Protein 6B0K (pdb70)

Nearest PDB structures (foldseek):
  6bia-assembly1_A  TM=1.002E+00  e=7.360E-103  Pseudoalteromonas fuliginea
  6b0j-assembly1_B  TM=1.002E+00  e=7.196E-102  Pseudoalteromonas
  1fsu-assembly1_A  TM=8.638E-01  e=3.030E-39  Homo sapiens
  1n2k-assembly1_A  TM=7.989E-01  e=2.603E-35  Homo sapiens
  1e2s-assembly1_P-2  TM=8.241E-01  e=6.414E-34  Homo sapiens

Radius of gyration: 35.09 Å; Cα contacts (8 Å, |Δi|>4): 3390; chains: 3; bounding box: 84×97×93 Å

Sequence (1353 aa):
QKPNIILIVADDLGYADVGFNGSKDIITPNIDDLAKSGTSFSDAYVAHPFSGPSRAALMTGRYPHKIGSQFNLPTRGSNVGVPTDAKFISKLLNENNYFTGALGKWHMGDTPQHHPNKRGFDEYYGFLGGGHNYFPDQYQPQYKKQKAQGLKNIFEYITPLEHNGKEVKETQYITDALSREAVNFVDKAVNKKHPFFLYLAYNAPHTPLQAKDEDMAMFPNIKNKDRKTYAGMVYAVDRGVGKLVEALKKNNQYDNTLIVFMSDNGGKLSKGANNFPLKAGKGSTQEGGFRVPMLFHWPKHVPAGKRFSHPVSALDLYPTFAALAGAKVEENQHLDGTNMWPAFIKNENPHKDEPIYALRHRKGYSDAAIRMNQWKALKVNQQPWQLFNIENDISEKHDVSKSNKALLTDMVREMEKWSWDNQQPSWFHETTEGVNWRLDAMPRFDKTFKTQKPNIILIVADDLGYADVGFNGSKDIITPNIDDLAKSGTSFSDAYVAHPFSGPSRAALMTGRYPHKIGSQFNLPTRGSNVGVPTDAKFISKLLNENNYFTGALGKWHMGDTPQHHPNKRGFDEYYGFLGGGHNYFPDQYQPQYKKQKAQGLKNIFEYITPLEHNGKEVKETQYITDALSREAVNFVDKAVNKKHPFFLYLAYNAPHTPLQAKDEDMAMFPNIKNKDRKTYAGMVYAVDRGVGKLVEALKKNNQYDNTLIVFMSDNGGKLSKGANNFPLKAGKGSTQEGGFRVPMLFHWPKHVPAGKRFSHPVSALDLYPTFAALAGAKVEENQHLDGTNMWPAFIKNENPHKDEPIYALRHRKGYSDAAIRMNQWKALKVNQQPWQLFNIENDISEKHDVSKSNKALLTDMVREMEKWSWDNQQPSWFHETTEGVNWRLDAMPRFDKTFKTQKPNIILIVADDLGYADVGFNGSKDIITPNIDDLAKSGTSFSDAYVAHPFSGPSRAALMTGRYPHKIGSQFNLPTRGSNVGVPTDAKFISKLLNENNYFTGALGKWHMGDTPQHHPNKRGFDEYYGFLGGGHNYFPDQYQPQYKKQKAQGLKNIFEYITPLEHNGKEVKETQYITDALSREAVNFVDKAVNKKHPFFLYLAYNAPHTPLQAKDEDMAMFPNIKNKDRKTYAGMVYAVDRGVGKLVEALKKNNQYDNTLIVFMSDNGGKLSKGANNFPLKAGKGSTQEGGFRVPMLFHWPKHVPAGKRFSHPVSALDLYPTFAALAGAKVEENQHLDGTNMWPAFIKNENPHKDEPIYALRHRKGYSDAAIRMNQWKALKVNQQPWQLFNIENDISEKHDVSKSNKALLTDMVREMEKWSWDNQQPSWFHETTEGVNWRLDAMPRFDKTFKT

Structure (mmCIF, N/CA/C/O backbone):
data_6B0K
#
_entry.id   6B0K
#
_cell.length_a   133.070
_cell.length_b   133.070
_cell.length_c   223.940
_cell.angle_alpha   90.000
_cell.angle_beta   90.000
_cell.angle_gamma   90.000
#
_symmetry.space_group_name_H-M   'P 43 21 2'
#
loop_
_entity.id
_entity.type
_entity.pdbx_description
1 polymer 'Iota-carrageenan sulfatase'
2 non-polymer 'CALCIUM ION'
3 non-polymer 3,6-anhydro-D-galactose
4 non-polymer 4-O-sulfo-beta-D-galactopyranose
5 non-polymer 'CITRIC ACID'
6 non-polymer ARGININE
7 non-polymer 1,2-ETHANEDIOL
8 non-polymer 'CHLORIDE ION'
9 water water
#
loop_
_atom_site.group_PDB
_atom_site.id
_atom_site.type_symbol
_atom_site.label_atom_id
_atom_site.label_alt_id
_atom_site.label_comp_id
_atom_site.label_asym_id
_atom_site.label_entity_id
_atom_site.label_seq_id
_atom_site.pdbx_PDB_ins_code
_atom_site.Cartn_x
_atom_site.Cartn_y
_atom_site.Cartn_z
_atom_site.occupancy
_atom_site.B_iso_or_equiv
_atom_site.auth_seq_id
_atom_site.auth_comp_id
_atom_site.auth_asym_id
_atom_site.auth_atom_id
_atom_site.pdbx_PDB_model_num
ATOM 1 N N . GLN A 1 1 ? 182.028 142.402 37.823 1.00 48.29 28 GLN A N 1
ATOM 2 C CA . GLN A 1 1 ? 182.169 142.440 39.309 1.00 48.07 28 GLN A CA 1
ATOM 3 C C . GLN A 1 1 ? 180.882 142.929 39.986 1.00 47.15 28 GLN A C 1
ATOM 4 O O . GLN A 1 1 ? 180.204 142.138 40.637 1.00 44.70 28 GLN A O 1
ATOM 6 N N . LYS A 1 2 ? 180.515 144.202 39.793 1.00 44.27 29 LYS A N 1
ATOM 7 C CA . LYS A 1 2 ? 179.418 144.812 40.571 1.00 43.41 29 LYS A CA 1
ATOM 8 C C . LYS A 1 2 ? 178.043 144.192 40.264 1.00 37.87 29 LYS A C 1
ATOM 9 O O . LYS A 1 2 ? 177.695 144.024 39.100 1.00 34.30 29 LYS A O 1
ATOM 15 N N . PRO A 1 3 ? 177.270 143.848 41.313 1.00 33.85 30 PRO A N 1
ATOM 16 C CA . PRO A 1 3 ? 176.016 143.116 41.112 1.00 32.00 30 PRO A CA 1
ATOM 17 C C . PRO A 1 3 ? 174.865 143.951 40.598 1.00 30.82 30 PRO A C 1
ATOM 18 O O . PRO A 1 3 ? 174.794 145.155 40.862 1.00 29.25 30 PRO A O 1
ATOM 22 N N . ASN A 1 4 ? 173.955 143.299 39.882 1.00 30.82 31 ASN A N 1
ATOM 23 C CA . ASN A 1 4 ? 172.658 143.908 39.580 1.00 31.08 31 ASN A CA 1
ATOM 24 C C . ASN A 1 4 ? 171.850 143.844 40.876 1.00 30.05 31 ASN A C 1
ATOM 25 O O . ASN A 1 4 ? 172.097 142.997 41.728 1.00 28.26 31 ASN A O 1
ATOM 30 N N . ILE A 1 5 ? 170.912 144.766 41.037 1.00 30.91 32 ILE A N 1
ATOM 31 C CA . ILE A 1 5 ? 170.086 144.814 42.241 1.00 31.52 32 ILE A CA 1
ATOM 32 C C . ILE A 1 5 ? 168.618 144.926 41.831 1.00 31.58 32 ILE A C 1
ATOM 33 O O . ILE A 1 5 ? 168.264 145.772 41.011 1.00 32.64 32 ILE A O 1
ATOM 38 N N . ILE A 1 6 ? 167.780 144.049 42.385 1.00 29.85 33 ILE A N 1
ATOM 39 C CA . ILE A 1 6 ? 166.334 144.127 42.179 1.00 30.03 33 ILE A CA 1
ATOM 40 C C . ILE A 1 6 ? 165.674 144.288 43.544 1.00 27.79 33 ILE A C 1
ATOM 41 O O . ILE A 1 6 ? 165.843 143.447 44.429 1.00 28.17 33 ILE A O 1
ATOM 46 N N . LEU A 1 7 ? 164.959 145.400 43.707 1.00 28.11 34 LEU A N 1
ATOM 47 C CA . LEU A 1 7 ? 164.134 145.638 44.880 1.00 28.28 34 LEU A CA 1
ATOM 48 C C . LEU A 1 7 ? 162.681 145.444 44.460 1.00 27.23 34 LEU A C 1
ATOM 49 O O . LEU A 1 7 ? 162.142 146.256 43.709 1.00 27.03 34 LEU A O 1
ATOM 54 N N . ILE A 1 8 ? 162.087 144.343 44.922 1.00 27.63 35 ILE A N 1
ATOM 55 C CA . ILE A 1 8 ? 160.690 144.030 44.690 1.00 26.93 35 ILE A CA 1
ATOM 56 C C . ILE A 1 8 ? 159.908 144.397 45.957 1.00 28.39 35 ILE A C 1
ATOM 57 O O . ILE A 1 8 ? 160.227 143.917 47.053 1.00 31.54 35 ILE A O 1
ATOM 62 N N . VAL A 1 9 ? 158.892 145.246 45.801 1.00 29.42 36 VAL A N 1
ATOM 63 C CA . VAL A 1 9 ? 158.075 145.699 46.923 1.00 29.44 36 VAL A CA 1
ATOM 64 C C . VAL A 1 9 ? 156.617 145.466 46.606 1.00 28.10 36 VAL A C 1
ATOM 65 O O . VAL A 1 9 ? 156.080 146.028 45.639 1.00 28.87 36 VAL A O 1
ATOM 69 N N . ALA A 1 10 ? 155.996 144.610 47.407 1.00 28.46 37 ALA A N 1
ATOM 70 C CA . ALA A 1 10 ? 154.559 144.423 47.383 1.00 27.36 37 ALA A CA 1
ATOM 71 C C . ALA A 1 10 ? 153.950 145.506 48.258 1.00 27.64 37 ALA A C 1
ATOM 72 O O . ALA A 1 10 ? 154.621 146.087 49.108 1.00 27.19 37 ALA A O 1
ATOM 74 N N . ASP A 1 11 ? 152.669 145.760 48.032 1.00 28.13 38 ASP A N 1
ATOM 75 C CA . ASP A 1 11 ? 151.967 146.876 48.621 1.00 27.51 38 ASP A CA 1
ATOM 76 C C . ASP A 1 11 ? 150.882 146.304 49.531 1.00 25.81 38 ASP A C 1
ATOM 77 O O . ASP A 1 11 ? 149.976 145.635 49.042 1.00 26.06 38 ASP A O 1
ATOM 82 N N . ASP A 1 12 ? 150.994 146.561 50.844 1.00 24.23 39 ASP A N 1
ATOM 83 C CA . ASP A 1 12 ? 150.089 146.010 51.882 1.00 24.06 39 ASP A CA 1
ATOM 84 C C . ASP A 1 12 ? 150.128 144.479 51.982 1.00 23.23 39 ASP A C 1
ATOM 85 O O . ASP A 1 12 ? 149.092 143.855 52.243 1.00 21.77 39 ASP A O 1
ATOM 90 N N . LEU A 1 13 ? 151.297 143.881 51.785 1.00 23.00 40 LEU A N 1
ATOM 91 C CA . LEU A 1 13 ? 151.432 142.424 51.897 1.00 25.22 40 LEU A CA 1
ATOM 92 C C . LEU A 1 13 ? 151.518 142.061 53.373 1.00 26.37 40 LEU A C 1
ATOM 93 O O . LEU A 1 13 ? 152.413 142.538 54.096 1.00 25.04 40 LEU A O 1
ATOM 98 N N . GLY A 1 14 ? 150.589 141.217 53.806 1.00 25.77 41 GLY A N 1
ATOM 99 C CA . GLY A 1 14 ? 150.533 140.789 55.194 1.00 25.86 41 GLY A CA 1
ATOM 100 C C . GLY A 1 14 ? 151.713 139.935 55.599 1.00 25.44 41 GLY A C 1
ATOM 101 O O . GLY A 1 14 ? 152.343 139.281 54.760 1.00 25.87 41 GLY A O 1
ATOM 102 N N . TYR A 1 15 ? 152.008 139.956 56.892 1.00 25.05 42 TYR A N 1
ATOM 103 C CA . TYR A 1 15 ? 153.199 139.308 57.429 1.00 25.29 42 TYR A CA 1
ATOM 104 C C . TYR A 1 15 ? 153.227 137.802 57.182 1.00 24.73 42 TYR A C 1
ATOM 105 O O . TYR A 1 15 ? 154.292 137.245 56.933 1.00 23.78 42 TYR A O 1
ATOM 114 N N . ALA A 1 16 ? 152.065 137.162 57.253 1.00 23.48 43 ALA A N 1
ATOM 115 C CA . ALA A 1 16 ? 151.963 135.713 57.106 1.00 25.13 43 ALA A CA 1
ATOM 116 C C . ALA A 1 16 ? 151.465 135.294 55.722 1.00 25.01 43 ALA A C 1
ATOM 117 O O . ALA A 1 16 ? 150.982 134.189 55.588 1.00 26.90 43 ALA A O 1
ATOM 119 N N . ASP A 1 17 ? 151.577 136.155 54.713 1.00 24.64 44 ASP A N 1
ATOM 120 C CA . ASP A 1 17 ? 150.911 135.929 53.430 1.00 25.73 44 ASP A CA 1
ATOM 121 C C . ASP A 1 17 ? 151.844 135.505 52.304 1.00 24.38 44 ASP A C 1
ATOM 122 O O . ASP A 1 17 ? 151.472 135.528 51.138 1.00 25.09 44 ASP A O 1
ATOM 127 N N . VAL A 1 18 ? 153.058 135.135 52.675 1.00 26.86 45 VAL A N 1
ATOM 128 C CA . VAL A 1 18 ? 153.984 134.432 51.797 1.00 28.44 45 VAL A CA 1
ATOM 129 C C . VAL A 1 18 ? 154.418 133.176 52.552 1.00 27.70 45 VAL A C 1
ATOM 130 O O . VAL A 1 18 ? 154.454 133.167 53.794 1.00 28.34 45 VAL A O 1
ATOM 134 N N . GLY A 1 19 ? 154.722 132.120 51.806 1.00 26.48 46 GLY A N 1
ATOM 135 C CA . GLY A 1 19 ? 155.035 130.818 52.404 1.00 27.02 46 GLY A CA 1
ATOM 136 C C . GLY A 1 19 ? 156.287 130.826 53.276 1.00 27.81 46 GLY A C 1
ATOM 137 O O . GLY A 1 19 ? 156.300 130.222 54.358 1.00 27.34 46 GLY A O 1
ATOM 138 N N . PHE A 1 20 ? 157.324 131.537 52.834 1.00 26.54 47 PHE A N 1
ATOM 139 C CA . PHE A 1 20 ? 158.569 131.612 53.606 1.00 28.69 47 PHE A CA 1
ATOM 140 C C . PHE A 1 20 ? 158.413 132.326 54.957 1.00 29.97 47 PHE A C 1
ATOM 141 O O . PHE A 1 20 ? 159.237 132.153 55.835 1.00 30.27 47 PHE A O 1
ATOM 149 N N . ASN A 1 21 ? 157.370 133.135 55.108 1.00 30.97 48 ASN A N 1
ATOM 150 C CA . ASN A 1 21 ? 157.111 133.809 56.367 1.00 31.48 48 ASN A CA 1
ATOM 151 C C . ASN A 1 21 ? 155.886 133.263 57.094 1.00 31.99 48 ASN A C 1
ATOM 152 O O . ASN A 1 21 ? 155.271 133.973 57.898 1.00 33.31 48 ASN A O 1
ATOM 157 N N . GLY A 1 22 ? 155.535 132.003 56.810 1.00 33.15 49 GLY A N 1
ATOM 158 C CA . GLY A 1 22 ? 154.583 131.246 57.613 1.00 30.52 49 GLY A CA 1
ATOM 159 C C . GLY A 1 22 ? 153.193 131.022 57.052 1.00 31.35 49 GLY A C 1
ATOM 160 O O . GLY A 1 22 ? 152.350 130.469 57.750 1.00 29.47 49 GLY A O 1
ATOM 161 N N . SER A 1 23 ? 152.933 131.413 55.803 1.00 31.51 50 SER A N 1
ATOM 162 C CA . SER A 1 23 ? 151.603 131.195 55.245 1.00 31.48 50 SER A CA 1
ATOM 163 C C . SER A 1 23 ? 151.269 129.713 55.204 1.00 32.43 50 SER A C 1
ATOM 164 O O . SER A 1 23 ? 152.063 128.905 54.725 1.00 30.00 50 SER A O 1
ATOM 167 N N . LYS A 1 24 ? 150.086 129.383 55.711 1.00 33.20 51 LYS A N 1
ATOM 168 C CA . LYS A 1 24 ? 149.552 128.029 55.644 1.00 34.94 51 LYS A CA 1
ATOM 169 C C . LYS A 1 24 ? 148.527 127.892 54.526 1.00 33.13 51 LYS A C 1
ATOM 170 O O . LYS A 1 24 ? 148.248 126.770 54.120 1.00 34.45 51 LYS A O 1
ATOM 176 N N . ASP A 1 25 ? 147.972 129.010 54.033 1.00 30.90 52 ASP A N 1
ATOM 177 C CA . ASP A 1 25 ? 146.885 128.967 53.038 1.00 31.03 52 ASP A CA 1
ATOM 178 C C . ASP A 1 25 ? 147.266 129.564 51.674 1.00 31.40 52 ASP A C 1
ATOM 179 O O . ASP A 1 25 ? 146.948 128.981 50.647 1.00 32.15 52 ASP A O 1
ATOM 184 N N . ILE A 1 26 ? 147.957 130.702 51.668 1.00 31.92 53 ILE A N 1
ATOM 185 C CA . ILE A 1 26 ? 148.462 131.268 50.421 1.00 31.66 53 ILE A CA 1
ATOM 186 C C . ILE A 1 26 ? 149.753 130.518 50.087 1.00 31.59 53 ILE A C 1
ATOM 187 O O . ILE A 1 26 ? 150.557 130.230 50.975 1.00 29.36 53 ILE A O 1
ATOM 192 N N . ILE A 1 27 ? 149.943 130.227 48.801 1.00 31.45 54 ILE A N 1
ATOM 193 C CA . ILE A 1 27 ? 151.077 129.446 48.331 1.00 31.55 54 ILE A CA 1
ATOM 194 C C . ILE A 1 27 ? 151.831 130.305 47.333 1.00 29.32 54 ILE A C 1
ATOM 195 O O . ILE A 1 27 ? 151.260 130.773 46.358 1.00 28.66 54 ILE A O 1
ATOM 200 N N . THR A 1 28 ? 153.121 130.493 47.597 1.00 29.05 55 THR A N 1
ATOM 201 C CA . THR A 1 28 ? 153.988 131.387 46.855 1.00 28.79 55 THR A CA 1
ATOM 202 C C . THR A 1 28 ? 155.287 130.653 46.507 1.00 31.33 55 THR A C 1
ATOM 203 O O . THR A 1 28 ? 156.342 130.958 47.066 1.00 32.78 55 THR A O 1
ATOM 207 N N . PRO A 1 29 ? 155.216 129.675 45.580 1.00 33.56 56 PRO A N 1
ATOM 208 C CA . PRO A 1 29 ? 156.371 128.815 45.318 1.00 32.21 56 PRO A CA 1
ATOM 209 C C . PRO A 1 29 ? 157.633 129.538 44.821 1.00 32.90 56 PRO A C 1
ATOM 210 O O . PRO A 1 29 ? 158.724 129.247 45.298 1.00 33.21 56 PRO A O 1
ATOM 214 N N . ASN A 1 30 ? 157.478 130.463 43.881 1.00 32.29 57 ASN A N 1
ATOM 215 C CA . ASN A 1 30 ? 158.622 131.176 43.301 1.00 31.33 57 ASN A CA 1
ATOM 216 C C . ASN A 1 30 ? 159.278 132.163 44.264 1.00 30.38 57 ASN A C 1
ATOM 217 O O . ASN A 1 30 ? 160.502 132.301 44.290 1.00 25.49 57 ASN A O 1
ATOM 222 N N . ILE A 1 31 ? 158.465 132.859 45.043 1.00 28.91 58 ILE A N 1
ATOM 223 C CA . ILE A 1 31 ? 158.998 133.725 46.090 1.00 31.55 58 ILE A CA 1
ATOM 224 C C . ILE A 1 31 ? 159.711 132.849 47.128 1.00 30.89 58 ILE A C 1
ATOM 225 O O . ILE A 1 31 ? 160.822 133.165 47.542 1.00 29.73 58 ILE A O 1
ATOM 230 N N . ASP A 1 32 ? 159.086 131.732 47.501 1.00 33.37 59 ASP A N 1
ATOM 231 C CA . ASP A 1 32 ? 159.702 130.774 48.444 1.00 33.58 59 ASP A CA 1
ATOM 232 C C . ASP A 1 32 ? 161.007 130.138 47.953 1.00 31.85 59 ASP A C 1
ATOM 233 O O . ASP A 1 32 ? 161.864 129.826 48.786 1.00 29.91 59 ASP A O 1
ATOM 238 N N . ASP A 1 33 ? 161.154 129.942 46.636 1.00 31.76 60 ASP A N 1
ATOM 239 C CA . ASP A 1 33 ? 162.440 129.508 46.051 1.00 33.83 60 ASP A CA 1
ATOM 240 C C . ASP A 1 33 ? 163.567 130.469 46.345 1.00 32.91 60 ASP A C 1
ATOM 241 O O . ASP A 1 33 ? 164.683 130.044 46.657 1.00 33.29 60 ASP A O 1
ATOM 246 N N . LEU A 1 34 ? 163.283 131.765 46.193 1.00 32.24 61 LEU A N 1
ATOM 247 C CA . LEU A 1 34 ? 164.261 132.795 46.513 1.00 31.41 61 LEU A CA 1
ATOM 248 C C . LEU A 1 34 ? 164.607 132.791 48.002 1.00 31.49 61 LEU A C 1
ATOM 249 O O . LEU A 1 34 ? 165.773 132.963 48.366 1.00 35.31 61 LEU A O 1
ATOM 254 N N . ALA A 1 35 ? 163.612 132.565 48.858 1.00 31.25 62 ALA A N 1
ATOM 255 C CA . ALA A 1 35 ? 163.859 132.418 50.297 1.00 31.37 62 ALA A CA 1
ATOM 256 C C . ALA A 1 35 ? 164.667 131.156 50.606 1.00 33.31 62 ALA A C 1
ATOM 257 O O . ALA A 1 35 ? 165.632 131.221 51.375 1.00 35.26 62 ALA A O 1
ATOM 259 N N . LYS A 1 36 ? 164.287 130.025 49.995 1.00 31.73 63 LYS A N 1
ATOM 260 C CA . LYS A 1 36 ? 164.942 128.736 50.256 1.00 31.34 63 LYS A CA 1
ATOM 261 C C . LYS A 1 36 ? 166.417 128.755 49.838 1.00 30.72 63 LYS A C 1
ATOM 262 O O . LYS A 1 36 ? 167.256 128.241 50.556 1.00 31.86 63 LYS A O 1
ATOM 264 N N . SER A 1 37 ? 166.737 129.381 48.707 1.00 32.85 64 SER A N 1
ATOM 265 C CA . SER A 1 37 ? 168.143 129.525 48.283 1.00 32.64 64 SER A CA 1
ATOM 266 C C . SER A 1 37 ? 168.777 130.869 48.696 1.00 32.25 64 SER A C 1
ATOM 267 O O . SER A 1 37 ? 169.817 131.249 48.178 1.00 32.34 64 SER A O 1
ATOM 270 N N . GLY A 1 38 ? 168.163 131.566 49.651 1.00 31.42 65 GLY A N 1
ATOM 271 C CA . GLY A 1 38 ? 168.676 132.842 50.152 1.00 29.61 65 GLY A CA 1
ATOM 272 C C . GLY A 1 38 ? 168.438 132.942 51.645 1.00 28.03 65 GLY A C 1
ATOM 273 O O . GLY A 1 38 ? 168.340 131.922 52.327 1.00 26.92 65 GLY A O 1
ATOM 274 N N . THR A 1 39 ? 168.361 134.172 52.146 1.00 27.48 66 THR A N 1
ATOM 275 C CA . THR A 1 39 ? 168.137 134.424 53.565 1.00 27.63 66 THR A CA 1
ATOM 276 C C . THR A 1 39 ? 166.881 135.275 53.725 1.00 27.50 66 THR A C 1
ATOM 277 O O . THR A 1 39 ? 166.758 136.319 53.096 1.00 30.33 66 THR A O 1
ATOM 281 N N . SER A 1 40 ? 165.948 134.812 54.550 1.00 27.29 67 SER A N 1
ATOM 282 C CA . SER A 1 40 ? 164.801 135.612 54.939 1.00 28.68 67 SER A CA 1
ATOM 283 C C . SER A 1 40 ? 165.120 136.314 56.266 1.00 29.63 67 SER A C 1
ATOM 284 O O . SER A 1 40 ? 166.081 135.950 56.946 1.00 29.75 67 SER A O 1
ATOM 287 N N . PHE A 1 41 ? 164.306 137.314 56.614 1.00 27.82 68 PHE A N 1
ATOM 288 C CA . PHE A 1 41 ? 164.554 138.158 57.782 1.00 26.10 68 PHE A CA 1
ATOM 289 C C . PHE A 1 41 ? 163.347 138.153 58.700 1.00 26.05 68 PHE A C 1
ATOM 290 O O . PHE A 1 41 ? 162.267 138.583 58.303 1.00 25.63 68 PHE A O 1
ATOM 298 N N . SER A 1 42 ? 163.528 137.693 59.933 1.00 25.86 69 SER A N 1
ATOM 299 C CA . SER A 1 42 ? 162.402 137.603 60.870 1.00 27.38 69 SER A CA 1
ATOM 300 C C . SER A 1 42 ? 162.105 138.912 61.582 1.00 26.62 69 SER A C 1
ATOM 301 O O . SER A 1 42 ? 161.028 139.056 62.159 1.00 26.05 69 SER A O 1
ATOM 304 N N . ASP A 1 43 ? 163.055 139.853 61.541 1.00 25.81 70 ASP A N 1
ATOM 305 C CA . ASP A 1 43 ? 162.925 141.135 62.240 1.00 27.17 70 ASP A CA 1
ATOM 306 C C . ASP A 1 43 ? 163.221 142.305 61.278 1.00 26.64 70 ASP A C 1
ATOM 307 O O . ASP A 1 43 ? 164.063 143.167 61.557 1.00 28.03 70 ASP A O 1
ATOM 312 N N . ALA A 1 44 ? 162.513 142.323 60.150 1.00 25.51 71 ALA A N 1
ATOM 313 C CA . ALA A 1 44 ? 162.671 143.368 59.121 1.00 25.69 71 ALA A CA 1
ATOM 314 C C . ALA A 1 44 ? 161.603 144.434 59.304 1.00 25.58 71 ALA A C 1
ATOM 315 O O . ALA A 1 44 ? 160.422 144.095 59.417 1.00 25.14 71 ALA A O 1
ATOM 317 N N . TYR A 1 45 ? 162.021 145.707 59.302 1.00 24.64 72 TYR A N 1
ATOM 318 C CA . TYR A 1 45 ? 161.142 146.840 59.585 1.00 24.48 72 TYR A CA 1
ATOM 319 C C . TYR A 1 45 ? 161.179 147.912 58.497 1.00 23.87 72 TYR A C 1
ATOM 320 O O . TYR A 1 45 ? 162.251 148.307 58.039 1.00 22.33 72 TYR A O 1
ATOM 329 N N . VAL A 1 46 ? 160.000 148.394 58.104 1.00 22.81 73 VAL A N 1
ATOM 330 C CA . VAL A 1 46 ? 159.904 149.572 57.239 1.00 23.45 73 VAL A CA 1
ATOM 331 C C . VAL A 1 46 ? 159.858 150.833 58.120 1.00 24.22 73 VAL A C 1
ATOM 332 O O . VAL A 1 46 ? 159.541 150.766 59.319 1.00 24.27 73 VAL A O 1
ATOM 336 N N . ALA A 1 47 ? 160.163 151.969 57.508 1.00 25.21 74 ALA A N 1
ATOM 337 C CA . ALA A 1 47 ? 160.373 153.211 58.237 1.00 25.69 74 ALA A CA 1
ATOM 338 C C . ALA A 1 47 ? 159.082 153.907 58.609 1.00 26.45 74 ALA A C 1
ATOM 339 O O . ALA A 1 47 ? 159.094 154.863 59.378 1.00 29.05 74 ALA A O 1
ATOM 341 N N . HIS A 1 48 ? 157.973 153.456 58.041 1.00 25.72 75 HIS A N 1
ATOM 342 C CA . HIS A 1 48 ? 156.663 154.001 58.378 1.00 25.64 75 HIS A CA 1
ATOM 343 C C . HIS A 1 48 ? 155.628 152.921 58.146 1.00 25.52 75 HIS A C 1
ATOM 344 O O . HIS A 1 48 ? 155.808 152.089 57.252 1.00 27.10 75 HIS A O 1
ATOM 351 N N . PRO A 1 49 ? 154.531 152.928 58.921 1.00 28.32 76 PRO A N 1
ATOM 352 C CA . PRO A 1 49 ? 153.535 151.864 58.728 1.00 27.11 76 PRO A CA 1
ATOM 353 C C . PRO A 1 49 ? 152.512 152.072 57.601 1.00 26.90 76 PRO A C 1
ATOM 354 O O . PRO A 1 49 ? 151.484 151.393 57.599 1.00 30.96 76 PRO A O 1
ATOM 358 N N . PHE A 1 50 ? 152.769 152.973 56.659 1.00 25.07 77 PHE A N 1
ATOM 359 C CA . PHE A 1 50 ? 151.995 153.023 55.418 1.00 24.67 77 PHE A CA 1
ATOM 360 C C . PHE A 1 50 ? 152.811 153.573 54.242 1.00 25.26 77 PHE A C 1
ATOM 361 O O . PHE A 1 50 ? 153.898 154.117 54.431 1.00 29.48 77 PHE A O 1
ATOM 369 N N . SER A 1 51 ? 152.252 153.442 53.042 1.00 25.52 78 SER A N 1
ATOM 370 C CA . SER A 1 51 ? 152.986 153.520 51.755 1.00 24.70 78 SER A CA 1
ATOM 371 C C . SER A 1 51 ? 153.931 154.676 51.489 1.00 23.14 78 SER A C 1
ATOM 372 O O . SER A 1 51 ? 155.135 154.455 51.284 1.00 24.07 78 SER A O 1
ATOM 375 N N . GLY A 1 52 ? 153.381 155.887 51.406 1.00 22.84 79 GLY A N 1
ATOM 376 C CA . GLY A 1 52 ? 154.120 157.045 50.875 1.00 21.07 79 GLY A CA 1
ATOM 377 C C . GLY A 1 52 ? 155.405 157.323 51.626 1.00 21.36 79 GLY A C 1
ATOM 378 O O . GLY A 1 52 ? 156.471 157.426 51.024 1.00 21.70 79 GLY A O 1
ATOM 379 N N . PRO A 1 53 ? 155.309 157.455 52.963 1.00 21.02 80 PRO A N 1
ATOM 380 C CA . PRO A 1 53 ? 156.501 157.693 53.760 1.00 20.62 80 PRO A CA 1
ATOM 381 C C . PRO A 1 53 ? 157.465 156.492 53.788 1.00 20.51 80 PRO A C 1
ATOM 382 O O . PRO A 1 53 ? 158.681 156.690 53.832 1.00 19.52 80 PRO A O 1
ATOM 386 N N . SER A 1 54 ? 156.930 155.269 53.744 1.00 20.79 81 SER A N 1
ATOM 387 C CA . SER A 1 54 ? 157.758 154.062 53.667 1.00 19.90 81 SER A CA 1
ATOM 388 C C . SER A 1 54 ? 158.582 154.054 52.391 1.00 20.97 81 SER A C 1
ATOM 389 O O . SER A 1 54 ? 159.796 153.819 52.428 1.00 21.34 81 SER A O 1
ATOM 392 N N . ARG A 1 55 ? 157.928 154.332 51.272 1.00 21.30 82 ARG A N 1
ATOM 393 C CA . ARG A 1 55 ? 158.611 154.386 49.974 1.00 23.55 82 ARG A CA 1
ATOM 394 C C . ARG A 1 55 ? 159.628 155.515 49.889 1.00 24.46 82 ARG A C 1
ATOM 395 O O . ARG A 1 55 ? 160.737 155.312 49.390 1.00 24.59 82 ARG A O 1
ATOM 403 N N . ALA A 1 56 ? 159.247 156.699 50.378 1.00 26.87 83 ALA A N 1
ATOM 404 C CA . ALA A 1 56 ? 160.189 157.817 50.507 1.00 27.56 83 ALA A CA 1
ATOM 405 C C . ALA A 1 56 ? 161.464 157.404 51.244 1.00 28.24 83 ALA A C 1
ATOM 406 O O . ALA A 1 56 ? 162.559 157.803 50.866 1.00 27.37 83 ALA A O 1
ATOM 408 N N . ALA A 1 57 ? 161.300 156.599 52.293 1.00 29.14 84 ALA A N 1
ATOM 409 C CA . ALA A 1 57 ? 162.416 156.124 53.094 1.00 29.73 84 ALA A CA 1
ATOM 410 C C . ALA A 1 57 ? 163.274 155.100 52.361 1.00 29.81 84 ALA A C 1
ATOM 411 O O . ALA A 1 57 ? 164.500 155.145 52.453 1.00 28.06 84 ALA A O 1
ATOM 413 N N . LEU A 1 58 ? 162.636 154.172 51.649 1.00 30.29 85 LEU A N 1
ATOM 414 C CA . LEU A 1 58 ? 163.376 153.209 50.833 1.00 30.24 85 LEU A CA 1
ATOM 415 C C . LEU A 1 58 ? 164.291 153.924 49.851 1.00 31.34 85 LEU A C 1
ATOM 416 O O . LEU A 1 58 ? 165.472 153.599 49.757 1.00 31.13 85 LEU A O 1
ATOM 421 N N . MET A 1 59 ? 163.738 154.905 49.146 1.00 33.82 86 MET A N 1
ATOM 422 C CA . MET A 1 59 ? 164.463 155.611 48.086 1.00 34.47 86 MET A CA 1
ATOM 423 C C . MET A 1 59 ? 165.530 156.592 48.589 1.00 34.34 86 MET A C 1
ATOM 424 O O . MET A 1 59 ? 166.593 156.694 47.985 1.00 32.35 86 MET A O 1
ATOM 429 N N . THR A 1 60 ? 165.248 157.314 49.676 1.00 32.21 87 THR A N 1
ATOM 430 C CA . THR A 1 60 ? 166.167 158.338 50.196 1.00 30.74 87 THR A CA 1
ATOM 431 C C . THR A 1 60 ? 167.130 157.839 51.263 1.00 29.28 87 THR A C 1
ATOM 432 O O . THR A 1 60 ? 168.153 158.470 51.510 1.00 30.14 87 THR A O 1
ATOM 436 N N . GLY A 1 61 ? 166.800 156.718 51.903 1.00 30.27 88 GLY A N 1
ATOM 437 C CA . GLY A 1 61 ? 167.567 156.218 53.043 1.00 29.74 88 GLY A CA 1
ATOM 438 C C . GLY A 1 61 ? 167.415 157.093 54.287 1.00 28.81 88 GLY A C 1
ATOM 439 O O . GLY A 1 61 ? 168.250 157.048 55.187 1.00 28.92 88 GLY A O 1
ATOM 440 N N . ARG A 1 62 ? 166.337 157.846 54.342 1.00 29.13 89 ARG A N 1
ATOM 441 C CA . ARG A 1 62 ? 166.067 158.678 55.477 1.00 28.47 89 ARG A CA 1
ATOM 442 C C . ARG A 1 62 ? 164.666 158.497 56.025 1.00 26.22 89 ARG A C 1
ATOM 443 O O . ARG A 1 62 ? 163.735 158.281 55.279 1.00 23.84 89 ARG A O 1
ATOM 451 N N . TYR A 1 63 ? 164.537 158.529 57.341 1.00 23.77 90 TYR A N 1
ATOM 452 C CA . TYR A 1 63 ? 163.211 158.567 57.926 1.00 23.49 90 TYR A CA 1
ATOM 453 C C . TYR A 1 63 ? 162.424 159.681 57.243 1.00 23.74 90 TYR A C 1
ATOM 454 O O . TYR A 1 63 ? 162.950 160.774 57.009 1.00 21.26 90 TYR A O 1
ATOM 463 N N . PRO A 1 64 ? 161.158 159.405 56.888 1.00 24.12 91 PRO A N 1
ATOM 464 C CA . PRO A 1 64 ? 160.383 160.388 56.123 1.00 22.94 91 PRO A CA 1
ATOM 465 C C . PRO A 1 64 ? 160.121 161.681 56.890 1.00 22.86 91 PRO A C 1
ATOM 466 O O . PRO A 1 64 ? 159.902 162.723 56.282 1.00 22.14 91 PRO A O 1
ATOM 470 N N . HIS A 1 65 ? 160.185 161.606 58.215 1.00 23.20 92 HIS A N 1
ATOM 471 C CA . HIS A 1 65 ? 159.977 162.745 59.096 1.00 22.09 92 HIS A CA 1
ATOM 472 C C . HIS A 1 65 ? 161.079 163.792 58.925 1.00 23.31 92 HIS A C 1
ATOM 473 O O . HIS A 1 65 ? 160.821 164.994 59.068 1.00 24.14 92 HIS A O 1
ATOM 480 N N . LYS A 1 66 ? 162.284 163.341 58.585 1.00 23.29 93 LYS A N 1
ATOM 481 C CA . LYS A 1 66 ? 163.411 164.233 58.376 1.00 23.33 93 LYS A CA 1
ATOM 482 C C . LYS A 1 66 ? 163.284 165.071 57.120 1.00 23.65 93 LYS A C 1
ATOM 483 O O . LYS A 1 66 ? 163.946 166.092 57.001 1.00 27.37 93 LYS A O 1
ATOM 489 N N . ILE A 1 67 ? 162.459 164.628 56.179 1.00 23.79 94 ILE A N 1
ATOM 490 C CA . ILE A 1 67 ? 162.341 165.270 54.869 1.00 24.15 94 ILE A CA 1
ATOM 491 C C . ILE A 1 67 ? 160.902 165.708 54.565 1.00 22.79 94 ILE A C 1
ATOM 492 O O . ILE A 1 67 ? 160.543 165.881 53.416 1.00 21.07 94 ILE A O 1
ATOM 497 N N . GLY A 1 68 ? 160.104 165.904 55.608 1.00 22.58 95 GLY A N 1
ATOM 498 C CA . GLY A 1 68 ? 158.755 166.448 55.473 1.00 24.05 95 GLY A CA 1
ATOM 499 C C . GLY A 1 68 ? 157.746 165.553 54.790 1.00 24.78 95 GLY A C 1
ATOM 500 O O . GLY A 1 68 ? 156.686 166.025 54.390 1.00 25.58 95 GLY A O 1
ATOM 501 N N . SER A 1 69 ? 158.045 164.251 54.697 1.00 27.40 96 SER A N 1
ATOM 502 C CA . SER A 1 69 ? 157.225 163.294 53.950 1.00 25.64 96 SER A CA 1
ATOM 503 C C . SER A 1 69 ? 156.541 162.267 54.864 1.00 25.54 96 SER A C 1
ATOM 504 O O . SER A 1 69 ? 156.393 161.103 54.474 1.00 24.70 96 SER A O 1
ATOM 507 N N . GLN A 1 70 ? 156.087 162.705 56.040 1.00 24.33 97 GLN A N 1
ATOM 508 C CA . GLN A 1 70 ? 155.428 161.841 57.040 1.00 25.33 97 GLN A CA 1
ATOM 509 C C . GLN A 1 70 ? 154.024 161.394 56.665 1.00 25.07 97 GLN A C 1
ATOM 510 O O . GLN A 1 70 ? 153.449 160.562 57.358 1.00 26.15 97 GLN A O 1
ATOM 516 N N . PHE A 1 71 ? 153.438 162.011 55.651 1.00 26.03 98 PHE A N 1
ATOM 517 C CA . PHE A 1 71 ? 152.082 161.686 55.225 1.00 26.00 98 PHE A CA 1
ATOM 518 C C . PHE A 1 71 ? 152.110 161.257 53.775 1.00 25.57 98 PHE A C 1
ATOM 519 O O . PHE A 1 71 ? 153.035 161.595 53.029 1.00 23.35 98 PHE A O 1
ATOM 527 N N . ASN A 1 72 ? 151.081 160.509 53.392 1.00 24.81 99 ASN A N 1
ATOM 528 C CA . ASN A 1 72 ? 150.816 160.233 51.979 1.00 24.06 99 ASN A CA 1
ATOM 529 C C . ASN A 1 72 ? 150.504 161.555 51.290 1.00 22.73 99 ASN A C 1
ATOM 530 O O . ASN A 1 72 ? 149.956 162.470 51.906 1.00 22.25 99 ASN A O 1
ATOM 535 N N . LEU A 1 73 ? 150.843 161.628 50.006 1.00 21.92 100 LEU A N 1
ATOM 536 C CA . LEU A 1 73 ? 150.532 162.786 49.179 1.00 21.72 100 LEU A CA 1
ATOM 537 C C . LEU A 1 73 ? 149.016 162.975 49.054 1.00 22.28 100 LEU A C 1
ATOM 538 O O . LEU A 1 73 ? 148.260 162.011 49.196 1.00 22.06 100 LEU A O 1
ATOM 543 N N . PRO A 1 74 ? 148.568 164.213 48.797 1.00 22.45 101 PRO A N 1
ATOM 544 C CA . PRO A 1 74 ? 147.147 164.497 48.643 1.00 24.72 101 PRO A CA 1
ATOM 545 C C . PRO A 1 74 ? 146.465 163.542 47.677 1.00 27.01 101 PRO A C 1
ATOM 546 O O . PRO A 1 74 ? 146.930 163.388 46.545 1.00 26.88 101 PRO A O 1
ATOM 550 N N . THR A 1 75 ? 145.379 162.907 48.114 1.00 31.26 102 THR A N 1
ATOM 551 C CA . THR A 1 75 ? 144.773 161.811 47.344 1.00 30.72 102 THR A CA 1
ATOM 552 C C . THR A 1 75 ? 144.198 162.257 45.994 1.00 30.29 102 THR A C 1
ATOM 553 O O . THR A 1 75 ? 144.130 161.450 45.071 1.00 27.30 102 THR A O 1
ATOM 557 N N . ARG A 1 76 ? 143.817 163.535 45.876 1.00 30.49 103 ARG A N 1
ATOM 558 C CA . ARG A 1 76 ? 143.297 164.085 44.622 1.00 31.63 103 ARG A CA 1
ATOM 559 C C . ARG A 1 76 ? 144.336 164.792 43.748 1.00 30.76 103 ARG A C 1
ATOM 560 O O . ARG A 1 76 ? 143.979 165.455 42.764 1.00 29.83 103 ARG A O 1
ATOM 568 N N . GLY A 1 77 ? 145.615 164.662 44.093 1.00 30.07 104 GLY A N 1
ATOM 569 C CA . GLY A 1 77 ? 146.687 165.220 43.293 1.00 29.27 104 GLY A CA 1
ATOM 570 C C . GLY A 1 77 ? 147.256 166.484 43.909 1.00 30.44 104 GLY A C 1
ATOM 571 O O . GLY A 1 77 ? 146.595 167.179 44.689 1.00 31.12 104 GLY A O 1
ATOM 572 N N . SER A 1 78 ? 148.491 166.779 43.540 1.00 30.83 105 SER A N 1
ATOM 573 C CA . SER A 1 78 ? 149.201 167.933 44.053 1.00 31.42 105 SER A CA 1
ATOM 574 C C . SER A 1 78 ? 150.421 168.167 43.201 1.00 31.52 105 SER A C 1
ATOM 575 O O . SER A 1 78 ? 150.795 167.300 42.412 1.00 31.30 105 SER A O 1
ATOM 578 N N . ASN A 1 79 ? 151.054 169.324 43.388 1.00 32.43 106 ASN A N 1
ATOM 579 C CA . ASN A 1 79 ? 152.344 169.605 42.762 1.00 34.26 106 ASN A CA 1
ATOM 580 C C . ASN A 1 79 ? 153.464 169.561 43.775 1.00 32.89 106 ASN A C 1
ATOM 581 O O . ASN A 1 79 ? 154.412 170.330 43.672 1.00 35.96 106 ASN A O 1
ATOM 586 N N . VAL A 1 80 ? 153.364 168.647 44.742 1.00 31.35 107 VAL A N 1
ATOM 587 C CA . VAL A 1 80 ? 154.436 168.426 45.702 1.00 31.08 107 VAL A CA 1
ATOM 588 C C . VAL A 1 80 ? 154.876 166.973 45.640 1.00 29.42 107 VAL A C 1
ATOM 589 O O . VAL A 1 80 ? 154.218 166.128 45.036 1.00 29.21 107 VAL A O 1
ATOM 593 N N . GLY A 1 81 ? 156.017 166.703 46.256 1.00 29.11 108 GLY A N 1
ATOM 594 C CA . GLY A 1 81 ? 156.587 165.366 46.292 1.00 28.04 108 GLY A CA 1
ATOM 595 C C . GLY A 1 81 ? 157.800 165.322 47.192 1.00 27.09 108 GLY A C 1
ATOM 596 O O . GLY A 1 81 ? 158.198 166.342 47.785 1.00 27.34 108 GLY A O 1
ATOM 597 N N . VAL A 1 82 ? 158.406 164.151 47.249 1.00 25.39 109 VAL A N 1
ATOM 598 C CA . VAL A 1 82 ? 159.560 163.893 48.094 1.00 26.38 109 VAL A CA 1
ATOM 599 C C . VAL A 1 82 ? 160.681 164.824 47.645 1.00 25.95 109 VAL A C 1
ATOM 600 O O . VAL A 1 82 ? 160.946 164.919 46.448 1.00 26.96 109 VAL A O 1
ATOM 604 N N . PRO A 1 83 ? 161.326 165.529 48.599 1.00 26.96 110 PRO A N 1
ATOM 605 C CA . PRO A 1 83 ? 162.231 166.618 48.207 1.00 26.82 110 PRO A CA 1
ATOM 606 C C . PRO A 1 83 ? 163.335 166.211 47.228 1.00 27.48 110 PRO A C 1
ATOM 607 O O . PRO A 1 83 ? 163.976 165.163 47.407 1.00 24.88 110 PRO A O 1
ATOM 611 N N . THR A 1 84 ? 163.534 167.043 46.203 1.00 26.78 111 THR A N 1
ATOM 612 C CA . THR A 1 84 ? 164.472 166.758 45.117 1.00 28.58 111 THR A CA 1
ATOM 613 C C . THR A 1 84 ? 165.940 166.809 45.540 1.00 31.12 111 THR A C 1
ATOM 614 O O . THR A 1 84 ? 166.799 166.283 44.840 1.00 29.96 111 THR A O 1
ATOM 618 N N . ASP A 1 85 ? 166.228 167.446 46.672 1.00 33.95 112 ASP A N 1
ATOM 619 C CA . ASP A 1 85 ? 167.584 167.476 47.208 1.00 34.87 112 ASP A CA 1
ATOM 620 C C . ASP A 1 85 ? 167.957 166.244 48.065 1.00 32.62 112 ASP A C 1
ATOM 621 O O . ASP A 1 85 ? 169.105 166.141 48.503 1.00 30.43 112 ASP A O 1
ATOM 626 N N . ALA A 1 86 ? 167.015 165.325 48.306 1.00 29.49 113 ALA A N 1
ATOM 627 C CA . ALA A 1 86 ? 167.355 164.009 48.910 1.00 28.36 113 ALA A CA 1
ATOM 628 C C . ALA A 1 86 ? 167.572 163.004 47.794 1.00 26.93 113 ALA A C 1
ATOM 629 O O . ALA A 1 86 ? 166.617 162.500 47.219 1.00 24.11 113 ALA A O 1
ATOM 631 N N . LYS A 1 87 ? 168.837 162.730 47.473 1.00 25.88 114 LYS A N 1
ATOM 632 C CA . LYS A 1 87 ? 169.183 161.906 46.329 1.00 27.12 114 LYS A CA 1
ATOM 633 C C . LYS A 1 87 ? 168.655 160.477 46.497 1.00 26.06 114 LYS A C 1
ATOM 634 O O . LYS A 1 87 ? 168.899 159.826 47.518 1.00 25.02 114 LYS A O 1
ATOM 640 N N . PHE A 1 88 ? 167.919 160.017 45.492 1.00 25.62 115 PHE A N 1
ATOM 641 C CA . PHE A 1 88 ? 167.348 158.665 45.470 1.00 25.68 115 PHE A CA 1
ATOM 642 C C . PHE A 1 88 ? 168.448 157.657 45.212 1.00 26.07 115 PHE A C 1
ATOM 643 O O . PHE A 1 88 ? 169.404 157.953 44.489 1.00 28.72 115 PHE A O 1
ATOM 651 N N . ILE A 1 89 ? 168.333 156.479 45.825 1.00 26.79 116 ILE A N 1
ATOM 652 C CA . ILE A 1 89 ? 169.275 155.381 45.594 1.00 24.72 116 ILE A CA 1
ATOM 653 C C . ILE A 1 89 ? 169.425 155.070 44.097 1.00 25.30 116 ILE A C 1
ATOM 654 O O . ILE A 1 89 ? 170.513 154.740 43.644 1.00 27.73 116 ILE A O 1
ATOM 659 N N . SER A 1 90 ? 168.338 155.174 43.344 1.00 25.72 117 SER A N 1
ATOM 660 C CA . SER A 1 90 ? 168.384 155.008 41.900 1.00 26.96 117 SER A CA 1
ATOM 661 C C . SER A 1 90 ? 169.285 156.027 41.212 1.00 27.94 117 SER A C 1
ATOM 662 O O . SER A 1 90 ? 170.039 155.673 40.319 1.00 26.88 117 SER A O 1
ATOM 665 N N . LYS A 1 91 ? 169.192 157.292 41.632 1.00 29.67 118 LYS A N 1
ATOM 666 C CA . LYS A 1 91 ? 170.029 158.360 41.086 1.00 29.43 118 LYS A CA 1
ATOM 667 C C . LYS A 1 91 ? 171.498 158.093 41.392 1.00 30.52 118 LYS A C 1
ATOM 668 O O . LYS A 1 91 ? 172.342 158.237 40.506 1.00 28.63 118 LYS A O 1
ATOM 674 N N . LEU A 1 92 ? 171.791 157.695 42.638 1.00 31.96 119 LEU A N 1
ATOM 675 C CA . LEU A 1 92 ? 173.154 157.383 43.055 1.00 32.92 119 LEU A CA 1
ATOM 676 C C . LEU A 1 92 ? 173.737 156.243 42.223 1.00 33.84 119 LEU A C 1
ATOM 677 O O . LEU A 1 92 ? 174.853 156.353 41.720 1.00 34.86 119 LEU A O 1
ATOM 682 N N . LEU A 1 93 ? 172.978 155.159 42.083 1.00 33.31 120 LEU A N 1
ATOM 683 C CA . LEU A 1 93 ? 173.413 154.026 41.283 1.00 34.09 120 LEU A CA 1
ATOM 684 C C . LEU A 1 93 ? 173.558 154.411 39.805 1.00 34.47 120 LEU A C 1
ATOM 685 O O . LEU A 1 93 ? 174.524 154.006 39.169 1.00 33.73 120 LEU A O 1
ATOM 690 N N . ASN A 1 94 ? 172.622 155.201 39.279 1.00 34.44 121 ASN A N 1
ATOM 691 C CA . ASN A 1 94 ? 172.705 155.706 37.895 1.00 36.15 121 ASN A CA 1
ATOM 692 C C . ASN A 1 94 ? 173.980 156.523 37.668 1.00 36.03 121 ASN A C 1
ATOM 693 O O . ASN A 1 94 ? 174.641 156.382 36.646 1.00 34.35 121 ASN A O 1
ATOM 698 N N . GLU A 1 95 ? 174.314 157.367 38.638 1.00 37.18 122 GLU A N 1
ATOM 699 C CA . GLU A 1 95 ? 175.571 158.114 38.619 1.00 38.00 122 GLU A CA 1
ATOM 700 C C . GLU A 1 95 ? 176.805 157.211 38.716 1.00 36.45 122 GLU A C 1
ATOM 701 O O . GLU A 1 95 ? 177.872 157.610 38.296 1.00 37.45 122 GLU A O 1
ATOM 707 N N . ASN A 1 96 ? 176.657 156.015 39.278 1.00 36.44 123 ASN A N 1
ATOM 708 C CA . ASN A 1 96 ? 177.730 155.020 39.291 1.00 35.21 123 ASN A CA 1
ATOM 709 C C . ASN A 1 96 ? 177.540 153.912 38.264 1.00 35.06 123 ASN A C 1
ATOM 710 O O . ASN A 1 96 ? 177.798 152.748 38.551 1.00 36.26 123 ASN A O 1
ATOM 715 N N . ASN A 1 97 ? 177.102 154.289 37.063 1.00 37.75 124 ASN A N 1
ATOM 716 C CA . ASN A 1 97 ? 177.085 153.402 35.898 1.00 39.24 124 ASN A CA 1
ATOM 717 C C . ASN A 1 97 ? 175.994 152.317 35.924 1.00 41.19 124 ASN A C 1
ATOM 718 O O . ASN A 1 97 ? 176.113 151.346 35.193 1.00 44.64 124 ASN A O 1
ATOM 720 N N . TYR A 1 98 ? 174.936 152.462 36.732 1.00 41.23 125 TYR A N 1
ATOM 721 C CA . TYR A 1 98 ? 173.809 151.497 36.670 1.00 37.15 125 TYR A CA 1
ATOM 722 C C . TYR A 1 98 ? 172.740 151.910 35.650 1.00 34.65 125 TYR A C 1
ATOM 723 O O . TYR A 1 98 ? 172.372 153.078 35.544 1.00 35.33 125 TYR A O 1
ATOM 732 N N . PHE A 1 99 ? 172.269 150.932 34.887 1.00 33.20 126 PHE A N 1
ATOM 733 C CA . PHE A 1 99 ? 171.043 151.056 34.096 1.00 33.48 126 PHE A CA 1
ATOM 734 C C . PHE A 1 99 ? 169.881 150.874 35.072 1.00 32.15 126 PHE A C 1
ATOM 735 O O . PHE A 1 99 ? 169.795 149.853 35.737 1.00 32.96 126 PHE A O 1
ATOM 743 N N . THR A 1 100 ? 168.999 151.861 35.155 1.00 30.86 127 THR A N 1
ATOM 744 C CA . THR A 1 100 ? 168.000 151.929 36.223 1.00 29.89 127 THR A CA 1
ATOM 745 C C . THR A 1 100 ? 166.580 151.864 35.696 1.00 28.91 127 THR A C 1
ATOM 746 O O . THR A 1 100 ? 166.248 152.484 34.677 1.00 28.38 127 THR A O 1
ATOM 750 N N . GLY A 1 101 ? 165.743 151.123 36.411 1.00 29.83 128 GLY A N 1
ATOM 751 C CA . GLY A 1 101 ? 164.342 150.929 36.037 1.00 29.18 128 GLY A CA 1
ATOM 752 C C . GLY A 1 101 ? 163.418 150.948 37.233 1.00 29.08 128 GLY A C 1
ATOM 753 O O . GLY A 1 101 ? 163.755 150.396 38.286 1.00 27.32 128 GLY A O 1
ATOM 754 N N . ALA A 1 102 ? 162.260 151.589 37.068 1.00 28.40 129 ALA A N 1
ATOM 755 C CA . ALA A 1 102 ? 161.210 151.583 38.069 1.00 28.50 129 ALA A CA 1
ATOM 756 C C . ALA A 1 102 ? 159.929 151.104 37.415 1.00 28.33 129 ALA A C 1
ATOM 757 O O . ALA A 1 102 ? 159.611 151.508 36.301 1.00 25.92 129 ALA A O 1
ATOM 759 N N . LEU A 1 103 ? 159.186 150.253 38.119 1.00 27.15 130 LEU A N 1
ATOM 760 C CA . LEU A 1 103 ? 157.952 149.694 37.583 1.00 26.17 130 LEU A CA 1
ATOM 761 C C . LEU A 1 103 ? 156.839 149.776 38.586 1.00 24.15 130 LEU A C 1
ATOM 762 O O . LEU A 1 103 ? 157.043 149.516 39.776 1.00 24.64 130 LEU A O 1
ATOM 767 N N . GLY A 1 104 ? 155.655 150.110 38.090 1.00 25.32 131 GLY A N 1
ATOM 768 C CA . GLY A 1 104 ? 154.443 150.074 38.874 1.00 24.10 131 GLY A CA 1
ATOM 769 C C . GLY A 1 104 ? 154.250 151.340 39.667 1.00 25.29 131 GLY A C 1
ATOM 770 O O . GLY A 1 104 ? 154.315 152.440 39.113 1.00 25.23 131 GLY A O 1
ATOM 771 N N . LYS A 1 105 ? 154.029 151.175 40.973 1.00 26.08 132 LYS A N 1
ATOM 772 C CA . LYS A 1 105 ? 153.567 152.258 41.831 1.00 26.12 132 LYS A CA 1
ATOM 773 C C . LYS A 1 105 ? 154.717 153.188 42.193 1.00 26.05 132 LYS A C 1
ATOM 774 O O . LYS A 1 105 ? 155.831 152.737 42.499 1.00 28.43 132 LYS A O 1
ATOM 780 N N . TRP A 1 106 ? 154.433 154.492 42.152 1.00 26.30 133 TRP A N 1
ATOM 781 C CA . TRP A 1 106 ? 155.402 155.517 42.523 1.00 25.86 133 TRP A CA 1
ATOM 782 C C . TRP A 1 106 ? 155.051 156.102 43.893 1.00 27.27 133 TRP A C 1
ATOM 783 O O . TRP A 1 106 ? 155.730 155.806 44.881 1.00 24.38 133 TRP A O 1
ATOM 794 N N . HIS A 1 107 ? 153.976 156.899 43.955 1.00 30.20 134 HIS A N 1
ATOM 795 C CA . HIS A 1 107 ? 153.501 157.528 45.196 1.00 30.49 134 HIS A CA 1
ATOM 796 C C . HIS A 1 107 ? 154.527 158.464 45.882 1.00 32.15 134 HIS A C 1
ATOM 797 O O . HIS A 1 107 ? 154.517 158.600 47.112 1.00 35.88 134 HIS A O 1
ATOM 804 N N . MET A 1 108 ? 155.417 159.076 45.095 1.00 29.71 135 MET A N 1
ATOM 805 C CA . MET A 1 108 ? 156.446 160.001 45.614 1.00 29.26 135 MET A CA 1
ATOM 806 C C . MET A 1 108 ? 156.520 161.369 44.892 1.00 29.75 135 MET A C 1
ATOM 807 O O . MET A 1 108 ? 157.474 162.131 45.092 1.00 26.99 135 MET A O 1
ATOM 812 N N . GLY A 1 109 ? 155.492 161.684 44.092 1.00 30.46 136 GLY A N 1
ATOM 813 C CA . GLY A 1 109 ? 155.331 162.984 43.433 1.00 31.76 136 GLY A CA 1
ATOM 814 C C . GLY A 1 109 ? 155.186 162.784 41.935 1.00 34.18 136 GLY A C 1
ATOM 815 O O . GLY A 1 109 ? 155.933 162.004 41.350 1.00 33.80 136 GLY A O 1
ATOM 816 N N . ASP A 1 110 ? 154.228 163.479 41.313 1.00 39.88 137 ASP A N 1
ATOM 817 C CA . ASP A 1 110 ? 153.997 163.333 39.864 1.00 43.84 137 ASP A CA 1
ATOM 818 C C . ASP A 1 110 ? 154.261 164.593 39.021 1.00 42.98 137 ASP A C 1
ATOM 819 O O . ASP A 1 110 ? 153.851 164.659 37.861 1.00 48.97 137 ASP A O 1
ATOM 824 N N . THR A 1 111 ? 154.980 165.559 39.582 1.00 41.05 138 THR A N 1
ATOM 825 C CA . THR A 1 111 ? 155.395 166.750 38.840 1.00 39.72 138 THR A CA 1
ATOM 826 C C . THR A 1 111 ? 156.609 166.379 37.999 1.00 37.18 138 THR A C 1
ATOM 827 O O . THR A 1 111 ? 157.201 165.321 38.228 1.00 36.78 138 THR A O 1
ATOM 831 N N . PRO A 1 112 ? 157.013 167.251 37.047 1.00 35.91 139 PRO A N 1
ATOM 832 C CA . PRO A 1 112 ? 158.187 166.917 36.233 1.00 35.62 139 PRO A CA 1
ATOM 833 C C . PRO A 1 112 ? 159.452 166.598 37.047 1.00 33.93 139 PRO A C 1
ATOM 834 O O . PRO A 1 112 ? 160.116 165.601 36.774 1.00 34.14 139 PRO A O 1
ATOM 838 N N . GLN A 1 113 ? 159.747 167.427 38.045 1.00 33.26 140 GLN A N 1
ATOM 839 C CA . GLN A 1 113 ? 160.934 167.262 38.898 1.00 34.11 140 GLN A CA 1
ATOM 840 C C . GLN A 1 113 ? 160.866 166.040 39.855 1.00 31.64 140 GLN A C 1
ATOM 841 O O . GLN A 1 113 ? 161.901 165.501 40.262 1.00 28.01 140 GLN A O 1
ATOM 847 N N . HIS A 1 114 ? 159.656 165.606 40.201 1.00 29.76 141 HIS A N 1
ATOM 848 C CA . HIS A 1 114 ? 159.447 164.452 41.093 1.00 30.24 141 HIS A CA 1
ATOM 849 C C . HIS A 1 114 ? 159.248 163.118 40.347 1.00 30.05 141 HIS A C 1
ATOM 850 O O . HIS A 1 114 ? 159.162 162.059 40.978 1.00 29.32 141 HIS A O 1
ATOM 857 N N . HIS A 1 115 ? 159.192 163.183 39.011 1.00 29.66 142 HIS A N 1
ATOM 858 C CA . HIS A 1 115 ? 158.922 162.027 38.155 1.00 29.40 142 HIS A CA 1
ATOM 859 C C . HIS A 1 115 ? 160.071 161.019 38.232 1.00 29.18 142 HIS A C 1
ATOM 860 O O . HIS A 1 115 ? 161.224 161.428 38.348 1.00 30.38 142 HIS A O 1
ATOM 867 N N . PRO A 1 116 ? 159.768 159.709 38.162 1.00 28.25 143 PRO A N 1
ATOM 868 C CA . PRO A 1 116 ? 160.813 158.681 38.170 1.00 28.20 143 PRO A CA 1
ATOM 869 C C . PRO A 1 116 ? 162.027 158.973 37.266 1.00 29.96 143 PRO A C 1
ATOM 870 O O . PRO A 1 116 ? 163.171 158.783 37.692 1.00 27.12 143 PRO A O 1
ATOM 874 N N . ASN A 1 117 ? 161.772 159.452 36.053 1.00 32.01 144 ASN A N 1
ATOM 875 C CA . ASN A 1 117 ? 162.837 159.793 35.099 1.00 32.15 144 ASN A CA 1
ATOM 876 C C . ASN A 1 117 ? 163.746 160.936 35.551 1.00 33.40 144 ASN A C 1
ATOM 877 O O . ASN A 1 117 ? 164.870 161.033 35.077 1.00 32.86 144 ASN A O 1
ATOM 882 N N . LYS A 1 118 ? 163.269 161.798 36.445 1.00 35.49 145 LYS A N 1
ATOM 883 C CA . LYS A 1 118 ? 164.115 162.815 37.070 1.00 37.82 145 LYS A CA 1
ATOM 884 C C . LYS A 1 118 ? 164.690 162.406 38.421 1.00 36.97 145 LYS A C 1
ATOM 885 O O . LYS A 1 118 ? 165.505 163.147 38.969 1.00 35.40 145 LYS A O 1
ATOM 891 N N . ARG A 1 119 ? 164.262 161.261 38.970 1.00 36.10 146 ARG A N 1
ATOM 892 C CA . ARG A 1 119 ? 164.849 160.705 40.206 1.00 34.70 146 ARG A CA 1
ATOM 893 C C . ARG A 1 119 ? 165.767 159.501 39.947 1.00 34.46 146 ARG A C 1
ATOM 894 O O . ARG A 1 119 ? 165.912 158.617 40.807 1.00 32.11 146 ARG A O 1
ATOM 902 N N . GLY A 1 120 ? 166.387 159.466 38.765 1.00 33.25 147 GLY A N 1
ATOM 903 C CA . GLY A 1 120 ? 167.470 158.530 38.489 1.00 30.87 147 GLY A CA 1
ATOM 904 C C . GLY A 1 120 ? 167.099 157.214 37.846 1.00 31.03 147 GLY A C 1
ATOM 905 O O . GLY A 1 120 ? 167.951 156.341 37.756 1.00 29.84 147 GLY A O 1
ATOM 906 N N . PHE A 1 121 ? 165.847 157.063 37.404 1.00 30.65 148 PHE A N 1
ATOM 907 C CA . PHE A 1 121 ? 165.411 155.876 36.667 1.00 30.47 148 PHE A CA 1
ATOM 908 C C . PHE A 1 121 ? 165.404 156.159 35.162 1.00 31.91 148 PHE A C 1
ATOM 909 O O . PHE A 1 121 ? 164.667 157.024 34.687 1.00 30.73 148 PHE A O 1
ATOM 917 N N . ASP A 1 122 ? 166.218 155.425 34.415 1.00 33.54 149 ASP A N 1
ATOM 918 C CA . ASP A 1 122 ? 166.233 155.529 32.952 1.00 34.48 149 ASP A CA 1
ATOM 919 C C . ASP A 1 122 ? 164.888 155.098 32.388 1.00 35.05 149 ASP A C 1
ATOM 920 O O . ASP A 1 122 ? 164.341 155.760 31.509 1.00 36.30 149 ASP A O 1
ATOM 925 N N . GLU A 1 123 ? 164.356 154.000 32.925 1.00 33.33 150 GLU A N 1
ATOM 926 C CA . GLU A 1 123 ? 163.074 153.443 32.511 1.00 31.60 150 GLU A CA 1
ATOM 927 C C . GLU A 1 123 ? 162.050 153.543 33.619 1.00 30.03 150 GLU A C 1
ATOM 928 O O . GLU A 1 123 ? 162.342 153.240 34.775 1.00 28.03 150 GLU A O 1
ATOM 934 N N . TYR A 1 124 ? 160.842 153.958 33.258 1.00 30.59 151 TYR A N 1
ATOM 935 C CA . TYR A 1 124 ? 159.694 153.884 34.158 1.00 30.38 151 TYR A CA 1
ATOM 936 C C . TYR A 1 124 ? 158.497 153.382 33.398 1.00 30.55 151 TYR A C 1
ATOM 937 O O . TYR A 1 124 ? 158.189 153.908 32.340 1.00 34.16 151 TYR A O 1
ATOM 946 N N . TYR A 1 125 ? 157.828 152.371 33.936 1.00 31.76 152 TYR A N 1
ATOM 947 C CA . TYR A 1 125 ? 156.562 151.904 33.396 1.00 31.67 152 TYR A CA 1
ATOM 948 C C . TYR A 1 125 ? 155.623 151.675 34.561 1.00 31.08 152 TYR A C 1
ATOM 949 O O . TYR A 1 125 ? 155.841 150.766 35.358 1.00 31.59 152 TYR A O 1
ATOM 958 N N . GLY A 1 126 ? 154.579 152.489 34.658 1.00 32.79 153 GLY A N 1
ATOM 959 C CA . GLY A 1 126 ? 153.632 152.352 35.762 1.00 32.40 153 GLY A CA 1
ATOM 960 C C . GLY A 1 126 ? 152.628 153.469 35.923 1.00 29.43 153 GLY A C 1
ATOM 961 O O . GLY A 1 126 ? 152.252 154.128 34.956 1.00 28.14 153 GLY A O 1
ATOM 962 N N . PHE A 1 127 ? 152.199 153.662 37.167 1.00 27.34 154 PHE A N 1
ATOM 963 C CA . PHE A 1 127 ? 151.215 154.677 37.532 1.00 26.71 154 PHE A CA 1
ATOM 964 C C . PHE A 1 127 ? 151.795 155.412 38.718 1.00 27.06 154 PHE A C 1
ATOM 965 O O . PHE A 1 127 ? 152.421 154.789 39.595 1.00 26.91 154 PHE A O 1
ATOM 973 N N . LEU A 1 128 ? 151.592 156.727 38.737 1.00 26.84 155 LEU A N 1
ATOM 974 C CA . LEU A 1 128 ? 152.342 157.614 39.618 1.00 26.03 155 LEU A CA 1
ATOM 975 C C . LEU A 1 128 ? 151.733 157.763 41.018 1.00 25.42 155 LEU A C 1
ATOM 976 O O . LEU A 1 128 ? 152.424 158.163 41.946 1.00 22.79 155 LEU A O 1
ATOM 981 N N . GLY A 1 129 ? 150.451 157.421 41.167 1.00 27.66 156 GLY A N 1
ATOM 982 C CA . GLY A 1 129 ? 149.717 157.629 42.410 1.00 27.31 156 GLY A CA 1
ATOM 983 C C . GLY A 1 129 ? 149.817 156.508 43.433 1.00 27.89 156 GLY A C 1
ATOM 984 O O . GLY A 1 129 ? 150.781 155.732 43.443 1.00 30.19 156 GLY A O 1
ATOM 985 N N . GLY A 1 130 ? 148.817 156.452 44.316 1.00 27.89 157 GLY A N 1
ATOM 986 C CA . GLY A 1 130 ? 148.808 155.561 45.485 1.00 27.26 157 GLY A CA 1
ATOM 987 C C . GLY A 1 130 ? 148.340 154.139 45.224 1.00 27.22 157 GLY A C 1
ATOM 988 O O . GLY A 1 130 ? 148.415 153.270 46.096 1.00 26.48 157 GLY A O 1
ATOM 989 N N . GLY A 1 131 ? 147.836 153.913 44.019 1.00 27.75 158 GLY A N 1
ATOM 990 C CA . GLY A 1 131 ? 147.384 152.605 43.586 1.00 30.06 158 GLY A CA 1
ATOM 991 C C . GLY A 1 131 ? 146.718 152.670 42.231 1.00 30.67 158 GLY A C 1
ATOM 992 O O . GLY A 1 131 ? 146.822 153.671 41.518 1.00 31.62 158 GLY A O 1
ATOM 993 N N . HIS A 1 132 ? 146.047 151.583 41.874 1.00 30.58 159 HIS A N 1
ATOM 994 C CA . HIS A 1 132 ? 145.392 151.486 40.580 1.00 30.54 159 HIS A CA 1
ATOM 995 C C . HIS A 1 132 ? 144.390 150.347 40.536 1.00 32.41 159 HIS A C 1
ATOM 996 O O . HIS A 1 132 ? 144.575 149.318 41.205 1.00 34.44 159 HIS A O 1
ATOM 1003 N N . ASN A 1 133 ? 143.335 150.532 39.744 1.00 33.59 160 ASN A N 1
ATOM 1004 C CA . ASN A 1 133 ? 142.432 149.425 39.405 1.00 33.97 160 ASN A CA 1
ATOM 1005 C C . ASN A 1 133 ? 143.214 148.437 38.533 1.00 30.81 160 ASN A C 1
ATOM 1006 O O . ASN A 1 133 ? 144.103 148.839 37.773 1.00 33.02 160 ASN A O 1
ATOM 1011 N N . TYR A 1 134 ? 142.907 147.153 38.668 1.00 29.25 161 TYR A N 1
ATOM 1012 C CA . TYR A 1 134 ? 143.760 146.089 38.118 1.00 30.05 161 TYR A CA 1
ATOM 1013 C C . TYR A 1 134 ? 143.417 145.628 36.695 1.00 31.13 161 TYR A C 1
ATOM 1014 O O . TYR A 1 134 ? 144.283 145.065 36.027 1.00 29.76 161 TYR A O 1
ATOM 1023 N N . PHE A 1 135 ? 142.167 145.833 36.247 1.00 31.79 162 PHE A N 1
ATOM 1024 C CA . PHE A 1 135 ? 141.710 145.347 34.934 1.00 32.35 162 PHE A CA 1
ATOM 1025 C C . PHE A 1 135 ? 141.497 146.507 33.954 1.00 31.21 162 PHE A C 1
ATOM 1026 O O . PHE A 1 135 ? 140.585 147.310 34.148 1.00 31.95 162 PHE A O 1
ATOM 1034 N N . PRO A 1 136 ? 142.330 146.598 32.898 1.00 32.68 163 PRO A N 1
ATOM 1035 C CA . PRO A 1 136 ? 142.121 147.620 31.878 1.00 36.43 163 PRO A CA 1
ATOM 1036 C C . PRO A 1 136 ? 140.691 147.691 31.351 1.00 39.35 163 PRO A C 1
ATOM 1037 O O . PRO A 1 136 ? 140.119 148.779 31.282 1.00 40.09 163 PRO A O 1
ATOM 1041 N N . ASP A 1 137 ? 140.128 146.551 30.996 1.00 44.00 164 ASP A N 1
ATOM 1042 C CA . ASP A 1 137 ? 138.704 146.419 30.623 1.00 48.15 164 ASP A CA 1
ATOM 1043 C C . ASP A 1 137 ? 137.710 147.167 31.534 1.00 47.64 164 ASP A C 1
ATOM 1044 O O . ASP A 1 137 ? 136.670 147.606 31.058 1.00 46.30 164 ASP A O 1
ATOM 1049 N N . GLN A 1 138 ? 138.027 147.289 32.830 1.00 48.89 165 GLN A N 1
ATOM 1050 C CA . GLN A 1 138 ? 137.202 148.034 33.792 1.00 49.20 165 GLN A CA 1
ATOM 1051 C C . GLN A 1 138 ? 137.519 149.546 33.788 1.00 47.77 165 GLN A C 1
ATOM 1052 O O . GLN A 1 138 ? 136.622 150.378 33.558 1.00 47.87 165 GLN A O 1
ATOM 1058 N N . TYR A 1 139 ? 138.783 149.901 34.014 1.00 41.78 166 TYR A N 1
ATOM 1059 C CA . TYR A 1 139 ? 139.157 151.313 34.214 1.00 37.84 166 TYR A CA 1
ATOM 1060 C C . TYR A 1 139 ? 139.233 152.182 32.944 1.00 37.18 166 TYR A C 1
ATOM 1061 O O . TYR A 1 139 ? 138.913 153.369 33.014 1.00 38.79 166 TYR A O 1
ATOM 1070 N N . GLN A 1 140 ? 139.640 151.610 31.805 1.00 36.18 167 GLN A N 1
ATOM 1071 C CA . GLN A 1 140 ? 139.807 152.398 30.564 1.00 35.51 167 GLN A CA 1
ATOM 1072 C C . GLN A 1 140 ? 138.519 153.057 30.038 1.00 36.09 167 GLN A C 1
ATOM 1073 O O . GLN A 1 140 ? 138.560 154.218 29.634 1.00 35.11 167 GLN A O 1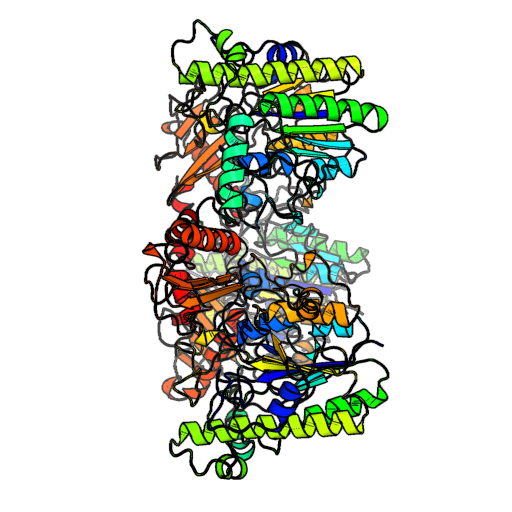
ATOM 1079 N N . PRO A 1 141 ? 137.378 152.326 30.043 1.00 37.66 168 PRO A N 1
ATOM 1080 C CA . PRO A 1 141 ? 136.100 152.972 29.693 1.00 38.32 168 PRO A CA 1
ATOM 1081 C C . PRO A 1 141 ? 135.689 154.103 30.644 1.00 39.34 168 PRO A C 1
ATOM 1082 O O . PRO A 1 141 ? 135.168 155.120 30.172 1.00 39.98 168 PRO A O 1
ATOM 1086 N N . GLN A 1 142 ? 135.925 153.932 31.951 1.00 39.78 169 GLN A N 1
ATOM 1087 C CA . GLN A 1 142 ? 135.616 154.977 32.930 1.00 42.36 169 GLN A CA 1
ATOM 1088 C C . GLN A 1 142 ? 136.441 156.247 32.689 1.00 42.16 169 GLN A C 1
ATOM 1089 O O . GLN A 1 142 ? 135.900 157.367 32.715 1.00 43.29 169 GLN A O 1
ATOM 1095 N N . TYR A 1 143 ? 137.741 156.072 32.439 1.00 40.25 170 TYR A N 1
ATOM 1096 C CA . TYR A 1 143 ? 138.615 157.196 32.106 1.00 40.16 170 TYR A CA 1
ATOM 1097 C C . TYR A 1 143 ? 138.207 157.889 30.802 1.00 41.10 170 TYR A C 1
ATOM 1098 O O . TYR A 1 143 ? 138.253 159.119 30.727 1.00 40.13 170 TYR A O 1
ATOM 1107 N N . LYS A 1 144 ? 137.826 157.114 29.780 1.00 41.57 171 LYS A N 1
ATOM 1108 C CA . LYS A 1 144 ? 137.360 157.688 28.506 1.00 41.20 171 LYS A CA 1
ATOM 1109 C C . LYS A 1 144 ? 136.135 158.566 28.755 1.00 40.81 171 LYS A C 1
ATOM 1110 O O . LYS A 1 144 ? 136.117 159.724 28.334 1.00 42.18 171 LYS A O 1
ATOM 1112 N N . LYS A 1 145 ? 135.146 158.028 29.470 1.00 40.51 172 LYS A N 1
ATOM 1113 C CA . LYS A 1 145 ? 133.896 158.751 29.753 1.00 43.64 172 LYS A CA 1
ATOM 1114 C C . LYS A 1 145 ? 134.191 160.102 30.443 1.00 46.01 172 LYS A C 1
ATOM 1115 O O . LYS A 1 145 ? 133.720 161.162 30.004 1.00 47.42 172 LYS A O 1
ATOM 1118 N N . GLN A 1 146 ? 135.013 160.061 31.488 1.00 44.98 173 GLN A N 1
ATOM 1119 C CA . GLN A 1 146 ? 135.326 161.263 32.253 1.00 44.02 173 GLN A CA 1
ATOM 1120 C C . GLN A 1 146 ? 136.160 162.265 31.467 1.00 42.63 173 GLN A C 1
ATOM 1121 O O . GLN A 1 146 ? 135.878 163.462 31.520 1.00 39.71 173 GLN A O 1
ATOM 1127 N N . LYS A 1 147 ? 137.160 161.788 30.729 1.00 42.14 174 LYS A N 1
ATOM 1128 C CA . LYS A 1 147 ? 137.999 162.681 29.929 1.00 45.47 174 LYS A CA 1
ATOM 1129 C C . LYS A 1 147 ? 137.186 163.389 28.829 1.00 47.74 174 LYS A C 1
ATOM 1130 O O . LYS A 1 147 ? 137.336 164.601 28.638 1.00 45.79 174 LYS A O 1
ATOM 1134 N N . ALA A 1 148 ? 136.313 162.649 28.140 1.00 48.51 175 ALA A N 1
ATOM 1135 C CA . ALA A 1 148 ? 135.433 163.223 27.105 1.00 50.44 175 ALA A CA 1
ATOM 1136 C C . ALA A 1 148 ? 134.428 164.238 27.667 1.00 50.66 175 ALA A C 1
ATOM 1137 O O . ALA A 1 148 ? 134.051 165.184 26.979 1.00 50.64 175 ALA A O 1
ATOM 1139 N N . GLN A 1 149 ? 134.017 164.041 28.916 1.00 50.84 176 GLN A N 1
ATOM 1140 C CA . GLN A 1 149 ? 133.186 165.005 29.643 1.00 47.75 176 GLN A CA 1
ATOM 1141 C C . GLN A 1 149 ? 133.935 166.301 30.035 1.00 45.93 176 GLN A C 1
ATOM 1142 O O . GLN A 1 149 ? 133.307 167.269 30.481 1.00 45.42 176 GLN A O 1
ATOM 1148 N N . GLY A 1 150 ? 135.264 166.317 29.879 1.00 40.84 177 GLY A N 1
ATOM 1149 C CA . GLY A 1 150 ? 136.090 167.498 30.126 1.00 40.14 177 GLY A CA 1
ATOM 1150 C C . GLY A 1 150 ? 136.633 167.607 31.549 1.00 38.06 177 GLY A C 1
ATOM 1151 O O . GLY A 1 150 ? 137.152 168.649 31.943 1.00 35.91 177 GLY A O 1
ATOM 1152 N N . LEU A 1 151 ? 136.510 166.532 32.325 1.00 37.23 178 LEU A N 1
ATOM 1153 C CA . LEU A 1 151 ? 136.996 166.518 33.706 1.00 36.13 178 LEU A CA 1
ATOM 1154 C C . LEU A 1 151 ? 138.519 166.477 33.725 1.00 35.00 178 LEU A C 1
ATOM 1155 O O . LEU A 1 151 ? 139.131 165.770 32.951 1.00 36.15 178 LEU A O 1
ATOM 1160 N N . LYS A 1 152 ? 139.109 167.276 34.601 1.00 36.48 179 LYS A N 1
ATOM 1161 C CA . LYS A 1 152 ? 140.560 167.347 34.788 1.00 38.46 179 LYS A CA 1
ATOM 1162 C C . LYS A 1 152 ? 141.028 166.646 36.067 1.00 34.26 179 LYS A C 1
ATOM 1163 O O . LYS A 1 152 ? 142.104 166.078 36.086 1.00 35.99 179 LYS A O 1
ATOM 1169 N N . ASN A 1 153 ? 140.232 166.691 37.131 1.00 33.28 180 ASN A N 1
ATOM 1170 C CA . ASN A 1 153 ? 140.554 165.959 38.353 1.00 33.78 180 ASN A CA 1
ATOM 1171 C C . ASN A 1 153 ? 139.963 164.562 38.251 1.00 32.50 180 ASN A C 1
ATOM 1172 O O . ASN A 1 153 ? 138.839 164.321 38.701 1.00 33.49 180 ASN A O 1
ATOM 1177 N N . ILE A 1 154 ? 140.708 163.667 37.624 1.00 33.75 181 ILE A N 1
ATOM 1178 C CA . ILE A 1 154 ? 140.276 162.283 37.442 1.00 35.40 181 ILE A CA 1
ATOM 1179 C C . ILE A 1 154 ? 141.017 161.405 38.445 1.00 35.46 181 ILE A C 1
ATOM 1180 O O . ILE A 1 154 ? 142.232 161.487 38.568 1.00 33.92 181 ILE A O 1
ATOM 1185 N N . PHE A 1 155 ? 140.275 160.544 39.128 1.00 38.49 182 PHE A N 1
ATOM 1186 C CA . PHE A 1 155 ? 140.831 159.671 40.147 1.00 40.61 182 PHE A CA 1
ATOM 1187 C C . PHE A 1 155 ? 142.003 158.865 39.594 1.00 38.56 182 PHE A C 1
ATOM 1188 O O . PHE A 1 155 ? 141.875 158.180 38.574 1.00 37.46 182 PHE A O 1
ATOM 1196 N N . GLU A 1 156 ? 143.146 158.959 40.270 1.00 34.81 183 GLU A N 1
ATOM 1197 C CA . GLU A 1 156 ? 144.409 158.395 39.758 1.00 34.86 183 GLU A CA 1
ATOM 1198 C C . GLU A 1 156 ? 144.407 156.860 39.584 1.00 31.90 183 GLU A C 1
ATOM 1199 O O . GLU A 1 156 ? 145.263 156.345 38.890 1.00 31.21 183 GLU A O 1
ATOM 1205 N N . TYR A 1 157 ? 143.443 156.160 40.189 1.00 29.98 184 TYR A N 1
ATOM 1206 C CA . TYR A 1 157 ? 143.301 154.702 40.023 1.00 30.69 184 TYR A CA 1
ATOM 1207 C C . TYR A 1 157 ? 142.808 154.252 38.639 1.00 30.60 184 TYR A C 1
ATOM 1208 O O . TYR A 1 157 ? 142.929 153.065 38.313 1.00 31.72 184 TYR A O 1
ATOM 1217 N N . ILE A 1 158 ? 142.238 155.169 37.854 1.00 30.15 185 ILE A N 1
ATOM 1218 C CA . ILE A 1 158 ? 141.741 154.829 36.513 1.00 29.88 185 ILE A CA 1
ATOM 1219 C C . ILE A 1 158 ? 142.508 155.469 35.374 1.00 29.88 185 ILE A C 1
ATOM 1220 O O . ILE A 1 158 ? 142.218 155.202 34.205 1.00 28.39 185 ILE A O 1
ATOM 1225 N N . THR A 1 159 ? 143.488 156.305 35.697 1.00 32.39 186 THR A N 1
ATOM 1226 C CA . THR A 1 159 ? 144.223 157.023 34.667 1.00 33.72 186 THR A CA 1
ATOM 1227 C C . THR A 1 159 ? 145.132 156.057 33.934 1.00 34.16 186 THR A C 1
ATOM 1228 O O . THR A 1 159 ? 145.509 155.026 34.496 1.00 34.77 186 THR A O 1
ATOM 1232 N N . PRO A 1 160 ? 145.480 156.369 32.674 1.00 35.03 187 PRO A N 1
ATOM 1233 C CA . PRO A 1 160 ? 146.303 155.419 31.926 1.00 34.07 187 PRO A CA 1
ATOM 1234 C C . PRO A 1 160 ? 147.692 155.255 32.543 1.00 32.81 187 PRO A C 1
ATOM 1235 O O . PRO A 1 160 ? 148.224 156.192 33.124 1.00 30.91 187 PRO A O 1
ATOM 1239 N N . LEU A 1 161 ? 148.271 154.071 32.407 1.00 31.71 188 LEU A N 1
ATOM 1240 C CA . LEU A 1 161 ? 149.668 153.871 32.748 1.00 31.96 188 LEU A CA 1
ATOM 1241 C C . LEU A 1 161 ? 150.531 154.628 31.752 1.00 34.08 188 LEU A C 1
ATOM 1242 O O . LEU A 1 161 ? 150.048 155.081 30.699 1.00 34.44 188 LEU A O 1
ATOM 1247 N N . GLU A 1 162 ? 151.805 154.795 32.092 1.00 32.23 189 GLU A N 1
ATOM 1248 C CA . GLU A 1 162 ? 152.721 155.509 31.220 1.00 33.19 189 GLU A CA 1
ATOM 1249 C C . GLU A 1 162 ? 154.031 154.779 31.138 1.00 34.68 189 GLU A C 1
ATOM 1250 O O . GLU A 1 162 ? 154.371 153.997 32.034 1.00 36.63 189 GLU A O 1
ATOM 1256 N N . HIS A 1 163 ? 154.748 155.039 30.048 1.00 35.13 190 HIS A N 1
ATOM 1257 C CA . HIS A 1 163 ? 156.104 154.565 29.849 1.00 35.63 190 HIS A CA 1
ATOM 1258 C C . HIS A 1 163 ? 156.964 155.788 29.574 1.00 34.90 190 HIS A C 1
ATOM 1259 O O . HIS A 1 163 ? 156.848 156.407 28.519 1.00 37.81 190 HIS A O 1
ATOM 1266 N N . ASN A 1 164 ? 157.794 156.150 30.543 1.00 33.40 191 ASN A N 1
ATOM 1267 C CA . ASN A 1 164 ? 158.647 157.333 30.463 1.00 34.61 191 ASN A CA 1
ATOM 1268 C C . ASN A 1 164 ? 157.887 158.603 30.053 1.00 34.50 191 ASN A C 1
ATOM 1269 O O . ASN A 1 164 ? 158.255 159.280 29.097 1.00 35.28 191 ASN A O 1
ATOM 1274 N N . GLY A 1 165 ? 156.802 158.899 30.755 1.00 36.77 192 GLY A N 1
ATOM 1275 C CA . GLY A 1 165 ? 155.999 160.088 30.463 1.00 36.16 192 GLY A CA 1
ATOM 1276 C C . GLY A 1 165 ? 154.984 159.974 29.339 1.00 36.58 192 GLY A C 1
ATOM 1277 O O . GLY A 1 165 ? 154.097 160.810 29.266 1.00 40.77 192 GLY A O 1
ATOM 1278 N N . LYS A 1 166 ? 155.091 158.968 28.470 1.00 38.05 193 LYS A N 1
ATOM 1279 C CA . LYS A 1 166 ? 154.120 158.770 27.375 1.00 36.54 193 LYS A CA 1
ATOM 1280 C C . LYS A 1 166 ? 153.057 157.755 27.813 1.00 35.75 193 LYS A C 1
ATOM 1281 O O . LYS A 1 166 ? 153.377 156.676 28.303 1.00 35.70 193 LYS A O 1
ATOM 1283 N N . GLU A 1 167 ? 151.789 158.110 27.639 1.00 37.52 194 GLU A N 1
ATOM 1284 C CA . GLU A 1 167 ? 150.682 157.246 28.041 1.00 39.48 194 GLU A CA 1
ATOM 1285 C C . GLU A 1 167 ? 150.596 156.014 27.168 1.00 39.18 194 GLU A C 1
ATOM 1286 O O . GLU A 1 167 ? 150.894 156.070 25.982 1.00 42.39 194 GLU A O 1
ATOM 1292 N N . VAL A 1 168 ? 150.208 154.900 27.774 1.00 37.73 195 VAL A N 1
ATOM 1293 C CA . VAL A 1 168 ? 150.020 153.636 27.060 1.00 38.38 195 VAL A CA 1
ATOM 1294 C C . VAL A 1 168 ? 148.598 153.138 27.285 1.00 39.10 195 VAL A C 1
ATOM 1295 O O . VAL A 1 168 ? 147.852 153.679 28.109 1.00 39.75 195 VAL A O 1
ATOM 1299 N N . LYS A 1 169 ? 148.242 152.113 26.521 1.00 39.44 196 LYS A N 1
ATOM 1300 C CA . LYS A 1 169 ? 146.952 151.453 26.612 1.00 41.13 196 LYS A CA 1
ATOM 1301 C C . LYS A 1 169 ? 147.234 150.016 27.032 1.00 39.28 196 LYS A C 1
ATOM 1302 O O . LYS A 1 169 ? 147.504 149.155 26.201 1.00 39.12 196 LYS A O 1
ATOM 1308 N N . GLU A 1 170 ? 147.195 149.774 28.336 1.00 37.88 197 GLU A N 1
ATOM 1309 C CA . GLU A 1 170 ? 147.528 148.472 28.885 1.00 35.88 197 GLU A CA 1
ATOM 1310 C C . GLU A 1 170 ? 146.415 147.478 28.533 1.00 36.45 197 GLU A C 1
ATOM 1311 O O . GLU A 1 170 ? 145.230 147.845 28.499 1.00 34.82 197 GLU A O 1
ATOM 1317 N N . THR A 1 171 ? 146.808 146.242 28.216 1.00 35.65 198 THR A N 1
ATOM 1318 C CA . THR A 1 171 ? 145.857 145.172 27.909 1.00 35.68 198 THR A CA 1
ATOM 1319 C C . THR A 1 171 ? 145.768 144.074 28.974 1.00 35.93 198 THR A C 1
ATOM 1320 O O . THR A 1 171 ? 144.793 143.332 28.986 1.00 38.77 198 THR A O 1
ATOM 1324 N N . GLN A 1 172 ? 146.763 143.952 29.852 1.00 33.99 199 GLN A N 1
ATOM 1325 C CA . GLN A 1 172 ? 146.777 142.873 30.848 1.00 32.30 199 GLN A CA 1
ATOM 1326 C C . GLN A 1 172 ? 146.454 143.353 32.260 1.00 31.66 199 GLN A C 1
ATOM 1327 O O . GLN A 1 172 ? 146.680 144.525 32.613 1.00 29.96 199 GLN A O 1
ATOM 1333 N N . TYR A 1 173 ? 145.944 142.410 33.056 1.00 30.09 200 TYR A N 1
ATOM 1334 C CA . TYR A 1 173 ? 145.853 142.528 34.510 1.00 29.50 200 TYR A CA 1
ATOM 1335 C C . TYR A 1 173 ? 147.145 143.167 35.023 1.00 30.16 200 TYR A C 1
ATOM 1336 O O . TYR A 1 173 ? 148.229 142.716 34.668 1.00 28.01 200 TYR A O 1
ATOM 1345 N N . ILE A 1 174 ? 147.033 144.212 35.836 1.00 30.63 201 ILE A N 1
ATOM 1346 C CA . ILE A 1 174 ? 148.189 145.084 36.126 1.00 31.29 201 ILE A CA 1
ATOM 1347 C C . ILE A 1 174 ? 149.416 144.346 36.664 1.00 30.07 201 ILE A C 1
ATOM 1348 O O . ILE A 1 174 ? 150.538 144.625 36.242 1.00 29.24 201 ILE A O 1
ATOM 1353 N N . THR A 1 175 ? 149.195 143.396 37.564 1.00 31.34 202 THR A N 1
ATOM 1354 C CA . THR A 1 175 ? 150.287 142.590 38.119 1.00 32.63 202 THR A CA 1
ATOM 1355 C C . THR A 1 175 ? 151.050 141.817 37.034 1.00 30.50 202 THR A C 1
ATOM 1356 O O . THR A 1 175 ? 152.269 141.742 37.068 1.00 30.34 202 THR A O 1
ATOM 1360 N N . ASP A 1 176 ? 150.319 141.260 36.070 1.00 29.88 203 ASP A N 1
ATOM 1361 C CA . ASP A 1 176 ? 150.926 140.579 34.905 1.00 28.81 203 ASP A CA 1
ATOM 1362 C C . ASP A 1 176 ? 151.660 141.571 34.007 1.00 27.83 203 ASP A C 1
ATOM 1363 O O . ASP A 1 176 ? 152.754 141.293 33.550 1.00 26.56 203 ASP A O 1
ATOM 1368 N N . ALA A 1 177 ? 151.069 142.746 33.789 1.00 25.99 204 ALA A N 1
ATOM 1369 C CA . ALA A 1 177 ? 151.718 143.806 33.011 1.00 26.07 204 ALA A CA 1
ATOM 1370 C C . ALA A 1 177 ? 153.050 144.264 33.607 1.00 25.45 204 ALA A C 1
ATOM 1371 O O . ALA A 1 177 ? 154.030 144.427 32.880 1.00 24.32 204 ALA A O 1
ATOM 1373 N N . LEU A 1 178 ? 153.089 144.451 34.928 1.00 25.09 205 LEU A N 1
ATOM 1374 C CA . LEU A 1 178 ? 154.315 144.875 35.590 1.00 24.65 205 LEU A CA 1
ATOM 1375 C C . LEU A 1 178 ? 155.383 143.800 35.515 1.00 24.22 205 LEU A C 1
ATOM 1376 O O . LEU A 1 178 ? 156.555 144.102 35.291 1.00 25.41 205 LEU A O 1
ATOM 1381 N N . SER A 1 179 ? 154.967 142.550 35.703 1.00 23.40 206 SER A N 1
ATOM 1382 C CA . SER A 1 179 ? 155.854 141.401 35.563 1.00 23.83 206 SER A CA 1
ATOM 1383 C C . SER A 1 179 ? 156.419 141.313 34.141 1.00 23.66 206 SER A C 1
ATOM 1384 O O . SER A 1 179 ? 157.613 141.078 33.969 1.00 24.43 206 SER A O 1
ATOM 1387 N N . ARG A 1 180 ? 155.576 141.562 33.158 1.00 24.26 207 ARG A N 1
ATOM 1388 C CA . ARG A 1 180 ? 155.984 141.528 31.779 1.00 27.15 207 ARG A CA 1
ATOM 1389 C C . ARG A 1 180 ? 157.056 142.560 31.512 1.00 29.24 207 ARG A C 1
ATOM 1390 O O . ARG A 1 180 ? 158.055 142.246 30.899 1.00 30.55 207 ARG A O 1
ATOM 1398 N N . GLU A 1 181 ? 156.861 143.776 32.024 1.00 29.86 208 GLU A N 1
ATOM 1399 C CA . GLU A 1 181 ? 157.811 144.863 31.833 1.00 29.06 208 GLU A CA 1
ATOM 1400 C C . GLU A 1 181 ? 159.078 144.684 32.662 1.00 30.37 208 GLU A C 1
ATOM 1401 O O . GLU A 1 181 ? 160.115 145.244 32.307 1.00 29.82 208 GLU A O 1
ATOM 1407 N N . ALA A 1 182 ? 159.001 143.920 33.753 1.00 30.65 209 ALA A N 1
ATOM 1408 C CA . ALA A 1 182 ? 160.205 143.513 34.474 1.00 30.73 209 ALA A CA 1
ATOM 1409 C C . ALA A 1 182 ? 161.070 142.623 33.591 1.00 31.21 209 ALA A C 1
ATOM 1410 O O . ALA A 1 182 ? 162.284 142.800 33.524 1.00 30.06 209 ALA A O 1
ATOM 1412 N N . VAL A 1 183 ? 160.440 141.683 32.892 1.00 32.99 210 VAL A N 1
ATOM 1413 C CA . VAL A 1 183 ? 161.146 140.844 31.917 1.00 33.33 210 VAL A CA 1
ATOM 1414 C C . VAL A 1 183 ? 161.741 141.739 30.819 1.00 32.63 210 VAL A C 1
ATOM 1415 O O . VAL A 1 183 ? 162.920 141.624 30.492 1.00 32.38 210 VAL A O 1
ATOM 1419 N N . ASN A 1 184 ? 160.939 142.649 30.285 1.00 32.90 211 ASN A N 1
ATOM 1420 C CA . ASN A 1 184 ? 161.423 143.558 29.232 1.00 32.79 211 ASN A CA 1
ATOM 1421 C C . ASN A 1 184 ? 162.594 144.412 29.697 1.00 32.37 211 ASN A C 1
ATOM 1422 O O . ASN A 1 184 ? 163.530 144.658 28.926 1.00 29.91 211 ASN A O 1
ATOM 1427 N N . PHE A 1 185 ? 162.543 144.848 30.959 1.00 32.47 212 PHE A N 1
ATOM 1428 C CA . PHE A 1 185 ? 163.603 145.660 31.518 1.00 31.74 212 PHE A CA 1
ATOM 1429 C C . PHE A 1 185 ? 164.918 144.903 31.592 1.00 31.35 212 PHE A C 1
ATOM 1430 O O . PHE A 1 185 ? 165.951 145.443 31.199 1.00 34.20 212 PHE A O 1
ATOM 1438 N N . VAL A 1 186 ? 164.887 143.678 32.125 1.00 30.25 213 VAL A N 1
ATOM 1439 C CA . VAL A 1 186 ? 166.110 142.875 32.261 1.00 30.78 213 VAL A CA 1
ATOM 1440 C C . VAL A 1 186 ? 166.642 142.361 30.913 1.00 30.23 213 VAL A C 1
ATOM 1441 O O . VAL A 1 186 ? 167.864 142.221 30.741 1.00 27.66 213 VAL A O 1
ATOM 1445 N N . ASP A 1 187 ? 165.741 142.113 29.960 1.00 30.57 214 ASP A N 1
ATOM 1446 C CA . ASP A 1 187 ? 166.148 141.821 28.572 1.00 32.61 214 ASP A CA 1
ATOM 1447 C C . ASP A 1 187 ? 166.847 143.029 27.921 1.00 33.64 214 ASP A C 1
ATOM 1448 O O . ASP A 1 187 ? 167.857 142.851 27.243 1.00 36.38 214 ASP A O 1
ATOM 1453 N N . LYS A 1 188 ? 166.330 144.246 28.133 1.00 33.39 215 LYS A N 1
ATOM 1454 C CA . LYS A 1 188 ? 167.024 145.459 27.665 1.00 32.96 215 LYS A CA 1
ATOM 1455 C C . LYS A 1 188 ? 168.407 145.582 28.321 1.00 33.79 215 LYS A C 1
ATOM 1456 O O . LYS A 1 188 ? 169.373 145.979 27.668 1.00 35.45 215 LYS A O 1
ATOM 1459 N N . ALA A 1 189 ? 168.492 145.229 29.611 1.00 34.49 216 ALA A N 1
ATOM 1460 C CA . ALA A 1 189 ? 169.740 145.319 30.379 1.00 34.77 216 ALA A CA 1
ATOM 1461 C C . ALA A 1 189 ? 170.883 144.461 29.837 1.00 36.71 216 ALA A C 1
ATOM 1462 O O . ALA A 1 189 ? 172.049 144.828 30.004 1.00 35.68 216 ALA A O 1
ATOM 1464 N N . VAL A 1 190 ? 170.555 143.334 29.199 1.00 40.49 217 VAL A N 1
ATOM 1465 C CA . VAL A 1 190 ? 171.563 142.436 28.595 1.00 43.27 217 VAL A CA 1
ATOM 1466 C C . VAL A 1 190 ? 172.537 143.203 27.692 1.00 45.46 217 VAL A C 1
ATOM 1467 O O . VAL A 1 190 ? 173.752 143.042 27.805 1.00 46.72 217 VAL A O 1
ATOM 1471 N N . ASN A 1 191 ? 171.990 144.032 26.805 1.00 46.46 218 ASN A N 1
ATOM 1472 C CA . ASN A 1 191 ? 172.801 144.788 25.850 1.00 51.65 218 ASN A CA 1
ATOM 1473 C C . ASN A 1 191 ? 173.647 145.888 26.472 1.00 53.38 218 ASN A C 1
ATOM 1474 O O . ASN A 1 191 ? 174.690 146.229 25.931 1.00 54.85 218 ASN A O 1
ATOM 1479 N N . LYS A 1 192 ? 173.197 146.434 27.598 1.00 54.15 219 LYS A N 1
ATOM 1480 C CA . LYS A 1 192 ? 173.817 147.630 28.195 1.00 51.25 219 LYS A CA 1
ATOM 1481 C C . LYS A 1 192 ? 175.295 147.459 28.604 1.00 50.30 219 LYS A C 1
ATOM 1482 O O . LYS A 1 192 ? 176.073 148.406 28.510 1.00 49.86 219 LYS A O 1
ATOM 1487 N N . LYS A 1 193 ? 175.685 146.277 29.070 1.00 49.78 220 LYS A N 1
ATOM 1488 C CA . LYS A 1 193 ? 177.073 146.066 29.500 1.00 51.57 220 LYS A CA 1
ATOM 1489 C C . LYS A 1 193 ? 177.493 146.798 30.792 1.00 54.46 220 LYS A C 1
ATOM 1490 O O . LYS A 1 193 ? 178.674 146.796 31.130 1.00 57.98 220 LYS A O 1
ATOM 1491 N N . HIS A 1 194 ? 176.542 147.436 31.488 1.00 54.54 221 HIS A N 1
ATOM 1492 C CA . HIS A 1 194 ? 176.720 147.906 32.860 1.00 52.33 221 HIS A CA 1
ATOM 1493 C C . HIS A 1 194 ? 175.788 147.063 33.729 1.00 45.56 221 HIS A C 1
ATOM 1494 O O . HIS A 1 194 ? 174.888 146.421 33.211 1.00 42.50 221 HIS A O 1
ATOM 1501 N N . PRO A 1 195 ? 175.967 147.088 35.061 1.00 39.94 222 PRO A N 1
ATOM 1502 C CA . PRO A 1 195 ? 174.956 146.448 35.915 1.00 37.41 222 PRO A CA 1
ATOM 1503 C C . PRO A 1 195 ? 173.627 147.231 35.950 1.00 35.48 222 PRO A C 1
ATOM 1504 O O . PRO A 1 195 ? 173.584 148.383 35.510 1.00 33.85 222 PRO A O 1
ATOM 1508 N N . PHE A 1 196 ? 172.564 146.620 36.471 1.00 34.27 223 PHE A N 1
ATOM 1509 C CA . PHE A 1 196 ? 171.244 147.256 36.505 1.00 32.70 223 PHE A CA 1
ATOM 1510 C C . PHE A 1 196 ? 170.606 147.280 37.894 1.00 33.57 223 PHE A C 1
ATOM 1511 O O . PHE A 1 196 ? 170.886 146.419 38.737 1.00 33.75 223 PHE A O 1
ATOM 1519 N N . PHE A 1 197 ? 169.764 148.293 38.119 1.00 32.82 224 PHE A N 1
ATOM 1520 C CA . PHE A 1 197 ? 168.936 148.386 39.315 1.00 33.09 224 PHE A CA 1
ATOM 1521 C C . PHE A 1 197 ? 167.487 148.409 38.864 1.00 32.35 224 PHE A C 1
ATOM 1522 O O . PHE A 1 197 ? 167.112 149.255 38.062 1.00 31.96 224 PHE A O 1
ATOM 1530 N N . LEU A 1 198 ? 166.686 147.471 39.360 1.00 33.16 225 LEU A N 1
ATOM 1531 C CA . LEU A 1 198 ? 165.251 147.456 39.085 1.00 31.79 225 LEU A CA 1
ATOM 1532 C C . LEU A 1 198 ? 164.486 147.634 40.382 1.00 31.25 225 LEU A C 1
ATOM 1533 O O . LEU A 1 198 ? 164.679 146.859 41.319 1.00 28.88 225 LEU A O 1
ATOM 1538 N N . TYR A 1 199 ? 163.625 148.655 40.411 1.00 30.10 226 TYR A N 1
ATOM 1539 C CA . TYR A 1 199 ? 162.673 148.878 41.495 1.00 30.95 226 TYR A CA 1
ATOM 1540 C C . TYR A 1 199 ? 161.296 148.428 40.982 1.00 30.41 226 TYR A C 1
ATOM 1541 O O . TYR A 1 199 ? 160.703 149.078 40.109 1.00 28.93 226 TYR A O 1
ATOM 1550 N N . LEU A 1 200 ? 160.814 147.296 41.500 1.00 29.40 227 LEU A N 1
ATOM 1551 C CA . LEU A 1 200 ? 159.573 146.678 41.031 1.00 28.61 227 LEU A CA 1
ATOM 1552 C C . LEU A 1 200 ? 158.512 146.868 42.105 1.00 27.59 227 LEU A C 1
ATOM 1553 O O . LEU A 1 200 ? 158.518 146.183 43.121 1.00 28.57 227 LEU A O 1
ATOM 1558 N N . ALA A 1 201 ? 157.610 147.815 41.872 1.00 28.13 228 ALA A N 1
ATOM 1559 C CA . ALA A 1 201 ? 156.656 148.256 42.887 1.00 27.48 228 ALA A CA 1
ATOM 1560 C C . ALA A 1 201 ? 155.249 147.802 42.516 1.00 26.52 228 ALA A C 1
ATOM 1561 O O . ALA A 1 201 ? 154.456 148.578 41.968 1.00 25.37 228 ALA A O 1
ATOM 1563 N N . TYR A 1 202 ? 154.956 146.545 42.831 1.00 25.32 229 TYR A N 1
ATOM 1564 C CA . TYR A 1 202 ? 153.620 145.984 42.639 1.00 26.01 229 TYR A CA 1
ATOM 1565 C C . TYR A 1 202 ? 152.619 146.693 43.515 1.00 26.24 229 TYR A C 1
ATOM 1566 O O . TYR A 1 202 ? 152.913 146.950 44.678 1.00 25.78 229 TYR A O 1
ATOM 1575 N N . ASN A 1 203 ? 151.441 147.001 42.976 1.00 27.47 230 ASN A N 1
ATOM 1576 C CA . ASN A 1 203 ? 150.336 147.444 43.826 1.00 27.49 230 ASN A CA 1
ATOM 1577 C C . ASN A 1 203 ? 149.630 146.284 44.522 1.00 27.30 230 ASN A C 1
ATOM 1578 O O . ASN A 1 203 ? 148.942 146.515 45.500 1.00 29.48 230 ASN A O 1
ATOM 1583 N N . ALA A 1 204 ? 149.813 145.045 44.070 1.00 27.28 231 ALA A N 1
ATOM 1584 C CA . ALA A 1 204 ? 149.184 143.909 44.761 1.00 26.92 231 ALA A CA 1
ATOM 1585 C C . ALA A 1 204 ? 149.904 143.652 46.087 1.00 26.89 231 ALA A C 1
ATOM 1586 O O . ALA A 1 204 ? 151.118 143.857 46.151 1.00 27.72 231 ALA A O 1
ATOM 1588 N N . PRO A 1 205 ? 149.201 143.241 47.149 1.00 27.70 232 PRO A N 1
ATOM 1589 C CA . PRO A 1 205 ? 147.757 142.983 47.177 1.00 27.52 232 PRO A CA 1
ATOM 1590 C C . PRO A 1 205 ? 146.918 144.126 47.762 1.00 27.60 232 PRO A C 1
ATOM 1591 O O . PRO A 1 205 ? 145.910 143.869 48.424 1.00 29.98 232 PRO A O 1
ATOM 1595 N N . HIS A 1 206 ? 147.310 145.371 47.486 1.00 28.29 233 HIS A N 1
ATOM 1596 C CA . HIS A 1 206 ? 146.577 146.567 47.923 1.00 28.11 233 HIS A CA 1
ATOM 1597 C C . HIS A 1 206 ? 145.226 146.632 47.218 1.00 29.71 233 HIS A C 1
ATOM 1598 O O . HIS A 1 206 ? 145.090 146.181 46.077 1.00 31.66 233 HIS A O 1
ATOM 1605 N N . THR A 1 207 ? 144.248 147.222 47.896 1.00 29.76 234 THR A N 1
ATOM 1606 C CA . THR A 1 207 ? 142.921 147.456 47.335 1.00 30.68 234 THR A CA 1
ATOM 1607 C C . THR A 1 207 ? 142.980 148.270 46.016 1.00 29.68 234 THR A C 1
ATOM 1608 O O . THR A 1 207 ? 143.951 148.983 45.783 1.00 29.83 234 THR A O 1
ATOM 1612 N N . PRO A 1 208 ? 141.964 148.178 45.160 1.00 27.77 235 PRO A N 1
ATOM 1613 C CA . PRO A 1 208 ? 140.793 147.297 45.322 1.00 28.67 235 PRO A CA 1
ATOM 1614 C C . PRO A 1 208 ? 141.148 145.812 45.177 1.00 26.63 235 PRO A C 1
ATOM 1615 O O . PRO A 1 208 ? 142.076 145.469 44.449 1.00 26.38 235 PRO A O 1
ATOM 1619 N N . LEU A 1 209 ? 140.439 144.964 45.913 1.00 25.83 236 LEU A N 1
ATOM 1620 C CA . LEU A 1 209 ? 140.647 143.518 45.853 1.00 26.35 236 LEU A CA 1
ATOM 1621 C C . LEU A 1 209 ? 140.088 142.984 44.544 1.00 27.51 236 LEU A C 1
ATOM 1622 O O . LEU A 1 209 ? 138.876 142.806 44.400 1.00 29.37 236 LEU A O 1
ATOM 1627 N N . GLN A 1 210 ? 140.980 142.768 43.587 1.00 29.29 237 GLN A N 1
ATOM 1628 C CA . GLN A 1 210 ? 140.621 142.333 42.245 1.00 30.99 237 GLN A CA 1
ATOM 1629 C C . GLN A 1 210 ? 141.640 141.296 41.787 1.00 30.64 237 GLN A C 1
ATOM 1630 O O . GLN A 1 210 ? 142.835 141.598 41.702 1.00 30.55 237 GLN A O 1
ATOM 1636 N N . ALA A 1 211 ? 141.176 140.083 41.507 1.00 30.93 238 ALA A N 1
ATOM 1637 C CA . ALA A 1 211 ? 142.040 138.958 41.140 1.00 30.91 238 ALA A CA 1
ATOM 1638 C C . ALA A 1 211 ? 141.556 138.281 39.868 1.00 30.78 238 ALA A C 1
ATOM 1639 O O . ALA A 1 211 ? 140.382 138.345 39.523 1.00 30.04 238 ALA A O 1
ATOM 1641 N N . LYS A 1 212 ? 142.473 137.621 39.179 1.00 30.71 239 LYS A N 1
ATOM 1642 C CA . LYS A 1 212 ? 142.106 136.782 38.035 1.00 32.63 239 LYS A CA 1
ATOM 1643 C C . LYS A 1 212 ? 141.456 135.500 38.562 1.00 31.52 239 LYS A C 1
ATOM 1644 O O . LYS A 1 212 ? 141.853 134.966 39.603 1.00 30.02 239 LYS A O 1
ATOM 1650 N N . ASP A 1 213 ? 140.444 135.020 37.849 1.00 32.48 240 ASP A N 1
ATOM 1651 C CA . ASP A 1 213 ? 139.762 133.778 38.235 1.00 33.29 240 ASP A CA 1
ATOM 1652 C C . ASP A 1 213 ? 140.726 132.588 38.274 1.00 32.87 240 ASP A C 1
ATOM 1653 O O . ASP A 1 213 ? 140.628 131.725 39.149 1.00 30.79 240 ASP A O 1
ATOM 1658 N N . GLU A 1 214 ? 141.677 132.575 37.344 1.00 31.72 241 GLU A N 1
ATOM 1659 C CA . GLU A 1 214 ? 142.669 131.486 37.231 1.00 31.81 241 GLU A CA 1
ATOM 1660 C C . GLU A 1 214 ? 143.577 131.406 38.451 1.00 31.64 241 GLU A C 1
ATOM 1661 O O . GLU A 1 214 ? 144.035 130.319 38.818 1.00 32.46 241 GLU A O 1
ATOM 1667 N N . ASP A 1 215 ? 143.828 132.546 39.080 1.00 32.06 242 ASP A N 1
ATOM 1668 C CA . ASP A 1 215 ? 144.603 132.593 40.320 1.00 33.07 242 ASP A CA 1
ATOM 1669 C C . ASP A 1 215 ? 143.761 132.182 41.522 1.00 31.08 242 ASP A C 1
ATOM 1670 O O . ASP A 1 215 ? 144.202 131.361 42.340 1.00 32.91 242 ASP A O 1
ATOM 1675 N N . MET A 1 216 ? 142.545 132.724 41.614 1.00 29.43 243 MET A N 1
ATOM 1676 C CA . MET A 1 216 ? 141.631 132.370 42.704 1.00 27.69 243 MET A CA 1
ATOM 1677 C C . MET A 1 216 ? 141.281 130.878 42.668 1.00 25.01 243 MET A C 1
ATOM 1678 O O . MET A 1 216 ? 141.098 130.266 43.715 1.00 25.08 243 MET A O 1
ATOM 1683 N N . ALA A 1 217 ? 141.218 130.307 41.466 1.00 24.17 244 ALA A N 1
ATOM 1684 C CA . ALA A 1 217 ? 140.970 128.865 41.269 1.00 25.10 244 ALA A CA 1
ATOM 1685 C C . ALA A 1 217 ? 141.978 127.948 41.958 1.00 26.10 244 ALA A C 1
ATOM 1686 O O . ALA A 1 217 ? 141.661 126.794 42.231 1.00 29.07 244 ALA A O 1
ATOM 1688 N N . MET A 1 218 ? 143.185 128.457 42.217 1.00 25.77 245 MET A N 1
ATOM 1689 C CA . MET A 1 218 ? 144.215 127.716 42.933 1.00 26.66 245 MET A CA 1
ATOM 1690 C C . MET A 1 218 ? 144.007 127.621 44.440 1.00 26.86 245 MET A C 1
ATOM 1691 O O . MET A 1 218 ? 144.764 126.933 45.116 1.00 26.17 245 MET A O 1
ATOM 1696 N N . PHE A 1 219 ? 142.983 128.283 44.977 1.00 27.77 246 PHE A N 1
ATOM 1697 C CA . PHE A 1 219 ? 142.709 128.266 46.413 1.00 29.31 246 PHE A CA 1
ATOM 1698 C C . PHE A 1 219 ? 141.264 127.868 46.685 1.00 30.73 246 PHE A C 1
ATOM 1699 O O . PHE A 1 219 ? 140.502 128.640 47.277 1.00 28.44 246 PHE A O 1
ATOM 1707 N N . PRO A 1 220 ? 140.889 126.636 46.280 1.00 32.35 247 PRO A N 1
ATOM 1708 C CA . PRO A 1 220 ? 139.522 126.166 46.466 1.00 33.84 247 PRO A CA 1
ATOM 1709 C C . PRO A 1 220 ? 139.117 126.009 47.930 1.00 33.61 247 PRO A C 1
ATOM 1710 O O . PRO A 1 220 ? 137.924 126.076 48.227 1.00 33.08 247 PRO A O 1
ATOM 1714 N N . ASN A 1 221 ? 140.079 125.805 48.832 1.00 33.48 248 ASN A N 1
ATOM 1715 C CA . ASN A 1 221 ? 139.775 125.656 50.262 1.00 33.41 248 ASN A CA 1
ATOM 1716 C C . ASN A 1 221 ? 139.804 126.972 51.058 1.00 31.48 248 ASN A C 1
ATOM 1717 O O . ASN A 1 221 ? 139.641 126.954 52.280 1.00 32.35 248 ASN A O 1
ATOM 1722 N N . ILE A 1 222 ? 140.023 128.105 50.393 1.00 29.43 249 ILE A N 1
ATOM 1723 C CA . ILE A 1 222 ? 139.833 129.418 51.017 1.00 29.25 249 ILE A CA 1
ATOM 1724 C C . ILE A 1 222 ? 138.385 129.840 50.746 1.00 29.83 249 ILE A C 1
ATOM 1725 O O . ILE A 1 222 ? 138.058 130.270 49.637 1.00 29.45 249 ILE A O 1
ATOM 1730 N N . LYS A 1 223 ? 137.524 129.703 51.755 1.00 29.60 250 LYS A N 1
ATOM 1731 C CA . LYS A 1 223 ? 136.086 129.981 51.587 1.00 31.51 250 LYS A CA 1
ATOM 1732 C C . LYS A 1 223 ? 135.735 131.467 51.724 1.00 32.59 250 LYS A C 1
ATOM 1733 O O . LYS A 1 223 ? 134.763 131.910 51.133 1.00 36.54 250 LYS A O 1
ATOM 1735 N N . ASN A 1 224 ? 136.504 132.233 52.497 1.00 33.63 251 ASN A N 1
ATOM 1736 C CA . ASN A 1 224 ? 136.230 133.679 52.654 1.00 34.24 251 ASN A CA 1
ATOM 1737 C C . ASN A 1 224 ? 136.506 134.407 51.335 1.00 33.37 251 ASN A C 1
ATOM 1738 O O . ASN A 1 224 ? 137.605 134.280 50.793 1.00 31.63 251 ASN A O 1
ATOM 1743 N N . LYS A 1 225 ? 135.521 135.157 50.834 1.00 32.55 252 LYS A N 1
ATOM 1744 C CA . LYS A 1 225 ? 135.599 135.787 49.506 1.00 33.71 252 LYS A CA 1
ATOM 1745 C C . LYS A 1 225 ? 136.804 136.728 49.379 1.00 34.44 252 LYS A C 1
ATOM 1746 O O . LYS A 1 225 ? 137.575 136.636 48.427 1.00 33.49 252 LYS A O 1
ATOM 1748 N N . ASP A 1 226 ? 136.965 137.615 50.354 1.00 35.06 253 ASP A N 1
ATOM 1749 C CA . ASP A 1 226 ? 138.075 138.564 50.343 1.00 34.94 253 ASP A CA 1
ATOM 1750 C C . ASP A 1 226 ? 139.442 137.890 50.451 1.00 33.48 253 ASP A C 1
ATOM 1751 O O . ASP A 1 226 ? 140.382 138.285 49.773 1.00 32.62 253 ASP A O 1
ATOM 1756 N N . ARG A 1 227 ? 139.541 136.882 51.311 1.00 33.09 254 ARG A N 1
ATOM 1757 C CA . ARG A 1 227 ? 140.788 136.153 51.509 1.00 31.74 254 ARG A CA 1
ATOM 1758 C C . ARG A 1 227 ? 141.174 135.375 50.249 1.00 30.81 254 ARG A C 1
ATOM 1759 O O . ARG A 1 227 ? 142.360 135.281 49.927 1.00 30.27 254 ARG A O 1
ATOM 1767 N N . LYS A 1 228 ? 140.188 134.838 49.538 1.00 30.45 255 LYS A N 1
ATOM 1768 C CA . LYS A 1 228 ? 140.436 134.117 48.271 1.00 30.91 255 LYS A CA 1
ATOM 1769 C C . LYS A 1 228 ? 140.879 135.088 47.191 1.00 28.40 255 LYS A C 1
ATOM 1770 O O . LYS A 1 228 ? 141.822 134.814 46.449 1.00 27.47 255 LYS A O 1
ATOM 1776 N N . THR A 1 229 ? 140.190 136.217 47.091 1.00 27.05 256 THR A N 1
ATOM 1777 C CA . THR A 1 229 ? 140.598 137.276 46.163 1.00 26.33 256 THR A CA 1
ATOM 1778 C C . THR A 1 229 ? 142.040 137.719 46.447 1.00 25.77 256 THR A C 1
ATOM 1779 O O . THR A 1 229 ? 142.860 137.782 45.546 1.00 25.04 256 THR A O 1
ATOM 1783 N N . TYR A 1 230 ? 142.327 137.990 47.714 1.00 25.50 257 TYR A N 1
ATOM 1784 C CA . TYR A 1 230 ? 143.646 138.424 48.178 1.00 26.10 257 TYR A CA 1
ATOM 1785 C C . TYR A 1 230 ? 144.721 137.373 47.881 1.00 25.64 257 TYR A C 1
ATOM 1786 O O . TYR A 1 230 ? 145.801 137.698 47.388 1.00 28.26 257 TYR A O 1
ATOM 1795 N N . ALA A 1 231 ? 144.402 136.107 48.158 1.00 25.94 258 ALA A N 1
ATOM 1796 C CA . ALA A 1 231 ? 145.283 134.983 47.849 1.00 24.38 258 ALA A CA 1
ATOM 1797 C C . ALA A 1 231 ? 145.617 134.946 46.372 1.00 24.31 258 ALA A C 1
ATOM 1798 O O . ALA A 1 231 ? 146.777 134.797 46.000 1.00 25.86 258 ALA A O 1
ATOM 1800 N N . GLY A 1 232 ? 144.602 135.113 45.536 1.00 24.14 259 GLY A N 1
ATOM 1801 C CA . GLY A 1 232 ? 144.794 135.193 44.087 1.00 25.69 259 GLY A CA 1
ATOM 1802 C C . GLY A 1 232 ? 145.681 136.332 43.649 1.00 27.25 259 GLY A C 1
ATOM 1803 O O . GLY A 1 232 ? 146.471 136.178 42.713 1.00 28.97 259 GLY A O 1
ATOM 1804 N N . MET A 1 233 ? 145.546 137.480 44.320 1.00 27.85 260 MET A N 1
ATOM 1805 C CA . MET A 1 233 ? 146.376 138.658 44.036 1.00 28.13 260 MET A CA 1
ATOM 1806 C C . MET A 1 233 ? 147.842 138.414 44.374 1.00 28.18 260 MET A C 1
ATOM 1807 O O . MET A 1 233 ? 148.725 138.818 43.618 1.00 29.23 260 MET A O 1
ATOM 1812 N N . VAL A 1 234 ? 148.093 137.756 45.504 1.00 27.33 261 VAL A N 1
ATOM 1813 C CA . VAL A 1 234 ? 149.443 137.427 45.931 1.00 27.32 261 VAL A CA 1
ATOM 1814 C C . VAL A 1 234 ? 150.029 136.371 45.000 1.00 28.97 261 VAL A C 1
ATOM 1815 O O . VAL A 1 234 ? 151.213 136.449 44.639 1.00 29.20 261 VAL A O 1
ATOM 1819 N N . TYR A 1 235 ? 149.213 135.399 44.604 1.00 28.54 262 TYR A N 1
ATOM 1820 C CA . TYR A 1 235 ? 149.666 134.361 43.676 1.00 30.37 262 TYR A CA 1
ATOM 1821 C C . TYR A 1 235 ? 150.111 134.956 42.331 1.00 30.27 262 TYR A C 1
ATOM 1822 O O . TYR A 1 235 ? 151.105 134.503 41.768 1.00 30.01 262 TYR A O 1
ATOM 1831 N N . ALA A 1 236 ? 149.394 135.971 41.845 1.00 29.94 263 ALA A N 1
ATOM 1832 C CA . ALA A 1 236 ? 149.805 136.719 40.637 1.00 29.77 263 ALA A CA 1
ATOM 1833 C C . ALA A 1 236 ? 151.184 137.369 40.796 1.00 27.65 263 ALA A C 1
ATOM 1834 O O . ALA A 1 236 ? 151.984 137.355 39.861 1.00 27.07 263 ALA A O 1
ATOM 1836 N N . VAL A 1 237 ? 151.468 137.910 41.978 1.00 26.63 264 VAL A N 1
ATOM 1837 C CA . VAL A 1 237 ? 152.822 138.414 42.268 1.00 26.71 264 VAL A CA 1
ATOM 1838 C C . VAL A 1 237 ? 153.849 137.283 42.216 1.00 26.68 264 VAL A C 1
ATOM 1839 O O . VAL A 1 237 ? 154.927 137.450 41.640 1.00 26.50 264 VAL A O 1
ATOM 1843 N N . ASP A 1 238 ? 153.512 136.129 42.786 1.00 27.40 265 ASP A N 1
ATOM 1844 C CA . ASP A 1 238 ? 154.417 134.975 42.730 1.00 28.43 265 ASP A CA 1
ATOM 1845 C C . ASP A 1 238 ? 154.718 134.502 41.303 1.00 26.95 265 ASP A C 1
ATOM 1846 O O . ASP A 1 238 ? 155.875 134.259 40.976 1.00 26.01 265 ASP A O 1
ATOM 1851 N N . ARG A 1 239 ? 153.682 134.381 40.469 1.00 27.71 266 ARG A N 1
ATOM 1852 C CA . ARG A 1 239 ? 153.853 134.079 39.036 1.00 27.82 266 ARG A CA 1
ATOM 1853 C C . ARG A 1 239 ? 154.792 135.076 38.375 1.00 28.51 266 ARG A C 1
ATOM 1854 O O . ARG A 1 239 ? 155.707 134.691 37.628 1.00 29.29 266 ARG A O 1
ATOM 1862 N N . GLY A 1 240 ? 154.554 136.366 38.669 1.00 27.74 267 GLY A N 1
ATOM 1863 C CA . GLY A 1 240 ? 155.373 137.448 38.167 1.00 26.63 267 GLY A CA 1
ATOM 1864 C C . GLY A 1 240 ? 156.841 137.292 38.513 1.00 27.27 267 GLY A C 1
ATOM 1865 O O . GLY A 1 240 ? 157.706 137.398 37.644 1.00 28.48 267 GLY A O 1
ATOM 1866 N N . VAL A 1 241 ? 157.105 137.024 39.790 1.00 27.21 268 VAL A N 1
ATOM 1867 C CA . VAL A 1 241 ? 158.460 136.795 40.272 1.00 28.06 268 VAL A CA 1
ATOM 1868 C C . VAL A 1 241 ? 159.084 135.602 39.532 1.00 29.07 268 VAL A C 1
ATOM 1869 O O . VAL A 1 241 ? 160.242 135.659 39.119 1.00 31.79 268 VAL A O 1
ATOM 1873 N N . GLY A 1 242 ? 158.310 134.532 39.372 1.00 30.01 269 GLY A N 1
ATOM 1874 C CA . GLY A 1 242 ? 158.732 133.359 38.612 1.00 29.49 269 GLY A CA 1
ATOM 1875 C C . GLY A 1 242 ? 159.102 133.693 37.172 1.00 29.63 269 GLY A C 1
ATOM 1876 O O . GLY A 1 242 ? 160.134 133.245 36.680 1.00 28.61 269 GLY A O 1
ATOM 1877 N N . LYS A 1 243 ? 158.272 134.495 36.516 1.00 31.39 270 LYS A N 1
ATOM 1878 C CA . LYS A 1 243 ? 158.533 134.947 35.144 1.00 35.11 270 LYS A CA 1
ATOM 1879 C C . LYS A 1 243 ? 159.823 135.790 35.073 1.00 35.94 270 LYS A C 1
ATOM 1880 O O . LYS A 1 243 ? 160.608 135.660 34.125 1.00 35.18 270 LYS A O 1
ATOM 1886 N N . LEU A 1 244 ? 160.049 136.626 36.086 1.00 34.65 271 LEU A N 1
ATOM 1887 C CA . LEU A 1 244 ? 161.264 137.431 36.169 1.00 34.04 271 LEU A CA 1
ATOM 1888 C C . LEU A 1 244 ? 162.520 136.590 36.394 1.00 34.20 271 LEU A C 1
ATOM 1889 O O . LEU A 1 244 ? 163.546 136.845 35.776 1.00 32.66 271 LEU A O 1
ATOM 1894 N N . VAL A 1 245 ? 162.444 135.612 37.295 1.00 35.33 272 VAL A N 1
ATOM 1895 C CA . VAL A 1 245 ? 163.577 134.724 37.586 1.00 35.55 272 VAL A CA 1
ATOM 1896 C C . VAL A 1 245 ? 163.960 133.931 36.328 1.00 34.79 272 VAL A C 1
ATOM 1897 O O . VAL A 1 245 ? 165.148 133.787 36.012 1.00 32.86 272 VAL A O 1
ATOM 1901 N N . GLU A 1 246 ? 162.938 133.442 35.626 1.00 33.79 273 GLU A N 1
ATOM 1902 C CA . GLU A 1 246 ? 163.070 132.781 34.320 1.00 35.93 273 GLU A CA 1
ATOM 1903 C C . GLU A 1 246 ? 163.937 133.626 33.378 1.00 34.03 273 GLU A C 1
ATOM 1904 O O . GLU A 1 246 ? 164.937 133.142 32.839 1.00 32.75 273 GLU A O 1
ATOM 1910 N N . ALA A 1 247 ? 163.555 134.896 33.212 1.00 32.05 274 ALA A N 1
ATOM 1911 C CA . ALA A 1 247 ? 164.275 135.810 32.339 1.00 30.26 274 ALA A CA 1
ATOM 1912 C C . ALA A 1 247 ? 165.707 136.067 32.816 1.00 29.74 274 ALA A C 1
ATOM 1913 O O . ALA A 1 247 ? 166.632 136.102 31.999 1.00 29.69 274 ALA A O 1
ATOM 1915 N N . LEU A 1 248 ? 165.893 136.228 34.130 1.00 29.04 275 LEU A N 1
ATOM 1916 C CA . LEU A 1 248 ? 167.228 136.414 34.693 1.00 29.01 275 LEU A CA 1
ATOM 1917 C C . LEU A 1 248 ? 168.146 135.227 34.389 1.00 31.19 275 LEU A C 1
ATOM 1918 O O . LEU A 1 248 ? 169.322 135.418 34.058 1.00 33.33 275 LEU A O 1
ATOM 1923 N N . LYS A 1 249 ? 167.607 134.011 34.501 1.00 31.32 276 LYS A N 1
ATOM 1924 C CA . LYS A 1 249 ? 168.355 132.795 34.181 1.00 32.51 276 LYS A CA 1
ATOM 1925 C C . LYS A 1 249 ? 168.689 132.691 32.699 1.00 33.42 276 LYS A C 1
ATOM 1926 O O . LYS A 1 249 ? 169.835 132.399 32.351 1.00 32.21 276 LYS A O 1
ATOM 1932 N N . LYS A 1 250 ? 167.711 132.958 31.837 1.00 33.16 277 LYS A N 1
ATOM 1933 C CA . LYS A 1 250 ? 167.951 133.016 30.391 1.00 35.13 277 LYS A CA 1
ATOM 1934 C C . LYS A 1 250 ? 169.093 133.974 30.039 1.00 36.22 277 LYS A C 1
ATOM 1935 O O . LYS A 1 250 ? 169.933 133.658 29.212 1.00 35.79 277 LYS A O 1
ATOM 1941 N N . ASN A 1 251 ? 169.113 135.135 30.691 1.00 38.79 278 ASN A N 1
ATOM 1942 C CA . ASN A 1 251 ? 170.088 136.186 30.406 1.00 36.37 278 ASN A CA 1
ATOM 1943 C C . ASN A 1 251 ? 171.402 136.048 31.176 1.00 34.86 278 ASN A C 1
ATOM 1944 O O . ASN A 1 251 ? 172.274 136.898 31.049 1.00 34.26 278 ASN A O 1
ATOM 1949 N N . ASN A 1 252 ? 171.545 135.002 31.980 1.00 36.30 279 ASN A N 1
ATOM 1950 C CA . ASN A 1 252 ? 172.714 134.828 32.852 1.00 39.14 279 ASN A CA 1
ATOM 1951 C C . ASN A 1 252 ? 172.934 135.968 33.852 1.00 37.56 279 ASN A C 1
ATOM 1952 O O . ASN A 1 252 ? 174.071 136.300 34.201 1.00 35.23 279 ASN A O 1
ATOM 1957 N N . GLN A 1 253 ? 171.831 136.552 34.312 1.00 35.65 280 GLN A N 1
ATOM 1958 C CA . GLN A 1 253 ? 171.857 137.645 35.288 1.00 36.23 280 GLN A CA 1
ATOM 1959 C C . GLN A 1 253 ? 171.603 137.141 36.709 1.00 36.20 280 GLN A C 1
ATOM 1960 O O . GLN A 1 253 ? 172.024 137.779 37.671 1.00 38.20 280 GLN A O 1
ATOM 1966 N N . TYR A 1 254 ? 170.934 135.995 36.826 1.00 35.65 281 TYR A N 1
ATOM 1967 C CA . TYR A 1 254 ? 170.423 135.467 38.103 1.00 35.23 281 TYR A CA 1
ATOM 1968 C C . TYR A 1 254 ? 171.485 135.351 39.189 1.00 34.62 281 TYR A C 1
ATOM 1969 O O . TYR A 1 254 ? 171.275 135.788 40.330 1.00 32.16 281 TYR A O 1
ATOM 1978 N N . ASP A 1 255 ? 172.627 134.777 38.820 1.00 34.40 282 ASP A N 1
ATOM 1979 C CA . ASP A 1 255 ? 173.702 134.509 39.775 1.00 34.80 282 ASP A CA 1
ATOM 1980 C C . ASP A 1 255 ? 174.394 135.756 40.291 1.00 32.84 282 ASP A C 1
ATOM 1981 O O . ASP A 1 255 ? 174.874 135.736 41.424 1.00 33.40 282 ASP A O 1
ATOM 1986 N N . ASN A 1 256 ? 174.453 136.825 39.491 1.00 32.59 283 ASN A N 1
ATOM 1987 C CA . ASN A 1 256 ? 175.067 138.080 39.950 1.00 34.53 283 ASN A CA 1
ATOM 1988 C C . ASN A 1 256 ? 174.073 139.231 40.175 1.00 34.02 283 ASN A C 1
ATOM 1989 O O . ASN A 1 256 ? 174.399 140.409 39.981 1.00 30.85 283 ASN A O 1
ATOM 1994 N N . THR A 1 257 ? 172.869 138.879 40.625 1.00 33.91 284 THR A N 1
ATOM 1995 C CA . THR A 1 257 ? 171.837 139.849 40.980 1.00 31.30 284 THR A CA 1
ATOM 1996 C C . THR A 1 257 ? 171.465 139.652 42.449 1.00 29.74 284 THR A C 1
ATOM 1997 O O . THR A 1 257 ? 171.263 138.522 42.893 1.00 29.19 284 THR A O 1
ATOM 2001 N N . LEU A 1 258 ? 171.412 140.757 43.199 1.00 28.78 285 LEU A N 1
ATOM 2002 C CA . LEU A 1 258 ? 170.851 140.758 44.557 1.00 27.22 285 LEU A CA 1
ATOM 2003 C C . LEU A 1 258 ? 169.362 141.051 44.417 1.00 26.52 285 LEU A C 1
ATOM 2004 O O . LEU A 1 258 ? 168.984 142.124 43.938 1.00 29.80 285 LEU A O 1
ATOM 2009 N N . ILE A 1 259 ? 168.530 140.088 44.785 1.00 26.17 286 ILE A N 1
ATOM 2010 C CA . ILE A 1 259 ? 167.082 140.271 44.763 1.00 28.19 286 ILE A CA 1
ATOM 2011 C C . ILE A 1 259 ? 166.617 140.467 46.195 1.00 26.35 286 ILE A C 1
ATOM 2012 O O . ILE A 1 259 ? 166.906 139.635 47.054 1.00 26.18 286 ILE A O 1
ATOM 2017 N N . VAL A 1 260 ? 165.946 141.592 46.442 1.00 25.89 287 VAL A N 1
ATOM 2018 C CA . VAL A 1 260 ? 165.286 141.855 47.715 1.00 26.52 287 VAL A CA 1
ATOM 2019 C C . VAL A 1 260 ? 163.781 141.822 47.454 1.00 25.72 287 VAL A C 1
ATOM 2020 O O . VAL A 1 260 ? 163.306 142.462 46.511 1.00 27.06 287 VAL A O 1
ATOM 2024 N N . PHE A 1 261 ? 163.049 141.071 48.273 1.00 24.37 288 PHE A N 1
ATOM 2025 C CA . PHE A 1 261 ? 161.584 141.039 48.227 1.00 24.39 288 PHE A CA 1
ATOM 2026 C C . PHE A 1 261 ? 161.064 141.447 49.594 1.00 25.28 288 PHE A C 1
ATOM 2027 O O . PHE A 1 261 ? 161.521 140.924 50.612 1.00 27.01 288 PHE A O 1
ATOM 2035 N N . MET A 1 262 ? 160.106 142.367 49.615 1.00 26.54 289 MET A N 1
ATOM 2036 C CA . MET A 1 262 ? 159.535 142.854 50.872 1.00 25.83 289 MET A CA 1
ATOM 2037 C C . MET A 1 262 ? 158.168 143.498 50.642 1.00 23.34 289 MET A C 1
ATOM 2038 O O . MET A 1 262 ? 157.710 143.612 49.505 1.00 22.84 289 MET A O 1
ATOM 2043 N N . SER A 1 263 ? 157.537 143.912 51.739 1.00 22.34 290 SER A N 1
ATOM 2044 C CA . SER A 1 263 ? 156.320 144.724 51.702 1.00 23.52 290 SER A CA 1
ATOM 2045 C C . SER A 1 263 ? 156.649 146.157 52.080 1.00 24.55 290 SER A C 1
ATOM 2046 O O . SER A 1 263 ? 157.640 146.414 52.774 1.00 25.26 290 SER A O 1
ATOM 2049 N N . ASP A 1 264 ? 155.818 147.092 51.637 1.00 24.96 291 ASP A N 1
ATOM 2050 C CA . ASP A 1 264 ? 156.026 148.500 52.008 1.00 25.23 291 ASP A CA 1
ATOM 2051 C C . ASP A 1 264 ? 155.509 148.771 53.421 1.00 26.55 291 ASP A C 1
ATOM 2052 O O . ASP A 1 264 ? 155.955 149.703 54.059 1.00 25.35 291 ASP A O 1
ATOM 2057 N N . ASN A 1 265 ? 154.553 147.961 53.869 1.00 27.98 292 ASN A N 1
ATOM 2058 C CA . ASN A 1 265 ? 154.022 148.025 55.227 1.00 28.53 292 ASN A CA 1
ATOM 2059 C C . ASN A 1 265 ? 153.221 146.768 55.541 1.00 27.62 292 ASN A C 1
ATOM 2060 O O . ASN A 1 265 ? 153.094 145.884 54.700 1.00 27.34 292 ASN A O 1
ATOM 2065 N N . GLY A 1 266 ? 152.705 146.695 56.763 1.00 26.43 293 GLY A N 1
ATOM 2066 C CA . GLY A 1 266 ? 151.894 145.580 57.196 1.00 26.75 293 GLY A CA 1
ATOM 2067 C C . GLY A 1 266 ? 150.577 145.427 56.463 1.00 24.68 293 GLY A C 1
ATOM 2068 O O . GLY A 1 266 ? 150.084 146.364 55.828 1.00 23.78 293 GLY A O 1
ATOM 2069 N N . GLY A 1 267 ? 150.015 144.228 56.569 1.00 24.36 294 GLY A N 1
ATOM 2070 C CA . GLY A 1 267 ? 148.755 143.898 55.917 1.00 24.72 294 GLY A CA 1
ATOM 2071 C C . GLY A 1 267 ? 147.562 144.588 56.540 1.00 25.15 294 GLY A C 1
ATOM 2072 O O . GLY A 1 267 ? 147.545 144.865 57.750 1.00 23.68 294 GLY A O 1
ATOM 2073 N N . LYS A 1 268 ? 146.570 144.877 55.703 1.00 26.60 295 LYS A N 1
ATOM 2074 C CA . LYS A 1 268 ? 145.325 145.469 56.157 1.00 29.30 295 LYS A CA 1
ATOM 2075 C C . LYS A 1 268 ? 144.338 144.338 56.388 1.00 28.10 295 LYS A C 1
ATOM 2076 O O . LYS A 1 268 ? 143.854 143.710 55.429 1.00 25.41 295 LYS A O 1
ATOM 2082 N N . LEU A 1 269 ? 144.038 144.090 57.665 1.00 26.87 296 LEU A N 1
ATOM 2083 C CA . LEU A 1 269 ? 143.303 142.900 58.072 1.00 27.20 296 LEU A CA 1
ATOM 2084 C C . LEU A 1 269 ? 141.874 142.909 57.531 1.00 25.91 296 LEU A C 1
ATOM 2085 O O . LEU A 1 269 ? 141.357 141.862 57.162 1.00 23.04 296 LEU A O 1
ATOM 2090 N N . SER A 1 270 ? 141.264 144.087 57.441 1.00 23.77 297 SER A N 1
ATOM 2091 C CA . SER A 1 270 ? 139.919 144.211 56.885 1.00 24.99 297 SER A CA 1
ATOM 2092 C C . SER A 1 270 ? 139.881 144.044 55.350 1.00 25.18 297 SER A C 1
ATOM 2093 O O . SER A 1 270 ? 138.796 144.012 54.769 1.00 24.71 297 SER A O 1
ATOM 2096 N N . LYS A 1 271 ? 141.044 143.971 54.691 1.00 24.48 298 LYS A N 1
ATOM 2097 C CA . LYS A 1 271 ? 141.098 143.754 53.249 1.00 27.65 298 LYS A CA 1
ATOM 2098 C C . LYS A 1 271 ? 141.927 142.537 52.857 1.00 28.12 298 LYS A C 1
ATOM 2099 O O . LYS A 1 271 ? 142.714 142.588 51.901 1.00 28.74 298 LYS A O 1
ATOM 2105 N N . GLY A 1 272 ? 141.733 141.450 53.608 1.00 26.31 299 GLY A N 1
ATOM 2106 C CA . GLY A 1 272 ? 142.178 140.122 53.198 1.00 26.89 299 GLY A CA 1
ATOM 2107 C C . GLY A 1 272 ? 143.504 139.653 53.764 1.00 27.37 299 GLY A C 1
ATOM 2108 O O . GLY A 1 272 ? 143.868 138.489 53.583 1.00 29.10 299 GLY A O 1
ATOM 2109 N N . ALA A 1 273 ? 144.229 140.533 54.445 1.00 26.07 300 ALA A N 1
ATOM 2110 C CA . ALA A 1 273 ? 145.565 140.186 54.913 1.00 25.87 300 ALA A CA 1
ATOM 2111 C C . ALA A 1 273 ? 145.543 139.404 56.226 1.00 25.04 300 ALA A C 1
ATOM 2112 O O . ALA A 1 273 ? 144.542 139.371 56.934 1.00 23.79 300 ALA A O 1
ATOM 2114 N N . ASN A 1 274 ? 146.685 138.797 56.525 1.00 24.79 301 ASN A N 1
ATOM 2115 C CA . ASN A 1 274 ? 146.942 138.080 57.774 1.00 24.93 301 ASN A CA 1
ATOM 2116 C C . ASN A 1 274 ? 148.358 138.472 58.184 1.00 26.51 301 ASN A C 1
ATOM 2117 O O . ASN A 1 274 ? 149.301 138.282 57.396 1.00 25.91 301 ASN A O 1
ATOM 2122 N N . ASN A 1 275 ? 148.506 139.021 59.396 1.00 27.30 302 ASN A N 1
ATOM 2123 C CA . ASN A 1 275 ? 149.822 139.409 59.920 1.00 27.49 302 ASN A CA 1
ATOM 2124 C C . ASN A 1 275 ? 150.315 138.494 61.047 1.00 26.59 302 ASN A C 1
ATOM 2125 O O . ASN A 1 275 ? 151.213 138.874 61.797 1.00 26.88 302 ASN A O 1
ATOM 2130 N N . PHE A 1 276 ? 149.783 137.274 61.142 1.00 27.17 303 PHE A N 1
ATOM 2131 C CA . PHE A 1 276 ? 150.194 136.304 62.177 1.00 24.13 303 PHE A CA 1
ATOM 2132 C C . PHE A 1 276 ? 151.721 136.147 62.228 1.00 22.46 303 PHE A C 1
ATOM 2133 O O . PHE A 1 276 ? 152.334 136.050 61.167 1.00 23.62 303 PHE A O 1
ATOM 2141 N N . PRO A 1 277 ? 152.358 136.136 63.408 1.00 20.41 304 PRO A N 1
ATOM 2142 C CA . PRO A 1 277 ? 151.750 136.248 64.747 1.00 19.92 304 PRO A CA 1
ATOM 2143 C C . PRO A 1 277 ? 151.738 137.693 65.316 1.00 19.68 304 PRO A C 1
ATOM 2144 O O . PRO A 1 277 ? 151.689 137.900 66.552 1.00 20.79 304 PRO A O 1
ATOM 2148 N N . LEU A 1 278 ? 151.803 138.689 64.449 1.00 20.04 305 LEU A N 1
ATOM 2149 C CA . LEU A 1 278 ? 151.936 140.078 64.900 1.00 20.67 305 LEU A CA 1
ATOM 2150 C C . LEU A 1 278 ? 150.582 140.659 65.239 1.00 22.88 305 LEU A C 1
ATOM 2151 O O . LEU A 1 278 ? 149.577 140.270 64.670 1.00 22.37 305 LEU A O 1
ATOM 2156 N N . LYS A 1 279 ? 150.584 141.622 66.154 1.00 25.09 306 LYS A N 1
ATOM 2157 C CA . LYS A 1 279 ? 149.395 142.346 66.530 1.00 24.59 306 LYS A CA 1
ATOM 2158 C C . LYS A 1 279 ? 149.090 143.472 65.549 1.00 24.56 306 LYS A C 1
ATOM 2159 O O . LYS A 1 279 ? 150.004 144.144 65.055 1.00 24.07 306 LYS A O 1
ATOM 2165 N N . ALA A 1 280 ? 147.796 143.672 65.293 1.00 22.31 307 ALA A N 1
ATOM 2166 C CA . ALA A 1 280 ? 147.264 144.735 64.447 1.00 23.56 307 ALA A CA 1
ATOM 2167 C C . ALA A 1 280 ? 147.750 144.623 62.991 1.00 24.48 307 ALA A C 1
ATOM 2168 O O . ALA A 1 280 ? 147.981 143.507 62.506 1.00 24.40 307 ALA A O 1
ATOM 2170 N N . GLY A 1 281 ? 147.868 145.750 62.291 1.00 23.50 308 GLY A N 1
ATOM 2171 C CA . GLY A 1 281 ? 148.247 145.741 60.893 1.00 23.55 308 GLY A CA 1
ATOM 2172 C C . GLY A 1 281 ? 148.548 147.141 60.366 1.00 23.74 308 GLY A C 1
ATOM 2173 O O . GLY A 1 281 ? 148.965 148.022 61.119 1.00 22.16 308 GLY A O 1
ATOM 2174 N N . LYS A 1 282 ? 148.320 147.319 59.066 1.00 23.61 309 LYS A N 1
ATOM 2175 C CA . LYS A 1 282 ? 148.641 148.541 58.339 1.00 24.58 309 LYS A CA 1
ATOM 2176 C C . LYS A 1 282 ? 148.371 149.802 59.146 1.00 23.98 309 LYS A C 1
ATOM 2177 O O . LYS A 1 282 ? 147.299 149.959 59.725 1.00 24.59 309 LYS A O 1
ATOM 2183 N N . GLY A 1 283 ? 149.355 150.693 59.177 1.00 23.92 310 GLY A N 1
ATOM 2184 C CA . GLY A 1 283 ? 149.214 151.987 59.832 1.00 24.01 310 GLY A CA 1
ATOM 2185 C C . GLY A 1 283 ? 149.520 151.980 61.323 1.00 22.81 310 GLY A C 1
ATOM 2186 O O . GLY A 1 283 ? 149.629 153.054 61.915 1.00 22.85 310 GLY A O 1
ATOM 2187 N N . SER A 1 284 ? 149.675 150.796 61.927 1.00 22.82 311 SER A N 1
ATOM 2188 C CA . SER A 1 284 ? 149.888 150.699 63.369 1.00 23.35 311 SER A CA 1
ATOM 2189 C C . SER A 1 284 ? 151.366 150.767 63.716 1.00 23.42 311 SER A C 1
ATOM 2190 O O . SER A 1 284 ? 152.223 150.430 62.906 1.00 22.53 311 SER A O 1
ATOM 2193 N N . THR A 1 285 ? 151.655 151.222 64.933 1.00 24.68 312 THR A N 1
ATOM 2194 C CA . THR A 1 285 ? 152.999 151.118 65.503 1.00 25.31 312 THR A CA 1
ATOM 2195 C C . THR A 1 285 ? 153.159 149.865 66.364 1.00 25.15 312 THR A C 1
ATOM 2196 O O . THR A 1 285 ? 154.237 149.622 66.900 1.00 27.31 312 THR A O 1
ATOM 2200 N N . GLN A 1 286 ? 152.101 149.060 66.472 1.00 25.86 313 GLN A N 1
ATOM 2201 C CA . GLN A 1 286 ? 152.233 147.644 66.876 1.00 24.91 313 GLN A CA 1
ATOM 2202 C C . GLN A 1 286 ? 153.077 146.989 65.776 1.00 24.79 313 GLN A C 1
ATOM 2203 O O . GLN A 1 286 ? 153.165 147.536 64.673 1.00 25.96 313 GLN A O 1
ATOM 2209 N N . GLU A 1 287 ? 153.680 145.826 66.056 1.00 26.19 314 GLU A N 1
ATOM 2210 C CA . GLU A 1 287 ? 154.565 145.164 65.077 1.00 23.60 314 GLU A CA 1
ATOM 2211 C C . GLU A 1 287 ? 153.895 144.943 63.730 1.00 22.51 314 GLU A C 1
ATOM 2212 O O . GLU A 1 287 ? 154.533 145.045 62.699 1.00 20.21 314 GLU A O 1
ATOM 2218 N N . GLY A 1 288 ? 152.594 144.658 63.742 1.00 22.31 315 GLY A N 1
ATOM 2219 C CA . GLY A 1 288 ? 151.863 144.392 62.508 1.00 22.17 315 GLY A CA 1
ATOM 2220 C C . GLY A 1 288 ? 151.827 145.490 61.480 1.00 21.96 315 GLY A C 1
ATOM 2221 O O . GLY A 1 288 ? 151.549 145.224 60.318 1.00 22.27 315 GLY A O 1
ATOM 2222 N N . GLY A 1 289 ? 152.105 146.730 61.881 1.00 23.86 316 GLY A N 1
ATOM 2223 C CA . GLY A 1 289 ? 152.066 147.856 60.955 1.00 21.17 316 GLY A CA 1
ATOM 2224 C C . GLY A 1 289 ? 153.332 148.069 60.166 1.00 21.99 316 GLY A C 1
ATOM 2225 O O . GLY A 1 289 ? 153.273 148.493 58.997 1.00 21.65 316 GLY A O 1
ATOM 2226 N N . PHE A 1 290 ? 154.474 147.794 60.780 1.00 21.60 317 PHE A N 1
ATOM 2227 C CA . PHE A 1 290 ? 155.757 148.114 60.137 1.00 21.67 317 PHE A CA 1
ATOM 2228 C C . PHE A 1 290 ? 156.821 147.030 60.156 1.00 23.41 317 PHE A C 1
ATOM 2229 O O . PHE A 1 290 ? 157.922 147.255 59.636 1.00 27.47 317 PHE A O 1
ATOM 2237 N N . ARG A 1 291 ? 156.495 145.858 60.698 1.00 25.01 318 ARG A N 1
ATOM 2238 C CA . ARG A 1 291 ? 157.351 144.673 60.572 1.00 25.89 318 ARG A CA 1
ATOM 2239 C C . ARG A 1 291 ? 156.831 143.865 59.385 1.00 25.22 318 ARG A C 1
ATOM 2240 O O . ARG A 1 291 ? 155.632 143.531 59.336 1.00 25.81 318 ARG A O 1
ATOM 2248 N N . VAL A 1 292 ? 157.718 143.561 58.439 1.00 23.83 319 VAL A N 1
ATOM 2249 C CA . VAL A 1 292 ? 157.317 143.034 57.144 1.00 24.49 319 VAL A CA 1
ATOM 2250 C C . VAL A 1 292 ? 158.145 141.820 56.734 1.00 26.68 319 VAL A C 1
ATOM 2251 O O . VAL A 1 292 ? 159.263 141.634 57.214 1.00 27.52 319 VAL A O 1
ATOM 2255 N N . PRO A 1 293 ? 157.597 140.986 55.829 1.00 27.20 320 PRO A N 1
ATOM 2256 C CA . PRO A 1 293 ? 158.431 139.944 55.246 1.00 27.80 320 PRO A CA 1
ATOM 2257 C C . PRO A 1 293 ? 159.570 140.565 54.443 1.00 27.71 320 PRO A C 1
ATOM 2258 O O . PRO A 1 293 ? 159.393 141.613 53.832 1.00 25.95 320 PRO A O 1
ATOM 2262 N N . MET A 1 294 ? 160.736 139.939 54.494 1.00 29.55 321 MET A N 1
ATOM 2263 C CA . MET A 1 294 ? 161.841 140.339 53.654 1.00 30.44 321 MET A CA 1
ATOM 2264 C C . MET A 1 294 ? 162.773 139.157 53.405 1.00 30.60 321 MET A C 1
ATOM 2265 O O . MET A 1 294 ? 163.040 138.367 54.322 1.00 29.29 321 MET A O 1
ATOM 2270 N N . LEU A 1 295 ? 163.238 139.043 52.155 1.00 31.27 322 LEU A N 1
ATOM 2271 C CA . LEU A 1 295 ? 164.278 138.088 51.790 1.00 32.25 322 LEU A CA 1
ATOM 2272 C C . LEU A 1 295 ? 165.339 138.763 50.936 1.00 31.36 322 LEU A C 1
ATOM 2273 O O . LEU A 1 295 ? 165.032 139.700 50.194 1.00 30.42 322 LEU A O 1
ATOM 2278 N N . PHE A 1 296 ? 166.579 138.292 51.074 1.00 31.85 323 PHE A N 1
ATOM 2279 C CA . PHE A 1 296 ? 167.694 138.604 50.175 1.00 31.03 323 PHE A CA 1
ATOM 2280 C C . PHE A 1 296 ? 168.038 137.322 49.405 1.00 32.77 323 PHE A C 1
ATOM 2281 O O . PHE A 1 296 ? 168.076 136.229 49.984 1.00 28.91 323 PHE A O 1
ATOM 2289 N N . HIS A 1 297 ? 168.319 137.456 48.111 1.00 35.13 324 HIS A N 1
ATOM 2290 C CA . HIS A 1 297 ? 168.815 136.334 47.314 1.00 36.20 324 HIS A CA 1
ATOM 2291 C C . HIS A 1 297 ? 169.943 136.790 46.394 1.00 35.70 324 HIS A C 1
ATOM 2292 O O . HIS A 1 297 ? 169.744 137.668 45.549 1.00 35.77 324 HIS A O 1
ATOM 2299 N N . TRP A 1 298 ? 171.105 136.154 46.546 1.00 33.57 325 TRP A N 1
ATOM 2300 C CA . TRP A 1 298 ? 172.309 136.461 45.775 1.00 34.30 325 TRP A CA 1
ATOM 2301 C C . TRP A 1 298 ? 173.290 135.284 45.976 1.00 32.51 325 TRP A C 1
ATOM 2302 O O . TRP A 1 298 ? 173.984 135.228 46.999 1.00 33.00 325 TRP A O 1
ATOM 2313 N N . PRO A 1 299 ? 173.296 134.310 45.044 1.00 32.98 326 PRO A N 1
ATOM 2314 C CA . PRO A 1 299 ? 174.057 133.061 45.238 1.00 33.97 326 PRO A CA 1
ATOM 2315 C C . PRO A 1 299 ? 175.551 133.280 45.490 1.00 34.53 326 PRO A C 1
ATOM 2316 O O . PRO A 1 299 ? 176.175 134.117 44.852 1.00 30.75 326 PRO A O 1
ATOM 2320 N N . LYS A 1 300 ? 176.079 132.533 46.456 1.00 38.95 327 LYS A N 1
ATOM 2321 C CA . LYS A 1 300 ? 177.471 132.616 46.919 1.00 41.31 327 LYS A CA 1
ATOM 2322 C C . LYS A 1 300 ? 177.755 133.815 47.844 1.00 42.40 327 LYS A C 1
ATOM 2323 O O . LYS A 1 300 ? 178.797 133.817 48.509 1.00 46.19 327 LYS A O 1
ATOM 2325 N N . HIS A 1 301 ? 176.849 134.804 47.907 1.00 38.01 328 HIS A N 1
ATOM 2326 C CA . HIS A 1 301 ? 177.034 136.005 48.730 1.00 35.58 328 HIS A CA 1
ATOM 2327 C C . HIS A 1 301 ? 176.080 136.023 49.910 1.00 32.32 328 HIS A C 1
ATOM 2328 O O . HIS A 1 301 ? 176.513 136.182 51.053 1.00 31.89 328 HIS A O 1
ATOM 2335 N N . VAL A 1 302 ? 174.782 135.873 49.621 1.00 31.38 329 VAL A N 1
ATOM 2336 C CA . VAL A 1 302 ? 173.759 135.689 50.646 1.00 28.64 329 VAL A CA 1
ATOM 2337 C C . VAL A 1 302 ? 173.731 134.197 50.926 1.00 30.94 329 VAL A C 1
ATOM 2338 O O . VAL A 1 302 ? 173.523 133.428 49.996 1.00 29.82 329 VAL A O 1
ATOM 2342 N N . PRO A 1 303 ? 173.938 133.781 52.198 1.00 30.94 330 PRO A N 1
ATOM 2343 C CA . PRO A 1 303 ? 173.826 132.356 52.534 1.00 31.82 330 PRO A CA 1
ATOM 2344 C C . PRO A 1 303 ? 172.458 131.758 52.189 1.00 34.75 330 PRO A C 1
ATOM 2345 O O . PRO A 1 303 ? 171.430 132.407 52.392 1.00 35.17 330 PRO A O 1
ATOM 2349 N N . ALA A 1 304 ? 172.459 130.525 51.683 1.00 35.38 331 ALA A N 1
ATOM 2350 C CA . ALA A 1 304 ? 171.241 129.837 51.262 1.00 33.51 331 ALA A CA 1
ATOM 2351 C C . ALA A 1 304 ? 170.572 129.084 52.407 1.00 34.21 331 ALA A C 1
ATOM 2352 O O . ALA A 1 304 ? 171.249 128.458 53.230 1.00 33.92 331 ALA A O 1
ATOM 2354 N N . GLY A 1 305 ? 169.238 129.145 52.460 1.00 32.61 332 GLY A N 1
ATOM 2355 C CA . GLY A 1 305 ? 168.465 128.386 53.436 1.00 30.98 332 GLY A CA 1
ATOM 2356 C C . GLY A 1 305 ? 168.529 128.898 54.859 1.00 33.18 332 GLY A C 1
ATOM 2357 O O . GLY A 1 305 ? 168.288 128.135 55.790 1.00 31.08 332 GLY A O 1
ATOM 2358 N N . LYS A 1 306 ? 168.814 130.192 55.037 1.00 33.86 333 LYS A N 1
ATOM 2359 C CA . LYS A 1 306 ? 168.988 130.765 56.371 1.00 35.01 333 LYS A CA 1
ATOM 2360 C C . LYS A 1 306 ? 167.887 131.749 56.717 1.00 35.01 333 LYS A C 1
ATOM 2361 O O . LYS A 1 306 ? 167.199 132.268 55.834 1.00 32.35 333 LYS A O 1
ATOM 2367 N N . ARG A 1 307 ? 167.730 131.991 58.019 1.00 35.49 334 ARG A N 1
ATOM 2368 C CA . ARG A 1 307 ? 166.851 133.034 58.528 1.00 35.63 334 ARG A CA 1
ATOM 2369 C C . ARG A 1 307 ? 167.643 133.930 59.472 1.00 34.78 334 ARG A C 1
ATOM 2370 O O . ARG A 1 307 ? 168.120 133.484 60.509 1.00 32.34 334 ARG A O 1
ATOM 2378 N N . PHE A 1 308 ? 167.793 135.195 59.081 1.00 34.63 335 PHE A N 1
ATOM 2379 C CA . PHE A 1 308 ? 168.502 136.201 59.867 1.00 31.49 335 PHE A CA 1
ATOM 2380 C C . PHE A 1 308 ? 167.548 136.748 60.920 1.00 30.53 335 PHE A C 1
ATOM 2381 O O . PHE A 1 308 ? 166.452 137.212 60.596 1.00 30.97 335 PHE A O 1
ATOM 2389 N N . SER A 1 309 ? 167.963 136.689 62.181 1.00 30.35 336 SER A N 1
ATOM 2390 C CA . SER A 1 309 ? 167.067 136.972 63.309 1.00 32.55 336 SER A CA 1
ATOM 2391 C C . SER A 1 309 ? 167.285 138.335 63.990 1.00 31.24 336 SER A C 1
ATOM 2392 O O . SER A 1 309 ? 166.637 138.623 64.984 1.00 31.57 336 SER A O 1
ATOM 2395 N N . HIS A 1 310 ? 168.171 139.169 63.459 1.00 32.01 337 HIS A N 1
ATOM 2396 C CA . HIS A 1 310 ? 168.426 140.476 64.063 1.00 32.45 337 HIS A CA 1
ATOM 2397 C C . HIS A 1 310 ? 167.692 141.580 63.309 1.00 31.03 337 HIS A C 1
ATOM 2398 O O . HIS A 1 310 ? 167.421 141.433 62.110 1.00 31.48 337 HIS A O 1
ATOM 2405 N N . PRO A 1 311 ? 167.375 142.701 64.001 1.00 30.77 338 PRO A N 1
ATOM 2406 C CA . PRO A 1 311 ? 166.705 143.837 63.366 1.00 28.67 338 PRO A CA 1
ATOM 2407 C C . PRO A 1 311 ? 167.422 144.361 62.138 1.00 28.08 338 PRO A C 1
ATOM 2408 O O . PRO A 1 311 ? 168.645 144.526 62.159 1.00 29.12 338 PRO A O 1
ATOM 2412 N N . VAL A 1 312 ? 166.661 144.574 61.076 1.00 27.55 339 VAL A N 1
ATOM 2413 C CA . VAL A 1 312 ? 167.126 145.236 59.867 1.00 27.55 339 VAL A CA 1
ATOM 2414 C C . VAL A 1 312 ? 166.071 146.263 59.491 1.00 27.23 339 VAL A C 1
ATOM 2415 O O . VAL A 1 312 ? 164.875 146.022 59.660 1.00 28.47 339 VAL A O 1
ATOM 2419 N N . SER A 1 313 ? 166.515 147.413 58.997 1.00 25.54 340 SER A N 1
ATOM 2420 C CA . SER A 1 313 ? 165.606 148.478 58.574 1.00 26.05 340 SER A CA 1
ATOM 2421 C C . SER A 1 313 ? 165.617 148.597 57.056 1.00 25.60 340 SER A C 1
ATOM 2422 O O . SER A 1 313 ? 166.658 148.429 56.417 1.00 24.61 340 SER A O 1
ATOM 2425 N N . ALA A 1 314 ? 164.464 148.912 56.492 1.00 24.18 341 ALA A N 1
ATOM 2426 C CA . ALA A 1 314 ? 164.370 149.359 55.107 1.00 25.67 341 ALA A CA 1
ATOM 2427 C C . ALA A 1 314 ? 165.333 150.526 54.803 1.00 26.57 341 ALA A C 1
ATOM 2428 O O . ALA A 1 314 ? 165.818 150.650 53.677 1.00 27.28 341 ALA A O 1
ATOM 2430 N N . LEU A 1 315 ? 165.622 151.355 55.808 1.00 26.75 342 LEU A N 1
ATOM 2431 C CA . LEU A 1 315 ? 166.636 152.421 55.682 1.00 26.68 342 LEU A CA 1
ATOM 2432 C C . LEU A 1 315 ? 168.031 151.907 55.373 1.00 25.91 342 LEU A C 1
ATOM 2433 O O . LEU A 1 315 ? 168.834 152.622 54.792 1.00 24.15 342 LEU A O 1
ATOM 2438 N N . ASP A 1 316 ? 168.326 150.668 55.764 1.00 26.50 343 ASP A N 1
ATOM 2439 C CA . ASP A 1 316 ? 169.626 150.066 55.509 1.00 22.92 343 ASP A CA 1
ATOM 2440 C C . ASP A 1 316 ? 169.882 149.773 54.031 1.00 24.07 343 ASP A C 1
ATOM 2441 O O . ASP A 1 316 ? 171.043 149.727 53.604 1.00 24.00 343 ASP A O 1
ATOM 2446 N N . LEU A 1 317 ? 168.830 149.605 53.241 1.00 23.13 344 LEU A N 1
ATOM 2447 C CA . LEU A 1 317 ? 169.002 149.211 51.843 1.00 24.27 344 LEU A CA 1
ATOM 2448 C C . LEU A 1 317 ? 169.785 150.240 51.045 1.00 24.47 344 LEU A C 1
ATOM 2449 O O . LEU A 1 317 ? 170.642 149.865 50.245 1.00 26.83 344 LEU A O 1
ATOM 2454 N N . TYR A 1 318 ? 169.543 151.538 51.289 1.00 24.00 345 TYR A N 1
ATOM 2455 C CA . TYR A 1 318 ? 170.276 152.585 50.570 1.00 22.20 345 TYR A CA 1
ATOM 2456 C C . TYR A 1 318 ? 171.808 152.459 50.729 1.00 21.44 345 TYR A C 1
ATOM 2457 O O . TYR A 1 318 ? 172.504 152.309 49.723 1.00 20.91 345 TYR A O 1
ATOM 2466 N N . PRO A 1 319 ? 172.339 152.529 51.968 1.00 21.11 346 PRO A N 1
ATOM 2467 C CA . PRO A 1 319 ? 173.811 152.395 52.110 1.00 21.90 346 PRO A CA 1
ATOM 2468 C C . PRO A 1 319 ? 174.361 150.988 51.821 1.00 23.37 346 PRO A C 1
ATOM 2469 O O . PRO A 1 319 ? 175.522 150.849 51.421 1.00 24.84 346 PRO A O 1
ATOM 2473 N N . THR A 1 320 ? 173.550 149.957 52.032 1.00 25.90 347 THR A N 1
ATOM 2474 C CA . THR A 1 320 ? 173.961 148.587 51.728 1.00 25.73 347 THR A CA 1
ATOM 2475 C C . THR A 1 320 ? 174.113 148.391 50.218 1.00 27.13 347 THR A C 1
ATOM 2476 O O . THR A 1 320 ? 175.158 147.927 49.760 1.00 28.50 347 THR A O 1
ATOM 2480 N N . PHE A 1 321 ? 173.081 148.761 49.460 1.00 27.43 348 PHE A N 1
ATOM 2481 C CA . PHE A 1 321 ? 173.145 148.739 47.999 1.00 26.19 348 PHE A CA 1
ATOM 2482 C C . PHE A 1 321 ? 174.319 149.589 47.495 1.00 28.30 348 PHE A C 1
ATOM 2483 O O . PHE A 1 321 ? 175.078 149.170 46.606 1.00 27.80 348 PHE A O 1
ATOM 2491 N N . ALA A 1 322 ? 174.454 150.784 48.065 1.00 28.82 349 ALA A N 1
ATOM 2492 C CA . ALA A 1 322 ? 175.508 151.708 47.689 1.00 29.42 349 ALA A CA 1
ATOM 2493 C C . ALA A 1 322 ? 176.892 151.072 47.856 1.00 32.56 349 ALA A C 1
ATOM 2494 O O . ALA A 1 322 ? 177.700 151.111 46.931 1.00 33.58 349 ALA A O 1
ATOM 2496 N N . ALA A 1 323 ? 177.141 150.471 49.023 1.00 33.70 350 ALA A N 1
ATOM 2497 C CA . ALA A 1 323 ? 178.425 149.816 49.303 1.00 34.34 350 ALA A CA 1
ATOM 2498 C C . ALA A 1 323 ? 178.666 148.642 48.356 1.00 35.05 350 ALA A C 1
ATOM 2499 O O . ALA A 1 323 ? 179.750 148.526 47.806 1.00 34.10 350 ALA A O 1
ATOM 2501 N N . LEU A 1 324 ? 177.656 147.805 48.142 1.00 33.66 351 LEU A N 1
ATOM 2502 C CA . LEU A 1 324 ? 177.769 146.677 47.209 1.00 35.12 351 LEU A CA 1
ATOM 2503 C C . LEU A 1 324 ? 178.024 147.108 45.759 1.00 34.50 351 LEU A C 1
ATOM 2504 O O . LEU A 1 324 ? 178.693 146.397 45.009 1.00 37.17 351 LEU A O 1
ATOM 2509 N N . ALA A 1 325 ? 177.505 148.275 45.382 1.00 33.84 352 ALA A N 1
ATOM 2510 C CA . ALA A 1 325 ? 177.713 148.833 44.047 1.00 33.97 352 ALA A CA 1
ATOM 2511 C C . ALA A 1 325 ? 179.031 149.607 43.884 1.00 35.78 352 ALA A C 1
ATOM 2512 O O . ALA A 1 325 ? 179.379 149.999 42.767 1.00 34.96 352 ALA A O 1
ATOM 2514 N N . GLY A 1 326 ? 179.754 149.836 44.981 1.00 34.11 353 GLY A N 1
ATOM 2515 C CA . GLY A 1 326 ? 180.923 150.705 44.963 1.00 35.11 353 GLY A CA 1
ATOM 2516 C C . GLY A 1 326 ? 180.569 152.175 44.755 1.00 35.41 353 GLY A C 1
ATOM 2517 O O . GLY A 1 326 ? 181.383 152.941 44.249 1.00 33.91 353 GLY A O 1
ATOM 2518 N N . ALA A 1 327 ? 179.360 152.566 45.148 1.00 35.77 354 ALA A N 1
ATOM 2519 C CA . ALA A 1 327 ? 178.902 153.946 45.028 1.00 39.00 354 ALA A CA 1
ATOM 2520 C C . ALA A 1 327 ? 179.139 154.644 46.358 1.00 41.40 354 ALA A C 1
ATOM 2521 O O . ALA A 1 327 ? 178.736 154.132 47.412 1.00 41.62 354 ALA A O 1
ATOM 2523 N N . LYS A 1 328 ? 179.802 155.799 46.306 1.00 42.91 355 LYS A N 1
ATOM 2524 C CA . LYS A 1 328 ? 180.143 156.539 47.510 1.00 45.14 355 LYS A CA 1
ATOM 2525 C C . LYS A 1 328 ? 178.935 157.309 48.017 1.00 45.04 355 LYS A C 1
ATOM 2526 O O . LYS A 1 328 ? 178.200 157.902 47.237 1.00 42.09 355 LYS A O 1
ATOM 2529 N N . VAL A 1 329 ? 178.737 157.262 49.331 1.00 47.82 356 VAL A N 1
ATOM 2530 C CA . VAL A 1 329 ? 177.745 158.070 50.034 1.00 48.60 356 VAL A CA 1
ATOM 2531 C C . VAL A 1 329 ? 178.471 159.260 50.668 1.00 50.10 356 VAL A C 1
ATOM 2532 O O . VAL A 1 329 ? 179.631 159.127 51.062 1.00 50.91 356 VAL A O 1
ATOM 2536 N N . GLU A 1 330 ? 177.792 160.409 50.765 1.00 49.93 357 GLU A N 1
ATOM 2537 C CA . GLU A 1 330 ? 178.331 161.605 51.442 1.00 50.70 357 GLU A CA 1
ATOM 2538 C C . GLU A 1 330 ? 177.666 161.814 52.829 1.00 54.18 357 GLU A C 1
ATOM 2539 O O . GLU A 1 330 ? 176.458 161.583 52.989 1.00 57.93 357 GLU A O 1
ATOM 2542 N N . GLU A 1 331 ? 178.461 162.236 53.820 1.00 54.97 358 GLU A N 1
ATOM 2543 C CA . GLU A 1 331 ? 177.979 162.523 55.199 1.00 55.68 358 GLU A CA 1
ATOM 2544 C C . GLU A 1 331 ? 176.796 163.507 55.226 1.00 50.92 358 GLU A C 1
ATOM 2545 O O . GLU A 1 331 ? 175.872 163.358 56.042 1.00 45.71 358 GLU A O 1
ATOM 2551 N N . ASN A 1 332 ? 176.811 164.484 54.317 1.00 47.14 359 ASN A N 1
ATOM 2552 C CA . ASN A 1 332 ? 175.743 165.485 54.244 1.00 47.10 359 ASN A CA 1
ATOM 2553 C C . ASN A 1 332 ? 174.404 164.988 53.649 1.00 44.25 359 ASN A C 1
ATOM 2554 O O . ASN A 1 332 ? 173.459 165.767 53.580 1.00 41.45 359 ASN A O 1
ATOM 2559 N N . GLN A 1 333 ? 174.334 163.724 53.206 1.00 42.48 360 GLN A N 1
ATOM 2560 C CA . GLN A 1 333 ? 173.056 163.100 52.845 1.00 43.20 360 GLN A CA 1
ATOM 2561 C C . GLN A 1 333 ? 172.234 162.702 54.076 1.00 40.05 360 GLN A C 1
ATOM 2562 O O . GLN A 1 333 ? 171.046 162.428 53.944 1.00 40.38 360 GLN A O 1
ATOM 2568 N N . HIS A 1 334 ? 172.869 162.642 55.248 1.00 37.70 361 HIS A N 1
ATOM 2569 C CA . HIS A 1 334 ? 172.190 162.351 56.527 1.00 35.79 361 HIS A CA 1
ATOM 2570 C C . HIS A 1 334 ? 171.401 161.042 56.504 1.00 32.62 361 HIS A C 1
ATOM 2571 O O . HIS A 1 334 ? 170.259 160.978 56.975 1.00 33.32 361 HIS A O 1
ATOM 2578 N N . LEU A 1 335 ? 172.031 160.004 55.956 1.00 27.86 362 LEU A N 1
ATOM 2579 C CA . LEU A 1 335 ? 171.420 158.693 55.888 1.00 27.26 362 LEU A CA 1
ATOM 2580 C C . LEU A 1 335 ? 171.118 158.177 57.301 1.00 26.06 362 LEU A C 1
ATOM 2581 O O . LEU A 1 335 ? 171.932 158.315 58.205 1.00 25.05 362 LEU A O 1
ATOM 2586 N N . ASP A 1 336 ? 169.925 157.617 57.476 1.00 24.69 363 ASP A N 1
ATOM 2587 C CA . ASP A 1 336 ? 169.455 157.172 58.785 1.00 24.47 363 ASP A CA 1
ATOM 2588 C C . ASP A 1 336 ? 169.629 155.681 59.019 1.00 24.34 363 ASP A C 1
ATOM 2589 O O . ASP A 1 336 ? 169.522 155.237 60.156 1.00 23.65 363 ASP A O 1
ATOM 2594 N N . GLY A 1 337 ? 169.903 154.915 57.968 1.00 23.95 364 GLY A N 1
ATOM 2595 C CA . GLY A 1 337 ? 170.155 153.483 58.113 1.00 25.23 364 GLY A CA 1
ATOM 2596 C C . GLY A 1 337 ? 171.646 153.204 58.180 1.00 26.90 364 GLY A C 1
ATOM 2597 O O . GLY A 1 337 ? 172.445 154.110 58.329 1.00 27.13 364 GLY A O 1
ATOM 2598 N N . THR A 1 338 ? 172.005 151.937 58.046 1.00 29.37 365 THR A N 1
ATOM 2599 C CA . THR A 1 338 ? 173.396 151.522 58.080 1.00 31.22 365 THR A CA 1
ATOM 2600 C C . THR A 1 338 ? 173.670 150.505 56.979 1.00 32.39 365 THR A C 1
ATOM 2601 O O . THR A 1 338 ? 172.764 149.800 56.529 1.00 34.04 365 THR A O 1
ATOM 2605 N N . ASN A 1 339 ? 174.919 150.451 56.527 1.00 32.33 366 ASN A N 1
ATOM 2606 C CA . ASN A 1 339 ? 175.346 149.382 55.634 1.00 30.86 366 ASN A CA 1
ATOM 2607 C C . ASN A 1 339 ? 175.339 148.118 56.475 1.00 31.85 366 ASN A C 1
ATOM 2608 O O . ASN A 1 339 ? 176.233 147.909 57.278 1.00 32.22 366 ASN A O 1
ATOM 2613 N N . MET A 1 340 ? 174.315 147.294 56.303 1.00 34.63 367 MET A N 1
ATOM 2614 C CA . MET A 1 340 ? 174.123 146.133 57.174 1.00 32.75 367 MET A CA 1
ATOM 2615 C C . MET A 1 340 ? 174.969 144.927 56.784 1.00 31.14 367 MET A C 1
ATOM 2616 O O . MET A 1 340 ? 175.053 143.970 57.560 1.00 29.49 367 MET A O 1
ATOM 2621 N N . TRP A 1 341 ? 175.606 144.972 55.614 1.00 31.96 368 TRP A N 1
ATOM 2622 C CA . TRP A 1 341 ? 176.321 143.817 55.081 1.00 34.23 368 TRP A CA 1
ATOM 2623 C C . TRP A 1 341 ? 177.410 143.227 56.014 1.00 34.14 368 TRP A C 1
ATOM 2624 O O . TRP A 1 341 ? 177.407 142.014 56.237 1.00 33.68 368 TRP A O 1
ATOM 2635 N N . PRO A 1 342 ? 178.319 144.064 56.572 1.00 34.65 369 PRO A N 1
ATOM 2636 C CA . PRO A 1 342 ? 179.357 143.503 57.464 1.00 33.74 369 PRO A CA 1
ATOM 2637 C C . PRO A 1 342 ? 178.821 142.751 58.674 1.00 33.82 369 PRO A C 1
ATOM 2638 O O . PRO A 1 342 ? 179.333 141.675 58.995 1.00 34.51 369 PRO A O 1
ATOM 2642 N N . ALA A 1 343 ? 177.797 143.298 59.326 1.00 33.36 370 ALA A N 1
ATOM 2643 C CA . ALA A 1 343 ? 177.141 142.609 60.436 1.00 33.55 370 ALA A CA 1
ATOM 2644 C C . ALA A 1 343 ? 176.351 141.379 59.945 1.00 35.14 370 ALA A C 1
ATOM 2645 O O . ALA A 1 343 ? 176.385 140.318 60.581 1.00 34.69 370 ALA A O 1
ATOM 2647 N N . PHE A 1 344 ? 175.655 141.530 58.818 1.00 35.32 371 PHE A N 1
ATOM 2648 C CA . PHE A 1 344 ? 174.884 140.445 58.211 1.00 36.90 371 PHE A CA 1
ATOM 2649 C C . PHE A 1 344 ? 175.748 139.209 57.933 1.00 38.93 371 PHE A C 1
ATOM 2650 O O . PHE A 1 344 ? 175.380 138.092 58.304 1.00 36.62 371 PHE A O 1
ATOM 2658 N N . ILE A 1 345 ? 176.903 139.430 57.310 1.00 39.15 372 ILE A N 1
ATOM 2659 C CA . ILE A 1 345 ? 177.858 138.361 57.005 1.00 43.40 372 ILE A CA 1
ATOM 2660 C C . ILE A 1 345 ? 178.394 137.655 58.258 1.00 41.54 372 ILE A C 1
ATOM 2661 O O . ILE A 1 345 ? 178.713 136.481 58.193 1.00 42.64 372 ILE A O 1
ATOM 2666 N N . LYS A 1 346 ? 178.475 138.355 59.386 1.00 40.94 373 LYS A N 1
ATOM 2667 C CA . LYS A 1 346 ? 178.943 137.776 60.653 1.00 41.72 373 LYS A CA 1
ATOM 2668 C C . LYS A 1 346 ? 177.804 137.262 61.539 1.00 40.51 373 LYS A C 1
ATOM 2669 O O . LYS A 1 346 ? 178.037 136.877 62.683 1.00 41.82 373 LYS A O 1
ATOM 2675 N N . ASN A 1 347 ? 176.584 137.236 61.004 1.00 40.80 374 ASN A N 1
ATOM 2676 C CA . ASN A 1 347 ? 175.379 136.913 61.766 1.00 40.21 374 ASN A CA 1
ATOM 2677 C C . ASN A 1 347 ? 175.253 137.683 63.101 1.00 40.76 374 ASN A C 1
ATOM 2678 O O . ASN A 1 347 ? 174.863 137.124 64.131 1.00 39.32 374 ASN A O 1
ATOM 2683 N N . GLU A 1 348 ? 175.575 138.976 63.048 1.00 39.09 375 GLU A N 1
ATOM 2684 C CA . GLU A 1 348 ? 175.481 139.888 64.185 1.00 35.59 375 GLU A CA 1
ATOM 2685 C C . GLU A 1 348 ? 174.415 140.949 63.910 1.00 33.20 375 GLU A C 1
ATOM 2686 O O . GLU A 1 348 ? 174.034 141.170 62.761 1.00 32.08 375 GLU A O 1
ATOM 2692 N N . ASN A 1 349 ? 173.957 141.607 64.970 1.00 30.16 376 ASN A N 1
ATOM 2693 C CA . ASN A 1 349 ? 172.923 142.640 64.868 1.00 30.80 376 ASN A CA 1
ATOM 2694 C C . ASN A 1 349 ? 173.485 143.936 64.255 1.00 29.16 376 ASN A C 1
ATOM 2695 O O . ASN A 1 349 ? 174.217 144.644 64.921 1.00 25.39 376 ASN A O 1
ATOM 2700 N N . PRO A 1 350 ? 173.098 144.267 62.999 1.00 28.95 377 PRO A N 1
ATOM 2701 C CA . PRO A 1 350 ? 173.570 145.519 62.403 1.00 28.36 377 PRO A CA 1
ATOM 2702 C C . PRO A 1 350 ? 173.102 146.789 63.136 1.00 28.74 377 PRO A C 1
ATOM 2703 O O . PRO A 1 350 ? 173.675 147.854 62.908 1.00 30.31 377 PRO A O 1
ATOM 2707 N N . HIS A 1 351 ? 172.068 146.674 63.976 1.00 27.87 378 HIS A N 1
ATOM 2708 C CA . HIS A 1 351 ? 171.616 147.746 64.857 1.00 26.28 378 HIS A CA 1
ATOM 2709 C C . HIS A 1 351 ? 171.815 147.412 66.337 1.00 27.66 378 HIS A C 1
ATOM 2710 O O . HIS A 1 351 ? 170.962 147.728 67.182 1.00 25.52 378 HIS A O 1
ATOM 2717 N N . LYS A 1 352 ? 172.965 146.817 66.657 1.00 30.52 379 LYS A N 1
ATOM 2718 C CA . LYS A 1 352 ? 173.309 146.509 68.046 1.00 33.16 379 LYS A CA 1
ATOM 2719 C C . LYS A 1 352 ? 173.313 147.787 68.871 1.00 33.45 379 LYS A C 1
ATOM 2720 O O . LYS A 1 352 ? 173.993 148.752 68.530 1.00 34.86 379 LYS A O 1
ATOM 2726 N N . ASP A 1 353 ? 172.520 147.782 69.940 1.00 34.19 380 ASP A N 1
ATOM 2727 C CA . ASP A 1 353 ? 172.404 148.900 70.882 1.00 34.52 380 ASP A CA 1
ATOM 2728 C C . ASP A 1 353 ? 171.938 150.213 70.238 1.00 33.82 380 ASP A C 1
ATOM 2729 O O . ASP A 1 353 ? 172.240 151.279 70.758 1.00 34.15 380 ASP A O 1
ATOM 2734 N N . GLU A 1 354 ? 171.195 150.128 69.131 1.00 34.15 381 GLU A N 1
ATOM 2735 C CA . GLU A 1 354 ? 170.725 151.304 68.382 1.00 34.28 381 GLU A CA 1
ATOM 2736 C C . GLU A 1 354 ? 169.248 151.128 68.033 1.00 30.25 381 GLU A C 1
ATOM 2737 O O . GLU A 1 354 ? 168.833 150.038 67.637 1.00 30.46 381 GLU A O 1
ATOM 2743 N N . PRO A 1 355 ? 168.451 152.197 68.164 1.00 27.72 382 PRO A N 1
ATOM 2744 C CA . PRO A 1 355 ? 167.005 152.052 67.969 1.00 26.83 382 PRO A CA 1
ATOM 2745 C C . PRO A 1 355 ? 166.552 152.100 66.504 1.00 26.69 382 PRO A C 1
ATOM 2746 O O . PRO A 1 355 ? 167.208 152.695 65.675 1.00 27.66 382 PRO A O 1
ATOM 2750 N N . ILE A 1 356 ? 165.433 151.453 66.222 1.00 27.81 383 ILE A N 1
ATOM 2751 C CA . ILE A 1 356 ? 164.702 151.600 64.964 1.00 28.30 383 ILE A CA 1
ATOM 2752 C C . ILE A 1 356 ? 163.348 152.174 65.363 1.00 27.32 383 ILE A C 1
ATOM 2753 O O . ILE A 1 356 ? 16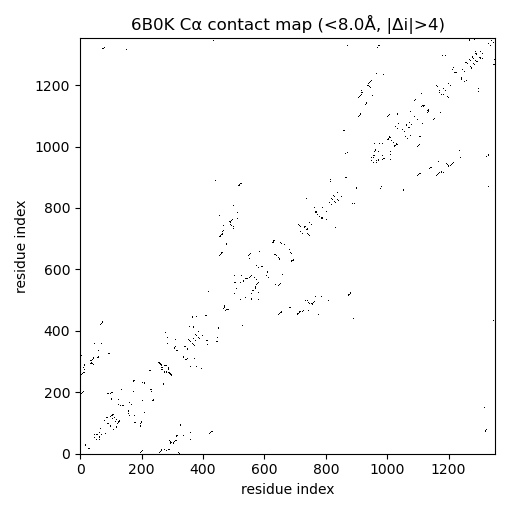2.725 151.684 66.309 1.00 25.39 383 ILE A O 1
ATOM 2758 N N . TYR A 1 357 ? 162.903 153.204 64.642 1.00 27.04 384 TYR A N 1
ATOM 2759 C CA . TYR A 1 357 ? 161.730 153.982 65.023 1.00 25.02 384 TYR A CA 1
ATOM 2760 C C . TYR A 1 357 ? 160.557 153.833 64.070 1.00 24.48 384 TYR A C 1
ATOM 2761 O O . TYR A 1 357 ? 160.733 153.603 62.863 1.00 26.63 384 TYR A O 1
ATOM 2770 N N . ALA A 1 358 ? 159.363 153.962 64.633 1.00 23.01 385 ALA A N 1
ATOM 2771 C CA . ALA A 1 358 ? 158.158 154.270 63.869 1.00 23.20 385 ALA A CA 1
ATOM 2772 C C . ALA A 1 358 ? 157.435 155.410 64.586 1.00 23.20 385 ALA A C 1
ATOM 2773 O O . ALA A 1 358 ? 157.385 155.448 65.819 1.00 21.78 385 ALA A O 1
ATOM 2775 N N . LEU A 1 359 ? 156.916 156.358 63.811 1.00 23.40 386 LEU A N 1
ATOM 2776 C CA . LEU A 1 359 ? 156.194 157.507 64.382 1.00 23.73 386 LEU A CA 1
ATOM 2777 C C . LEU A 1 359 ? 155.138 157.876 63.378 1.00 23.66 386 LEU A C 1
ATOM 2778 O O . LEU A 1 359 ? 155.461 158.359 62.294 1.00 24.13 386 LEU A O 1
ATOM 2783 N N . ARG A 1 360 ? 153.886 157.605 63.729 1.00 23.73 387 ARG A N 1
ATOM 2784 C CA . ARG A 1 360 ? 152.770 157.733 62.812 1.00 23.68 387 ARG A CA 1
ATOM 2785 C C . ARG A 1 360 ? 151.786 158.698 63.417 1.00 22.64 387 ARG A C 1
ATOM 2786 O O . ARG A 1 360 ? 151.326 158.497 64.558 1.00 21.89 387 ARG A O 1
ATOM 2794 N N . HIS A 1 361 ? 151.444 159.739 62.654 1.00 21.55 388 HIS A N 1
ATOM 2795 C CA . HIS A 1 361 ? 150.642 160.817 63.192 1.00 21.16 388 HIS A CA 1
ATOM 2796 C C . HIS A 1 361 ? 149.171 160.478 63.028 1.00 22.96 388 HIS A C 1
ATOM 2797 O O . HIS A 1 361 ? 148.754 159.857 62.026 1.00 22.09 388 HIS A O 1
ATOM 2804 N N . ARG A 1 362 ? 148.410 160.860 64.050 1.00 23.27 389 ARG A N 1
ATOM 2805 C CA . ARG A 1 362 ? 146.966 160.760 64.048 1.00 25.26 389 ARG A CA 1
ATOM 2806 C C . ARG A 1 362 ? 146.385 162.140 64.362 1.00 26.98 389 ARG A C 1
ATOM 2807 O O . ARG A 1 362 ? 147.115 163.144 64.402 1.00 25.77 389 ARG A O 1
ATOM 2815 N N . LYS A 1 363 ? 145.069 162.194 64.536 1.00 29.31 390 LYS A N 1
ATOM 2816 C CA . LYS A 1 363 ? 144.374 163.428 64.807 1.00 30.86 390 LYS A CA 1
ATOM 2817 C C . LYS A 1 363 ? 144.648 163.909 66.235 1.00 33.08 390 LYS A C 1
ATOM 2818 O O . LYS A 1 363 ? 144.076 163.387 67.196 1.00 33.35 390 LYS A O 1
ATOM 2824 N N . GLY A 1 364 ? 145.554 164.880 66.360 1.00 31.63 391 GLY A N 1
ATOM 2825 C CA . GLY A 1 364 ? 145.862 165.483 67.646 1.00 29.65 391 GLY A CA 1
ATOM 2826 C C . GLY A 1 364 ? 146.801 164.698 68.522 1.00 28.58 391 GLY A C 1
ATOM 2827 O O . GLY A 1 364 ? 147.005 165.049 69.685 1.00 28.49 391 GLY A O 1
ATOM 2828 N N . TYR A 1 365 ? 147.379 163.627 67.995 1.00 28.45 392 TYR A N 1
ATOM 2829 C CA . TYR A 1 365 ? 148.376 162.856 68.736 1.00 27.82 392 TYR A CA 1
ATOM 2830 C C . TYR A 1 365 ? 149.138 161.980 67.775 1.00 26.46 392 TYR A C 1
ATOM 2831 O O . TYR A 1 365 ? 148.800 161.896 66.594 1.00 26.38 392 TYR A O 1
ATOM 2840 N N . SER A 1 366 ? 150.181 161.347 68.296 1.00 27.76 393 SER A N 1
ATOM 2841 C CA . SER A 1 366 ? 151.041 160.502 67.488 1.00 25.28 393 SER A CA 1
ATOM 2842 C C . SER A 1 366 ? 151.204 159.155 68.169 1.00 23.35 393 SER A C 1
ATOM 2843 O O . SER A 1 366 ? 151.273 159.078 69.394 1.00 22.88 393 SER A O 1
ATOM 2846 N N . ASP A 1 367 ? 151.221 158.096 67.369 1.00 22.42 394 ASP A N 1
ATOM 2847 C CA . ASP A 1 367 ? 151.599 156.764 67.833 1.00 22.67 394 ASP A CA 1
ATOM 2848 C C . ASP A 1 367 ? 153.063 156.562 67.500 1.00 22.97 394 ASP A C 1
ATOM 2849 O O . ASP A 1 367 ? 153.540 157.072 66.487 1.00 23.95 394 ASP A O 1
ATOM 2854 N N . ALA A 1 368 ? 153.771 155.820 68.347 1.00 23.90 395 ALA A N 1
ATOM 2855 C CA . ALA A 1 368 ? 155.209 155.611 68.185 1.00 23.07 395 ALA A CA 1
ATOM 2856 C C . ALA A 1 368 ? 155.659 154.204 68.537 1.00 22.87 395 ALA A C 1
ATOM 2857 O O . ALA A 1 368 ? 154.968 153.460 69.231 1.00 23.32 395 ALA A O 1
ATOM 2859 N N . ALA A 1 369 ? 156.843 153.861 68.051 1.00 23.07 396 ALA A N 1
ATOM 2860 C CA . ALA A 1 369 ? 157.444 152.563 68.304 1.00 22.55 396 ALA A CA 1
ATOM 2861 C C . ALA A 1 369 ? 158.956 152.703 68.317 1.00 23.02 396 ALA A C 1
ATOM 2862 O O . ALA A 1 369 ? 159.520 153.502 67.560 1.00 20.04 396 ALA A O 1
ATOM 2864 N N . ILE A 1 370 ? 159.593 151.932 69.199 1.00 24.17 397 ILE A N 1
ATOM 2865 C CA . ILE A 1 370 ? 161.041 151.859 69.276 1.00 25.24 397 ILE A CA 1
ATOM 2866 C C . ILE A 1 370 ? 161.417 150.389 69.395 1.00 26.73 397 ILE A C 1
ATOM 2867 O O . ILE A 1 370 ? 160.981 149.717 70.334 1.00 26.47 397 ILE A O 1
ATOM 2872 N N . ARG A 1 371 ? 162.233 149.907 68.456 1.00 27.05 398 ARG A N 1
ATOM 2873 C CA . ARG A 1 371 ? 162.822 148.585 68.542 1.00 28.48 398 ARG A CA 1
ATOM 2874 C C . ARG A 1 371 ? 164.318 148.730 68.773 1.00 29.39 398 ARG A C 1
ATOM 2875 O O . ARG A 1 371 ? 165.001 149.354 67.969 1.00 29.09 398 ARG A O 1
ATOM 2883 N N . MET A 1 372 ? 164.820 148.144 69.863 1.00 32.39 399 MET A N 1
ATOM 2884 C CA . MET A 1 372 ? 166.263 148.083 70.129 1.00 33.01 399 MET A CA 1
ATOM 2885 C C . MET A 1 372 ? 166.622 146.801 70.852 1.00 29.95 399 MET A C 1
ATOM 2886 O O . MET A 1 372 ? 166.112 146.553 71.946 1.00 31.78 399 MET A O 1
ATOM 2891 N N . ASN A 1 373 ? 167.529 146.026 70.260 1.00 28.69 400 ASN A N 1
ATOM 2892 C CA . ASN A 1 373 ? 167.918 144.696 70.761 1.00 27.49 400 ASN A CA 1
ATOM 2893 C C . ASN A 1 373 ? 166.657 143.859 71.041 1.00 26.13 400 ASN A C 1
ATOM 2894 O O . ASN A 1 373 ? 165.818 143.733 70.155 1.00 24.52 400 ASN A O 1
ATOM 2899 N N . GLN A 1 374 ? 166.483 143.342 72.262 1.00 26.46 401 GLN A N 1
ATOM 2900 C CA . GLN A 1 374 ? 165.299 142.541 72.574 1.00 26.31 401 GLN A CA 1
ATOM 2901 C C . GLN A 1 374 ? 164.044 143.370 72.865 1.00 26.08 401 GLN A C 1
ATOM 2902 O O . GLN A 1 374 ? 162.976 142.794 73.046 1.00 26.49 401 GLN A O 1
ATOM 2908 N N . TRP A 1 375 ? 164.151 144.699 72.917 1.00 29.06 402 TRP A N 1
ATOM 2909 C CA . TRP A 1 375 ? 163.064 145.547 73.438 1.00 28.88 402 TRP A CA 1
ATOM 2910 C C . TRP A 1 375 ? 162.232 146.227 72.353 1.00 28.24 402 TRP A C 1
ATOM 2911 O O . TRP A 1 375 ? 162.758 146.672 71.328 1.00 28.05 402 TRP A O 1
ATOM 2922 N N . LYS A 1 376 ? 160.927 146.279 72.600 1.00 27.12 403 LYS A N 1
ATOM 2923 C CA . LYS A 1 376 ? 159.973 146.994 71.777 1.00 27.92 403 LYS A CA 1
ATOM 2924 C C . LYS A 1 376 ? 159.223 147.921 72.722 1.00 28.86 403 LYS A C 1
ATOM 2925 O O . LYS A 1 376 ? 158.466 147.451 73.581 1.00 29.95 403 LYS A O 1
ATOM 2931 N N . ALA A 1 377 ? 159.472 149.225 72.601 1.00 26.35 404 ALA A N 1
ATOM 2932 C CA . ALA A 1 377 ? 158.662 150.233 73.270 1.00 25.15 404 ALA A CA 1
ATOM 2933 C C . ALA A 1 377 ? 157.527 150.620 72.336 1.00 23.70 404 ALA A C 1
ATOM 2934 O O . ALA A 1 377 ? 157.719 150.715 71.115 1.00 22.64 404 ALA A O 1
ATOM 2936 N N . LEU A 1 378 ? 156.359 150.861 72.923 1.00 23.32 405 LEU A N 1
ATOM 2937 C CA . LEU A 1 378 ? 155.129 151.092 72.183 1.00 23.76 405 LEU A CA 1
ATOM 2938 C C . LEU A 1 378 ? 154.337 152.246 72.780 1.00 24.13 405 LEU A C 1
ATOM 2939 O O . LEU A 1 378 ? 153.995 152.224 73.970 1.00 22.72 405 LEU A O 1
ATOM 2944 N N . LYS A 1 379 ? 154.022 153.231 71.942 1.00 23.46 406 LYS A N 1
ATOM 2945 C CA . LYS A 1 379 ? 153.105 154.313 72.290 1.00 23.82 406 LYS A CA 1
ATOM 2946 C C . LYS A 1 379 ? 151.932 154.250 71.331 1.00 23.51 406 LYS A C 1
ATOM 2947 O O . LYS A 1 379 ? 152.095 154.467 70.119 1.00 24.18 406 LYS A O 1
ATOM 2953 N N . VAL A 1 380 ? 150.757 153.947 71.866 1.00 25.12 407 VAL A N 1
ATOM 2954 C CA . VAL A 1 380 ? 149.593 153.722 71.040 1.00 27.33 407 VAL A CA 1
ATOM 2955 C C . VAL A 1 380 ? 148.303 154.165 71.721 1.00 27.72 407 VAL A C 1
ATOM 2956 O O . VAL A 1 380 ? 148.157 154.063 72.950 1.00 25.28 407 VAL A O 1
ATOM 2960 N N . ASN A 1 381 ? 147.395 154.718 70.917 1.00 31.68 408 ASN A N 1
ATOM 2961 C CA . ASN A 1 381 ? 146.041 155.058 71.354 1.00 34.24 408 ASN A CA 1
ATOM 2962 C C . ASN A 1 381 ? 146.003 156.004 72.581 1.00 35.47 408 ASN A C 1
ATOM 2963 O O . ASN A 1 381 ? 145.065 155.970 73.384 1.00 33.53 408 ASN A O 1
ATOM 2968 N N . GLN A 1 382 ? 147.027 156.848 72.721 1.00 34.51 409 GLN A N 1
ATOM 2969 C CA . GLN A 1 382 ? 147.155 157.749 73.868 1.00 35.76 409 GLN A CA 1
ATOM 2970 C C . GLN A 1 382 ? 147.227 157.032 75.236 1.00 34.81 409 GLN A C 1
ATOM 2971 O O . GLN A 1 382 ? 146.875 157.622 76.265 1.00 34.33 409 GLN A O 1
ATOM 2977 N N . GLN A 1 383 ? 147.678 155.774 75.234 1.00 34.51 410 GLN A N 1
ATOM 2978 C CA . GLN A 1 383 ? 147.959 155.029 76.443 1.00 32.92 410 GLN A CA 1
ATOM 2979 C C . GLN A 1 383 ? 149.344 155.419 76.895 1.00 30.20 410 GLN A C 1
ATOM 2980 O O . GLN A 1 383 ? 150.139 155.876 76.067 1.00 27.88 410 GLN A O 1
ATOM 2986 N N . PRO A 1 384 ? 149.674 155.193 78.179 1.00 25.96 411 PRO A N 1
ATOM 2987 C CA . PRO A 1 384 ? 151.066 155.303 78.569 1.00 26.27 411 PRO A CA 1
ATOM 2988 C C . PRO A 1 384 ? 151.968 154.350 77.776 1.00 26.76 411 PRO A C 1
ATOM 2989 O O . PRO A 1 384 ? 151.500 153.286 77.288 1.00 26.29 411 PRO A O 1
ATOM 2993 N N . TRP A 1 385 ? 153.246 154.718 77.658 1.00 24.99 412 TRP A N 1
ATOM 2994 C CA . TRP A 1 385 ? 154.214 153.869 76.985 1.00 24.03 412 TRP A CA 1
ATOM 2995 C C . TRP A 1 385 ? 154.199 152.468 77.576 1.00 22.95 412 TRP A C 1
ATOM 2996 O O . TRP A 1 385 ? 154.079 152.302 78.780 1.00 21.88 412 TRP A O 1
ATOM 3007 N N . GLN A 1 386 ? 154.326 151.474 76.708 1.00 24.11 413 GLN A N 1
ATOM 3008 C CA . GLN A 1 386 ? 154.446 150.078 77.103 1.00 24.76 413 GLN A CA 1
ATOM 3009 C C . GLN A 1 386 ? 155.811 149.562 76.628 1.00 26.30 413 GLN A C 1
ATOM 3010 O O . GLN A 1 386 ? 156.432 150.150 75.733 1.00 26.07 413 GLN A O 1
ATOM 3016 N N . LEU A 1 387 ? 156.266 148.469 77.232 1.00 26.15 414 LEU A N 1
ATOM 3017 C CA . LEU A 1 387 ? 157.515 147.817 76.858 1.00 26.14 414 LEU A CA 1
ATOM 3018 C C . LEU A 1 387 ? 157.302 146.309 76.779 1.00 26.64 414 LEU A C 1
ATOM 3019 O O . LEU A 1 387 ? 156.716 145.724 77.682 1.00 27.97 414 LEU A O 1
ATOM 3024 N N . PHE A 1 388 ? 157.798 145.691 75.710 1.00 26.88 415 PHE A N 1
ATOM 3025 C CA . PHE A 1 388 ? 157.731 144.239 75.527 1.00 25.37 415 PHE A CA 1
ATOM 3026 C C . PHE A 1 388 ? 159.118 143.695 75.257 1.00 25.60 415 PHE A C 1
ATOM 3027 O O . PHE A 1 388 ? 159.913 144.337 74.581 1.00 26.26 415 PHE A O 1
ATOM 3035 N N . ASN A 1 389 ? 159.408 142.515 75.799 1.00 28.00 416 ASN A N 1
ATOM 3036 C CA . ASN A 1 389 ? 160.553 141.745 75.370 1.00 28.90 416 ASN A CA 1
ATOM 3037 C C . ASN A 1 389 ? 160.097 141.040 74.104 1.00 28.36 416 ASN A C 1
ATOM 3038 O O . ASN A 1 389 ? 159.493 139.962 74.154 1.00 29.49 416 ASN A O 1
ATOM 3043 N N . ILE A 1 390 ? 160.371 141.679 72.967 1.00 26.02 417 ILE A N 1
ATOM 3044 C CA . ILE A 1 390 ? 159.788 141.262 71.699 1.00 26.81 417 ILE A CA 1
ATOM 3045 C C . ILE A 1 390 ? 160.341 139.923 71.223 1.00 26.86 417 ILE A C 1
ATOM 3046 O O . ILE A 1 390 ? 159.705 139.246 70.425 1.00 27.85 417 ILE A O 1
ATOM 3051 N N . GLU A 1 391 ? 161.517 139.546 71.716 1.00 30.42 418 GLU A N 1
ATOM 3052 C CA . GLU A 1 391 ? 162.081 138.229 71.438 1.00 34.47 418 GLU A CA 1
ATOM 3053 C C . GLU A 1 391 ? 161.296 137.062 72.025 1.00 31.69 418 GLU A C 1
ATOM 3054 O O . GLU A 1 391 ? 161.308 135.996 71.422 1.00 33.49 418 GLU A O 1
ATOM 3060 N N . ASN A 1 392 ? 160.626 137.243 73.172 1.00 30.97 419 ASN A N 1
ATOM 3061 C CA . ASN A 1 392 ? 159.800 136.146 73.721 1.00 32.96 419 ASN A CA 1
ATOM 3062 C C . ASN A 1 392 ? 158.301 136.429 73.698 1.00 31.21 419 ASN A C 1
ATOM 3063 O O . ASN A 1 392 ? 157.496 135.563 74.065 1.00 31.27 419 ASN A O 1
ATOM 3068 N N . ASP A 1 393 ? 157.932 137.623 73.246 1.00 29.90 420 ASP A N 1
ATOM 3069 C CA . ASP A 1 393 ? 156.563 138.116 73.268 1.00 28.19 420 ASP A CA 1
ATOM 3070 C C . ASP A 1 393 ? 156.292 138.891 71.976 1.00 27.98 420 ASP A C 1
ATOM 3071 O O . ASP A 1 393 ? 155.983 140.097 71.989 1.00 27.75 420 ASP A O 1
ATOM 3076 N N . ILE A 1 394 ? 156.409 138.184 70.855 1.00 26.56 421 ILE A N 1
ATOM 3077 C CA . ILE A 1 394 ? 156.291 138.814 69.534 1.00 27.11 421 ILE A CA 1
ATOM 3078 C C . ILE A 1 394 ? 154.916 139.468 69.305 1.00 28.88 421 ILE A C 1
ATOM 3079 O O . ILE A 1 394 ? 154.824 140.499 68.628 1.00 28.48 421 ILE A O 1
ATOM 3084 N N . SER A 1 395 ? 153.867 138.886 69.900 1.00 28.81 422 SER A N 1
ATOM 3085 C CA . SER A 1 395 ? 152.503 139.407 69.783 1.00 28.99 422 SER A CA 1
ATOM 3086 C C . SER A 1 395 ? 152.178 140.576 70.739 1.00 29.00 422 SER A C 1
ATOM 3087 O O . SER A 1 395 ? 151.037 141.041 70.770 1.00 27.77 422 SER A O 1
ATOM 3090 N N . GLU A 1 396 ? 153.161 141.031 71.514 1.00 29.26 423 GLU A N 1
ATOM 3091 C CA . GLU A 1 396 ? 153.040 142.237 72.360 1.00 30.63 423 GLU A CA 1
ATOM 3092 C C . GLU A 1 396 ? 151.909 142.102 73.385 1.00 32.08 423 GLU A C 1
ATOM 3093 O O . GLU A 1 396 ? 151.056 142.990 73.516 1.00 31.04 423 GLU A O 1
ATOM 3099 N N . LYS A 1 397 ? 151.912 140.970 74.092 1.00 31.48 424 LYS A N 1
ATOM 3100 C CA . LYS A 1 397 ? 150.895 140.650 75.093 1.00 33.22 424 LYS A CA 1
ATOM 3101 C C . LYS A 1 397 ? 151.257 141.044 76.530 1.00 29.19 424 LYS A C 1
ATOM 3102 O O . LYS A 1 397 ? 150.374 141.193 77.359 1.00 26.32 424 LYS A O 1
ATOM 3108 N N . HIS A 1 398 ? 152.541 141.202 76.827 1.00 28.32 425 HIS A N 1
ATOM 3109 C CA . HIS A 1 398 ? 153.013 141.272 78.208 1.00 29.73 425 HIS A CA 1
ATOM 3110 C C . HIS A 1 398 ? 153.871 142.513 78.416 1.00 29.57 425 HIS A C 1
ATOM 3111 O O . HIS A 1 398 ? 155.082 142.496 78.234 1.00 31.70 425 HIS A O 1
ATOM 3118 N N . ASP A 1 399 ? 153.190 143.603 78.758 1.00 28.73 426 ASP A N 1
ATOM 3119 C CA . ASP A 1 399 ? 153.802 144.886 79.080 1.00 27.22 426 ASP A CA 1
ATOM 3120 C C . ASP A 1 399 ? 154.652 144.745 80.332 1.00 27.39 426 ASP A C 1
ATOM 3121 O O . ASP A 1 399 ? 154.120 144.505 81.404 1.00 27.24 426 ASP A O 1
ATOM 3126 N N . VAL A 1 400 ? 155.971 144.902 80.190 1.00 28.01 427 VAL A N 1
ATOM 3127 C CA . VAL A 1 400 ? 156.896 144.827 81.324 1.00 28.14 427 VAL A CA 1
ATOM 3128 C C . VAL A 1 400 ? 157.507 146.189 81.673 1.00 29.45 427 VAL A C 1
ATOM 3129 O O . VAL A 1 400 ? 158.573 146.249 82.284 1.00 28.62 427 VAL A O 1
ATOM 3133 N N . SER A 1 401 ? 156.824 147.276 81.299 1.00 29.70 428 SER A N 1
ATOM 3134 C CA . SER A 1 401 ? 157.295 148.623 81.613 1.00 30.62 428 SER A CA 1
ATOM 3135 C C . SER A 1 401 ? 157.453 148.877 83.120 1.00 32.87 428 SER A C 1
ATOM 3136 O O . SER A 1 401 ? 158.413 149.544 83.519 1.00 33.88 428 SER A O 1
ATOM 3139 N N . LYS A 1 402 ? 156.549 148.327 83.937 1.00 32.46 429 LYS A N 1
ATOM 3140 C CA . LYS A 1 402 ? 156.596 148.514 85.400 1.00 34.07 429 LYS A CA 1
ATOM 3141 C C . LYS A 1 402 ? 157.912 148.047 86.019 1.00 36.78 429 LYS A C 1
ATOM 3142 O O . LYS A 1 402 ? 158.391 148.661 86.969 1.00 39.12 429 LYS A O 1
ATOM 3144 N N . SER A 1 403 ? 158.505 146.987 85.463 1.00 36.43 430 SER A N 1
ATOM 3145 C CA . SER A 1 403 ? 159.758 146.425 85.970 1.00 36.94 430 SER A CA 1
ATOM 3146 C C . SER A 1 403 ? 161.018 146.847 85.200 1.00 34.63 430 SER A C 1
ATOM 3147 O O . SER A 1 403 ? 162.111 146.385 85.520 1.00 38.34 430 SER A O 1
ATOM 3150 N N . ASN A 1 404 ? 160.887 147.705 84.188 1.00 32.77 431 ASN A N 1
ATOM 3151 C CA . ASN A 1 404 ? 162.048 148.251 83.484 1.00 32.19 431 ASN A CA 1
ATOM 3152 C C . ASN A 1 404 ? 161.889 149.758 83.239 1.00 33.38 431 ASN A C 1
ATOM 3153 O O . ASN A 1 404 ? 162.157 150.244 82.135 1.00 30.92 431 ASN A O 1
ATOM 3158 N N . LYS A 1 405 ? 161.488 150.475 84.287 1.00 35.14 432 LYS A N 1
ATOM 3159 C CA . LYS A 1 405 ? 161.162 151.919 84.214 1.00 37.86 432 LYS A CA 1
ATOM 3160 C C . LYS A 1 405 ? 162.285 152.756 83.622 1.00 34.14 432 LYS A C 1
ATOM 3161 O O . LYS A 1 405 ? 162.052 153.542 82.703 1.00 32.65 432 LYS A O 1
ATOM 3167 N N . ALA A 1 406 ? 163.490 152.589 84.157 1.00 30.82 433 ALA A N 1
ATOM 3168 C CA . ALA A 1 406 ? 164.646 153.377 83.735 1.00 29.14 433 ALA A CA 1
ATOM 3169 C C . ALA A 1 406 ? 164.993 153.130 82.262 1.00 26.31 433 ALA A C 1
ATOM 3170 O O . ALA A 1 406 ? 165.252 154.077 81.536 1.00 24.80 433 ALA A O 1
ATOM 3172 N N . LEU A 1 407 ? 164.975 151.869 81.830 1.00 24.32 434 LEU A N 1
ATOM 3173 C CA . LEU A 1 407 ? 165.235 151.535 80.427 1.00 24.30 434 LEU A CA 1
ATOM 3174 C C . LEU A 1 407 ? 164.218 152.146 79.484 1.00 22.38 434 LEU A C 1
ATOM 3175 O O . LEU A 1 407 ? 164.590 152.722 78.475 1.00 25.03 434 LEU A O 1
ATOM 3180 N N . LEU A 1 408 ? 162.930 152.013 79.813 1.00 21.09 435 LEU A N 1
ATOM 3181 C CA . LEU A 1 408 ? 161.862 152.538 78.985 1.00 19.94 435 LEU A CA 1
ATOM 3182 C C . LEU A 1 408 ? 161.963 154.062 78.852 1.00 21.81 435 LEU A C 1
ATOM 3183 O O . LEU A 1 408 ? 161.947 154.594 77.732 1.00 20.37 435 LEU A O 1
ATOM 3188 N N . THR A 1 409 ? 162.073 154.744 79.987 1.00 21.81 436 THR A N 1
ATOM 3189 C CA . THR A 1 409 ? 162.236 156.210 80.005 1.00 24.62 436 THR A CA 1
ATOM 3190 C C . THR A 1 409 ? 163.416 156.636 79.138 1.00 26.94 436 THR A C 1
ATOM 3191 O O . THR A 1 409 ? 163.305 157.579 78.361 1.00 30.03 436 THR A O 1
ATOM 3195 N N . ASP A 1 410 ? 164.536 155.921 79.281 1.00 27.72 437 ASP A N 1
ATOM 3196 C CA . ASP A 1 410 ? 165.727 156.186 78.498 1.00 29.02 437 ASP A CA 1
ATOM 3197 C C . ASP A 1 410 ? 165.492 156.045 76.981 1.00 29.44 437 ASP A C 1
ATOM 3198 O O . ASP A 1 410 ? 165.963 156.871 76.192 1.00 31.44 437 ASP A O 1
ATOM 3203 N N . MET A 1 411 ? 164.787 154.995 76.578 1.00 27.29 438 MET A N 1
ATOM 3204 C CA . MET A 1 411 ? 164.486 154.786 75.155 1.00 27.59 438 MET A CA 1
ATOM 3205 C C . MET A 1 411 ? 163.618 155.924 74.603 1.00 26.52 438 MET A C 1
ATOM 3206 O O . MET A 1 411 ? 163.889 156.437 73.518 1.00 27.38 438 MET A O 1
ATOM 3211 N N . VAL A 1 412 ? 162.596 156.309 75.365 1.00 24.81 439 VAL A N 1
ATOM 3212 C CA . VAL A 1 412 ? 161.668 157.369 74.968 1.00 25.88 439 VAL A CA 1
ATOM 3213 C C . VAL A 1 412 ? 162.394 158.703 74.858 1.00 24.40 439 VAL A C 1
ATOM 3214 O O . VAL A 1 412 ? 162.203 159.426 73.890 1.00 25.04 439 VAL A O 1
ATOM 3218 N N . ARG A 1 413 ? 163.214 159.023 75.846 1.00 24.39 440 ARG A N 1
ATOM 3219 C CA . ARG A 1 413 ? 164.032 160.257 75.813 1.00 25.36 440 ARG A CA 1
ATOM 3220 C C . ARG A 1 413 ? 165.008 160.318 74.642 1.00 24.38 440 ARG A C 1
ATOM 3221 O O . ARG A 1 413 ? 165.255 161.390 74.102 1.00 21.31 440 ARG A O 1
ATOM 3229 N N . GLU A 1 414 ? 165.561 159.175 74.257 1.00 24.40 441 GLU A N 1
ATOM 3230 C CA . GLU A 1 414 ? 166.369 159.099 73.046 1.00 25.00 441 GLU A CA 1
ATOM 3231 C C . GLU A 1 414 ? 165.538 159.344 71.790 1.00 24.07 441 GLU A C 1
ATOM 3232 O O . GLU A 1 414 ? 166.014 159.973 70.850 1.00 22.07 441 GLU A O 1
ATOM 3238 N N . MET A 1 415 ? 164.296 158.853 71.771 1.00 25.60 442 MET A N 1
ATOM 3239 C CA . MET A 1 415 ? 163.392 159.165 70.654 1.00 24.16 442 MET A CA 1
ATOM 3240 C C . MET A 1 415 ? 163.065 160.645 70.625 1.00 23.22 442 MET A C 1
ATOM 3241 O O . MET A 1 415 ? 163.103 161.258 69.562 1.00 21.84 442 MET A O 1
ATOM 3246 N N . GLU A 1 416 ? 162.738 161.209 71.788 1.00 23.10 443 GLU A N 1
ATOM 3247 C CA . GLU A 1 416 ? 162.507 162.645 71.931 1.00 23.76 443 GLU A CA 1
ATOM 3248 C C . GLU A 1 416 ? 163.704 163.433 71.387 1.00 22.32 443 GLU A C 1
ATOM 3249 O O . GLU A 1 416 ? 163.518 164.355 70.600 1.00 24.51 443 GLU A O 1
ATOM 3255 N N . LYS A 1 417 ? 164.922 163.059 71.780 1.00 21.07 444 LYS A N 1
ATOM 3256 C CA . LYS A 1 417 ? 166.134 163.661 71.224 1.00 20.16 444 LYS A CA 1
ATOM 3257 C C . LYS A 1 417 ? 166.192 163.597 69.694 1.00 19.07 444 LYS A C 1
ATOM 3258 O O . LYS A 1 417 ? 166.541 164.574 69.039 1.00 18.81 444 LYS A O 1
ATOM 3264 N N . TRP A 1 418 ? 165.883 162.433 69.150 1.00 18.39 445 TRP A N 1
ATOM 3265 C CA . TRP A 1 418 ? 165.835 162.201 67.690 1.00 19.00 445 TRP A CA 1
ATOM 3266 C C . TRP A 1 418 ? 164.776 163.046 66.970 1.00 19.03 445 TRP A C 1
ATOM 3267 O O . TRP A 1 418 ? 164.955 163.398 65.805 1.00 17.99 445 TRP A O 1
ATOM 3278 N N . SER A 1 419 ? 163.689 163.374 67.665 1.00 20.61 446 SER A N 1
ATOM 3279 C CA . SER A 1 419 ? 162.544 164.078 67.065 1.00 22.15 446 SER A CA 1
ATOM 3280 C C . SER A 1 419 ? 162.809 165.530 66.650 1.00 23.55 446 SER A C 1
ATOM 3281 O O . SER A 1 419 ? 162.112 166.035 65.781 1.00 22.56 446 SER A O 1
ATOM 3284 N N . TRP A 1 420 ? 163.808 166.187 67.241 1.00 24.67 447 TRP A N 1
ATOM 3285 C CA . TRP A 1 420 ? 164.026 167.628 66.994 1.00 25.77 447 TRP A CA 1
ATOM 3286 C C . TRP A 1 420 ? 164.388 168.023 65.548 1.00 26.65 447 TRP A C 1
ATOM 3287 O O . TRP A 1 420 ? 164.044 169.102 65.129 1.00 26.37 447 TRP A O 1
ATOM 3298 N N . ASP A 1 421 ? 165.058 167.165 64.787 1.00 27.50 448 ASP A N 1
ATOM 3299 C CA . ASP A 1 421 ? 165.302 167.467 63.356 1.00 27.98 448 ASP A CA 1
ATOM 3300 C C . ASP A 1 421 ? 164.238 166.903 62.407 1.00 27.27 448 ASP A C 1
ATOM 3301 O O . ASP A 1 421 ? 164.425 166.931 61.194 1.00 27.41 448 ASP A O 1
ATOM 3306 N N . ASN A 1 422 ? 163.121 166.407 62.951 1.00 26.53 449 ASN A N 1
ATOM 3307 C CA . ASN A 1 422 ? 161.937 166.107 62.143 1.00 24.59 449 ASN A CA 1
ATOM 3308 C C . ASN A 1 422 ? 161.393 167.426 61.627 1.00 23.87 449 ASN A C 1
ATOM 3309 O O . ASN A 1 422 ? 161.231 168.353 62.411 1.00 24.19 449 ASN A O 1
ATOM 3314 N N . GLN A 1 423 ? 161.144 167.521 60.318 1.00 23.58 450 GLN A N 1
ATOM 3315 C CA . GLN A 1 423 ? 160.589 168.736 59.721 1.00 24.93 450 GLN A CA 1
ATOM 3316 C C . GLN A 1 423 ? 159.073 168.738 59.869 1.00 24.78 450 GLN A C 1
ATOM 3317 O O . GLN A 1 423 ? 158.445 167.678 59.999 1.00 24.56 450 GLN A O 1
ATOM 3323 N N . GLN A 1 424 ? 158.483 169.924 59.842 1.00 24.01 451 GLN A N 1
ATOM 3324 C CA . GLN A 1 424 ? 157.025 170.049 59.726 1.00 25.57 451 GLN A CA 1
ATOM 3325 C C . GLN A 1 424 ? 156.606 169.367 58.412 1.00 26.24 451 GLN A C 1
ATOM 3326 O O . GLN A 1 424 ? 157.337 169.433 57.419 1.00 27.48 451 GLN A O 1
ATOM 3332 N N . PRO A 1 425 ? 155.460 168.656 58.405 1.00 26.99 452 PRO A N 1
ATOM 3333 C CA . PRO A 1 425 ? 155.021 168.018 57.151 1.00 26.40 452 PRO A CA 1
ATOM 3334 C C . PRO A 1 425 ? 154.906 169.019 56.008 1.00 25.94 452 PRO A C 1
ATOM 3335 O O . PRO A 1 425 ? 154.344 170.083 56.196 1.00 26.43 452 PRO A O 1
ATOM 3339 N N . SER A 1 426 ? 155.445 168.678 54.846 1.00 26.47 453 SER A N 1
ATOM 3340 C CA . SER A 1 426 ? 155.329 169.528 53.659 1.00 25.16 453 SER A CA 1
ATOM 3341 C C . SER A 1 426 ? 153.976 169.358 52.955 1.00 25.21 453 SER A C 1
ATOM 3342 O O . SER A 1 426 ? 153.662 170.098 52.047 1.00 24.94 453 SER A O 1
ATOM 3345 N N . TRP A 1 427 ? 153.197 168.357 53.350 1.00 25.36 454 TRP A N 1
ATOM 3346 C CA . TRP A 1 427 ? 151.852 168.140 52.822 1.00 24.81 454 TRP A CA 1
ATOM 3347 C C . TRP A 1 427 ? 151.161 167.135 53.718 1.00 24.74 454 TRP A C 1
ATOM 3348 O O . TRP A 1 427 ? 151.775 166.549 54.607 1.00 24.96 454 TRP A O 1
ATOM 3359 N N . PHE A 1 428 ? 149.879 166.933 53.456 1.00 25.95 455 PHE A N 1
ATOM 3360 C CA . PHE A 1 428 ? 149.060 165.940 54.130 1.00 26.28 455 PHE A CA 1
ATOM 3361 C C . PHE A 1 428 ? 148.289 165.215 53.039 1.00 27.96 455 PHE A C 1
ATOM 3362 O O . PHE A 1 428 ? 148.303 165.659 51.888 1.00 26.76 455 PHE A O 1
ATOM 3370 N N . HIS A 1 429 ? 147.638 164.104 53.371 1.00 29.01 456 HIS A N 1
ATOM 3371 C CA . HIS A 1 429 ? 146.903 163.344 52.351 1.00 30.87 456 HIS A CA 1
ATOM 3372 C C . HIS A 1 429 ? 145.511 163.915 52.084 1.00 31.49 456 HIS A C 1
ATOM 3373 O O . HIS A 1 429 ? 144.919 163.605 51.056 1.00 30.27 456 HIS A O 1
ATOM 3380 N N . GLU A 1 430 ? 144.991 164.718 53.014 1.00 32.16 457 GLU A N 1
ATOM 3381 C CA . GLU A 1 430 ? 143.731 165.445 52.825 1.00 31.74 457 GLU A CA 1
ATOM 3382 C C . GLU A 1 430 ? 143.908 166.830 53.407 1.00 30.49 457 GLU A C 1
ATOM 3383 O O . GLU A 1 430 ? 144.673 167.018 54.351 1.00 31.54 457 GLU A O 1
ATOM 3389 N N . THR A 1 431 ? 143.188 167.794 52.843 1.00 29.42 458 THR A N 1
ATOM 3390 C CA . THR A 1 431 ? 143.237 169.193 53.301 1.00 29.15 458 THR A CA 1
ATOM 3391 C C . THR A 1 431 ? 142.860 169.334 54.776 1.00 30.30 458 THR A C 1
ATOM 3392 O O . THR A 1 431 ? 143.506 170.075 55.509 1.00 30.08 458 THR A O 1
ATOM 3396 N N . THR A 1 432 ? 141.826 168.625 55.198 1.00 30.42 459 THR A N 1
ATOM 3397 C CA . THR A 1 432 ? 141.348 168.664 56.590 1.00 30.64 459 THR A CA 1
ATOM 3398 C C . THR A 1 432 ? 142.384 168.152 57.596 1.00 28.75 459 THR A C 1
ATOM 3399 O O . THR A 1 432 ? 142.470 168.648 58.713 1.00 29.05 459 THR A O 1
ATOM 3403 N N . GLU A 1 433 ? 143.176 167.169 57.180 1.00 29.85 460 GLU A N 1
ATOM 3404 C CA . GLU A 1 433 ? 144.271 166.638 57.992 1.00 28.55 460 GLU A CA 1
ATOM 3405 C C . GLU A 1 433 ? 145.286 167.733 58.311 1.00 26.81 460 GLU A C 1
ATOM 3406 O O . GLU A 1 433 ? 145.715 167.870 59.448 1.00 28.52 460 GLU A O 1
ATOM 3412 N N . GLY A 1 434 ? 145.647 168.514 57.307 1.00 26.65 461 GLY A N 1
ATOM 3413 C CA . GLY A 1 434 ? 146.522 169.677 57.480 1.00 26.57 461 GLY A CA 1
ATOM 3414 C C . GLY A 1 434 ? 145.912 170.758 58.364 1.00 25.80 461 GLY A C 1
ATOM 3415 O O . GLY A 1 434 ? 146.600 171.353 59.183 1.00 27.12 461 GLY A O 1
ATOM 3416 N N . VAL A 1 435 ? 144.616 171.001 58.218 1.00 25.34 462 VAL A N 1
ATOM 3417 C CA . VAL A 1 435 ? 143.937 171.971 59.069 1.00 26.84 462 VAL A CA 1
ATOM 3418 C C . VAL A 1 435 ? 143.927 171.503 60.525 1.00 25.20 462 VAL A C 1
ATOM 3419 O O . VAL A 1 435 ? 144.174 172.292 61.430 1.00 25.58 462 VAL A O 1
ATOM 3423 N N . ASN A 1 436 ? 143.670 170.212 60.743 1.00 23.39 463 ASN A N 1
ATOM 3424 C CA . ASN A 1 436 ? 143.666 169.657 62.091 1.00 22.80 463 ASN A CA 1
ATOM 3425 C C . ASN A 1 436 ? 145.063 169.691 62.706 1.00 25.13 463 ASN A C 1
ATOM 3426 O O . ASN A 1 436 ? 145.212 169.986 63.901 1.00 25.27 463 ASN A O 1
ATOM 3431 N N . TRP A 1 437 ? 146.079 169.422 61.885 1.00 23.56 464 TRP A N 1
ATOM 3432 C CA . TRP A 1 437 ? 147.474 169.506 62.323 1.00 23.27 464 TRP A CA 1
ATOM 3433 C C . TRP A 1 437 ? 147.759 170.886 62.924 1.00 23.88 464 TRP A C 1
ATOM 3434 O O . TRP A 1 437 ? 148.243 171.005 64.055 1.00 24.09 464 TRP A O 1
ATOM 3445 N N . ARG A 1 438 ? 147.408 171.920 62.171 1.00 24.03 465 ARG A N 1
ATOM 3446 C CA . ARG A 1 438 ? 147.592 173.302 62.614 1.00 24.03 465 ARG A CA 1
ATOM 3447 C C . ARG A 1 438 ? 146.729 173.647 63.821 1.00 25.00 465 ARG A C 1
ATOM 3448 O O . ARG A 1 438 ? 147.244 174.177 64.802 1.00 24.46 465 ARG A O 1
ATOM 3456 N N . LEU A 1 439 ? 145.433 173.320 63.761 1.00 25.42 466 LEU A N 1
ATOM 3457 C CA . LEU A 1 439 ? 144.521 173.545 64.883 1.00 25.76 466 LEU A CA 1
ATOM 3458 C C . LEU A 1 439 ? 144.992 172.889 66.181 1.00 27.90 466 LEU A C 1
ATOM 3459 O O . LEU A 1 439 ? 144.861 173.477 67.250 1.00 26.28 466 LEU A O 1
ATOM 3464 N N . ASP A 1 440 ? 145.556 171.680 66.078 1.00 28.03 467 ASP A N 1
ATOM 3465 C CA . ASP A 1 440 ? 146.006 170.920 67.253 1.00 27.54 467 ASP A CA 1
ATOM 3466 C C . ASP A 1 440 ? 147.443 171.201 67.686 1.00 28.02 467 ASP A C 1
ATOM 3467 O O . ASP A 1 440 ? 147.941 170.528 68.582 1.00 29.25 467 ASP A O 1
ATOM 3472 N N . ALA A 1 441 ? 148.086 172.217 67.102 1.00 28.17 468 ALA A N 1
ATOM 3473 C CA . ALA A 1 441 ? 149.463 172.616 67.459 1.00 27.39 468 ALA A CA 1
ATOM 3474 C C . ALA A 1 441 ? 150.456 171.448 67.331 1.00 26.83 468 ALA A C 1
ATOM 3475 O O . ALA A 1 441 ? 151.373 171.278 68.145 1.00 27.78 468 ALA A O 1
ATOM 3477 N N . MET A 1 442 ? 150.254 170.636 66.306 1.00 26.22 469 MET A N 1
ATOM 3478 C CA . MET A 1 442 ? 151.035 169.420 66.141 1.00 26.50 469 MET A CA 1
ATOM 3479 C C . MET A 1 442 ? 152.461 169.777 65.720 1.00 23.78 469 MET A C 1
ATOM 3480 O O . MET A 1 442 ? 152.670 170.785 65.057 1.00 23.68 469 MET A O 1
ATOM 3485 N N . PRO A 1 443 ? 153.438 168.962 66.096 1.00 22.51 470 PRO A N 1
ATOM 3486 C CA . PRO A 1 443 ? 153.243 167.695 66.810 1.00 22.57 470 PRO A CA 1
ATOM 3487 C C . PRO A 1 443 ? 153.069 167.897 68.310 1.00 23.00 470 PRO A C 1
ATOM 3488 O O . PRO A 1 443 ? 153.768 168.732 68.912 1.00 24.66 470 PRO A O 1
ATOM 3492 N N . ARG A 1 444 ? 152.143 167.142 68.904 1.00 22.75 471 ARG A N 1
ATOM 3493 C CA . ARG A 1 444 ? 151.934 167.138 70.354 1.00 21.97 471 ARG A CA 1
ATOM 3494 C C . ARG A 1 444 ? 152.917 166.172 71.013 1.00 22.41 471 ARG A C 1
ATOM 3495 O O . ARG A 1 444 ? 152.526 165.186 71.635 1.00 23.85 471 ARG A O 1
ATOM 3503 N N . PHE A 1 445 ? 154.207 166.482 70.896 1.00 21.71 472 PHE A N 1
ATOM 3504 C CA . PHE A 1 445 ? 155.236 165.613 71.418 1.00 21.86 472 PHE A CA 1
ATOM 3505 C C . PHE A 1 445 ? 155.327 165.672 72.953 1.00 22.03 472 PHE A C 1
ATOM 3506 O O . PHE A 1 445 ? 155.980 164.828 73.549 1.00 20.88 472 PHE A O 1
ATOM 3514 N N . ASP A 1 446 ? 154.699 166.674 73.574 1.00 23.19 473 ASP A N 1
ATOM 3515 C CA . ASP A 1 446 ? 154.475 166.663 75.018 1.00 24.88 473 ASP A CA 1
ATOM 3516 C C . ASP A 1 446 ? 153.692 165.418 75.451 1.00 28.09 473 ASP A C 1
ATOM 3517 O O . ASP A 1 446 ? 153.974 164.857 76.498 1.00 30.12 473 ASP A O 1
ATOM 3522 N N . LYS A 1 447 ? 152.722 164.983 74.645 1.00 28.70 474 LYS A N 1
ATOM 3523 C CA . LYS A 1 447 ? 152.028 163.737 74.920 1.00 30.23 474 LYS A CA 1
ATOM 3524 C C . LYS A 1 447 ? 152.852 162.537 74.494 1.00 28.53 474 LYS A C 1
ATOM 3525 O O . LYS A 1 447 ? 152.992 161.588 75.254 1.00 25.33 474 LYS A O 1
ATOM 3531 N N . THR A 1 448 ? 153.393 162.585 73.279 1.00 26.47 475 THR A N 1
ATOM 3532 C CA . THR A 1 448 ? 154.105 161.453 72.698 1.00 26.07 475 THR A CA 1
ATOM 3533 C C . THR A 1 448 ? 155.303 160.984 73.518 1.00 23.56 475 THR A C 1
ATOM 3534 O O . THR A 1 448 ? 155.509 159.779 73.657 1.00 21.79 475 THR A O 1
ATOM 3538 N N . PHE A 1 449 ? 156.077 161.917 74.059 1.00 20.46 476 PHE A N 1
ATOM 3539 C CA . PHE A 1 449 ? 157.321 161.574 74.791 1.00 20.57 476 PHE A CA 1
ATOM 3540 C C . PHE A 1 449 ? 157.227 161.745 76.305 1.00 20.37 476 PHE A C 1
ATOM 3541 O O . PHE A 1 449 ? 158.240 161.760 76.988 1.00 19.97 476 PHE A O 1
ATOM 3549 N N . LYS A 1 450 ? 156.009 161.833 76.814 1.00 21.43 477 LYS A N 1
ATOM 3550 C CA . LYS A 1 450 ? 155.749 161.884 78.253 1.00 25.13 477 LYS A CA 1
ATOM 3551 C C . LYS A 1 450 ? 156.046 160.518 78.870 1.00 27.92 477 LYS A C 1
ATOM 3552 O O . LYS A 1 450 ? 155.629 159.484 78.361 1.00 27.17 477 LYS A O 1
ATOM 3558 N N . THR A 1 451 ? 156.779 160.529 79.975 1.00 29.94 478 THR A N 1
ATOM 3559 C CA . THR A 1 451 ? 157.112 159.335 80.741 1.00 30.55 478 THR A CA 1
ATOM 3560 C C . THR A 1 451 ? 156.701 159.566 82.194 1.00 30.68 478 THR A C 1
ATOM 3561 O O . THR A 1 451 ? 156.355 158.602 82.878 1.00 35.44 478 THR A O 1
ATOM 3565 N N . GLN B 1 1 ? 202.339 191.554 62.216 1.00 53.78 28 GLN B N 1
ATOM 3566 C CA . GLN B 1 1 ? 201.306 192.621 62.270 1.00 54.54 28 GLN B CA 1
ATOM 3567 C C . GLN B 1 1 ? 200.029 192.139 62.973 1.00 54.36 28 GLN B C 1
ATOM 3568 O O . GLN B 1 1 ? 199.725 192.610 64.068 1.00 59.22 28 GLN B O 1
ATOM 3570 N N . LYS B 1 2 ? 199.307 191.190 62.374 1.00 49.37 29 LYS B N 1
ATOM 3571 C CA . LYS B 1 2 ? 197.934 190.868 62.827 1.00 47.10 29 LYS B CA 1
ATOM 3572 C C . LYS B 1 2 ? 197.901 190.232 64.225 1.00 42.77 29 LYS B C 1
ATOM 3573 O O . LYS B 1 2 ? 198.656 189.303 64.494 1.00 41.25 29 LYS B O 1
ATOM 3579 N N . PRO B 1 3 ? 197.020 190.736 65.115 1.00 38.58 30 PRO B N 1
ATOM 3580 C CA . PRO B 1 3 ? 197.040 190.301 66.514 1.00 36.70 30 PRO B CA 1
ATOM 3581 C C . PRO B 1 3 ? 196.417 188.934 66.755 1.00 35.07 30 PRO B C 1
ATOM 3582 O O . PRO B 1 3 ? 195.524 188.504 66.017 1.00 34.90 30 PRO B O 1
ATOM 3586 N N . ASN B 1 4 ? 196.884 188.268 67.807 1.00 33.85 31 ASN B N 1
ATOM 3587 C CA . ASN B 1 4 ? 196.175 187.101 68.331 1.00 34.17 31 ASN B CA 1
ATOM 3588 C C . ASN B 1 4 ? 194.947 187.641 69.064 1.00 33.23 31 ASN B C 1
ATOM 3589 O O . ASN B 1 4 ? 194.945 188.780 69.517 1.00 38.33 31 ASN B O 1
ATOM 3594 N N . ILE B 1 5 ? 193.895 186.841 69.145 1.00 32.73 32 ILE B N 1
ATOM 3595 C CA . ILE B 1 5 ? 192.655 187.258 69.796 1.00 31.08 32 ILE B CA 1
ATOM 3596 C C . ILE B 1 5 ? 192.215 186.159 70.764 1.00 28.85 32 ILE B C 1
ATOM 3597 O O . ILE B 1 5 ? 192.151 184.994 70.392 1.00 25.44 32 ILE B O 1
ATOM 3602 N N . ILE B 1 6 ? 191.944 186.537 72.014 1.00 28.20 33 ILE B N 1
ATOM 3603 C CA . ILE B 1 6 ? 191.411 185.609 73.011 1.00 25.94 33 ILE B CA 1
ATOM 3604 C C . ILE B 1 6 ? 190.071 186.168 73.485 1.00 25.03 33 ILE B C 1
ATOM 3605 O O . ILE B 1 6 ? 189.995 187.296 73.990 1.00 27.10 33 ILE B O 1
ATOM 3610 N N . LEU B 1 7 ? 189.019 185.377 73.290 1.00 21.33 34 LEU B N 1
ATOM 3611 C CA . LEU B 1 7 ? 187.706 185.669 73.842 1.00 19.30 34 LEU B CA 1
ATOM 3612 C C . LEU B 1 7 ? 187.470 184.734 74.998 1.00 18.93 34 LEU B C 1
ATOM 3613 O O . LEU B 1 7 ? 187.310 183.521 74.794 1.00 19.61 34 LEU B O 1
ATOM 3618 N N . ILE B 1 8 ? 187.507 185.283 76.214 1.00 17.99 35 ILE B N 1
ATOM 3619 C CA . ILE B 1 8 ? 187.224 184.548 77.440 1.00 18.48 35 ILE B CA 1
ATOM 3620 C C . ILE B 1 8 ? 185.779 184.875 77.844 1.00 19.33 35 ILE B C 1
ATOM 3621 O O . ILE B 1 8 ? 185.423 186.048 78.020 1.00 18.46 35 ILE B O 1
ATOM 3626 N N . VAL B 1 9 ? 184.962 183.839 78.002 1.00 18.90 36 VAL B N 1
ATOM 3627 C CA . VAL B 1 9 ? 183.556 184.006 78.389 1.00 19.07 36 VAL B CA 1
ATOM 3628 C C . VAL B 1 9 ? 183.274 183.147 79.599 1.00 19.98 36 VAL B C 1
ATOM 3629 O O . VAL B 1 9 ? 183.400 181.911 79.543 1.00 22.32 36 VAL B O 1
ATOM 3633 N N . ALA B 1 10 ? 182.933 183.807 80.697 1.00 20.46 37 ALA B N 1
ATOM 3634 C CA . ALA B 1 10 ? 182.436 183.141 81.882 1.00 22.22 37 ALA B CA 1
ATOM 3635 C C . ALA B 1 10 ? 180.931 182.946 81.670 1.00 24.58 37 ALA B C 1
ATOM 3636 O O . ALA B 1 10 ? 180.303 183.606 80.836 1.00 25.75 37 ALA B O 1
ATOM 3638 N N . ASP B 1 11 ? 180.375 182.014 82.423 1.00 25.06 38 ASP B N 1
ATOM 3639 C CA . ASP B 1 11 ? 179.030 181.528 82.217 1.00 25.59 38 ASP B CA 1
ATOM 3640 C C . ASP B 1 11 ? 178.233 181.888 83.468 1.00 26.57 38 ASP B C 1
ATOM 3641 O O . ASP B 1 11 ? 178.548 181.396 84.552 1.00 27.03 38 ASP B O 1
ATOM 3646 N N . ASP B 1 12 ? 177.216 182.751 83.311 1.00 26.36 39 ASP B N 1
ATOM 3647 C CA . ASP B 1 12 ? 176.397 183.276 84.423 1.00 25.84 39 ASP B CA 1
ATOM 3648 C C . ASP B 1 12 ? 177.202 184.099 85.442 1.00 26.04 39 ASP B C 1
ATOM 3649 O O . ASP B 1 12 ? 176.921 184.044 86.647 1.00 26.90 39 ASP B O 1
ATOM 3654 N N . LEU B 1 13 ? 178.192 184.854 84.968 1.00 24.57 40 LEU B N 1
ATOM 3655 C CA . LEU B 1 13 ? 178.994 185.697 85.857 1.00 25.57 40 LEU B CA 1
ATOM 3656 C C . LEU B 1 13 ? 178.203 186.951 86.155 1.00 25.18 40 LEU B C 1
ATOM 3657 O O . LEU B 1 13 ? 177.816 187.690 85.234 1.00 22.94 40 LEU B O 1
ATOM 3662 N N . GLY B 1 14 ? 177.963 187.183 87.450 1.00 24.04 41 GLY B N 1
ATOM 3663 C CA . GLY B 1 14 ? 177.204 188.334 87.885 1.00 23.90 41 GLY B CA 1
ATOM 3664 C C . GLY B 1 14 ? 177.923 189.638 87.627 1.00 22.03 41 GLY B C 1
ATOM 3665 O O . GLY B 1 14 ? 179.158 189.686 87.544 1.00 20.38 41 GLY B O 1
ATOM 3666 N N . TYR B 1 15 ? 177.131 190.695 87.483 1.00 21.89 42 TYR B N 1
ATOM 3667 C CA . TYR B 1 15 ? 177.662 192.006 87.091 1.00 21.40 42 TYR B CA 1
ATOM 3668 C C . TYR B 1 15 ? 178.697 192.564 88.076 1.00 22.75 42 TYR B C 1
ATOM 3669 O O . TYR B 1 15 ? 179.654 193.188 87.657 1.00 23.72 42 TYR B O 1
ATOM 3678 N N . ALA B 1 16 ? 178.484 192.327 89.370 1.00 24.36 43 ALA B N 1
ATOM 3679 C CA . ALA B 1 16 ? 179.339 192.855 90.418 1.00 24.73 43 ALA B CA 1
ATOM 3680 C C . ALA B 1 16 ? 180.332 191.823 90.962 1.00 26.42 43 ALA B C 1
ATOM 3681 O O . ALA B 1 16 ? 180.834 192.004 92.059 1.00 27.49 43 ALA B O 1
ATOM 3683 N N . ASP B 1 17 ? 180.612 190.750 90.215 1.00 25.74 44 ASP B N 1
ATOM 3684 C CA . ASP B 1 17 ? 181.332 189.604 90.754 1.00 25.75 44 ASP B CA 1
ATOM 3685 C C . ASP B 1 17 ? 182.769 189.484 90.265 1.00 26.40 44 ASP B C 1
ATOM 3686 O O . ASP B 1 17 ? 183.417 188.453 90.458 1.00 25.40 44 ASP B O 1
ATOM 3691 N N . VAL B 1 18 ? 183.265 190.560 89.661 1.00 25.67 45 VAL B N 1
ATOM 3692 C CA . VAL B 1 18 ? 184.687 190.742 89.409 1.00 26.80 45 VAL B CA 1
ATOM 3693 C C . VAL B 1 18 ? 185.050 192.102 89.981 1.00 25.78 45 VAL B C 1
ATOM 3694 O O . VAL B 1 18 ? 184.206 193.001 90.054 1.00 24.31 45 VAL B O 1
ATOM 3698 N N . GLY B 1 19 ? 186.300 192.243 90.414 1.00 26.26 46 GLY B N 1
ATOM 3699 C CA . GLY B 1 19 ? 186.749 193.455 91.108 1.00 25.50 46 GLY B CA 1
ATOM 3700 C C . GLY B 1 19 ? 186.686 194.709 90.253 1.00 25.66 46 GLY B C 1
ATOM 3701 O O . GLY B 1 19 ? 186.274 195.768 90.735 1.00 22.37 46 GLY B O 1
ATOM 3702 N N . PHE B 1 20 ? 187.054 194.592 88.973 1.00 26.00 47 PHE B N 1
ATOM 3703 C CA . PHE B 1 20 ? 187.022 195.747 88.069 1.00 26.17 47 PHE B CA 1
ATOM 3704 C C . PHE B 1 20 ? 185.614 196.272 87.803 1.00 26.77 47 PHE B C 1
ATOM 3705 O O . PHE B 1 20 ? 185.456 197.409 87.386 1.00 28.20 47 PHE B O 1
ATOM 3713 N N . ASN B 1 21 ? 184.594 195.452 88.031 1.00 27.00 48 ASN B N 1
ATOM 3714 C CA . ASN B 1 21 ? 183.218 195.889 87.867 1.00 27.35 48 ASN B CA 1
ATOM 3715 C C . ASN B 1 21 ? 182.476 196.029 89.189 1.00 27.74 48 ASN B C 1
ATOM 3716 O O . ASN B 1 21 ? 181.245 195.944 89.222 1.00 28.01 48 ASN B O 1
ATOM 3721 N N . GLY B 1 22 ? 183.224 196.241 90.274 1.00 28.73 49 GLY B N 1
ATOM 3722 C CA . GLY B 1 22 ? 182.656 196.675 91.554 1.00 29.23 49 GLY B CA 1
ATOM 3723 C C . GLY B 1 22 ? 182.574 195.684 92.685 1.00 28.67 49 GLY B C 1
ATOM 3724 O O . GLY B 1 22 ? 182.016 195.998 93.722 1.00 29.67 49 GLY B O 1
ATOM 3725 N N . SER B 1 23 ? 183.111 194.482 92.518 1.00 29.82 50 SER B N 1
ATOM 3726 C CA . SER B 1 23 ? 183.042 193.499 93.601 1.00 31.10 50 SER B CA 1
ATOM 3727 C C . SER B 1 23 ? 183.739 194.010 94.852 1.00 30.15 50 SER B C 1
ATOM 3728 O O . SER B 1 23 ? 184.869 194.465 94.787 1.00 30.50 50 SER B O 1
ATOM 3731 N N . LYS B 1 24 ? 183.050 193.906 95.971 1.00 33.89 51 LYS B N 1
ATOM 3732 C CA . LYS B 1 24 ? 183.583 194.242 97.283 1.00 37.11 51 LYS B CA 1
ATOM 3733 C C . LYS B 1 24 ? 184.004 192.982 98.053 1.00 36.77 51 LYS B C 1
ATOM 3734 O O . LYS B 1 24 ? 184.752 193.093 99.012 1.00 40.95 51 LYS B O 1
ATOM 3740 N N . ASP B 1 25 ? 183.518 191.801 97.652 1.00 33.91 52 ASP B N 1
ATOM 3741 C CA . ASP B 1 25 ? 183.764 190.549 98.404 1.00 32.27 52 ASP B CA 1
ATOM 3742 C C . ASP B 1 25 ? 184.545 189.506 97.613 1.00 31.32 52 ASP B C 1
ATOM 3743 O O . ASP B 1 25 ? 185.445 188.880 98.155 1.00 30.11 52 ASP B O 1
ATOM 3748 N N . ILE B 1 26 ? 184.220 189.318 96.335 1.00 32.79 53 ILE B N 1
ATOM 3749 C CA . ILE B 1 26 ? 185.006 188.424 95.476 1.00 30.23 53 ILE B CA 1
ATOM 3750 C C . ILE B 1 26 ? 186.222 189.214 95.018 1.00 30.51 53 ILE B C 1
ATOM 3751 O O . ILE B 1 26 ? 186.114 190.401 94.695 1.00 33.18 53 ILE B O 1
ATOM 3756 N N . ILE B 1 27 ? 187.375 188.553 94.982 1.00 30.34 54 ILE B N 1
ATOM 3757 C CA . ILE B 1 27 ? 188.649 189.202 94.657 1.00 29.98 54 ILE B CA 1
ATOM 3758 C C . ILE B 1 27 ? 189.215 188.479 93.448 1.00 29.07 54 ILE B C 1
ATOM 3759 O O . ILE B 1 27 ? 189.383 187.255 93.473 1.00 29.03 54 ILE B O 1
ATOM 3764 N N . THR B 1 28 ? 189.491 189.248 92.396 1.00 29.58 55 THR B N 1
ATOM 3765 C CA . THR B 1 28 ? 189.880 188.716 91.089 1.00 30.88 55 THR B CA 1
ATOM 3766 C C . THR B 1 28 ? 191.105 189.483 90.593 1.00 32.92 55 THR B C 1
ATOM 3767 O O . THR B 1 28 ? 191.002 190.276 89.655 1.00 37.72 55 THR B O 1
ATOM 3771 N N . PRO B 1 29 ? 192.277 189.257 91.230 1.00 32.55 56 PRO B N 1
ATOM 3772 C CA . PRO B 1 29 ? 193.454 190.077 90.929 1.00 31.79 56 PRO B CA 1
ATOM 3773 C C . PRO B 1 29 ? 193.938 190.028 89.478 1.00 29.11 56 PRO B C 1
ATOM 3774 O O . PRO B 1 29 ? 194.234 191.068 88.909 1.00 28.93 56 PRO B O 1
ATOM 3778 N N . ASN B 1 30 ? 194.010 188.838 88.899 1.00 26.92 57 ASN B N 1
ATOM 3779 C CA . ASN B 1 30 ? 194.516 188.665 87.528 1.00 25.64 57 ASN B CA 1
ATOM 3780 C C . ASN B 1 30 ? 193.573 189.206 86.466 1.00 25.01 57 ASN B C 1
ATOM 3781 O O . ASN B 1 30 ? 194.014 189.778 85.474 1.00 26.62 57 ASN B O 1
ATOM 3786 N N . ILE B 1 31 ? 192.275 189.010 86.659 1.00 24.14 58 ILE B N 1
ATOM 3787 C CA . ILE B 1 31 ? 191.289 189.594 85.764 1.00 24.09 58 ILE B CA 1
ATOM 3788 C C . ILE B 1 31 ? 191.362 191.122 85.902 1.00 25.43 58 ILE B C 1
ATOM 3789 O O . ILE B 1 31 ? 191.380 191.830 84.887 1.00 23.63 58 ILE B O 1
ATOM 3794 N N . ASP B 1 32 ? 191.454 191.616 87.142 1.00 25.67 59 ASP B N 1
ATOM 3795 C CA . ASP B 1 32 ? 191.595 193.061 87.391 1.00 28.59 59 ASP B CA 1
ATOM 3796 C C . ASP B 1 32 ? 192.873 193.685 86.816 1.00 30.28 59 ASP B C 1
ATOM 3797 O O . ASP B 1 32 ? 192.847 194.865 86.452 1.00 30.66 59 ASP B O 1
ATOM 3802 N N . ASP B 1 33 ? 193.975 192.922 86.749 1.00 32.34 60 ASP B N 1
ATOM 3803 C CA . ASP B 1 33 ? 195.200 193.375 86.054 1.00 34.12 60 ASP B CA 1
ATOM 3804 C C . ASP B 1 33 ? 194.950 193.687 84.595 1.00 34.17 60 ASP B C 1
ATOM 3805 O O . ASP B 1 33 ? 195.458 194.685 84.079 1.00 36.06 60 ASP B O 1
ATOM 3810 N N . LEU B 1 34 ? 194.209 192.807 83.926 1.00 34.96 61 LEU B N 1
ATOM 3811 C CA . LEU B 1 34 ? 193.839 193.030 82.527 1.00 35.40 61 LEU B CA 1
ATOM 3812 C C . LEU B 1 34 ? 192.952 194.271 82.382 1.00 35.18 61 LEU B C 1
ATOM 3813 O O . LEU B 1 34 ? 193.113 195.040 81.432 1.00 35.02 61 LEU B O 1
ATOM 3818 N N . ALA B 1 35 ? 192.039 194.479 83.330 1.00 34.96 62 ALA B N 1
ATOM 3819 C CA . ALA B 1 35 ? 191.219 195.693 83.345 1.00 35.98 62 ALA B CA 1
ATOM 3820 C C . ALA B 1 35 ? 192.061 196.942 83.622 1.00 36.56 62 ALA B C 1
ATOM 3821 O O . ALA B 1 35 ? 191.912 197.944 82.923 1.00 36.15 62 ALA B O 1
ATOM 3823 N N . LYS B 1 36 ? 192.948 196.867 84.620 1.00 35.25 63 LYS B N 1
ATOM 3824 C CA . LYS B 1 36 ? 193.777 198.009 85.021 1.00 34.87 63 LYS B CA 1
ATOM 3825 C C . LYS B 1 36 ? 194.709 198.452 83.896 1.00 33.12 63 LYS B C 1
ATOM 3826 O O . LYS B 1 36 ? 194.863 199.647 83.673 1.00 35.84 63 LYS B O 1
ATOM 3828 N N . SER B 1 37 ? 195.300 197.509 83.164 1.00 30.49 64 SER B N 1
ATOM 3829 C CA . SER B 1 37 ? 196.144 197.854 82.008 1.00 30.76 64 SER B CA 1
ATOM 3830 C C . SER B 1 37 ? 195.388 197.823 80.665 1.00 30.17 64 SER B C 1
ATOM 3831 O O . SER B 1 37 ? 196.010 197.805 79.614 1.00 29.93 64 SER B O 1
ATOM 3834 N N . GLY B 1 38 ? 194.057 197.852 80.708 1.00 30.08 65 GLY B N 1
ATOM 3835 C CA . GLY B 1 38 ? 193.228 197.866 79.505 1.00 29.51 65 GLY B CA 1
ATOM 3836 C C . GLY B 1 38 ? 192.020 198.761 79.726 1.00 30.81 65 GLY B C 1
ATOM 3837 O O . GLY B 1 38 ? 192.070 199.690 80.543 1.00 32.41 65 GLY B O 1
ATOM 3838 N N . THR B 1 39 ? 190.940 198.485 78.993 1.00 28.76 66 THR B N 1
ATOM 3839 C CA . THR B 1 39 ? 189.712 199.259 79.099 1.00 28.90 66 THR B CA 1
ATOM 3840 C C . THR B 1 39 ? 188.566 198.325 79.462 1.00 29.03 66 THR B C 1
ATOM 3841 O O . THR B 1 39 ? 188.367 197.307 78.808 1.00 29.26 66 THR B O 1
ATOM 3845 N N . SER B 1 40 ? 187.844 198.660 80.522 1.00 28.77 67 SER B N 1
ATOM 3846 C CA . SER B 1 40 ? 186.611 197.966 80.862 1.00 28.86 67 SER B CA 1
ATOM 3847 C C . SER B 1 40 ? 185.437 198.726 80.261 1.00 27.72 67 SER B C 1
ATOM 3848 O O . SER B 1 40 ? 185.583 199.883 79.854 1.00 28.77 67 SER B O 1
ATOM 3851 N N . PHE B 1 41 ? 184.281 198.075 80.200 1.00 27.69 68 PHE B N 1
ATOM 3852 C CA . PHE B 1 41 ? 183.093 198.623 79.539 1.00 28.47 68 PHE B CA 1
ATOM 3853 C C . PHE B 1 41 ? 181.923 198.645 80.498 1.00 28.75 68 PHE B C 1
ATOM 3854 O O . PHE B 1 41 ? 181.480 197.592 80.962 1.00 29.10 68 PHE B O 1
ATOM 3862 N N . SER B 1 42 ? 181.397 199.834 80.770 1.00 26.73 69 SER B N 1
ATOM 3863 C CA . SER B 1 42 ? 180.313 199.962 81.732 1.00 26.68 69 SER B CA 1
ATOM 3864 C C . SER B 1 42 ? 178.940 199.695 81.137 1.00 25.36 69 SER B C 1
ATOM 3865 O O . SER B 1 42 ? 177.985 199.495 81.880 1.00 22.30 69 SER B O 1
ATOM 3868 N N . ASP B 1 43 ? 178.841 199.690 79.808 1.00 25.24 70 ASP B N 1
ATOM 3869 C CA . ASP B 1 43 ? 177.587 199.523 79.087 1.00 24.02 70 ASP B CA 1
ATOM 3870 C C . ASP B 1 43 ? 177.727 198.444 78.000 1.00 25.78 70 ASP B C 1
ATOM 3871 O O . ASP B 1 43 ? 177.421 198.672 76.818 1.00 25.11 70 ASP B O 1
ATOM 3876 N N . ALA B 1 44 ? 178.189 197.265 78.420 1.00 25.20 71 ALA B N 1
ATOM 3877 C CA . ALA B 1 44 ? 178.391 196.118 77.509 1.00 25.58 71 ALA B CA 1
ATOM 3878 C C . ALA B 1 44 ? 177.197 195.187 77.578 1.00 24.32 71 ALA B C 1
ATOM 3879 O O . ALA B 1 44 ? 176.781 194.820 78.683 1.00 21.81 71 ALA B O 1
ATOM 3881 N N . TYR B 1 45 ? 176.675 194.796 76.407 1.00 24.55 72 TYR B N 1
ATOM 3882 C CA . TYR B 1 45 ? 175.442 194.010 76.306 1.00 24.69 72 TYR B CA 1
ATOM 3883 C C . TYR B 1 45 ? 175.605 192.748 75.465 1.00 24.20 72 TYR B C 1
ATOM 3884 O O . TYR B 1 45 ? 176.168 192.790 74.374 1.00 26.14 72 TYR B O 1
ATOM 3893 N N . VAL B 1 46 ? 175.084 191.634 75.964 1.00 23.09 73 VAL B N 1
ATOM 3894 C CA . VAL B 1 46 ? 174.979 190.401 75.179 1.00 22.19 73 VAL B CA 1
ATOM 3895 C C . VAL B 1 46 ? 173.633 190.403 74.447 1.00 23.62 73 VAL B C 1
ATOM 3896 O O . VAL B 1 46 ? 172.700 191.128 74.817 1.00 24.54 73 VAL B O 1
ATOM 3900 N N . ALA B 1 47 ? 173.543 189.594 73.399 1.00 23.40 74 ALA B N 1
ATOM 3901 C CA . ALA B 1 47 ? 172.430 189.645 72.463 1.00 22.46 74 ALA B CA 1
ATOM 3902 C C . ALA B 1 47 ? 171.202 188.914 72.969 1.00 22.66 74 ALA B C 1
ATOM 3903 O O . ALA B 1 47 ? 170.127 189.035 72.385 1.00 23.56 74 ALA B O 1
ATOM 3905 N N . HIS B 1 48 ? 171.362 188.147 74.040 1.00 21.64 75 HIS B N 1
ATOM 3906 C CA . HIS B 1 48 ? 170.249 187.465 74.666 1.00 21.12 75 HIS B CA 1
ATOM 3907 C C . HIS B 1 48 ? 170.566 187.282 76.147 1.00 19.89 75 HIS B C 1
ATOM 3908 O O . HIS B 1 48 ? 171.741 187.148 76.506 1.00 21.36 75 HIS B O 1
ATOM 3915 N N . PRO B 1 49 ? 169.539 187.267 77.009 1.00 18.21 76 PRO B N 1
ATOM 3916 C CA . PRO B 1 49 ? 169.824 187.120 78.432 1.00 18.65 76 PRO B CA 1
ATOM 3917 C C . PRO B 1 49 ? 170.049 185.693 78.970 1.00 20.12 76 PRO B C 1
ATOM 3918 O O . PRO B 1 49 ? 169.973 185.490 80.180 1.00 22.05 76 PRO B O 1
ATOM 3922 N N . PHE B 1 50 ? 170.309 184.725 78.104 1.00 21.36 77 PHE B N 1
ATOM 3923 C CA . PHE B 1 50 ? 170.800 183.414 78.548 1.00 23.15 77 PHE B CA 1
ATOM 3924 C C . PHE B 1 50 ? 171.670 182.738 77.487 1.00 25.76 77 PHE B C 1
ATOM 3925 O O . PHE B 1 50 ? 171.723 183.186 76.335 1.00 27.48 77 PHE B O 1
ATOM 3933 N N . SER B 1 51 ? 172.341 181.660 77.897 1.00 27.99 78 SER B N 1
ATOM 3934 C CA . SER B 1 51 ? 173.532 181.096 77.212 1.00 28.02 78 SER B CA 1
ATOM 3935 C C . SER B 1 51 ? 173.489 180.841 75.711 1.00 27.62 78 SER B C 1
ATOM 3936 O O . SER B 1 51 ? 174.288 181.414 74.965 1.00 26.21 78 SER B O 1
ATOM 3939 N N . GLY B 1 52 ? 172.626 179.915 75.296 1.00 27.05 79 GLY B N 1
ATOM 3940 C CA . GLY B 1 52 ? 172.662 179.362 73.939 1.00 26.38 79 GLY B CA 1
ATOM 3941 C C . GLY B 1 52 ? 172.546 180.428 72.861 1.00 25.80 79 GLY B C 1
ATOM 3942 O O . GLY B 1 52 ? 173.377 180.496 71.962 1.00 25.69 79 GLY B O 1
ATOM 3943 N N . PRO B 1 53 ? 171.497 181.260 72.940 1.00 26.04 80 PRO B N 1
ATOM 3944 C CA . PRO B 1 53 ? 171.331 182.334 71.964 1.00 26.88 80 PRO B CA 1
ATOM 3945 C C . PRO B 1 53 ? 172.411 183.423 72.069 1.00 25.40 80 PRO B C 1
ATOM 3946 O O . PRO B 1 53 ? 172.800 183.986 71.048 1.00 26.17 80 PRO B O 1
ATOM 3950 N N . SER B 1 54 ? 172.898 183.695 73.280 1.00 23.98 81 SER B N 1
ATOM 3951 C CA . SER B 1 54 ? 173.997 184.647 73.479 1.00 23.40 81 SER B CA 1
ATOM 3952 C C . SER B 1 54 ? 175.256 184.166 72.780 1.00 23.77 81 SER B C 1
ATOM 3953 O O . SER B 1 54 ? 175.897 184.930 72.060 1.00 24.48 81 SER B O 1
ATOM 3956 N N . ARG B 1 55 ? 175.594 182.895 72.983 1.00 22.88 82 ARG B N 1
ATOM 3957 C CA . ARG B 1 55 ? 176.771 182.303 72.350 1.00 23.56 82 ARG B CA 1
ATOM 3958 C C . ARG B 1 55 ? 176.634 182.219 70.830 1.00 22.50 82 ARG B C 1
ATOM 3959 O O . ARG B 1 55 ? 177.581 182.519 70.108 1.00 19.90 82 ARG B O 1
ATOM 3967 N N . ALA B 1 56 ? 175.459 181.818 70.354 1.00 21.80 83 ALA B N 1
ATOM 3968 C CA . ALA B 1 56 ? 175.151 181.857 68.919 1.00 22.35 83 ALA B CA 1
ATOM 3969 C C . ALA B 1 56 ? 175.433 183.230 68.320 1.00 22.84 83 ALA B C 1
ATOM 3970 O O . ALA B 1 56 ? 175.965 183.336 67.214 1.00 25.55 83 ALA B O 1
ATOM 3972 N N . ALA B 1 57 ? 175.085 184.277 69.063 1.00 22.33 84 ALA B N 1
ATOM 3973 C CA . ALA B 1 57 ? 175.294 185.647 68.627 1.00 22.07 84 ALA B CA 1
ATOM 3974 C C . ALA B 1 57 ? 176.767 186.051 68.636 1.00 22.83 84 ALA B C 1
ATOM 3975 O O . ALA B 1 57 ? 177.223 186.715 67.707 1.00 23.13 84 ALA B O 1
ATOM 3977 N N . LEU B 1 58 ? 177.501 185.657 69.674 1.00 21.45 85 LEU B N 1
ATOM 3978 C CA . LEU B 1 58 ? 178.943 185.908 69.720 1.00 22.00 85 LEU B CA 1
ATOM 3979 C C . LEU B 1 58 ? 179.624 185.352 68.483 1.00 20.95 85 LEU B C 1
ATOM 3980 O O . LEU B 1 58 ? 180.390 186.057 67.834 1.00 21.75 85 LEU B O 1
ATOM 3985 N N . MET B 1 59 ? 179.329 184.090 68.173 1.00 21.65 86 MET B N 1
ATOM 3986 C CA . MET B 1 59 ? 179.994 183.377 67.091 1.00 21.15 86 MET B CA 1
ATOM 3987 C C . MET B 1 59 ? 179.568 183.804 65.686 1.00 20.10 86 MET B C 1
ATOM 3988 O O . MET B 1 59 ? 180.405 183.862 64.793 1.00 19.97 86 MET B O 1
ATOM 3993 N N . THR B 1 60 ? 178.280 184.076 65.483 1.00 20.25 87 THR B N 1
ATOM 3994 C CA . THR B 1 60 ? 177.754 184.417 64.154 1.00 21.86 87 THR B CA 1
ATOM 3995 C C . THR B 1 60 ? 177.721 185.922 63.869 1.00 22.63 87 THR B C 1
ATOM 3996 O O . THR B 1 60 ? 177.651 186.317 62.708 1.00 22.09 87 THR B O 1
ATOM 4000 N N . GLY B 1 61 ? 177.748 186.742 64.920 1.00 21.03 88 GLY B N 1
ATOM 4001 C CA . GLY B 1 61 ? 177.579 188.183 64.767 1.00 22.98 88 GLY B CA 1
ATOM 4002 C C . GLY B 1 61 ? 176.149 188.572 64.392 1.00 24.80 88 GLY B C 1
ATOM 4003 O O . GLY B 1 61 ? 175.920 189.663 63.878 1.00 26.51 88 GLY B O 1
ATOM 4004 N N . ARG B 1 62 ? 175.219 187.675 64.657 1.00 25.50 89 ARG B N 1
ATOM 4005 C CA . ARG B 1 62 ? 173.831 187.931 64.384 1.00 27.67 89 ARG B CA 1
ATOM 4006 C C . ARG B 1 62 ? 172.911 187.726 65.581 1.00 27.15 89 ARG B C 1
ATOM 4007 O O . ARG B 1 62 ? 173.139 186.856 66.385 1.00 28.78 89 ARG B O 1
ATOM 4015 N N . TYR B 1 63 ? 171.928 188.597 65.749 1.00 27.26 90 TYR B N 1
ATOM 4016 C CA . TYR B 1 63 ? 170.895 188.327 66.740 1.00 24.37 90 TYR B CA 1
ATOM 4017 C C . TYR B 1 63 ? 170.405 186.899 66.523 1.00 22.93 90 TYR B C 1
ATOM 4018 O O . TYR B 1 63 ? 170.186 186.483 65.381 1.00 22.29 90 TYR B O 1
ATOM 4027 N N . PRO B 1 64 ? 170.238 186.140 67.611 1.00 23.23 91 PRO B N 1
ATOM 4028 C CA . PRO B 1 64 ? 169.876 184.725 67.467 1.00 23.67 91 PRO B CA 1
ATOM 4029 C C . PRO B 1 64 ? 168.489 184.516 66.850 1.00 23.92 91 PRO B C 1
ATOM 4030 O O . PRO B 1 64 ? 168.221 183.466 66.275 1.00 23.20 91 PRO B O 1
ATOM 4034 N N . HIS B 1 65 ? 167.649 185.540 66.934 1.00 23.48 92 HIS B N 1
ATOM 4035 C CA . HIS B 1 65 ? 166.296 185.515 66.380 1.00 23.33 92 HIS B CA 1
ATOM 4036 C C . HIS B 1 65 ? 166.321 185.445 64.845 1.00 23.60 92 HIS B C 1
ATOM 4037 O O . HIS B 1 65 ? 165.450 184.830 64.225 1.00 23.14 92 HIS B O 1
ATOM 4044 N N . LYS B 1 66 ? 167.355 186.031 64.250 1.00 23.22 93 LYS B N 1
ATOM 4045 C CA . LYS B 1 66 ? 167.507 186.032 62.791 1.00 24.77 93 LYS B CA 1
ATOM 4046 C C . LYS B 1 66 ? 167.898 184.660 62.252 1.00 23.69 93 LYS B C 1
ATOM 4047 O O . LYS B 1 66 ? 167.718 184.409 61.067 1.00 24.52 93 LYS B O 1
ATOM 4053 N N . ILE B 1 67 ? 168.409 183.777 63.107 1.00 23.05 94 ILE B N 1
ATOM 4054 C CA . ILE B 1 67 ? 168.915 182.476 62.678 1.00 24.62 94 ILE B CA 1
ATOM 4055 C C . ILE B 1 67 ? 168.241 181.313 63.398 1.00 24.31 94 ILE B C 1
ATOM 4056 O O . ILE B 1 67 ? 168.788 180.221 63.459 1.00 25.77 94 ILE B O 1
ATOM 4061 N N . GLY B 1 68 ? 167.041 181.548 63.917 1.00 26.31 95 GLY B N 1
ATOM 4062 C CA . GLY B 1 68 ? 166.225 180.494 64.526 1.00 25.99 95 GLY B CA 1
ATOM 4063 C C . GLY B 1 68 ? 166.766 179.927 65.832 1.00 27.17 95 GLY B C 1
ATOM 4064 O O . GLY B 1 68 ? 166.314 178.864 66.263 1.00 25.96 95 GLY B O 1
ATOM 4065 N N . SER B 1 69 ? 167.698 180.643 66.475 1.00 26.03 96 SER B N 1
ATOM 4066 C CA . SER B 1 69 ? 168.387 180.153 67.668 1.00 26.10 96 SER B CA 1
ATOM 4067 C C . SER B 1 69 ? 168.016 180.945 68.936 1.00 25.46 96 SER B C 1
ATOM 4068 O O . SER B 1 69 ? 168.865 181.157 69.795 1.00 25.65 96 SER B O 1
ATOM 4071 N N . GLN B 1 70 ? 166.736 181.324 69.063 1.00 27.49 97 GLN B N 1
ATOM 4072 C CA . GLN B 1 70 ? 166.232 182.131 70.193 1.00 27.45 97 GLN B CA 1
ATOM 4073 C C . GLN B 1 70 ? 166.122 181.367 71.500 1.00 26.73 97 GLN B C 1
ATOM 4074 O O . GLN B 1 70 ? 165.849 181.971 72.530 1.00 25.49 97 GLN B O 1
ATOM 4080 N N . PHE B 1 71 ? 166.221 180.037 71.448 1.00 26.52 98 PHE B N 1
ATOM 4081 C CA . PHE B 1 71 ? 166.099 179.209 72.630 1.00 25.55 98 PHE B CA 1
ATOM 4082 C C . PHE B 1 71 ? 167.360 178.404 72.815 1.00 26.15 98 PHE B C 1
ATOM 4083 O O . PHE B 1 71 ? 168.104 178.180 71.852 1.00 28.12 98 PHE B O 1
ATOM 4091 N N . ASN B 1 72 ? 167.600 177.971 74.054 1.00 24.61 99 ASN B N 1
ATOM 4092 C CA . ASN B 1 72 ? 168.625 176.978 74.332 1.00 24.70 99 ASN B CA 1
ATOM 4093 C C . ASN B 1 72 ? 168.236 175.689 73.634 1.00 23.91 99 ASN B C 1
ATOM 4094 O O . ASN B 1 72 ? 167.039 175.399 73.460 1.00 23.79 99 ASN B O 1
ATOM 4099 N N . LEU B 1 73 ? 169.246 174.916 73.250 1.00 24.83 100 LEU B N 1
ATOM 4100 C CA . LEU B 1 73 ? 169.031 173.601 72.648 1.00 24.86 100 LEU B CA 1
ATOM 4101 C C . LEU B 1 73 ? 168.336 172.662 73.633 1.00 24.46 100 LEU B C 1
ATOM 4102 O O . LEU B 1 73 ? 168.437 172.849 74.842 1.00 23.99 100 LEU B O 1
ATOM 4107 N N . PRO B 1 74 ? 167.622 171.646 73.118 1.00 27.15 101 PRO B N 1
ATOM 4108 C CA . PRO B 1 74 ? 166.937 170.681 73.974 1.00 27.00 101 PRO B CA 1
ATOM 4109 C C . PRO B 1 74 ? 167.846 170.124 75.061 1.00 25.29 101 PRO B C 1
ATOM 4110 O O . PRO B 1 74 ? 168.924 169.637 74.758 1.00 25.30 101 PRO B O 1
ATOM 4114 N N . THR B 1 75 ? 167.416 170.202 76.318 1.00 26.18 102 THR B N 1
ATOM 4115 C CA . THR B 1 75 ? 168.302 169.904 77.455 1.00 28.14 102 THR B CA 1
ATOM 4116 C C . THR B 1 75 ? 168.763 168.443 77.507 1.00 28.36 102 THR B C 1
ATOM 4117 O O . THR B 1 75 ? 169.838 168.164 78.022 1.00 29.04 102 THR B O 1
ATOM 4121 N N . ARG B 1 76 ? 167.965 167.529 76.955 1.00 29.45 103 ARG B N 1
ATOM 4122 C CA . ARG B 1 76 ? 168.323 166.101 76.903 1.00 30.04 103 ARG B CA 1
ATOM 4123 C C . ARG B 1 76 ? 168.970 165.655 75.584 1.00 28.67 103 ARG B C 1
ATOM 4124 O O . ARG B 1 76 ? 169.127 164.447 75.344 1.00 30.57 103 ARG B O 1
ATOM 4132 N N . GLY B 1 77 ? 169.333 166.606 74.732 1.00 24.37 104 GLY B N 1
ATOM 4133 C CA . GLY B 1 77 ? 170.072 166.317 73.515 1.00 22.39 104 GLY B CA 1
ATOM 4134 C C . GLY B 1 77 ? 169.193 166.400 72.294 1.00 21.08 104 GLY B C 1
ATOM 4135 O O . GLY B 1 77 ? 167.955 166.291 72.373 1.00 22.32 104 GLY B O 1
ATOM 4136 N N . SER B 1 78 ? 169.836 166.584 71.153 1.00 19.84 105 SER B N 1
ATOM 4137 C CA . SER B 1 78 ? 169.138 166.736 69.882 1.00 18.78 105 SER B CA 1
ATOM 4138 C C . SER B 1 78 ? 170.141 166.635 68.776 1.00 18.90 105 SER B C 1
ATOM 4139 O O . SER B 1 78 ? 171.344 166.669 69.026 1.00 19.19 105 SER B O 1
ATOM 4142 N N . ASN B 1 79 ? 169.659 166.539 67.544 1.00 20.72 106 ASN B N 1
ATOM 4143 C CA . ASN B 1 79 ? 170.506 166.615 66.360 1.00 22.63 106 ASN B CA 1
ATOM 4144 C C . ASN B 1 79 ? 170.316 167.931 65.637 1.00 22.19 106 ASN B C 1
ATOM 4145 O O . ASN B 1 79 ? 170.344 167.962 64.406 1.00 23.44 106 ASN B O 1
ATOM 4150 N N . VAL B 1 80 ? 170.120 169.010 66.384 1.00 23.05 107 VAL B N 1
ATOM 4151 C CA . VAL B 1 80 ? 170.012 170.354 65.784 1.00 24.60 107 VAL B CA 1
ATOM 4152 C C . VAL B 1 80 ? 171.060 171.259 66.387 1.00 24.70 107 VAL B C 1
ATOM 4153 O O . VAL B 1 80 ? 171.686 170.921 67.393 1.00 26.53 107 VAL B O 1
ATOM 4157 N N . GLY B 1 81 ? 171.273 172.402 65.754 1.00 27.15 108 GLY B N 1
ATOM 4158 C CA . GLY B 1 81 ? 172.272 173.366 66.231 1.00 26.00 108 GLY B CA 1
ATOM 4159 C C . GLY B 1 81 ? 172.212 174.646 65.433 1.00 26.72 108 GLY B C 1
ATOM 4160 O O . GLY B 1 81 ? 171.405 174.784 64.514 1.00 30.26 108 GLY B O 1
ATOM 4161 N N . VAL B 1 82 ? 173.105 175.559 65.771 1.00 26.29 109 VAL B N 1
ATOM 4162 C CA . VAL B 1 82 ? 173.174 176.877 65.151 1.00 26.29 109 VAL B CA 1
ATOM 4163 C C . VAL B 1 82 ? 173.448 176.671 63.657 1.00 26.58 109 VAL B C 1
ATOM 4164 O O . VAL B 1 82 ? 174.345 175.901 63.305 1.00 25.18 109 VAL B O 1
ATOM 4168 N N . PRO B 1 83 ? 172.666 177.333 62.782 1.00 25.68 110 PRO B N 1
ATOM 4169 C CA . PRO B 1 83 ? 172.728 176.989 61.351 1.00 27.19 110 PRO B CA 1
ATOM 4170 C C . PRO B 1 83 ? 174.138 177.059 60.738 1.00 26.85 110 PRO B C 1
ATOM 4171 O O . PRO B 1 83 ? 174.880 178.011 60.978 1.00 25.08 110 PRO B O 1
ATOM 4175 N N . THR B 1 84 ? 174.477 176.037 59.956 1.00 29.87 111 THR B N 1
ATOM 4176 C CA . THR B 1 84 ? 175.810 175.879 59.365 1.00 29.64 111 THR B CA 1
ATOM 4177 C C . THR B 1 84 ? 176.141 176.907 58.288 1.00 29.23 111 THR B C 1
ATOM 4178 O O . THR B 1 84 ? 177.306 177.106 57.963 1.00 29.27 111 THR B O 1
ATOM 4182 N N . ASP B 1 85 ? 175.123 177.546 57.732 1.00 28.19 112 ASP B N 1
ATOM 4183 C CA . ASP B 1 85 ? 175.320 178.601 56.743 1.00 28.87 112 ASP B CA 1
ATOM 4184 C C . ASP B 1 85 ? 175.558 179.998 57.360 1.00 27.64 112 ASP B C 1
ATOM 4185 O O . ASP B 1 85 ? 175.788 180.951 56.622 1.00 26.44 112 ASP B O 1
ATOM 4190 N N . ALA B 1 86 ? 175.491 180.135 58.692 1.00 27.59 113 ALA B N 1
ATOM 4191 C CA . ALA B 1 86 ? 175.961 181.370 59.367 1.00 26.07 113 ALA B CA 1
ATOM 4192 C C . ALA B 1 86 ? 177.416 181.169 59.790 1.00 25.57 113 ALA B C 1
ATOM 4193 O O . ALA B 1 86 ? 177.681 180.523 60.796 1.00 26.33 113 ALA B O 1
ATOM 4195 N N . LYS B 1 87 ? 178.346 181.722 59.021 1.00 25.05 114 LYS B N 1
ATOM 4196 C CA . LYS B 1 87 ? 179.769 181.501 59.245 1.00 25.52 114 LYS B CA 1
ATOM 4197 C C . LYS B 1 87 ? 180.217 182.030 60.615 1.00 26.81 114 LYS B C 1
ATOM 4198 O O . LYS B 1 87 ? 179.982 183.188 60.949 1.00 27.06 114 LYS B O 1
ATOM 4204 N N . PHE B 1 88 ? 180.847 181.157 61.390 1.00 27.39 115 PHE B N 1
ATOM 4205 C CA . PHE B 1 88 ? 181.370 181.504 62.720 1.00 28.28 115 PHE B CA 1
ATOM 4206 C C . PHE B 1 88 ? 182.612 182.364 62.567 1.00 29.18 115 PHE B C 1
ATOM 4207 O O . PHE B 1 88 ? 183.371 182.195 61.608 1.00 28.27 115 PHE B O 1
ATOM 4215 N N . ILE B 1 89 ? 182.797 183.303 63.496 1.00 30.10 116 ILE B N 1
ATOM 4216 C CA . ILE B 1 89 ? 183.996 184.147 63.521 1.00 31.34 116 ILE B CA 1
ATOM 4217 C C . ILE B 1 89 ? 185.278 183.312 63.512 1.00 31.15 116 ILE B C 1
ATOM 4218 O O . ILE B 1 89 ? 186.267 183.701 62.909 1.00 37.45 116 ILE B O 1
ATOM 4223 N N . SER B 1 90 ? 185.258 182.168 64.178 1.00 30.04 117 SER B N 1
ATOM 4224 C CA . SER B 1 90 ? 186.382 181.241 64.157 1.00 28.88 117 SER B CA 1
ATOM 4225 C C . SER B 1 90 ? 186.689 180.725 62.745 1.00 29.13 117 SER B C 1
ATOM 4226 O O . SER B 1 90 ? 187.849 180.643 62.362 1.00 26.89 117 SER B O 1
ATOM 4229 N N . LYS B 1 91 ? 185.652 180.373 61.998 1.00 29.68 118 LYS B N 1
ATOM 4230 C CA . LYS B 1 91 ? 185.805 179.909 60.614 1.00 31.32 118 LYS B CA 1
ATOM 4231 C C . LYS B 1 91 ? 186.387 181.018 59.741 1.00 30.44 118 LYS B C 1
ATOM 4232 O O . LYS B 1 91 ? 187.299 180.758 58.954 1.00 28.27 118 LYS B O 1
ATOM 4238 N N . LEU B 1 92 ? 185.869 182.241 59.897 1.00 29.45 119 LEU B N 1
ATOM 4239 C CA . LEU B 1 92 ? 186.367 183.399 59.147 1.00 29.85 119 LEU B CA 1
ATOM 4240 C C . LEU B 1 92 ? 187.850 183.648 59.417 1.00 29.89 119 LEU B C 1
ATOM 4241 O O . LEU B 1 92 ? 188.636 183.810 58.488 1.00 31.24 119 LEU B O 1
ATOM 4246 N N . LEU B 1 93 ? 188.218 183.661 60.693 1.00 30.52 120 LEU B N 1
ATOM 4247 C CA . LEU B 1 93 ? 189.607 183.852 61.083 1.00 31.62 120 LEU B CA 1
ATOM 4248 C C . LEU B 1 93 ? 190.483 182.692 60.601 1.00 31.30 120 LEU B C 1
ATOM 4249 O O . LEU B 1 93 ? 191.585 182.926 60.115 1.00 32.56 120 LEU B O 1
ATOM 4254 N N . ASN B 1 94 ? 189.989 181.462 60.711 1.00 32.13 121 ASN B N 1
ATOM 4255 C CA . ASN B 1 94 ? 190.706 180.272 60.204 1.00 32.59 121 ASN B CA 1
ATOM 4256 C C . ASN B 1 94 ? 190.966 180.376 58.699 1.00 35.37 121 ASN B C 1
ATOM 4257 O O . ASN B 1 94 ? 192.060 180.053 58.231 1.00 35.36 121 ASN B O 1
ATOM 4262 N N . GLU B 1 95 ? 189.961 180.842 57.955 1.00 35.12 122 GLU B N 1
ATOM 4263 C CA . GLU B 1 95 ? 190.118 181.122 56.528 1.00 34.17 122 GLU B CA 1
ATOM 4264 C C . GLU B 1 95 ? 191.111 182.247 56.244 1.00 35.82 122 GLU B C 1
ATOM 4265 O O . GLU B 1 95 ? 191.659 182.301 55.151 1.00 35.19 122 GLU B O 1
ATOM 4271 N N . ASN B 1 96 ? 191.328 183.146 57.208 1.00 34.61 123 ASN B N 1
ATOM 4272 C CA . ASN B 1 96 ? 192.356 184.177 57.082 1.00 35.37 123 ASN B CA 1
ATOM 4273 C C . ASN B 1 96 ? 193.608 183.877 57.893 1.00 34.07 123 ASN B C 1
ATOM 4274 O O . ASN B 1 96 ? 194.173 184.780 58.519 1.00 34.50 123 ASN B O 1
ATOM 4279 N N . ASN B 1 97 ? 194.035 182.616 57.874 1.00 33.71 124 ASN B N 1
ATOM 4280 C CA . ASN B 1 97 ? 195.342 182.209 58.389 1.00 36.03 124 ASN B CA 1
ATOM 4281 C C . ASN B 1 97 ? 195.448 182.174 59.923 1.00 34.29 124 ASN B C 1
ATOM 4282 O O . ASN B 1 97 ? 196.561 182.173 60.432 1.00 34.38 124 ASN B O 1
ATOM 4287 N N . TYR B 1 98 ? 194.335 182.142 60.667 1.00 30.22 125 TYR B N 1
ATOM 4288 C CA . TYR B 1 98 ? 194.425 181.980 62.137 1.00 28.91 125 TYR B CA 1
ATOM 4289 C C . TYR B 1 98 ? 194.435 180.500 62.565 1.00 30.13 125 TYR B C 1
ATOM 4290 O O . TYR B 1 98 ? 193.679 179.678 62.043 1.00 27.12 125 TYR B O 1
ATOM 4299 N N . PHE B 1 99 ? 195.310 180.185 63.516 1.00 30.58 126 PHE B N 1
ATOM 4300 C CA . PHE B 1 99 ? 195.244 178.940 64.281 1.00 30.33 126 PHE B CA 1
ATOM 4301 C C . PHE B 1 99 ? 194.151 179.134 65.327 1.00 28.51 126 PHE B C 1
ATOM 4302 O O . PHE B 1 99 ? 194.220 180.060 66.125 1.00 29.59 126 PHE B O 1
ATOM 4310 N N . THR B 1 100 ? 193.143 178.265 65.313 1.00 28.74 127 THR B N 1
ATOM 4311 C CA . THR B 1 100 ? 191.918 178.479 66.085 1.00 27.37 127 THR B CA 1
ATOM 4312 C C . THR B 1 100 ? 191.697 177.414 67.137 1.00 26.08 127 THR B C 1
ATOM 4313 O O . THR B 1 100 ? 191.899 176.217 66.886 1.00 26.63 127 THR B O 1
ATOM 4317 N N . GLY B 1 101 ? 191.252 177.859 68.307 1.00 24.46 128 GLY B N 1
ATOM 4318 C CA . GLY B 1 101 ? 190.997 176.968 69.446 1.00 24.53 128 GLY B CA 1
ATOM 4319 C C . GLY B 1 101 ? 189.738 177.333 70.193 1.00 22.05 128 GLY B C 1
ATOM 4320 O O . GLY B 1 101 ? 189.458 178.518 70.399 1.00 21.79 128 GLY B O 1
ATOM 4321 N N . ALA B 1 102 ? 188.988 176.318 70.597 1.00 21.75 129 ALA B N 1
ATOM 4322 C CA . ALA B 1 102 ? 187.816 176.493 71.456 1.00 21.59 129 ALA B CA 1
ATOM 4323 C C . ALA B 1 102 ? 187.983 175.608 72.671 1.00 21.71 129 ALA B C 1
ATOM 4324 O O . ALA B 1 102 ? 188.390 174.446 72.542 1.00 24.05 129 ALA B O 1
ATOM 4326 N N . LEU B 1 103 ? 187.663 176.135 73.850 1.00 21.50 130 LEU B N 1
ATOM 4327 C CA . LEU B 1 103 ? 187.800 175.379 75.083 1.00 21.68 130 LEU B CA 1
ATOM 4328 C C . LEU B 1 103 ? 186.555 175.482 75.933 1.00 21.36 130 LEU B C 1
ATOM 4329 O O . LEU B 1 103 ? 185.982 176.549 76.073 1.00 19.97 130 LEU B O 1
ATOM 4334 N N . GLY B 1 104 ? 186.187 174.359 76.533 1.00 21.29 131 GLY B N 1
ATOM 4335 C CA . GLY B 1 104 ? 185.129 174.311 77.505 1.00 23.39 131 GLY B CA 1
ATOM 4336 C C . GLY B 1 104 ? 183.769 174.179 76.862 1.00 23.71 131 GLY B C 1
ATOM 4337 O O . GLY B 1 104 ? 183.560 1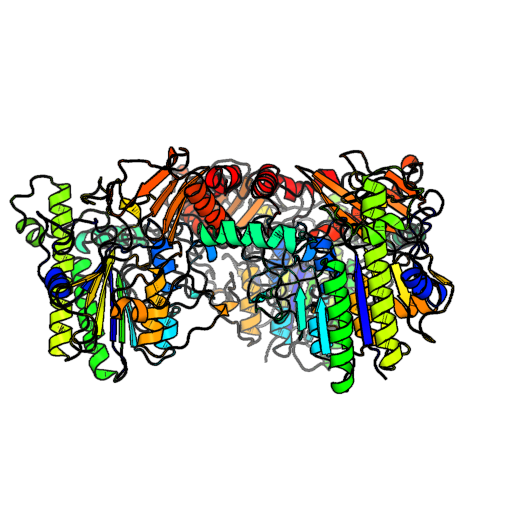73.293 76.044 1.00 26.84 131 GLY B O 1
ATOM 4338 N N . LYS B 1 105 ? 182.859 175.071 77.240 1.00 26.01 132 LYS B N 1
ATOM 4339 C CA . LYS B 1 105 ? 181.439 174.931 76.921 1.00 25.50 132 LYS B CA 1
ATOM 4340 C C . LYS B 1 105 ? 181.167 175.333 75.473 1.00 26.06 132 LYS B C 1
ATOM 4341 O O . LYS B 1 105 ? 181.690 176.343 74.992 1.00 28.55 132 LYS B O 1
ATOM 4347 N N . TRP B 1 106 ? 180.341 174.536 74.800 1.00 25.81 133 TRP B N 1
ATOM 4348 C CA . TRP B 1 106 ? 179.925 174.801 73.430 1.00 25.42 133 TRP B CA 1
ATOM 4349 C C . TRP B 1 106 ? 178.480 175.303 73.405 1.00 24.95 133 TRP B C 1
ATOM 4350 O O . TRP B 1 106 ? 178.254 176.499 73.178 1.00 27.48 133 TRP B O 1
ATOM 4361 N N . HIS B 1 107 ? 177.517 174.412 73.651 1.00 24.13 134 HIS B N 1
ATOM 4362 C CA . HIS B 1 107 ? 176.078 174.747 73.674 1.00 23.91 134 HIS B CA 1
ATOM 4363 C C . HIS B 1 107 ? 175.532 175.320 72.347 1.00 25.00 134 HIS B C 1
ATOM 4364 O O . HIS B 1 107 ? 174.598 176.126 72.355 1.00 25.60 134 HIS B O 1
ATOM 4371 N N . MET B 1 108 ? 176.126 174.920 71.220 1.00 24.99 135 MET B N 1
ATOM 4372 C CA . MET B 1 108 ? 175.693 175.380 69.878 1.00 25.19 135 MET B CA 1
ATOM 4373 C C . MET B 1 108 ? 175.468 174.244 68.852 1.00 24.54 135 MET B C 1
ATOM 4374 O O . MET B 1 108 ? 175.313 174.513 67.660 1.00 23.15 135 MET B O 1
ATOM 4379 N N . GLY B 1 109 ? 175.408 172.995 69.333 1.00 24.35 136 GLY B N 1
ATOM 4380 C CA . GLY B 1 109 ? 175.080 171.828 68.531 1.00 26.15 136 GLY B CA 1
ATOM 4381 C C . GLY B 1 109 ? 176.160 170.787 68.660 1.00 30.06 136 GLY B C 1
ATOM 4382 O O . GLY B 1 109 ? 177.346 171.129 68.587 1.00 28.14 136 GLY B O 1
ATOM 4383 N N . ASP B 1 110 ? 175.776 169.518 68.838 1.00 35.47 137 ASP B N 1
ATOM 4384 C CA . ASP B 1 110 ? 176.771 168.442 69.001 1.00 40.58 137 ASP B CA 1
ATOM 4385 C C . ASP B 1 110 ? 176.774 167.371 67.900 1.00 43.07 137 ASP B C 1
ATOM 4386 O O . ASP B 1 110 ? 177.373 166.311 68.071 1.00 47.15 137 ASP B O 1
ATOM 4391 N N . THR B 1 111 ? 176.153 167.669 66.766 1.00 41.56 138 THR B N 1
ATOM 4392 C CA . THR B 1 111 ? 176.188 166.775 65.600 1.00 39.02 138 THR B CA 1
ATOM 4393 C C . THR B 1 111 ? 177.517 166.989 64.889 1.00 37.88 138 THR B C 1
ATOM 4394 O O . THR B 1 111 ? 178.206 167.966 65.175 1.00 37.34 138 THR B O 1
ATOM 4398 N N . PRO B 1 112 ? 177.877 166.100 63.935 1.00 38.59 139 PRO B N 1
ATOM 4399 C CA . PRO B 1 112 ? 179.152 166.291 63.229 1.00 37.71 139 PRO B CA 1
ATOM 4400 C C . PRO B 1 112 ? 179.308 167.667 62.572 1.00 38.01 139 PRO B C 1
ATOM 4401 O O . PRO B 1 112 ? 180.353 168.296 62.731 1.00 39.91 139 PRO B O 1
ATOM 4405 N N . GLN B 1 113 ? 178.273 168.127 61.877 1.00 35.67 140 GLN B N 1
ATOM 4406 C CA . GLN B 1 113 ? 178.292 169.426 61.182 1.00 34.75 140 GLN B CA 1
ATOM 4407 C C . GLN B 1 113 ? 178.274 170.657 62.124 1.00 31.02 140 GLN B C 1
ATOM 4408 O O . GLN B 1 113 ? 178.752 171.735 61.756 1.00 29.24 140 GLN B O 1
ATOM 4414 N N . HIS B 1 114 ? 177.744 170.489 63.332 1.00 28.99 141 HIS B N 1
ATOM 4415 C CA . HIS B 1 114 ? 177.680 171.574 64.334 1.00 29.15 141 HIS B CA 1
ATOM 4416 C C . HIS B 1 114 ? 178.863 171.585 65.315 1.00 30.04 141 HIS B C 1
ATOM 4417 O O . HIS B 1 114 ? 178.984 172.500 66.134 1.00 31.72 141 HIS B O 1
ATOM 4424 N N . HIS B 1 115 ? 179.729 170.574 65.213 1.00 30.13 142 HIS B N 1
ATOM 4425 C CA . HIS B 1 115 ? 180.859 170.376 66.127 1.00 29.35 142 HIS B CA 1
ATOM 4426 C C . HIS B 1 115 ? 181.881 171.499 65.957 1.00 26.63 142 HIS B C 1
ATOM 4427 O O . HIS B 1 115 ? 182.078 171.967 64.829 1.00 26.59 142 HIS B O 1
ATOM 4434 N N . PRO B 1 116 ? 182.536 171.927 67.056 1.00 24.94 143 PRO B N 1
ATOM 4435 C CA . PRO B 1 116 ? 183.573 172.954 66.971 1.00 26.17 143 PRO B CA 1
ATOM 4436 C C . PRO B 1 116 ? 184.571 172.786 65.816 1.00 25.64 143 PRO B C 1
ATOM 4437 O O . PRO B 1 116 ? 1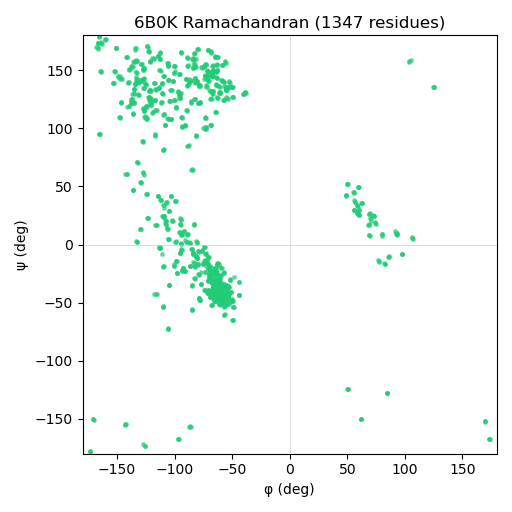84.892 173.770 65.130 1.00 24.04 143 PRO B O 1
ATOM 4441 N N . ASN B 1 117 ? 185.032 171.559 65.592 1.00 25.46 144 ASN B N 1
ATOM 4442 C CA . ASN B 1 117 ? 185.979 171.258 64.505 1.00 27.77 144 ASN B CA 1
ATOM 4443 C C . ASN B 1 117 ? 185.423 171.488 63.105 1.00 27.75 144 ASN B C 1
ATOM 4444 O O . ASN B 1 117 ? 186.197 171.652 62.181 1.00 28.71 144 ASN B O 1
ATOM 4449 N N . LYS B 1 118 ? 184.102 171.477 62.941 1.00 29.04 145 LYS B N 1
ATOM 4450 C CA . LYS B 1 118 ? 183.472 171.861 61.668 1.00 30.38 145 LYS B CA 1
ATOM 4451 C C . LYS B 1 118 ? 183.028 173.322 61.625 1.00 29.93 145 LYS B C 1
ATOM 4452 O O . LYS B 1 118 ? 182.582 173.773 60.569 1.00 27.46 145 LYS B O 1
ATOM 4458 N N . ARG B 1 119 ? 183.106 174.047 62.753 1.00 30.10 146 ARG B N 1
ATOM 4459 C CA . ARG B 1 119 ? 182.808 175.494 62.792 1.00 29.28 146 ARG B CA 1
ATOM 4460 C C . ARG B 1 119 ? 184.069 176.359 62.899 1.00 30.19 146 ARG B C 1
ATOM 4461 O O . ARG B 1 119 ? 184.030 177.473 63.454 1.00 33.18 146 ARG B O 1
ATOM 4469 N N . GLY B 1 120 ? 185.183 175.862 62.365 1.00 29.54 147 GLY B N 1
ATOM 4470 C CA . GLY B 1 120 ? 186.384 176.663 62.190 1.00 29.57 147 GLY B CA 1
ATOM 4471 C C . GLY B 1 120 ? 187.409 176.646 63.306 1.00 28.90 147 GLY B C 1
ATOM 4472 O O . GLY B 1 120 ? 188.338 177.437 63.268 1.00 30.19 147 GLY B O 1
ATOM 4473 N N . PHE B 1 121 ? 187.246 175.764 64.291 1.00 29.74 148 PHE B N 1
ATOM 4474 C CA . PHE B 1 121 ? 188.235 175.578 65.355 1.00 28.48 148 PHE B CA 1
ATOM 4475 C C . PHE B 1 121 ? 189.118 174.365 65.051 1.00 28.88 148 PHE B C 1
ATOM 4476 O O . PHE B 1 121 ? 188.630 173.238 64.982 1.00 28.19 148 PHE B O 1
ATOM 4484 N N . ASP B 1 122 ? 190.419 174.604 64.895 1.00 29.79 149 ASP B N 1
ATOM 4485 C CA . ASP B 1 122 ? 191.383 173.518 64.713 1.00 28.77 149 ASP B CA 1
ATOM 4486 C C . ASP B 1 122 ? 191.417 172.640 65.951 1.00 27.79 149 ASP B C 1
ATOM 4487 O O . ASP B 1 122 ? 191.413 171.410 65.846 1.00 29.38 149 ASP B O 1
ATOM 4492 N N . GLU B 1 123 ? 191.419 173.278 67.122 1.00 26.73 150 GLU B N 1
ATOM 4493 C CA . GLU B 1 123 ? 191.455 172.597 68.410 1.00 25.61 150 GLU B CA 1
ATOM 4494 C C . GLU B 1 123 ? 190.164 172.807 69.170 1.00 25.07 150 GLU B C 1
ATOM 4495 O O . GLU B 1 123 ? 189.674 173.926 69.260 1.00 23.31 150 GLU B O 1
ATOM 4501 N N . TYR B 1 124 ? 189.639 171.728 69.745 1.00 24.80 151 TYR B N 1
ATOM 4502 C CA . TYR B 1 124 ? 188.568 171.816 70.722 1.00 24.80 151 TYR B CA 1
ATOM 4503 C C . TYR B 1 124 ? 188.854 170.903 71.878 1.00 23.81 151 TYR B C 1
ATOM 4504 O O . TYR B 1 124 ? 189.141 169.724 71.670 1.00 23.71 151 TYR B O 1
ATOM 4513 N N . TYR B 1 125 ? 188.760 171.427 73.093 1.00 24.06 152 TYR B N 1
ATOM 4514 C CA . TYR B 1 125 ? 188.844 170.608 74.297 1.00 25.43 152 TYR B CA 1
ATOM 4515 C C . TYR B 1 125 ? 187.752 171.077 75.234 1.00 26.16 152 TYR B C 1
ATOM 4516 O O . TYR B 1 125 ? 187.808 172.194 75.740 1.00 26.02 152 TYR B O 1
ATOM 4525 N N . GLY B 1 126 ? 186.755 170.224 75.467 1.00 27.40 153 GLY B N 1
ATOM 4526 C CA . GLY B 1 126 ? 185.648 170.594 76.331 1.00 27.59 153 GLY B CA 1
ATOM 4527 C C . GLY B 1 126 ? 184.467 169.662 76.341 1.00 28.33 153 GLY B C 1
ATOM 4528 O O . GLY B 1 126 ? 184.606 168.470 76.124 1.00 28.46 153 GLY B O 1
ATOM 4529 N N . PHE B 1 127 ? 183.302 170.234 76.624 1.00 28.42 154 PHE B N 1
ATOM 4530 C CA . PHE B 1 127 ? 182.034 169.502 76.704 1.00 28.92 154 PHE B CA 1
ATOM 4531 C C . PHE B 1 127 ? 181.050 170.287 75.877 1.00 28.25 154 PHE B C 1
ATOM 4532 O O . PHE B 1 127 ? 181.061 171.540 75.898 1.00 26.87 154 PHE B O 1
ATOM 4540 N N . LEU B 1 128 ? 180.214 169.564 75.139 1.00 28.21 155 LEU B N 1
ATOM 4541 C CA . LEU B 1 128 ? 179.430 170.156 74.051 1.00 29.14 155 LEU B CA 1
ATOM 4542 C C . LEU B 1 128 ? 178.098 170.755 74.500 1.00 28.11 155 LEU B C 1
ATOM 4543 O O . LEU B 1 128 ? 177.522 171.574 73.780 1.00 26.67 155 LEU B O 1
ATOM 4548 N N . GLY B 1 129 ? 177.623 170.371 75.683 1.00 27.08 156 GLY B N 1
ATOM 4549 C CA . GLY B 1 129 ? 176.314 170.791 76.176 1.00 26.46 156 GLY B CA 1
ATOM 4550 C C . GLY B 1 129 ? 176.282 172.117 76.928 1.00 27.80 156 GLY B C 1
ATOM 4551 O O . GLY B 1 129 ? 177.139 172.982 76.745 1.00 26.93 156 GLY B O 1
ATOM 4552 N N . GLY B 1 130 ? 175.259 172.262 77.771 1.00 28.81 157 GLY B N 1
ATOM 4553 C CA . GLY B 1 130 ? 174.938 173.518 78.456 1.00 28.69 157 GLY B CA 1
ATOM 4554 C C . GLY B 1 130 ? 175.713 173.765 79.743 1.00 28.74 157 GLY B C 1
ATOM 4555 O O . GLY B 1 130 ? 175.604 174.847 80.331 1.00 30.98 157 GLY B O 1
ATOM 4556 N N . GLY B 1 131 ? 176.475 172.766 80.178 1.00 28.33 158 GLY B N 1
ATOM 4557 C CA . GLY B 1 131 ? 177.307 172.863 81.357 1.00 27.75 158 GLY B CA 1
ATOM 4558 C C . GLY B 1 131 ? 177.923 171.511 81.708 1.00 27.44 158 GLY B C 1
ATOM 4559 O O . GLY B 1 131 ? 177.910 170.569 80.909 1.00 26.89 158 GLY B O 1
ATOM 4560 N N . HIS B 1 132 ? 178.482 171.434 82.907 1.00 26.41 159 HIS B N 1
ATOM 4561 C CA . HIS B 1 132 ? 179.145 170.235 83.361 1.00 26.57 159 HIS B CA 1
ATOM 4562 C C . HIS B 1 132 ? 179.361 170.247 84.873 1.00 26.71 159 HIS B C 1
ATOM 4563 O O . HIS B 1 132 ? 179.535 171.314 85.478 1.00 25.91 159 HIS B O 1
ATOM 4570 N N . ASN B 1 133 ? 179.348 169.064 85.476 1.00 24.60 160 ASN B N 1
ATOM 4571 C CA . ASN B 1 133 ? 179.787 168.898 86.855 1.00 25.58 160 ASN B CA 1
ATOM 4572 C C . ASN B 1 133 ? 181.308 169.134 86.876 1.00 24.96 160 ASN B C 1
ATOM 4573 O O . ASN B 1 133 ? 182.007 168.860 85.900 1.00 23.25 160 ASN B O 1
ATOM 4578 N N . TYR B 1 134 ? 181.800 169.677 87.983 1.00 25.56 161 TYR B N 1
ATOM 4579 C CA . TYR B 1 134 ? 183.162 170.224 88.042 1.00 27.21 161 TYR B CA 1
ATOM 4580 C C . TYR B 1 134 ? 184.260 169.260 88.492 1.00 27.76 161 TYR B C 1
ATOM 4581 O O . TYR B 1 134 ? 185.422 169.495 88.180 1.00 29.57 161 TYR B O 1
ATOM 4590 N N . PHE B 1 135 ? 183.908 168.200 89.223 1.00 29.25 162 PHE B N 1
ATOM 4591 C CA . PHE B 1 135 ? 184.899 167.267 89.794 1.00 30.08 162 PHE B CA 1
ATOM 4592 C C . PHE B 1 135 ? 184.856 165.907 89.116 1.00 30.55 162 PHE B C 1
ATOM 4593 O O . PHE B 1 135 ? 183.884 165.196 89.276 1.00 30.90 162 PHE B O 1
ATOM 4601 N N . PRO B 1 136 ? 185.909 165.537 88.360 1.00 31.83 163 PRO B N 1
ATOM 4602 C CA . PRO B 1 136 ? 185.943 164.205 87.756 1.00 34.35 163 PRO B CA 1
ATOM 4603 C C . PRO B 1 136 ? 185.664 163.074 88.747 1.00 36.06 163 PRO B C 1
ATOM 4604 O O . PRO B 1 136 ? 184.833 162.210 88.457 1.00 39.51 163 PRO B O 1
ATOM 4608 N N . ASP B 1 137 ? 186.325 163.108 89.921 1.00 36.46 164 ASP B N 1
ATOM 4609 C CA . ASP B 1 137 ? 186.014 162.145 91.004 1.00 36.84 164 ASP B CA 1
ATOM 4610 C C . ASP B 1 137 ? 184.534 161.977 91.349 1.00 33.79 164 ASP B C 1
ATOM 4611 O O . ASP B 1 137 ? 184.144 160.907 91.798 1.00 34.00 164 ASP B O 1
ATOM 4616 N N . GLN B 1 138 ? 183.712 162.998 91.129 1.00 33.39 165 GLN B N 1
ATOM 4617 C CA . GLN B 1 138 ? 182.243 162.922 91.326 1.00 31.49 165 GLN B CA 1
ATOM 4618 C C . GLN B 1 138 ? 181.518 162.359 90.093 1.00 32.14 165 GLN B C 1
ATOM 4619 O O . GLN B 1 138 ? 180.806 161.351 90.195 1.00 34.10 165 GLN B O 1
ATOM 4621 N N . TYR B 1 139 ? 181.717 162.980 88.926 1.00 31.28 166 TYR B N 1
ATOM 4622 C CA . TYR B 1 139 ? 180.932 162.639 87.729 1.00 30.55 166 TYR B CA 1
ATOM 4623 C C . TYR B 1 139 ? 181.338 161.342 87.003 1.00 31.01 166 TYR B C 1
ATOM 4624 O O . TYR B 1 139 ? 180.467 160.663 86.465 1.00 29.32 166 TYR B O 1
ATOM 4633 N N . GLN B 1 140 ? 182.623 160.997 86.985 1.00 29.64 167 GLN B N 1
ATOM 4634 C CA . GLN B 1 140 ? 183.098 159.808 86.244 1.00 31.19 167 GLN B CA 1
ATOM 4635 C C . GLN B 1 140 ? 182.521 158.470 86.747 1.00 32.68 167 GLN B C 1
ATOM 4636 O O . GLN B 1 140 ? 182.148 157.630 85.930 1.00 35.76 167 GLN B O 1
ATOM 4642 N N . PRO B 1 141 ? 182.442 158.263 88.080 1.00 34.74 168 PRO B N 1
ATOM 4643 C CA . PRO B 1 141 ? 181.737 157.085 88.601 1.00 35.11 168 PRO B CA 1
ATOM 4644 C C . PRO B 1 141 ? 180.249 157.020 88.235 1.00 34.85 168 PRO B C 1
ATOM 4645 O O . PRO B 1 141 ? 179.754 155.937 87.937 1.00 32.98 168 PRO B O 1
ATOM 4649 N N . GLN B 1 142 ? 179.557 158.156 88.260 1.00 32.76 169 GLN B N 1
ATOM 4650 C CA . GLN B 1 142 ? 178.137 158.209 87.876 1.00 36.00 169 GLN B CA 1
ATOM 4651 C C . GLN B 1 142 ? 177.940 157.827 86.399 1.00 35.21 169 GLN B C 1
ATOM 4652 O O . GLN B 1 142 ? 177.044 157.054 86.077 1.00 35.52 169 GLN B O 1
ATOM 4658 N N . TYR B 1 143 ? 178.789 158.363 85.520 1.00 34.12 170 TYR B N 1
ATOM 4659 C CA . TYR B 1 143 ? 178.757 158.012 84.098 1.00 35.38 170 TYR B CA 1
ATOM 4660 C C . TYR B 1 143 ? 179.067 156.523 83.865 1.00 37.19 170 TYR B C 1
ATOM 4661 O O . TYR B 1 143 ? 178.421 155.895 83.022 1.00 39.24 170 TYR B O 1
ATOM 4670 N N . LYS B 1 144 ? 180.042 155.971 84.597 1.00 38.57 171 LYS B N 1
ATOM 4671 C CA . LYS B 1 144 ? 180.365 154.541 84.497 1.00 39.47 171 LYS B CA 1
ATOM 4672 C C . LYS B 1 144 ? 179.146 153.703 84.863 1.00 38.47 171 LYS B C 1
ATOM 4673 O O . LYS B 1 144 ? 178.751 152.825 84.107 1.00 42.71 171 LYS B O 1
ATOM 4675 N N . LYS B 1 145 ? 178.538 154.001 86.007 1.00 39.56 172 LYS B N 1
ATOM 4676 C CA . LYS B 1 145 ? 177.370 153.252 86.512 1.00 40.40 172 LYS B CA 1
ATOM 4677 C C . LYS B 1 145 ? 176.242 153.251 85.466 1.00 42.27 172 LYS B C 1
ATOM 4678 O O . LYS B 1 145 ? 175.709 152.194 85.114 1.00 41.10 172 LYS B O 1
ATOM 4681 N N . GLN B 1 146 ? 175.919 154.429 84.933 1.00 40.37 173 GLN B N 1
ATOM 4682 C CA . GLN B 1 146 ? 174.831 154.552 83.967 1.00 39.02 173 GLN B CA 1
ATOM 4683 C C . GLN B 1 146 ? 175.148 153.886 82.637 1.00 39.09 173 GLN B C 1
ATOM 4684 O O . GLN B 1 146 ? 174.289 153.201 82.088 1.00 39.32 173 GLN B O 1
ATOM 4690 N N . LYS B 1 147 ? 176.368 154.059 82.137 1.00 38.88 174 LYS B N 1
ATOM 4691 C CA . LYS B 1 147 ? 176.758 153.429 80.875 1.00 43.19 174 LYS B CA 1
ATOM 4692 C C . LYS B 1 147 ? 176.731 151.890 80.966 1.00 44.49 174 LYS B C 1
ATOM 4693 O O . LYS B 1 147 ? 176.219 151.233 80.064 1.00 44.20 174 LYS B O 1
ATOM 4699 N N . ALA B 1 148 ? 177.247 151.334 82.062 1.00 45.61 175 ALA B N 1
ATOM 4700 C CA . ALA B 1 148 ? 177.225 149.876 82.299 1.00 45.47 175 ALA B CA 1
ATOM 4701 C C . ALA B 1 148 ? 175.804 149.315 82.450 1.00 45.35 175 ALA B C 1
ATOM 4702 O O . ALA B 1 148 ? 175.545 148.174 82.093 1.00 49.87 175 ALA B O 1
ATOM 4704 N N . GLN B 1 149 ? 174.889 150.129 82.970 1.00 43.93 176 GLN B N 1
ATOM 4705 C CA . GLN B 1 149 ? 173.462 149.796 83.027 1.00 41.87 176 GLN B CA 1
ATOM 4706 C C . GLN B 1 149 ? 172.766 149.812 81.639 1.00 40.02 176 GLN B C 1
ATOM 4707 O O . GLN B 1 149 ? 171.615 149.377 81.517 1.00 40.87 176 GLN B O 1
ATOM 4713 N N . GLY B 1 150 ? 173.450 150.317 80.611 1.00 34.90 177 GLY B N 1
ATOM 4714 C CA . GLY B 1 150 ? 172.957 150.309 79.234 1.00 36.05 177 GLY B CA 1
ATOM 4715 C C . GLY B 1 150 ? 172.200 151.565 78.825 1.00 35.22 177 GLY B C 1
ATOM 4716 O O . GLY B 1 150 ? 171.597 151.605 77.751 1.00 35.20 177 GLY B O 1
ATOM 4717 N N . LEU B 1 151 ? 172.247 152.601 79.660 1.00 33.73 178 LEU B N 1
ATOM 4718 C CA . LEU B 1 151 ? 171.549 153.860 79.375 1.00 32.11 178 LEU B CA 1
ATOM 4719 C C . LEU B 1 151 ? 172.259 154.610 78.260 1.00 28.26 178 LEU B C 1
ATOM 4720 O O . LEU B 1 151 ? 173.491 154.660 78.229 1.00 25.69 178 LEU B O 1
ATOM 4725 N N . LYS B 1 152 ? 171.483 155.139 77.319 1.00 28.98 179 LYS B N 1
ATOM 4726 C CA . LYS B 1 152 ? 172.006 155.934 76.207 1.00 30.74 179 LYS B CA 1
ATOM 4727 C C . LYS B 1 152 ? 171.754 157.435 76.374 1.00 30.13 179 LYS B C 1
ATOM 4728 O O . LYS B 1 152 ? 172.578 158.249 75.968 1.00 29.77 179 LYS B O 1
ATOM 4734 N N . ASN B 1 153 ? 170.620 157.820 76.968 1.00 28.99 180 ASN B N 1
ATOM 4735 C CA . ASN B 1 153 ? 170.368 159.215 77.298 1.00 25.28 180 ASN B CA 1
ATOM 4736 C C . ASN B 1 153 ? 170.952 159.491 78.676 1.00 25.83 180 ASN B C 1
ATOM 4737 O O . ASN B 1 153 ? 170.272 159.411 79.683 1.00 25.76 180 ASN B O 1
ATOM 4742 N N . ILE B 1 154 ? 172.243 159.811 78.697 1.00 25.24 181 ILE B N 1
ATOM 4743 C CA . ILE B 1 154 ? 172.956 160.145 79.910 1.00 27.15 181 ILE B CA 1
ATOM 4744 C C . ILE B 1 154 ? 173.108 161.665 79.977 1.00 27.74 181 ILE B C 1
ATOM 4745 O O . ILE B 1 154 ? 173.498 162.310 79.005 1.00 25.47 181 ILE B O 1
ATOM 4750 N N . PHE B 1 155 ? 172.801 162.221 81.144 1.00 29.24 182 PHE B N 1
ATOM 4751 C CA . PHE B 1 155 ? 172.808 163.661 81.335 1.00 31.16 182 PHE B CA 1
ATOM 4752 C C . PHE B 1 155 ? 174.170 164.237 80.955 1.00 30.81 182 PHE B C 1
ATOM 4753 O O . PHE B 1 155 ? 175.213 163.778 81.440 1.00 26.74 182 PHE B O 1
ATOM 4761 N N . GLU B 1 156 ? 174.150 165.234 80.073 1.00 33.33 183 GLU B N 1
ATOM 4762 C CA . GLU B 1 156 ? 175.375 165.770 79.463 1.00 34.31 183 GLU B CA 1
ATOM 4763 C C . GLU B 1 156 ? 176.375 166.394 80.457 1.00 31.69 183 GLU B C 1
ATOM 4764 O O . GLU B 1 156 ? 177.534 166.585 80.108 1.00 33.80 183 GLU B O 1
ATOM 4770 N N . TYR B 1 157 ? 175.933 166.695 81.680 1.00 30.09 184 TYR B N 1
ATOM 4771 C CA . TYR B 1 157 ? 176.812 167.219 82.731 1.00 31.22 184 TYR B CA 1
ATOM 4772 C C . TYR B 1 157 ? 177.812 166.217 83.307 1.00 30.85 184 TYR B C 1
ATOM 4773 O O . TYR B 1 157 ? 178.758 166.621 83.971 1.00 26.06 184 TYR B O 1
ATOM 4782 N N . ILE B 1 158 ? 177.594 164.919 83.091 1.00 31.87 185 ILE B N 1
ATOM 4783 C CA . ILE B 1 158 ? 178.499 163.884 83.612 1.00 30.53 185 ILE B CA 1
ATOM 4784 C C . ILE B 1 158 ? 179.248 163.126 82.528 1.00 29.35 185 ILE B C 1
ATOM 4785 O O . ILE B 1 158 ? 180.076 162.259 82.839 1.00 26.91 185 ILE B O 1
ATOM 4790 N N . THR B 1 159 ? 178.983 163.440 81.264 1.00 28.54 186 THR B N 1
ATOM 4791 C CA . THR B 1 159 ? 179.608 162.704 80.175 1.00 28.57 186 THR B CA 1
ATOM 4792 C C . THR B 1 159 ? 181.066 163.124 80.075 1.00 30.00 186 THR B C 1
ATOM 4793 O O . THR B 1 159 ? 181.425 164.220 80.511 1.00 30.85 186 THR B O 1
ATOM 4797 N N . PRO B 1 160 ? 181.923 162.251 79.520 1.00 31.56 187 PRO B N 1
ATOM 4798 C CA . PRO B 1 160 ? 183.344 162.606 79.454 1.00 30.82 187 PRO B CA 1
ATOM 4799 C C . PRO B 1 160 ? 183.610 163.816 78.579 1.00 30.04 187 PRO B C 1
ATOM 4800 O O . PRO B 1 160 ? 182.906 164.037 77.620 1.00 29.47 187 PRO B O 1
ATOM 4804 N N . LEU B 1 161 ? 184.632 164.592 78.920 1.00 31.28 188 LEU B N 1
ATOM 4805 C CA . LEU B 1 161 ? 185.100 165.663 78.035 1.00 31.78 188 LEU B CA 1
ATOM 4806 C C . LEU B 1 161 ? 185.738 165.031 76.799 1.00 29.81 188 LEU B C 1
ATOM 4807 O O . LEU B 1 161 ? 185.999 163.822 76.765 1.00 27.18 188 LEU B O 1
ATOM 4812 N N . GLU B 1 162 ? 185.957 165.844 75.780 1.00 29.57 189 GLU B N 1
ATOM 4813 C CA . GLU B 1 162 ? 186.579 165.371 74.558 1.00 30.36 189 GLU B CA 1
ATOM 4814 C C . GLU B 1 162 ? 187.647 166.327 74.084 1.00 28.70 189 GLU B C 1
ATOM 4815 O O . GLU B 1 162 ? 187.624 167.509 74.432 1.00 28.96 189 GLU B O 1
ATOM 4821 N N . HIS B 1 163 ? 188.566 165.790 73.289 1.00 27.99 190 HIS B N 1
ATOM 4822 C CA . HIS B 1 163 ? 189.573 166.561 72.584 1.00 29.93 190 HIS B CA 1
ATOM 4823 C C . HIS B 1 163 ? 189.446 166.225 71.111 1.00 29.81 190 HIS B C 1
ATOM 4824 O O . HIS B 1 163 ? 189.768 165.119 70.704 1.00 32.64 190 HIS B O 1
ATOM 4831 N N . ASN B 1 164 ? 188.947 167.169 70.327 1.00 30.76 191 ASN B N 1
ATOM 4832 C CA . ASN B 1 164 ? 188.727 166.983 68.888 1.00 33.77 191 ASN B CA 1
ATOM 4833 C C . ASN B 1 164 ? 187.959 165.690 68.561 1.00 35.97 191 ASN B C 1
ATOM 4834 O O . ASN B 1 164 ? 188.409 164.875 67.767 1.00 37.66 191 ASN B O 1
ATOM 4839 N N . GLY B 1 165 ? 186.812 165.498 69.209 1.00 37.58 192 GLY B N 1
ATOM 4840 C CA . GLY B 1 165 ? 185.982 164.325 68.979 1.00 36.18 192 GLY B CA 1
ATOM 4841 C C . GLY B 1 165 ? 186.374 163.048 69.709 1.00 36.60 192 GLY B C 1
ATOM 4842 O O . GLY B 1 165 ? 185.559 162.138 69.781 1.00 37.03 192 GLY B O 1
ATOM 4843 N N . LYS B 1 166 ? 187.595 162.956 70.249 1.00 34.82 193 LYS B N 1
ATOM 4844 C CA . LYS B 1 166 ? 188.023 161.780 71.025 1.00 34.81 193 LYS B CA 1
ATOM 4845 C C . LYS B 1 166 ? 187.792 162.037 72.522 1.00 35.71 193 LYS B C 1
ATOM 4846 O O . LYS B 1 166 ? 188.205 163.068 73.050 1.00 35.77 193 LYS B O 1
ATOM 4848 N N . GLU B 1 167 ? 187.146 161.096 73.202 1.00 36.15 194 GLU B N 1
ATOM 4849 C CA . GLU B 1 167 ? 186.893 161.220 74.633 1.00 37.01 194 GLU B CA 1
ATOM 4850 C C . GLU B 1 167 ? 188.174 161.143 75.445 1.00 34.99 194 GLU B C 1
ATOM 4851 O O . GLU B 1 167 ? 189.086 160.434 75.084 1.00 34.00 194 GLU B O 1
ATOM 4857 N N . VAL B 1 168 ? 188.221 161.905 76.529 1.00 34.59 195 VAL B N 1
ATOM 4858 C CA . VAL B 1 168 ? 189.353 161.900 77.456 1.00 34.20 195 VAL B CA 1
ATOM 4859 C C . VAL B 1 168 ? 188.853 161.585 78.860 1.00 32.77 195 VAL B C 1
ATOM 4860 O O . VAL B 1 168 ? 187.639 161.521 79.107 1.00 28.61 195 VAL B O 1
ATOM 4864 N N . LYS B 1 169 ? 189.801 161.371 79.762 1.00 30.38 196 LYS B N 1
ATOM 4865 C CA . LYS B 1 169 ? 189.527 161.114 81.168 1.00 33.01 196 LYS B CA 1
ATOM 4866 C C . LYS B 1 169 ? 190.150 162.250 81.945 1.00 31.03 196 LYS B C 1
ATOM 4867 O O . LYS B 1 169 ? 191.357 162.234 82.235 1.00 33.63 196 LYS B O 1
ATOM 4873 N N . GLU B 1 170 ? 189.345 163.260 82.241 1.00 30.86 197 GLU B N 1
ATOM 4874 C CA . GLU B 1 170 ? 189.854 164.450 82.931 1.00 30.27 197 GLU B CA 1
ATOM 4875 C C . GLU B 1 170 ? 190.188 164.097 84.385 1.00 30.60 197 GLU B C 1
ATOM 4876 O O . GLU B 1 170 ? 189.488 163.287 85.001 1.00 34.95 197 GLU B O 1
ATOM 4882 N N . THR B 1 171 ? 191.288 164.650 84.899 1.00 28.39 198 THR B N 1
ATOM 4883 C CA . THR B 1 171 ? 191.697 164.450 86.290 1.00 27.45 198 THR B CA 1
ATOM 4884 C C . THR B 1 171 ? 191.554 165.689 87.182 1.00 28.10 198 THR B C 1
ATOM 4885 O O . THR B 1 171 ? 191.522 165.550 88.399 1.00 29.98 198 THR B O 1
ATOM 4889 N N . GLN B 1 172 ? 191.460 166.886 86.602 1.00 27.49 199 GLN B N 1
ATOM 4890 C CA . GLN B 1 172 ? 191.382 168.122 87.394 1.00 27.74 199 GLN B CA 1
ATOM 4891 C C . GLN B 1 172 ? 189.991 168.739 87.427 1.00 27.94 199 GLN B C 1
ATOM 4892 O O . GLN B 1 172 ? 189.178 168.546 86.505 1.00 27.61 199 GLN B O 1
ATOM 4898 N N . TYR B 1 173 ? 189.734 169.480 88.505 1.00 27.73 200 TYR B N 1
ATOM 4899 C CA . TYR B 1 173 ? 188.610 170.424 88.603 1.00 26.76 200 TYR B CA 1
ATOM 4900 C C . TYR B 1 173 ? 188.469 171.146 87.265 1.00 24.59 200 TYR B C 1
ATOM 4901 O O . TYR B 1 173 ? 189.448 171.659 86.745 1.00 24.04 200 TYR B O 1
ATOM 4910 N N . ILE B 1 174 ? 187.262 171.171 86.707 1.00 24.75 201 ILE B N 1
ATOM 4911 C CA . ILE B 1 174 ? 187.079 171.543 85.291 1.00 25.70 201 ILE B CA 1
ATOM 4912 C C . ILE B 1 174 ? 187.660 172.905 84.926 1.00 24.62 201 ILE B C 1
ATOM 4913 O O . ILE B 1 174 ? 188.285 173.052 83.877 1.00 26.06 201 ILE B O 1
ATOM 4918 N N . THR B 1 175 ? 187.474 173.887 85.796 1.00 23.81 202 THR B N 1
ATOM 4919 C CA . THR B 1 175 ? 188.006 175.233 85.569 1.00 24.79 202 THR B CA 1
ATOM 4920 C C . THR B 1 175 ? 189.539 175.223 85.448 1.00 25.70 202 THR B C 1
ATOM 4921 O O . THR B 1 175 ? 190.091 175.907 84.587 1.00 27.25 202 THR B O 1
ATOM 4925 N N . ASP B 1 176 ? 190.208 174.435 86.290 1.00 26.25 203 ASP B N 1
ATOM 4926 C CA . ASP B 1 176 ? 191.676 174.255 86.209 1.00 25.27 203 ASP B CA 1
ATOM 4927 C C . ASP B 1 176 ? 192.063 173.509 84.928 1.00 25.05 203 ASP B C 1
ATOM 4928 O O . ASP B 1 176 ? 193.019 173.874 84.272 1.00 25.54 203 ASP B O 1
ATOM 4933 N N . ALA B 1 177 ? 191.294 172.489 84.558 1.00 28.02 204 ALA B N 1
ATOM 4934 C CA . ALA B 1 177 ? 191.523 171.756 83.306 1.00 28.48 204 ALA B CA 1
ATOM 4935 C C . ALA B 1 177 ? 191.436 172.640 82.063 1.00 28.73 204 ALA B C 1
ATOM 4936 O O . ALA B 1 177 ? 192.280 172.545 81.172 1.00 27.70 204 ALA B O 1
ATOM 4938 N N . LEU B 1 178 ? 190.428 173.505 82.008 1.00 29.73 205 LEU B N 1
ATOM 4939 C CA . LEU B 1 178 ? 190.265 174.399 80.863 1.00 29.63 205 LEU B CA 1
ATOM 4940 C C . LEU B 1 178 ? 191.395 175.420 80.803 1.00 28.71 205 LEU B C 1
ATOM 4941 O O . LEU B 1 178 ? 191.902 175.722 79.719 1.00 27.21 205 LEU B O 1
ATOM 4946 N N . SER B 1 179 ? 191.789 175.933 81.962 1.00 28.10 206 SER B N 1
ATOM 4947 C CA . SER B 1 179 ? 192.923 176.847 82.067 1.00 28.65 206 SER B CA 1
ATOM 4948 C C . SER B 1 179 ? 194.220 176.159 81.604 1.00 28.28 206 SER B C 1
ATOM 4949 O O . SER B 1 179 ? 195.002 176.756 80.878 1.00 28.65 206 SER B O 1
ATOM 4952 N N . ARG B 1 180 ? 194.396 174.893 81.972 1.00 27.74 207 ARG B N 1
ATOM 4953 C CA . ARG B 1 180 ? 195.553 174.110 81.598 1.00 27.47 207 ARG B CA 1
ATOM 4954 C C . ARG B 1 180 ? 195.634 173.934 80.092 1.00 26.97 207 ARG B C 1
ATOM 4955 O O . ARG B 1 180 ? 196.705 173.989 79.522 1.00 27.25 207 ARG B O 1
ATOM 4963 N N . GLU B 1 181 ? 194.500 173.691 79.464 1.00 26.56 208 GLU B N 1
ATOM 4964 C CA . GLU B 1 181 ? 194.435 173.521 78.011 1.00 27.49 208 GLU B CA 1
ATOM 4965 C C . GLU B 1 181 ? 194.521 174.844 77.271 1.00 27.22 208 GLU B C 1
ATOM 4966 O O . GLU B 1 181 ? 194.915 174.860 76.106 1.00 29.00 208 GLU B O 1
ATOM 4972 N N . ALA B 1 182 ? 194.163 175.951 77.929 1.00 26.11 209 ALA B N 1
ATOM 4973 C CA . ALA B 1 182 ? 194.426 177.280 77.373 1.00 27.27 209 ALA B CA 1
ATOM 4974 C C . ALA B 1 182 ? 195.935 177.509 77.272 1.00 29.49 209 ALA B C 1
ATOM 4975 O O . ALA B 1 182 ? 196.417 177.992 76.254 1.00 30.19 209 ALA B O 1
ATOM 4977 N N . VAL B 1 183 ? 196.671 177.132 78.316 1.00 31.66 210 VAL B N 1
ATOM 4978 C CA . VAL B 1 183 ? 198.133 177.195 78.286 1.00 33.05 210 VAL B CA 1
ATOM 4979 C C . VAL B 1 183 ? 198.656 176.291 77.166 1.00 35.08 210 VAL B C 1
ATOM 4980 O O . VAL B 1 183 ? 199.473 176.721 76.355 1.00 36.75 210 VAL B O 1
ATOM 4984 N N . ASN B 1 184 ? 198.153 175.063 77.091 1.00 35.83 211 ASN B N 1
ATOM 4985 C CA . ASN B 1 184 ? 198.588 174.131 76.043 1.00 35.17 211 ASN B CA 1
ATOM 4986 C C . ASN B 1 184 ? 198.306 174.657 74.647 1.00 35.20 211 ASN B C 1
ATOM 4987 O O . ASN B 1 184 ? 199.124 174.466 73.735 1.00 36.55 211 ASN B O 1
ATOM 4992 N N . PHE B 1 185 ? 197.159 175.317 74.485 1.00 30.95 212 PHE B N 1
ATOM 4993 C CA . PHE B 1 185 ? 196.785 175.867 73.195 1.00 29.75 212 PHE B CA 1
ATOM 4994 C C . PHE B 1 185 ? 197.742 176.962 72.752 1.00 31.15 212 PHE B C 1
ATOM 4995 O O . PHE B 1 185 ? 198.173 176.953 71.602 1.00 31.84 212 PHE B O 1
ATOM 5003 N N . VAL B 1 186 ? 198.040 177.911 73.642 1.00 31.59 213 VAL B N 1
ATOM 5004 C CA . VAL B 1 186 ? 198.945 179.019 73.294 1.00 31.90 213 VAL B CA 1
ATOM 5005 C C . VAL B 1 186 ? 200.411 178.578 73.155 1.00 32.47 213 VAL B C 1
ATOM 5006 O O . VAL B 1 186 ? 201.151 179.150 72.340 1.00 32.57 213 VAL B O 1
ATOM 5010 N N . ASP B 1 187 ? 200.815 177.556 73.914 1.00 33.48 214 ASP B N 1
ATOM 5011 C CA . ASP B 1 187 ? 202.129 176.917 73.709 1.00 34.22 214 ASP B CA 1
ATOM 5012 C C . ASP B 1 187 ? 202.217 176.231 72.331 1.00 35.23 214 ASP B C 1
ATOM 5013 O O . ASP B 1 187 ? 203.238 176.345 71.664 1.00 36.66 214 ASP B O 1
ATOM 5018 N N . LYS B 1 188 ? 201.160 175.537 71.907 1.00 35.29 215 LYS B N 1
ATOM 5019 C CA . LYS B 1 188 ? 201.105 174.983 70.538 1.00 35.16 215 LYS B CA 1
ATOM 5020 C C . LYS B 1 188 ? 201.192 176.097 69.492 1.00 35.59 215 LYS B C 1
ATOM 5021 O O . LYS B 1 188 ? 201.852 175.938 68.470 1.00 35.19 215 LYS B O 1
ATOM 5024 N N . ALA B 1 189 ? 200.533 177.224 69.763 1.00 38.29 216 ALA B N 1
ATOM 5025 C CA . ALA B 1 189 ? 200.497 178.376 68.841 1.00 37.19 216 ALA B CA 1
ATOM 5026 C C . ALA B 1 189 ? 201.867 178.987 68.547 1.00 38.02 216 ALA B C 1
ATOM 5027 O O . ALA B 1 189 ? 202.065 179.526 67.460 1.00 35.91 216 ALA B O 1
ATOM 5029 N N . VAL B 1 190 ? 202.799 178.901 69.500 1.00 41.25 217 VAL B N 1
ATOM 5030 C CA . VAL B 1 190 ? 204.178 179.404 69.317 1.00 44.40 217 VAL B CA 1
ATOM 5031 C C . VAL B 1 190 ? 204.808 178.895 68.013 1.00 47.55 217 VAL B C 1
ATOM 5032 O O . VAL B 1 190 ? 205.356 179.671 67.235 1.00 48.21 217 VAL B O 1
ATOM 5036 N N . ASN B 1 191 ? 204.710 177.591 67.788 1.00 51.75 218 ASN B N 1
ATOM 5037 C CA . ASN B 1 191 ? 205.323 176.949 66.622 1.00 53.79 218 ASN B CA 1
ATOM 5038 C C . ASN B 1 191 ? 204.633 177.305 65.301 1.00 53.50 218 ASN B C 1
ATOM 5039 O O . ASN B 1 191 ? 205.275 177.292 64.256 1.00 56.05 218 ASN B O 1
ATOM 5044 N N . LYS B 1 192 ? 203.337 177.616 65.353 1.00 51.03 219 LYS B N 1
ATOM 5045 C CA . LYS B 1 192 ? 202.518 177.773 64.150 1.00 49.98 219 LYS B CA 1
ATOM 5046 C C . LYS B 1 192 ? 202.965 178.901 63.202 1.00 50.13 219 LYS B C 1
ATOM 5047 O O . LYS B 1 192 ? 202.840 178.767 61.983 1.00 53.22 219 LYS B O 1
ATOM 5052 N N . LYS B 1 193 ? 203.475 180.006 63.736 1.00 48.88 220 LYS B N 1
ATOM 5053 C CA . LYS B 1 193 ? 203.909 181.119 62.882 1.00 49.96 220 LYS B CA 1
ATOM 5054 C C . LYS B 1 193 ? 202.792 181.893 62.157 1.00 51.01 220 LYS B C 1
ATOM 5055 O O . LYS B 1 193 ? 203.080 182.727 61.304 1.00 52.58 220 LYS B O 1
ATOM 5056 N N . HIS B 1 194 ? 201.528 181.604 62.482 1.00 51.89 221 HIS B N 1
ATOM 5057 C CA . HIS B 1 194 ? 200.385 182.447 62.131 1.00 49.26 221 HIS B CA 1
ATOM 5058 C C . HIS B 1 194 ? 199.841 183.000 63.448 1.00 42.76 221 HIS B C 1
ATOM 5059 O O . HIS B 1 194 ? 200.163 182.475 64.505 1.00 41.05 221 HIS B O 1
ATOM 5066 N N . PRO B 1 195 ? 198.987 184.033 63.397 1.00 39.92 222 PRO B N 1
ATOM 5067 C CA . PRO B 1 195 ? 198.307 184.438 64.642 1.00 38.86 222 PRO B CA 1
ATOM 5068 C C . PRO B 1 195 ? 197.248 183.417 65.095 1.00 35.71 222 PRO B C 1
ATOM 5069 O O . PRO B 1 195 ? 196.883 182.535 64.319 1.00 34.03 222 PRO B O 1
ATOM 5073 N N . PHE B 1 196 ? 196.762 183.541 66.334 1.00 34.36 223 PHE B N 1
ATOM 5074 C CA . PHE B 1 196 ? 195.795 182.591 66.878 1.00 32.71 223 PHE B CA 1
ATOM 5075 C C . PHE B 1 196 ? 194.532 183.244 67.440 1.00 29.59 223 PHE B C 1
ATOM 5076 O O . PHE B 1 196 ? 194.552 184.394 67.875 1.00 30.70 223 PHE B O 1
ATOM 5084 N N . PHE B 1 197 ? 193.434 182.493 67.394 1.00 26.84 224 PHE B N 1
ATOM 5085 C CA . PHE B 1 197 ? 192.167 182.877 68.015 1.00 24.19 224 PHE B CA 1
ATOM 5086 C C . PHE B 1 197 ? 191.824 181.803 69.029 1.00 23.09 224 PHE B C 1
ATOM 5087 O O . PHE B 1 197 ? 191.747 180.626 68.674 1.00 21.88 224 PHE B O 1
ATOM 5095 N N . LEU B 1 198 ? 191.655 182.196 70.288 1.00 22.97 225 LEU B N 1
ATOM 5096 C CA . LEU B 1 198 ? 191.231 181.262 71.335 1.00 23.47 225 LEU B CA 1
ATOM 5097 C C . LEU B 1 198 ? 189.880 181.705 71.878 1.00 23.14 225 LEU B C 1
ATOM 5098 O O . LEU B 1 198 ? 189.742 182.841 72.323 1.00 23.86 225 LEU B O 1
ATOM 5103 N N . TYR B 1 199 ? 188.905 180.803 71.829 1.00 22.68 226 TYR B N 1
ATOM 5104 C CA . TYR B 1 199 ? 187.601 180.968 72.473 1.00 20.86 226 TYR B CA 1
ATOM 5105 C C . TYR B 1 199 ? 187.606 180.118 73.745 1.00 20.64 226 TYR B C 1
ATOM 5106 O O . TYR B 1 199 ? 187.592 178.883 73.681 1.00 19.25 226 TYR B O 1
ATOM 5115 N N . LEU B 1 200 ? 187.669 180.779 74.899 1.00 20.68 227 LEU B N 1
ATOM 5116 C CA . LEU B 1 200 ? 187.800 180.106 76.200 1.00 22.03 227 LEU B CA 1
ATOM 5117 C C . LEU B 1 200 ? 186.469 180.239 76.929 1.00 22.55 227 LEU B C 1
ATOM 5118 O O . LEU B 1 200 ? 186.147 181.289 77.463 1.00 21.97 227 LEU B O 1
ATOM 5123 N N . ALA B 1 201 ? 185.699 179.153 76.938 1.00 22.21 228 ALA B N 1
ATOM 5124 C CA . ALA B 1 201 ? 184.317 179.181 77.413 1.00 21.44 228 ALA B CA 1
ATOM 5125 C C . ALA B 1 201 ? 184.199 178.419 78.719 1.00 21.00 228 ALA B C 1
ATOM 5126 O O . ALA B 1 201 ? 183.817 177.240 78.746 1.00 19.94 228 ALA B O 1
ATOM 5128 N N . TYR B 1 202 ? 184.557 179.096 79.809 1.00 21.21 229 TYR B N 1
ATOM 5129 C CA . TYR B 1 202 ? 184.428 178.536 81.156 1.00 22.03 229 TYR B CA 1
ATOM 5130 C C . TYR B 1 202 ? 182.966 178.308 81.479 1.00 22.93 229 TYR B C 1
ATOM 5131 O O . TYR B 1 202 ? 182.145 179.165 81.176 1.00 23.97 229 TYR B O 1
ATOM 5140 N N . ASN B 1 203 ? 182.642 177.179 82.099 1.00 23.28 230 ASN B N 1
ATOM 5141 C CA . ASN B 1 203 ? 181.320 177.003 82.679 1.00 24.65 230 ASN B CA 1
ATOM 5142 C C . ASN B 1 203 ? 181.180 177.697 84.035 1.00 25.57 230 ASN B C 1
ATOM 5143 O O . ASN B 1 203 ? 180.062 177.929 84.460 1.00 25.02 230 ASN B O 1
ATOM 5148 N N . ALA B 1 204 ? 182.276 178.062 84.701 1.00 24.04 231 ALA B N 1
ATOM 5149 C CA . ALA B 1 204 ? 182.147 178.765 85.980 1.00 25.01 231 ALA B CA 1
ATOM 5150 C C . ALA B 1 204 ? 181.690 180.213 85.719 1.00 25.93 231 ALA B C 1
ATOM 5151 O O . ALA B 1 204 ? 182.073 180.778 84.693 1.00 24.18 231 ALA B O 1
ATOM 5153 N N . PRO B 1 205 ? 180.866 180.804 86.594 1.00 25.05 232 PRO B N 1
ATOM 5154 C CA . PRO B 1 205 ? 180.356 180.209 87.833 1.00 25.04 232 PRO B CA 1
ATOM 5155 C C . PRO B 1 205 ? 178.921 179.655 87.721 1.00 25.37 232 PRO B C 1
ATOM 5156 O O . PRO B 1 205 ? 178.151 179.734 88.685 1.00 23.32 232 PRO B O 1
ATOM 5160 N N . HIS B 1 206 ? 178.590 179.061 86.573 1.00 24.68 233 HIS B N 1
ATOM 5161 C CA . HIS B 1 206 ? 177.288 178.424 86.339 1.00 24.62 233 HIS B CA 1
ATOM 5162 C C . HIS B 1 206 ? 177.146 177.193 87.237 1.00 23.72 233 HIS B C 1
ATOM 5163 O O . HIS B 1 206 ? 178.139 176.532 87.555 1.00 22.36 233 HIS B O 1
ATOM 5170 N N . THR B 1 207 ? 175.911 176.883 87.601 1.00 20.88 234 THR B N 1
ATOM 5171 C CA . THR B 1 207 ? 175.584 175.704 88.378 1.00 22.46 234 THR B CA 1
ATOM 5172 C C . THR B 1 207 ? 176.079 174.404 87.697 1.00 22.32 234 THR B C 1
ATOM 5173 O O . THR B 1 207 ? 176.275 174.385 86.486 1.00 24.69 234 THR B O 1
ATOM 5177 N N . PRO B 1 208 ? 176.268 173.323 88.450 1.00 23.72 235 PRO B N 1
ATOM 5178 C CA . PRO B 1 208 ? 176.129 173.268 89.913 1.00 24.52 235 PRO B CA 1
ATOM 5179 C C . PRO B 1 208 ? 177.207 174.056 90.646 1.00 25.40 235 PRO B C 1
ATOM 5180 O O . PRO B 1 208 ? 178.322 174.179 90.149 1.00 27.03 235 PRO B O 1
ATOM 5184 N N . LEU B 1 209 ? 176.851 174.599 91.802 1.00 27.51 236 LEU B N 1
ATOM 5185 C CA . LEU B 1 209 ? 177.785 175.346 92.633 1.00 28.07 236 LEU B CA 1
ATOM 5186 C C . LEU B 1 209 ? 178.749 174.393 93.299 1.00 28.32 236 LEU B C 1
ATOM 5187 O O . LEU B 1 209 ? 178.409 173.755 94.294 1.00 31.63 236 LEU B O 1
ATOM 5192 N N . GLN B 1 210 ? 179.941 174.284 92.717 1.00 26.36 237 GLN B N 1
ATOM 5193 C CA . GLN B 1 210 ? 180.952 173.349 93.165 1.00 27.72 237 GLN B CA 1
ATOM 5194 C C . GLN B 1 210 ? 182.308 174.039 93.065 1.00 26.15 237 GLN B C 1
ATOM 5195 O O . GLN B 1 210 ? 182.744 174.431 91.971 1.00 25.03 237 GLN B O 1
ATOM 5201 N N . ALA B 1 211 ? 182.971 174.184 94.213 1.00 24.75 238 ALA B N 1
ATOM 5202 C CA . ALA B 1 211 ? 184.247 174.877 94.310 1.00 26.19 238 ALA B CA 1
ATOM 5203 C C . ALA B 1 211 ? 185.284 174.038 95.020 1.00 26.57 238 ALA B C 1
ATOM 5204 O O . ALA B 1 211 ? 184.942 173.155 95.812 1.00 29.77 238 ALA B O 1
ATOM 5206 N N . LYS B 1 212 ? 186.553 174.319 94.739 1.00 26.40 239 LYS B N 1
ATOM 5207 C CA . LYS B 1 212 ? 187.648 173.715 95.488 1.00 25.51 239 LYS B CA 1
ATOM 5208 C C . LYS B 1 212 ? 187.692 174.317 96.884 1.00 25.83 239 LYS B C 1
ATOM 5209 O O . LYS B 1 212 ? 187.454 175.525 97.039 1.00 24.85 239 LYS B O 1
ATOM 5215 N N . ASP B 1 213 ? 187.995 173.503 97.892 1.00 26.02 240 ASP B N 1
ATOM 5216 C CA . ASP B 1 213 ? 188.140 174.028 99.261 1.00 28.87 240 ASP B CA 1
ATOM 5217 C C . ASP B 1 213 ? 189.231 175.111 99.342 1.00 29.05 240 ASP B C 1
ATOM 5218 O O . ASP B 1 213 ? 189.069 176.093 100.059 1.00 29.17 240 ASP B O 1
ATOM 5223 N N . GLU B 1 214 ? 190.307 174.927 98.573 1.00 28.39 241 GLU B N 1
ATOM 5224 C CA . GLU B 1 214 ? 191.435 175.860 98.529 1.00 30.73 241 GLU B CA 1
ATOM 5225 C C . GLU B 1 214 ? 191.040 177.257 98.045 1.00 31.21 241 GLU B C 1
ATOM 5226 O O . GLU B 1 214 ? 191.615 178.259 98.465 1.00 30.13 241 GLU B O 1
ATOM 5232 N N . ASP B 1 215 ? 190.060 177.304 97.148 1.00 30.72 242 ASP B N 1
ATOM 5233 C CA . ASP B 1 215 ? 189.524 178.566 96.658 1.00 29.41 242 ASP B CA 1
ATOM 5234 C C . ASP B 1 215 ? 188.555 179.187 97.648 1.00 28.94 242 ASP B C 1
ATOM 5235 O O . ASP B 1 215 ? 188.639 180.391 97.933 1.00 28.25 242 ASP B O 1
ATOM 5240 N N . MET B 1 216 ? 187.645 178.380 98.181 1.00 27.38 243 MET B N 1
ATOM 5241 C CA . MET B 1 216 ? 186.692 178.863 99.183 1.00 28.55 243 MET B CA 1
ATOM 5242 C C . MET B 1 216 ? 187.411 179.353 100.443 1.00 28.54 243 MET B C 1
ATOM 5243 O O . MET B 1 216 ? 186.957 180.303 101.081 1.00 28.65 243 MET B O 1
ATOM 5248 N N . ALA B 1 217 ? 188.539 178.724 100.771 1.00 28.22 244 ALA B N 1
ATOM 5249 C CA . ALA B 1 217 ? 189.394 179.134 101.901 1.00 29.75 244 ALA B CA 1
ATOM 5250 C C . ALA B 1 217 ? 189.887 180.583 101.829 1.00 29.40 244 ALA B C 1
ATOM 5251 O O . ALA B 1 217 ? 190.234 181.157 102.843 1.00 27.69 244 ALA B O 1
ATOM 5253 N N . MET B 1 218 ? 189.945 181.141 100.622 1.00 29.29 245 MET B N 1
ATOM 5254 C CA . MET B 1 218 ? 190.335 182.533 100.406 1.00 29.39 245 MET B CA 1
ATOM 5255 C C . MET B 1 218 ? 189.258 183.550 100.743 1.00 27.41 245 MET B C 1
ATOM 5256 O O . MET B 1 218 ? 189.532 184.742 100.711 1.00 25.99 245 MET B O 1
ATOM 5261 N N . PHE B 1 219 ? 188.044 183.104 101.082 1.00 27.47 246 PHE B N 1
ATOM 5262 C CA . PHE B 1 219 ? 186.951 184.002 101.414 1.00 27.25 246 PHE B CA 1
ATOM 5263 C C . PHE B 1 219 ? 186.332 183.665 102.764 1.00 28.93 246 PHE B C 1
ATOM 5264 O O . PHE B 1 219 ? 185.134 183.365 102.847 1.00 30.85 246 PHE B O 1
ATOM 5272 N N . PRO B 1 220 ? 187.148 183.724 103.840 1.00 30.25 247 PRO B N 1
ATOM 5273 C CA . PRO B 1 220 ? 186.661 183.410 105.178 1.00 31.46 247 PRO B CA 1
ATOM 5274 C C . PRO B 1 220 ? 185.578 184.345 105.694 1.00 33.32 247 PRO B C 1
ATOM 5275 O O . PRO B 1 220 ? 184.796 183.932 106.545 1.00 37.70 247 PRO B O 1
ATOM 5279 N N . ASN B 1 221 ? 185.524 185.581 105.191 1.00 36.38 248 ASN B N 1
ATOM 5280 C CA . ASN B 1 221 ? 184.503 186.542 105.614 1.00 38.34 248 ASN B CA 1
ATOM 5281 C C . ASN B 1 221 ? 183.194 186.514 104.798 1.00 39.73 248 ASN B C 1
ATOM 5282 O O . ASN B 1 221 ? 182.302 187.317 105.060 1.00 39.63 248 ASN B O 1
ATOM 5287 N N . ILE B 1 222 ? 183.086 185.610 103.824 1.00 38.02 249 ILE B N 1
ATOM 5288 C CA . ILE B 1 222 ? 181.813 185.359 103.145 1.00 37.62 249 ILE B CA 1
ATOM 5289 C C . ILE B 1 222 ? 181.110 184.233 103.905 1.00 37.18 249 ILE B C 1
ATOM 5290 O O . ILE B 1 222 ? 181.474 183.058 103.768 1.00 40.28 249 ILE B O 1
ATOM 5295 N N . LYS B 1 223 ? 180.111 184.602 104.708 1.00 37.03 250 LYS B N 1
ATOM 5296 C CA . LYS B 1 223 ? 179.393 183.648 105.555 1.00 37.80 250 LYS B CA 1
ATOM 5297 C C . LYS B 1 223 ? 178.297 182.871 104.826 1.00 36.64 250 LYS B C 1
ATOM 5298 O O . LYS B 1 223 ? 177.994 181.759 105.212 1.00 38.43 250 LYS B O 1
ATOM 5300 N N . ASN B 1 224 ? 177.683 183.444 103.793 1.00 36.39 251 ASN B N 1
ATOM 5301 C CA . ASN B 1 224 ? 176.635 182.726 103.031 1.00 35.56 251 ASN B CA 1
ATOM 5302 C C . ASN B 1 224 ? 177.278 181.574 102.243 1.00 33.68 251 ASN B C 1
ATOM 5303 O O . ASN B 1 224 ? 178.208 181.797 101.485 1.00 31.56 251 ASN B O 1
ATOM 5308 N N . LYS B 1 225 ? 176.777 180.351 102.433 1.00 33.11 252 LYS B N 1
ATOM 5309 C CA . LYS B 1 225 ? 177.386 179.140 101.866 1.00 35.03 252 LYS B CA 1
ATOM 5310 C C . LYS B 1 225 ? 177.472 179.198 100.336 1.00 32.27 252 LYS B C 1
ATOM 5311 O O . LYS B 1 225 ? 178.526 178.945 99.755 1.00 35.55 252 LYS B O 1
ATOM 5317 N N . ASP B 1 226 ? 176.365 179.538 99.694 1.00 29.79 253 ASP B N 1
ATOM 5318 C CA . ASP B 1 226 ? 176.330 179.635 98.229 1.00 29.58 253 ASP B CA 1
ATOM 5319 C C . ASP B 1 226 ? 177.235 180.728 97.678 1.00 26.37 253 ASP B C 1
ATOM 5320 O O . ASP B 1 226 ? 177.892 180.529 96.660 1.00 27.05 253 ASP B O 1
ATOM 5325 N N . ARG B 1 227 ? 177.253 181.877 98.347 1.00 24.05 254 ARG B N 1
ATOM 5326 C CA . ARG B 1 227 ? 178.073 182.998 97.924 1.00 24.63 254 ARG B CA 1
ATOM 5327 C C . ARG B 1 227 ? 179.565 182.675 98.062 1.00 25.08 254 ARG B C 1
ATOM 5328 O O . ARG B 1 227 ? 180.367 183.093 97.223 1.00 26.20 254 ARG B O 1
ATOM 5336 N N . LYS B 1 228 ? 179.927 181.925 99.104 1.00 26.38 255 LYS B N 1
ATOM 5337 C CA . LYS B 1 228 ? 181.323 181.489 99.304 1.00 28.37 255 LYS B CA 1
ATOM 5338 C C . LYS B 1 228 ? 181.717 180.469 98.234 1.00 27.02 255 LYS B C 1
ATOM 5339 O O . LYS B 1 228 ? 182.805 180.541 97.675 1.00 27.57 255 LYS B O 1
ATOM 5345 N N . THR B 1 229 ? 180.837 179.511 97.973 1.00 28.16 256 THR B N 1
ATOM 5346 C CA . THR B 1 229 ? 181.070 178.546 96.907 1.00 28.05 256 THR B CA 1
ATOM 5347 C C . THR B 1 229 ? 181.263 179.259 95.555 1.00 27.76 256 THR B C 1
ATOM 5348 O O . THR B 1 229 ? 182.217 179.004 94.835 1.00 27.94 256 THR B O 1
ATOM 5352 N N . TYR B 1 230 ? 180.353 180.181 95.263 1.00 27.10 257 TYR B N 1
ATOM 5353 C CA . TYR B 1 230 ? 180.379 180.978 94.035 1.00 26.87 257 TYR B CA 1
ATOM 5354 C C . TYR B 1 230 ? 181.663 181.819 93.925 1.00 26.92 257 TYR B C 1
ATOM 5355 O O . TYR B 1 230 ? 182.303 181.866 92.864 1.00 27.94 257 TYR B O 1
ATOM 5364 N N . ALA B 1 231 ? 182.041 182.453 95.028 1.00 26.28 258 ALA B N 1
ATOM 5365 C CA . ALA B 1 231 ? 183.288 183.215 95.106 1.00 26.78 258 ALA B CA 1
ATOM 5366 C C . ALA B 1 231 ? 184.484 182.347 94.773 1.00 26.72 258 ALA B C 1
ATOM 5367 O O . ALA B 1 231 ? 185.343 182.741 93.993 1.00 25.00 258 ALA B O 1
ATOM 5369 N N . GLY B 1 232 ? 184.512 181.145 95.349 1.00 28.03 259 GLY B N 1
ATOM 5370 C CA . GLY B 1 232 ? 185.556 180.165 95.051 1.00 26.02 259 GLY B CA 1
ATOM 5371 C C . GLY B 1 232 ? 185.617 179.774 93.575 1.00 24.20 259 GLY B C 1
ATOM 5372 O O . GLY B 1 232 ? 186.708 179.580 93.020 1.00 20.91 259 GLY B O 1
ATOM 5373 N N . MET B 1 233 ? 184.445 179.644 92.959 1.00 22.95 260 MET B N 1
ATOM 5374 C CA . MET B 1 233 ? 184.341 179.316 91.531 1.00 23.33 260 MET B CA 1
ATOM 5375 C C . MET B 1 233 ? 184.901 180.414 90.637 1.00 23.33 260 MET B C 1
ATOM 5376 O O . MET B 1 233 ? 185.610 180.127 89.664 1.00 23.85 260 MET B O 1
ATOM 5381 N N . VAL B 1 234 ? 184.598 181.667 90.989 1.00 24.60 261 VAL B N 1
ATOM 5382 C CA . VAL B 1 234 ? 185.098 182.815 90.254 1.00 23.87 261 VAL B CA 1
ATOM 5383 C C . VAL B 1 234 ? 186.602 182.948 90.464 1.00 25.10 261 VAL B C 1
ATOM 5384 O O . VAL B 1 234 ? 187.340 183.260 89.521 1.00 26.62 261 VAL B O 1
ATOM 5388 N N . TYR B 1 235 ? 187.062 182.707 91.688 1.00 24.66 262 TYR B N 1
ATOM 5389 C CA . TYR B 1 235 ? 188.489 182.773 91.985 1.00 25.30 262 TYR B CA 1
ATOM 5390 C C . TYR B 1 235 ? 189.288 181.764 91.158 1.00 26.18 262 TYR B C 1
ATOM 5391 O O . TYR B 1 235 ? 190.383 182.086 90.698 1.00 28.35 262 TYR B O 1
ATOM 5400 N N . ALA B 1 236 ? 188.740 180.558 90.956 1.00 25.96 263 ALA B N 1
ATOM 5401 C CA . ALA B 1 236 ? 189.362 179.559 90.065 1.00 25.08 263 ALA B CA 1
ATOM 5402 C C . ALA B 1 236 ? 189.494 180.078 88.624 1.00 24.65 263 ALA B C 1
ATOM 5403 O O . ALA B 1 236 ? 190.509 179.838 87.974 1.00 25.80 263 ALA B O 1
ATOM 5405 N N . VAL B 1 237 ? 188.488 180.802 88.137 1.00 23.55 264 VAL B N 1
ATOM 5406 C CA . VAL B 1 237 ? 188.605 181.472 86.834 1.00 24.89 264 VAL B CA 1
ATOM 5407 C C . VAL B 1 237 ? 189.744 182.509 86.851 1.00 26.16 264 VAL B C 1
ATOM 5408 O O . VAL B 1 237 ? 190.532 182.575 85.909 1.00 26.31 264 VAL B O 1
ATOM 5412 N N . ASP B 1 238 ? 189.847 183.286 87.924 1.00 27.13 265 ASP B N 1
ATOM 5413 C CA . ASP B 1 238 ? 190.934 184.260 88.038 1.00 27.57 265 ASP B CA 1
ATOM 5414 C C . ASP B 1 238 ? 192.331 183.628 88.036 1.00 27.43 265 ASP B C 1
ATOM 5415 O O . ASP B 1 238 ? 193.216 184.103 87.338 1.00 26.90 265 ASP B O 1
ATOM 5420 N N . ARG B 1 239 ? 192.514 182.559 88.808 1.00 29.18 266 ARG B N 1
ATOM 5421 C CA . ARG B 1 239 ? 193.757 181.760 88.784 1.00 28.81 266 ARG B CA 1
ATOM 5422 C C . ARG B 1 239 ? 194.076 181.298 87.364 1.00 29.93 266 ARG B C 1
ATOM 5423 O O . ARG B 1 239 ? 195.215 181.409 86.897 1.00 28.38 266 ARG B O 1
ATOM 5431 N N . GLY B 1 240 ? 193.050 180.780 86.691 1.00 29.02 267 GLY B N 1
ATOM 5432 C CA . GLY B 1 240 ? 193.149 180.336 85.307 1.00 28.39 267 GLY B CA 1
ATOM 5433 C C . GLY B 1 240 ? 193.639 181.403 84.375 1.00 26.97 267 GLY B C 1
ATOM 5434 O O . GLY B 1 240 ? 194.567 181.177 83.606 1.00 26.81 267 GLY B O 1
ATOM 5435 N N . VAL B 1 241 ? 193.028 182.580 84.469 1.00 27.17 268 VAL B N 1
ATOM 5436 C CA . VAL B 1 241 ? 193.431 183.744 83.673 1.00 25.72 268 VAL B CA 1
ATOM 5437 C C . VAL B 1 241 ? 194.890 184.083 83.965 1.00 24.94 268 VAL B C 1
ATOM 5438 O O . VAL B 1 241 ? 195.655 184.345 83.041 1.00 26.91 268 VAL B O 1
ATOM 5442 N N . GLY B 1 242 ? 195.268 184.067 85.243 1.00 24.77 269 GLY B N 1
ATOM 5443 C CA . GLY B 1 242 ? 196.638 184.300 85.668 1.00 26.77 269 GLY B CA 1
ATOM 5444 C C . GLY B 1 242 ? 197.611 183.308 85.046 1.00 29.58 269 GLY B C 1
ATOM 5445 O O . GLY B 1 242 ? 198.666 183.709 84.547 1.00 29.12 269 GLY B O 1
ATOM 5446 N N . LYS B 1 243 ? 197.244 182.018 85.066 1.00 29.12 270 LYS B N 1
ATOM 5447 C CA . LYS B 1 243 ? 198.056 180.970 84.463 1.00 31.45 270 LYS B CA 1
ATOM 5448 C C . LYS B 1 243 ? 198.209 181.180 82.944 1.00 31.25 270 LYS B C 1
ATOM 5449 O O . LYS B 1 243 ? 199.295 180.968 82.381 1.00 31.71 270 LYS B O 1
ATOM 5453 N N . LEU B 1 244 ? 197.126 181.615 82.294 1.00 30.13 271 LEU B N 1
ATOM 5454 C CA . LEU B 1 244 ? 197.147 181.899 80.857 1.00 30.47 271 LEU B CA 1
ATOM 5455 C C . LEU B 1 244 ? 198.022 183.110 80.520 1.00 31.04 271 LEU B C 1
ATOM 5456 O O . LEU B 1 244 ? 198.759 183.070 79.540 1.00 29.84 271 LEU B O 1
ATOM 5461 N N . VAL B 1 245 ? 197.913 184.185 81.304 1.00 30.88 272 VAL B N 1
ATOM 5462 C CA . VAL B 1 245 ? 198.701 185.396 81.075 1.00 32.34 272 VAL B CA 1
ATOM 5463 C C . VAL B 1 245 ? 200.197 185.085 81.233 1.00 34.90 272 VAL B C 1
ATOM 5464 O O . VAL B 1 245 ? 201.021 185.538 80.434 1.00 34.86 272 VAL B O 1
ATOM 5468 N N . GLU B 1 246 ? 200.512 184.300 82.259 1.00 37.09 273 GLU B N 1
ATOM 5469 C CA . GLU B 1 246 ? 201.859 183.754 82.504 1.00 41.41 273 GLU B CA 1
ATOM 5470 C C . GLU B 1 246 ? 202.419 183.125 81.227 1.00 40.94 273 GLU B C 1
ATOM 5471 O O . GLU B 1 246 ? 203.508 183.487 80.775 1.00 41.20 273 GLU B O 1
ATOM 5477 N N . ALA B 1 247 ? 201.656 182.204 80.645 1.00 39.27 274 ALA B N 1
ATOM 5478 C CA . ALA B 1 247 ? 202.065 181.509 79.425 1.00 37.36 274 ALA B CA 1
ATOM 5479 C C . ALA B 1 247 ? 202.212 182.462 78.236 1.00 35.40 274 ALA B C 1
ATOM 5480 O O . ALA B 1 247 ? 203.169 182.341 77.462 1.00 33.07 274 ALA B O 1
ATOM 5482 N N . LEU B 1 248 ? 201.284 183.413 78.097 1.00 32.34 275 LEU B N 1
ATOM 5483 C CA . LEU B 1 248 ? 201.369 184.416 77.031 1.00 32.36 275 LEU B CA 1
ATOM 5484 C C . LEU B 1 248 ? 202.666 185.235 77.131 1.00 34.97 275 LEU B C 1
ATOM 5485 O O . LEU B 1 248 ? 203.314 185.508 76.108 1.00 31.16 275 LEU B O 1
ATOM 5490 N N . LYS B 1 249 ? 203.035 185.619 78.355 1.00 34.63 276 LYS B N 1
ATOM 5491 C CA . LYS B 1 249 ? 204.271 186.363 78.596 1.00 35.74 276 LYS B CA 1
ATOM 5492 C C . LYS B 1 249 ? 205.512 185.530 78.309 1.00 34.43 276 LYS B C 1
ATOM 5493 O O . LYS B 1 249 ? 206.423 186.009 77.646 1.00 32.42 276 LYS B O 1
ATOM 5499 N N . LYS B 1 250 ? 205.533 184.286 78.782 1.00 35.48 277 LYS B N 1
ATOM 5500 C CA . LYS B 1 250 ? 206.612 183.351 78.457 1.00 36.97 277 LYS B CA 1
ATOM 5501 C C . LYS B 1 250 ? 206.828 183.228 76.953 1.00 38.05 277 LYS B C 1
ATOM 5502 O O . LYS B 1 250 ? 207.970 183.229 76.488 1.00 38.37 277 LYS B O 1
ATOM 5508 N N . ASN B 1 251 ? 205.733 183.145 76.202 1.00 34.37 278 ASN B N 1
ATOM 5509 C CA . ASN B 1 251 ? 205.781 182.937 74.752 1.00 34.54 278 ASN B CA 1
ATOM 5510 C C . ASN B 1 251 ? 205.903 184.225 73.942 1.00 34.86 278 ASN B C 1
ATOM 5511 O O . ASN B 1 251 ? 205.909 184.179 72.718 1.00 37.75 278 ASN B O 1
ATOM 5516 N N . ASN B 1 252 ? 205.984 185.373 74.607 1.00 37.71 279 ASN B N 1
ATOM 5517 C CA . ASN B 1 252 ? 205.995 186.680 73.934 1.00 39.06 279 ASN B CA 1
ATOM 5518 C C . ASN B 1 252 ? 204.759 186.953 73.074 1.00 35.22 279 ASN B C 1
ATOM 5519 O O . ASN B 1 252 ? 204.838 187.632 72.057 1.00 33.62 279 ASN B O 1
ATOM 5524 N N . GLN B 1 253 ? 203.619 186.436 73.519 1.00 34.56 280 GLN B N 1
ATOM 5525 C CA . GLN B 1 253 ? 202.334 186.625 72.841 1.00 33.66 280 GLN B CA 1
ATOM 5526 C C . GLN B 1 253 ? 201.513 187.744 73.471 1.00 33.65 280 GLN B C 1
ATOM 5527 O O . GLN B 1 253 ? 200.674 188.344 72.793 1.00 38.76 280 GLN B O 1
ATOM 5533 N N . TYR B 1 254 ? 201.769 188.026 74.747 1.00 32.59 281 TYR B N 1
ATOM 5534 C CA . TYR B 1 254 ? 200.960 188.936 75.570 1.00 33.17 281 TYR B CA 1
ATOM 5535 C C . TYR B 1 254 ? 200.738 190.308 74.951 1.00 33.97 281 TYR B C 1
ATOM 5536 O O . TYR B 1 254 ? 199.597 190.797 74.896 1.00 36.42 281 TYR B O 1
ATOM 5545 N N . ASP B 1 255 ? 201.818 190.906 74.474 1.00 34.05 282 ASP B N 1
ATOM 5546 C CA . ASP B 1 255 ? 201.774 192.273 73.936 1.00 35.76 282 ASP B CA 1
ATOM 5547 C C . ASP B 1 255 ? 201.025 192.397 72.623 1.00 34.39 282 ASP B C 1
ATOM 5548 O O . ASP B 1 255 ? 200.469 193.453 72.351 1.00 35.17 282 ASP B O 1
ATOM 5553 N N . ASN B 1 256 ? 201.008 191.342 71.803 1.00 33.49 283 ASN B N 1
ATOM 5554 C CA . ASN B 1 256 ? 200.291 191.371 70.514 1.00 34.03 283 ASN B CA 1
ATOM 5555 C C . ASN B 1 256 ? 199.019 190.490 70.493 1.00 32.92 283 ASN B C 1
ATOM 5556 O O . ASN B 1 256 ? 198.643 189.953 69.442 1.00 32.04 283 ASN B O 1
ATOM 5558 N N . THR B 1 257 ? 198.363 190.367 71.653 1.00 31.11 284 THR B N 1
ATOM 5559 C CA . THR B 1 257 ? 197.117 189.635 71.773 1.00 31.12 284 THR B CA 1
ATOM 5560 C C . THR B 1 257 ? 196.034 190.572 72.295 1.00 29.42 284 THR B C 1
ATOM 5561 O O . THR B 1 257 ? 196.266 191.319 73.242 1.00 30.53 284 THR B O 1
ATOM 5565 N N . LEU B 1 258 ? 194.867 190.550 71.649 1.00 30.71 285 LEU B N 1
ATOM 5566 C CA . LEU B 1 258 ? 193.665 191.219 72.158 1.00 29.56 285 LEU B CA 1
ATOM 5567 C C . LEU B 1 258 ? 192.939 190.217 73.032 1.00 28.40 285 LEU B C 1
ATOM 5568 O O . LEU B 1 258 ? 192.503 189.177 72.549 1.00 29.37 285 LEU B O 1
ATOM 5573 N N . ILE B 1 259 ? 192.849 190.507 74.325 1.00 27.57 286 ILE B N 1
ATOM 5574 C CA . ILE B 1 259 ? 192.116 189.665 75.260 1.00 26.69 286 ILE B CA 1
ATOM 5575 C C . ILE B 1 259 ? 190.802 190.362 75.569 1.00 24.65 286 ILE B C 1
ATOM 5576 O O . ILE B 1 259 ? 190.799 191.512 75.985 1.00 25.10 286 ILE B O 1
ATOM 5581 N N . VAL B 1 260 ? 189.695 189.664 75.327 1.00 24.10 287 VAL B N 1
ATOM 5582 C CA . VAL B 1 260 ? 188.362 190.091 75.744 1.00 22.79 287 VAL B CA 1
ATOM 5583 C C . VAL B 1 260 ? 187.911 189.151 76.856 1.00 23.99 287 VAL B C 1
ATOM 5584 O O . VAL B 1 260 ? 187.997 187.933 76.707 1.00 24.03 287 VAL B O 1
ATOM 5588 N N . PHE B 1 261 ? 187.448 189.714 77.971 1.00 23.89 288 PHE B N 1
ATOM 5589 C CA . PHE B 1 261 ? 186.840 188.947 79.062 1.00 23.65 288 PHE B CA 1
ATOM 5590 C C . PHE B 1 261 ? 185.424 189.460 79.267 1.00 23.44 288 PHE B C 1
ATOM 5591 O O . PHE B 1 261 ? 185.203 190.661 79.351 1.00 25.19 288 PHE B O 1
ATOM 5599 N N . MET B 1 262 ? 184.465 188.550 79.366 1.00 22.64 289 MET B N 1
ATOM 5600 C CA . MET B 1 262 ? 183.059 188.911 79.542 1.00 22.20 289 MET B CA 1
ATOM 5601 C C . MET B 1 262 ? 182.250 187.751 80.088 1.00 22.68 289 MET B C 1
ATOM 5602 O O . MET B 1 262 ? 182.780 186.651 80.267 1.00 22.19 289 MET B O 1
ATOM 5607 N N . SER B 1 263 ? 180.974 188.004 80.349 1.00 22.62 290 SER B N 1
ATOM 5608 C CA . SER B 1 263 ? 180.004 186.962 80.697 1.00 22.92 290 SER B CA 1
ATOM 5609 C C . SER B 1 263 ? 179.077 186.718 79.516 1.00 23.49 290 SER B C 1
ATOM 5610 O O . SER B 1 263 ? 178.894 187.581 78.667 1.00 23.03 290 SER B O 1
ATOM 5613 N N . ASP B 1 264 ? 178.495 185.530 79.461 1.00 24.05 291 ASP B N 1
ATOM 5614 C CA . ASP B 1 264 ? 177.537 185.217 78.395 1.00 25.17 291 ASP B CA 1
ATOM 5615 C C . ASP B 1 264 ? 176.176 185.829 78.690 1.00 21.94 291 ASP B C 1
ATOM 5616 O O . ASP B 1 264 ? 175.398 186.056 77.766 1.00 21.69 291 ASP B O 1
ATOM 5621 N N . ASN B 1 265 ? 175.889 186.046 79.976 1.00 20.08 292 ASN B N 1
ATOM 5622 C CA . ASN B 1 265 ? 174.656 186.701 80.413 1.00 20.58 292 ASN B CA 1
ATOM 5623 C C . ASN B 1 265 ? 174.783 187.109 81.881 1.00 22.16 292 ASN B C 1
ATOM 5624 O O . ASN B 1 265 ? 175.821 186.880 82.509 1.00 21.90 292 ASN B O 1
ATOM 5629 N N . GLY B 1 266 ? 173.735 187.726 82.406 1.00 22.12 293 GLY B N 1
ATOM 5630 C CA . GLY B 1 266 ? 173.698 188.149 83.796 1.00 23.27 293 GLY B CA 1
ATOM 5631 C C . GLY B 1 266 ? 173.729 187.020 84.804 1.00 24.00 293 GLY B C 1
ATOM 5632 O O . GLY B 1 266 ? 173.426 185.873 84.481 1.00 26.52 293 GLY B O 1
ATOM 5633 N N . GLY B 1 267 ? 174.081 187.371 86.038 1.00 24.68 294 GLY B N 1
ATOM 5634 C CA . GLY B 1 267 ? 174.167 186.431 87.139 1.00 24.94 294 GLY B CA 1
ATOM 5635 C C . GLY B 1 267 ? 172.808 185.921 87.587 1.00 27.93 294 GLY B C 1
ATOM 5636 O O . GLY B 1 267 ? 171.796 186.639 87.501 1.00 25.60 294 GLY B O 1
ATOM 5637 N N . LYS B 1 268 ? 172.783 184.673 88.053 1.00 29.29 295 LYS B N 1
ATOM 5638 C CA . LYS B 1 268 ? 171.586 184.090 88.621 1.00 29.77 295 LYS B CA 1
ATOM 5639 C C . LYS B 1 268 ? 171.631 184.317 90.142 1.00 30.85 295 LYS B C 1
ATOM 5640 O O . LYS B 1 268 ? 172.435 183.697 90.847 1.00 26.59 295 LYS B O 1
ATOM 5646 N N . LEU B 1 269 ? 170.757 185.189 90.623 1.00 29.67 296 LEU B N 1
ATOM 5647 C CA . LEU B 1 269 ? 170.799 185.662 92.001 1.00 30.53 296 LEU B CA 1
ATOM 5648 C C . LEU B 1 269 ? 170.549 184.538 93.006 1.00 30.37 296 LEU B C 1
ATOM 5649 O O . LEU B 1 269 ? 171.168 184.506 94.061 1.00 29.59 296 LEU B O 1
ATOM 5654 N N . SER B 1 270 ? 169.677 183.600 92.659 1.00 31.04 297 SER B N 1
ATOM 5655 C CA . SER B 1 270 ? 169.411 182.443 93.518 1.00 31.08 297 SER B CA 1
ATOM 5656 C C . SER B 1 270 ? 170.557 181.416 93.529 1.00 29.52 297 SER B C 1
ATOM 5657 O O . SER B 1 270 ? 170.509 180.455 94.287 1.00 29.83 297 SER B O 1
ATOM 5660 N N . LYS B 1 271 ? 171.563 181.585 92.677 1.00 30.75 298 LYS B N 1
ATOM 5661 C CA . LYS B 1 271 ? 172.728 180.687 92.651 1.00 31.43 298 LYS B CA 1
ATOM 5662 C C . LYS B 1 271 ? 174.048 181.435 92.821 1.00 29.35 298 LYS B C 1
ATOM 5663 O O . LYS B 1 271 ? 175.037 181.150 92.134 1.00 29.28 298 LYS B O 1
ATOM 5669 N N . GLY B 1 272 ? 174.053 182.377 93.764 1.00 29.54 299 GLY B N 1
ATOM 5670 C CA . GLY B 1 272 ? 175.278 182.948 94.311 1.00 29.18 299 GLY B CA 1
ATOM 5671 C C . GLY B 1 272 ? 175.732 184.268 93.708 1.00 28.61 299 GLY B C 1
ATOM 5672 O O . GLY B 1 272 ? 176.671 184.890 94.214 1.00 26.65 299 GLY B O 1
ATOM 5673 N N . ALA B 1 273 ? 175.084 184.703 92.634 1.00 26.43 300 ALA B N 1
ATOM 5674 C CA . ALA B 1 273 ? 175.541 185.877 91.919 1.00 25.62 300 ALA B CA 1
ATOM 5675 C C . ALA B 1 273 ? 175.052 187.171 92.557 1.00 25.46 300 ALA B C 1
ATOM 5676 O O . ALA B 1 273 ? 174.127 187.181 93.367 1.00 26.16 300 ALA B O 1
ATOM 5678 N N . ASN B 1 274 ? 175.691 188.253 92.144 1.00 24.61 301 ASN B N 1
ATOM 5679 C CA . ASN B 1 274 ? 175.322 189.620 92.528 1.00 24.72 301 ASN B CA 1
ATOM 5680 C C . ASN B 1 274 ? 175.446 190.450 91.254 1.00 23.30 301 ASN B C 1
ATOM 5681 O O . ASN B 1 274 ? 176.519 190.475 90.639 1.00 22.05 301 ASN B O 1
ATOM 5686 N N . ASN B 1 275 ? 174.355 191.099 90.857 1.00 22.82 302 ASN B N 1
ATOM 5687 C CA . ASN B 1 275 ? 174.340 191.967 89.667 1.00 23.66 302 ASN B CA 1
ATOM 5688 C C . ASN B 1 275 ? 174.270 193.461 90.010 1.00 23.92 302 ASN B C 1
ATOM 5689 O O . ASN B 1 275 ? 173.933 194.267 89.161 1.00 22.16 302 ASN B O 1
ATOM 5694 N N . PHE B 1 276 ? 174.638 193.831 91.236 1.00 25.72 303 PHE B N 1
ATOM 5695 C CA . PHE B 1 276 ? 174.610 195.236 91.675 1.00 27.37 303 PHE B CA 1
ATOM 5696 C C . PHE B 1 276 ? 175.372 196.135 90.694 1.00 27.01 303 PHE B C 1
ATOM 5697 O O . PHE B 1 276 ? 176.448 195.749 90.250 1.00 30.58 303 PHE B O 1
ATOM 5705 N N . PRO B 1 277 ? 174.852 197.311 90.314 1.00 29.91 304 PRO B N 1
ATOM 5706 C CA . PRO B 1 277 ? 173.577 197.906 90.752 1.00 28.84 304 PRO B CA 1
ATOM 5707 C C . PRO B 1 277 ? 172.380 197.623 89.829 1.00 30.68 304 PRO B C 1
ATOM 5708 O O . PRO B 1 277 ? 171.381 198.341 89.882 1.00 27.88 304 PRO B O 1
ATOM 5712 N N . LEU B 1 278 ? 172.459 196.562 89.035 1.00 30.77 305 LEU B N 1
ATOM 5713 C CA . LEU B 1 278 ? 171.430 196.287 88.037 1.00 30.61 305 LEU B CA 1
ATOM 5714 C C . LEU B 1 278 ? 170.264 195.550 88.660 1.00 29.85 305 LEU B C 1
ATOM 5715 O O . LEU B 1 278 ? 170.428 194.823 89.636 1.00 31.47 305 LEU B O 1
ATOM 5720 N N . LYS B 1 279 ? 169.087 195.741 88.076 1.00 27.71 306 LYS B N 1
ATOM 5721 C CA . LYS B 1 279 ? 167.883 195.052 88.506 1.00 28.38 306 LYS B CA 1
ATOM 5722 C C . LYS B 1 279 ? 167.815 193.645 87.895 1.00 27.83 306 LYS B C 1
ATOM 5723 O O . LYS B 1 279 ? 168.199 193.435 86.733 1.00 27.43 306 LYS B O 1
ATOM 5729 N N . ALA B 1 280 ? 167.302 192.710 88.696 1.00 27.33 307 ALA B N 1
ATOM 5730 C CA . ALA B 1 280 ? 167.054 191.315 88.308 1.00 26.11 307 ALA B CA 1
ATOM 5731 C C . ALA B 1 280 ? 168.354 190.582 87.917 1.00 26.46 307 ALA B C 1
ATOM 5732 O O . ALA B 1 280 ? 169.419 190.880 88.450 1.00 26.53 307 ALA B O 1
ATOM 5734 N N . GLY B 1 281 ? 168.266 189.611 87.009 1.00 26.44 308 GLY B N 1
ATOM 5735 C CA . GLY B 1 281 ? 169.415 188.823 86.621 1.00 25.93 308 GLY B CA 1
ATOM 5736 C C . GLY B 1 281 ? 169.138 187.942 85.424 1.00 26.70 308 GLY B C 1
ATOM 5737 O O . GLY B 1 281 ? 168.288 188.278 84.574 1.00 25.92 308 GLY B O 1
ATOM 5738 N N . LYS B 1 282 ? 169.844 186.807 85.379 1.00 25.28 309 LYS B N 1
ATOM 5739 C CA . LYS B 1 282 ? 169.809 185.881 84.250 1.00 24.88 309 LYS B CA 1
ATOM 5740 C C . LYS B 1 282 ? 168.411 185.721 83.660 1.00 24.71 309 LYS B C 1
ATOM 5741 O O . LYS B 1 282 ? 167.448 185.506 84.382 1.00 24.20 309 LYS B O 1
ATOM 5747 N N . GLY B 1 283 ? 168.323 185.826 82.336 1.00 24.99 310 GLY B N 1
ATOM 5748 C CA . GLY B 1 283 ? 167.062 185.610 81.619 1.00 24.10 310 GLY B CA 1
ATOM 5749 C C . GLY B 1 283 ? 166.169 186.821 81.514 1.00 24.95 310 GLY B C 1
ATOM 5750 O O . GLY B 1 283 ? 165.200 186.783 80.757 1.00 26.67 310 GLY B O 1
ATOM 5751 N N . SER B 1 284 ? 166.479 187.896 82.239 1.00 23.95 311 SER B N 1
ATOM 5752 C CA . SER B 1 284 ? 165.623 189.089 82.248 1.00 22.69 311 SER B CA 1
ATOM 5753 C C . SER B 1 284 ? 165.988 190.056 81.136 1.00 21.12 311 SER B C 1
ATOM 5754 O O . SER B 1 284 ? 167.140 190.081 80.682 1.00 22.09 311 SER B O 1
ATOM 5757 N N . THR B 1 285 ? 165.031 190.858 80.716 1.00 20.66 312 THR B N 1
ATOM 5758 C CA . THR B 1 285 ? 165.303 192.012 79.842 1.00 20.10 312 THR B CA 1
ATOM 5759 C C . THR B 1 285 ? 165.478 193.304 80.639 1.00 20.16 312 THR B C 1
ATOM 5760 O O . THR B 1 285 ? 165.723 194.367 80.043 1.00 21.23 312 THR B O 1
ATOM 5764 N N . GLN B 1 286 ? 165.389 193.220 81.966 1.00 18.97 313 GLN B N 1
ATOM 5765 C CA . GLN B 1 286 ? 165.957 194.244 82.844 1.00 19.63 313 GLN B CA 1
ATOM 5766 C C . GLN B 1 286 ? 167.471 194.200 82.591 1.00 20.36 313 GLN B C 1
ATOM 5767 O O . GLN B 1 286 ? 167.971 193.192 82.072 1.00 18.65 313 GLN B O 1
ATOM 5773 N N . GLU B 1 287 ? 168.196 195.257 82.959 1.00 19.61 314 GLU B N 1
ATOM 5774 C CA . GLU B 1 287 ? 169.645 195.314 82.691 1.00 22.17 314 GLU B CA 1
ATOM 5775 C C . GLU B 1 287 ? 170.399 194.115 83.229 1.00 22.42 314 GLU B C 1
ATOM 5776 O O . GLU B 1 287 ? 171.343 193.659 82.613 1.00 27.09 314 GLU B O 1
ATOM 5782 N N . GLY B 1 288 ? 169.976 193.602 84.378 1.00 24.64 315 GLY B N 1
ATOM 5783 C CA . GLY B 1 288 ? 170.650 192.479 85.014 1.00 24.45 315 GLY B CA 1
ATOM 5784 C C . GLY B 1 288 ? 170.740 191.199 84.210 1.00 24.55 315 GLY B C 1
ATOM 5785 O O . GLY B 1 288 ? 171.578 190.362 84.511 1.00 26.13 315 GLY B O 1
ATOM 5786 N N . GLY B 1 289 ? 169.892 191.036 83.200 1.00 25.02 316 GLY B N 1
ATOM 5787 C CA . GLY B 1 289 ? 169.875 189.823 82.397 1.00 28.37 316 GLY B CA 1
ATOM 5788 C C . GLY B 1 289 ? 170.871 189.812 81.263 1.00 27.30 316 GLY B C 1
ATOM 5789 O O . GLY B 1 289 ? 171.421 188.759 80.939 1.00 27.90 316 GLY B O 1
ATOM 5790 N N . PHE B 1 290 ? 171.105 190.960 80.648 1.00 25.62 317 PHE B N 1
ATOM 5791 C CA . PHE B 1 290 ? 171.937 191.009 79.441 1.00 26.13 317 PHE B CA 1
ATOM 5792 C C . PHE B 1 290 ? 173.025 192.087 79.395 1.00 26.16 317 PHE B C 1
ATOM 5793 O O . PHE B 1 290 ? 173.747 192.183 78.393 1.00 24.08 317 PHE B O 1
ATOM 5801 N N . ARG B 1 291 ? 173.162 192.859 80.470 1.00 24.76 318 ARG B N 1
ATOM 5802 C CA . ARG B 1 291 ? 174.290 193.769 80.633 1.00 24.75 318 ARG B CA 1
ATOM 5803 C C . ARG B 1 291 ? 175.337 193.056 81.477 1.00 23.75 318 ARG B C 1
ATOM 5804 O O . ARG B 1 291 ? 175.027 192.570 82.576 1.00 23.90 318 ARG B O 1
ATOM 5812 N N . VAL B 1 292 ? 176.568 192.992 80.964 1.00 22.77 319 VAL B N 1
ATOM 5813 C CA . VAL B 1 292 ? 177.593 192.126 81.526 1.00 23.99 319 VAL B CA 1
ATOM 5814 C C . VAL B 1 292 ? 178.929 192.838 81.706 1.00 23.28 319 VAL B C 1
ATOM 5815 O O . VAL B 1 292 ? 179.182 193.852 81.052 1.00 23.84 319 VAL B O 1
ATOM 5819 N N . PRO B 1 293 ? 179.787 192.313 82.594 1.00 23.52 320 PRO B N 1
ATOM 5820 C CA . PRO B 1 293 ? 181.155 192.841 82.643 1.00 24.50 320 PRO B CA 1
ATOM 5821 C C . PRO B 1 293 ? 181.865 192.569 81.330 1.00 23.73 320 PRO B C 1
ATOM 5822 O O . PRO B 1 293 ? 181.631 191.535 80.708 1.00 24.99 320 PRO B O 1
ATOM 5826 N N . MET B 1 294 ? 182.695 193.497 80.898 1.00 23.63 321 MET B N 1
ATOM 5827 C CA . MET B 1 294 ? 183.553 193.273 79.753 1.00 23.32 321 MET B CA 1
ATOM 5828 C C . MET B 1 294 ? 184.809 194.131 79.855 1.00 24.78 321 MET B C 1
ATOM 5829 O O . MET B 1 294 ? 184.738 195.298 80.251 1.00 24.76 321 MET B O 1
ATOM 5834 N N . LEU B 1 295 ? 185.947 193.537 79.499 1.00 25.98 322 LEU B N 1
ATOM 5835 C CA . LEU B 1 295 ? 187.205 194.265 79.353 1.00 26.10 322 LEU B CA 1
ATOM 5836 C C . LEU B 1 295 ? 187.887 193.872 78.044 1.00 26.13 322 LEU B C 1
ATOM 5837 O O . LEU B 1 295 ? 187.744 192.745 77.583 1.00 25.52 322 LEU B O 1
ATOM 5842 N N . PHE B 1 296 ? 188.597 194.833 77.459 1.00 26.49 323 PHE B N 1
ATOM 5843 C CA . PHE B 1 296 ? 189.545 194.619 76.361 1.00 29.63 323 PHE B CA 1
ATOM 5844 C C . PHE B 1 296 ? 190.954 194.862 76.911 1.00 30.23 323 PHE B C 1
ATOM 5845 O O . PHE B 1 296 ? 191.175 195.817 77.656 1.00 32.44 323 PHE B O 1
ATOM 5853 N N . HIS B 1 297 ? 191.905 194.027 76.529 1.00 31.66 324 HIS B N 1
ATOM 5854 C CA . HIS B 1 297 ? 193.317 194.256 76.857 1.00 32.59 324 HIS B CA 1
ATOM 5855 C C . HIS B 1 297 ? 194.200 193.960 75.647 1.00 32.16 324 HIS B C 1
ATOM 5856 O O . HIS B 1 297 ? 194.204 192.841 75.128 1.00 35.12 324 HIS B O 1
ATOM 5863 N N . TRP B 1 298 ? 194.962 194.967 75.233 1.00 32.58 325 TRP B N 1
ATOM 5864 C CA . TRP B 1 298 ? 195.860 194.889 74.078 1.00 32.45 325 TRP B CA 1
ATOM 5865 C C . TRP B 1 298 ? 196.806 196.105 74.173 1.00 33.32 325 TRP B C 1
ATOM 5866 O O . TRP B 1 298 ? 196.434 197.210 73.769 1.00 29.49 325 TRP B O 1
ATOM 5877 N N . PRO B 1 299 ? 198.013 195.909 74.760 1.00 34.66 326 PRO B N 1
ATOM 5878 C CA . PRO B 1 299 ? 198.928 197.020 75.044 1.00 35.47 326 PRO B CA 1
ATOM 5879 C C . PRO B 1 299 ? 199.270 197.880 73.832 1.00 36.72 326 PRO B C 1
ATOM 5880 O O . PRO B 1 299 ? 199.526 197.345 72.745 1.00 36.44 326 PRO B O 1
ATOM 5884 N N . LYS B 1 300 ? 199.234 199.201 74.039 1.00 37.40 327 LYS B N 1
ATOM 5885 C CA . LYS B 1 300 ? 199.471 200.208 73.011 1.00 38.61 327 LYS B CA 1
ATOM 5886 C C . LYS B 1 300 ? 198.300 200.435 72.038 1.00 41.55 327 LYS B C 1
ATOM 5887 O O . LYS B 1 300 ? 198.291 201.450 71.339 1.00 40.92 327 LYS B O 1
ATOM 5891 N N . HIS B 1 301 ? 197.306 199.535 72.024 1.00 40.91 328 HIS B N 1
ATOM 5892 C CA . HIS B 1 301 ? 196.139 199.641 71.134 1.00 39.79 328 HIS B CA 1
ATOM 5893 C C . HIS B 1 301 ? 194.876 199.972 71.910 1.00 37.83 328 HIS B C 1
ATOM 5894 O O . HIS B 1 301 ? 194.177 200.928 71.575 1.00 36.58 328 HIS B O 1
ATOM 5901 N N . VAL B 1 302 ? 194.585 199.169 72.932 1.00 37.01 329 VAL B N 1
ATOM 5902 C CA . VAL B 1 302 ? 193.522 199.461 73.894 1.00 37.31 329 VAL B CA 1
ATOM 5903 C C . VAL B 1 302 ? 194.143 200.356 74.943 1.00 36.38 329 VAL B C 1
ATOM 5904 O O . VAL B 1 302 ? 195.130 199.952 75.545 1.00 38.52 329 VAL B O 1
ATOM 5908 N N . PRO B 1 303 ? 193.591 201.570 75.160 1.00 36.49 330 PRO B N 1
ATOM 5909 C CA . PRO B 1 303 ? 194.107 202.440 76.224 1.00 36.73 330 PRO B CA 1
ATOM 5910 C C . PRO B 1 303 ? 194.077 201.783 77.609 1.00 34.33 330 PRO B C 1
ATOM 5911 O O . PRO B 1 303 ? 193.109 201.095 77.943 1.00 32.55 330 PRO B O 1
ATOM 5915 N N . ALA B 1 304 ? 195.126 202.012 78.397 1.00 33.92 331 ALA B N 1
ATOM 5916 C CA . ALA B 1 304 ? 195.268 201.410 79.724 1.00 34.10 331 ALA B CA 1
ATOM 5917 C C . ALA B 1 304 ? 194.597 202.258 80.808 1.00 33.06 331 ALA B C 1
ATOM 5918 O O . ALA B 1 304 ? 194.688 203.485 80.796 1.00 33.61 331 ALA B O 1
ATOM 5920 N N . GLY B 1 305 ? 193.933 201.589 81.747 1.00 35.47 332 GLY B N 1
ATOM 5921 C CA . GLY B 1 305 ? 193.333 202.256 82.899 1.00 33.84 332 GLY B CA 1
ATOM 5922 C C . GLY B 1 305 ? 192.080 203.064 82.603 1.00 33.62 332 GLY B C 1
ATOM 5923 O O . GLY B 1 305 ? 191.754 203.980 83.352 1.00 33.11 332 GLY B O 1
ATOM 5924 N N . LYS B 1 306 ? 191.365 202.713 81.536 1.00 32.66 333 LYS B N 1
ATOM 5925 C CA . LYS B 1 306 ? 190.189 203.473 81.117 1.00 33.76 333 LYS B CA 1
ATOM 5926 C C . LYS B 1 306 ? 188.904 202.674 81.299 1.00 30.75 333 LYS B C 1
ATOM 5927 O O . LYS B 1 306 ? 188.924 201.453 81.389 1.00 29.27 333 LYS B O 1
ATOM 5933 N N . ARG B 1 307 ? 187.795 203.399 81.353 1.00 32.49 334 ARG B N 1
ATOM 5934 C CA . ARG B 1 307 ? 186.456 202.809 81.360 1.00 33.93 334 ARG B CA 1
ATOM 5935 C C . ARG B 1 307 ? 185.629 203.444 80.246 1.00 31.42 334 ARG B C 1
ATOM 5936 O O . ARG B 1 307 ? 185.383 204.639 80.260 1.00 29.41 334 ARG B O 1
ATOM 5944 N N . PHE B 1 308 ? 185.254 202.632 79.263 1.00 31.30 335 PHE B N 1
ATOM 5945 C CA . PHE B 1 308 ? 184.466 203.072 78.117 1.00 31.47 335 PHE B CA 1
ATOM 5946 C C . PHE B 1 308 ? 182.999 203.071 78.518 1.00 32.22 335 PHE B C 1
ATOM 5947 O O . PHE B 1 308 ? 182.482 202.048 78.978 1.00 30.98 335 PHE B O 1
ATOM 5955 N N . SER B 1 309 ? 182.332 204.210 78.346 1.00 32.84 336 SER B N 1
ATOM 5956 C CA . SER B 1 309 ? 180.985 204.409 78.899 1.00 32.73 336 SER B CA 1
ATOM 5957 C C . SER B 1 309 ? 179.848 204.362 77.875 1.00 31.69 336 SER B C 1
ATOM 5958 O O . SER B 1 309 ? 178.696 204.590 78.235 1.00 32.80 336 SER B O 1
ATOM 5961 N N . HIS B 1 310 ? 180.147 204.061 76.611 1.00 30.86 337 HIS B N 1
ATOM 5962 C CA . HIS B 1 310 ? 179.106 203.998 75.594 1.00 29.29 337 HIS B CA 1
ATOM 5963 C C . HIS B 1 310 ? 178.682 202.544 75.335 1.00 29.66 337 HIS B C 1
ATOM 5964 O O . HIS B 1 310 ? 179.488 201.624 75.540 1.00 25.87 337 HIS B O 1
ATOM 5971 N N . PRO B 1 311 ? 177.423 202.340 74.872 1.00 27.52 338 PRO B N 1
ATOM 5972 C CA . PRO B 1 311 ? 176.940 200.999 74.572 1.00 27.21 338 PRO B CA 1
ATOM 5973 C C . PRO B 1 311 ? 177.815 200.240 73.577 1.00 27.53 338 PRO B C 1
ATOM 5974 O O . PRO B 1 311 ? 178.246 200.810 72.556 1.00 26.45 338 PRO B O 1
ATOM 5978 N N . VAL B 1 312 ? 178.105 198.986 73.920 1.00 25.21 339 VAL B N 1
ATOM 5979 C CA . VAL B 1 312 ? 178.770 198.062 73.026 1.00 28.00 339 VAL B CA 1
ATOM 5980 C C . VAL B 1 312 ? 178.006 196.757 73.074 1.00 27.23 339 VAL B C 1
ATOM 5981 O O . VAL B 1 312 ? 177.506 196.376 74.132 1.00 28.69 339 VAL B O 1
ATOM 5985 N N . SER B 1 313 ? 177.922 196.077 71.937 1.00 27.11 340 SER B N 1
ATOM 5986 C CA . SER B 1 313 ? 177.213 194.803 71.850 1.00 27.79 340 SER B CA 1
ATOM 5987 C C . SER B 1 313 ? 178.195 193.673 71.640 1.00 27.25 340 SER B C 1
ATOM 5988 O O . SER B 1 313 ? 179.197 193.831 70.942 1.00 30.45 340 SER B O 1
ATOM 5991 N N . ALA B 1 314 ? 177.889 192.520 72.225 1.00 26.65 341 ALA B N 1
ATOM 5992 C CA . ALA B 1 314 ? 178.554 191.272 71.886 1.00 25.59 341 ALA B CA 1
ATOM 5993 C C . ALA B 1 314 ? 178.544 190.998 70.366 1.00 25.47 341 ALA B C 1
ATOM 5994 O O . ALA B 1 314 ? 179.474 190.390 69.845 1.00 24.60 341 ALA B O 1
ATOM 5996 N N . LEU B 1 315 ? 177.507 191.468 69.673 1.00 25.36 342 LEU B N 1
ATOM 5997 C CA . LEU B 1 315 ? 177.441 191.398 68.206 1.00 25.18 342 LEU B CA 1
ATOM 5998 C C . LEU B 1 315 ? 178.571 192.130 67.502 1.00 25.38 342 LEU B C 1
ATOM 5999 O O . LEU B 1 315 ? 178.926 191.786 66.384 1.00 25.96 342 LEU B O 1
ATOM 6004 N N . ASP B 1 316 ? 179.121 193.150 68.147 1.00 25.82 343 ASP B N 1
ATOM 6005 C CA . ASP B 1 316 ? 180.223 193.919 67.579 1.00 27.73 343 ASP B CA 1
ATOM 6006 C C . ASP B 1 316 ? 181.529 193.142 67.476 1.00 26.48 343 ASP B C 1
ATOM 6007 O O . ASP B 1 316 ? 182.366 193.456 66.626 1.00 28.79 343 ASP B O 1
ATOM 6012 N N . LEU B 1 317 ? 181.711 192.122 68.312 1.00 26.56 344 LEU B N 1
ATOM 6013 C CA . LEU B 1 317 ? 182.979 191.393 68.340 1.00 26.02 344 LEU B CA 1
ATOM 6014 C C . LEU B 1 317 ? 183.304 190.739 66.995 1.00 25.85 344 LEU B C 1
ATOM 6015 O O . LEU B 1 317 ? 184.453 190.783 66.559 1.00 24.51 344 LEU B O 1
ATOM 6020 N N . TYR B 1 318 ? 182.306 190.189 66.316 1.00 26.22 345 TYR B N 1
ATOM 6021 C CA . TYR B 1 318 ? 182.540 189.546 65.012 1.00 27.04 345 TYR B CA 1
ATOM 6022 C C . TYR B 1 318 ? 183.185 190.504 63.984 1.00 26.89 345 TYR B C 1
ATOM 6023 O O . TYR B 1 318 ? 184.280 190.221 63.508 1.00 26.31 345 TYR B O 1
ATOM 6032 N N . PRO B 1 319 ? 182.519 191.630 63.641 1.00 28.74 346 PRO B N 1
ATOM 6033 C CA . PRO B 1 319 ? 183.147 192.556 62.679 1.00 29.97 346 PRO B CA 1
ATOM 6034 C C . PRO B 1 319 ? 184.382 193.298 63.205 1.00 30.37 346 PRO B C 1
ATOM 6035 O O . PRO B 1 319 ? 185.249 193.678 62.418 1.00 27.92 346 PRO B O 1
ATOM 6039 N N . THR B 1 320 ? 184.454 193.517 64.517 1.00 30.94 347 THR B N 1
ATOM 6040 C CA . THR B 1 320 ? 185.615 194.166 65.115 1.00 29.04 347 THR B CA 1
ATOM 6041 C C . THR B 1 320 ? 186.838 193.271 65.024 1.00 29.40 347 THR B C 1
ATOM 6042 O O . THR B 1 320 ? 187.884 193.708 64.541 1.00 28.60 347 THR B O 1
ATOM 6046 N N . PHE B 1 321 ? 186.704 192.021 65.477 1.00 28.90 348 PHE B N 1
ATOM 6047 C CA . PHE B 1 321 ? 187.764 191.027 65.331 1.00 27.65 348 PHE B CA 1
ATOM 6048 C C . PHE B 1 321 ? 188.160 190.866 63.860 1.00 28.84 348 PHE B C 1
ATOM 6049 O O . PHE B 1 321 ? 189.349 190.826 63.518 1.00 29.30 348 PHE B O 1
ATOM 6057 N N . ALA B 1 322 ? 187.159 190.769 62.998 1.00 29.07 349 ALA B N 1
ATOM 6058 C CA . ALA B 1 322 ? 187.372 190.606 61.562 1.00 29.66 349 ALA B CA 1
ATOM 6059 C C . ALA B 1 322 ? 188.225 191.732 60.996 1.00 30.24 349 ALA B C 1
ATOM 6060 O O . ALA B 1 322 ? 189.214 191.465 60.313 1.00 32.30 349 ALA B O 1
ATOM 6062 N N . ALA B 1 323 ? 187.860 192.982 61.308 1.00 30.15 350 ALA B N 1
ATOM 6063 C CA . ALA B 1 323 ? 188.603 194.150 60.834 1.00 30.31 350 ALA B CA 1
ATOM 6064 C C . ALA B 1 323 ? 190.027 194.165 61.373 1.00 30.86 350 ALA B C 1
ATOM 6065 O O . ALA B 1 323 ? 190.954 194.381 60.613 1.00 29.00 350 ALA B O 1
ATOM 6067 N N . LEU B 1 324 ? 190.196 193.900 62.671 1.00 32.01 351 LEU B N 1
ATOM 6068 C CA . LEU B 1 324 ? 191.526 193.838 63.279 1.00 35.02 351 LEU B CA 1
ATOM 6069 C C . LEU B 1 324 ? 192.407 192.730 62.698 1.00 38.36 351 LEU B C 1
ATOM 6070 O O . LEU B 1 324 ? 193.627 192.876 62.645 1.00 43.29 351 LEU B O 1
ATOM 6075 N N . ALA B 1 325 ? 191.788 191.632 62.271 1.00 36.36 352 ALA B N 1
ATOM 6076 C CA . ALA B 1 325 ? 192.506 190.516 61.653 1.00 38.20 352 ALA B CA 1
ATOM 6077 C C . ALA B 1 325 ? 192.771 190.694 60.152 1.00 37.04 352 ALA B C 1
ATOM 6078 O O . ALA B 1 325 ? 193.489 189.894 59.562 1.00 36.94 352 ALA B O 1
ATOM 6080 N N . GLY B 1 326 ? 192.206 191.728 59.542 1.00 36.69 353 GLY B N 1
ATOM 6081 C CA . GLY B 1 326 ? 192.274 191.906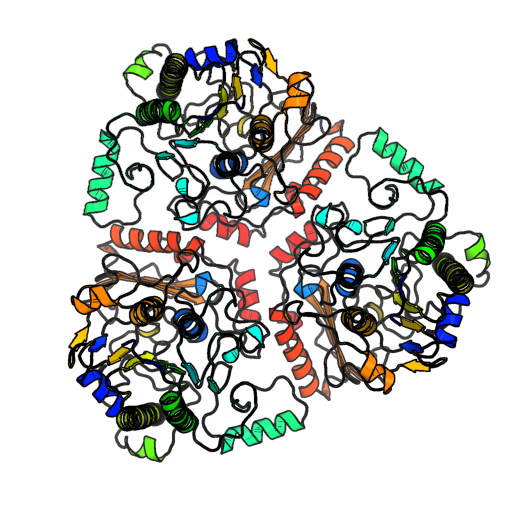 58.094 1.00 37.15 353 GLY B CA 1
ATOM 6082 C C . GLY B 1 326 ? 191.444 190.871 57.340 1.00 38.10 353 GLY B C 1
ATOM 6083 O O . GLY B 1 326 ? 191.748 190.553 56.190 1.00 36.45 353 GLY B O 1
ATOM 6084 N N . ALA B 1 327 ? 190.394 190.354 57.980 1.00 36.23 354 ALA B N 1
ATOM 6085 C CA . ALA B 1 327 ? 189.495 189.392 57.355 1.00 37.19 354 ALA B CA 1
ATOM 6086 C C . ALA B 1 327 ? 188.301 190.158 56.810 1.00 36.03 354 ALA B C 1
ATOM 6087 O O . ALA B 1 327 ? 187.666 190.927 57.540 1.00 36.77 354 ALA B O 1
ATOM 6089 N N . LYS B 1 328 ? 187.991 189.934 55.538 1.00 36.39 355 LYS B N 1
ATOM 6090 C CA . LYS B 1 328 ? 186.876 190.603 54.887 1.00 36.70 355 LYS B CA 1
ATOM 6091 C C . LYS B 1 328 ? 185.559 189.939 55.291 1.00 35.64 355 LYS B C 1
ATOM 6092 O O . LYS B 1 328 ? 185.465 188.718 55.356 1.00 35.40 355 LYS B O 1
ATOM 6098 N N . VAL B 1 329 ? 184.567 190.770 55.580 1.00 35.67 356 VAL B N 1
ATOM 6099 C CA . VAL B 1 329 ? 183.189 190.360 55.805 1.00 38.39 356 VAL B CA 1
ATOM 6100 C C . VAL B 1 329 ? 182.396 190.615 54.517 1.00 41.74 356 VAL B C 1
ATOM 6101 O O . VAL B 1 329 ? 182.707 191.547 53.780 1.00 44.25 356 VAL B O 1
ATOM 6105 N N . GLU B 1 330 ? 181.376 189.796 54.257 1.00 44.87 357 GLU B N 1
ATOM 6106 C CA . GLU B 1 330 ? 180.478 189.964 53.098 1.00 48.51 357 GLU B CA 1
ATOM 6107 C C . GLU B 1 330 ? 179.096 190.503 53.540 1.00 49.39 357 GLU B C 1
ATOM 6108 O O . GLU B 1 330 ? 178.577 190.114 54.595 1.00 45.26 357 GLU B O 1
ATOM 6114 N N . GLU B 1 331 ? 178.515 191.404 52.731 1.00 50.11 358 GLU B N 1
ATOM 6115 C CA . GLU B 1 331 ? 177.184 192.004 52.995 1.00 49.86 358 GLU B CA 1
ATOM 6116 C C . GLU B 1 331 ? 176.084 190.943 53.212 1.00 49.69 358 GLU B C 1
ATOM 6117 O O . GLU B 1 331 ? 175.192 191.121 54.060 1.00 50.48 358 GLU B O 1
ATOM 6119 N N . ASN B 1 332 ? 176.174 189.833 52.477 1.00 46.51 359 ASN B N 1
ATOM 6120 C CA . ASN B 1 332 ? 175.194 188.748 52.593 1.00 49.56 359 ASN B CA 1
ATOM 6121 C C . ASN B 1 332 ? 175.304 187.881 53.871 1.00 45.88 359 ASN B C 1
ATOM 6122 O O . ASN B 1 332 ? 174.508 186.960 54.043 1.00 46.07 359 ASN B O 1
ATOM 6127 N N . GLN B 1 333 ? 176.288 188.143 54.737 1.00 42.67 360 GLN B N 1
ATOM 6128 C CA . GLN B 1 333 ? 176.326 187.540 56.080 1.00 40.90 360 GLN B CA 1
ATOM 6129 C C . GLN B 1 333 ? 175.324 188.182 57.041 1.00 38.73 360 GLN B C 1
ATOM 6130 O O . GLN B 1 333 ? 175.037 187.611 58.089 1.00 38.99 360 GLN B O 1
ATOM 6136 N N . HIS B 1 334 ? 174.818 189.369 56.695 1.00 37.01 361 HIS B N 1
ATOM 6137 C CA . HIS B 1 334 ? 173.778 190.068 57.476 1.00 36.48 361 HIS B CA 1
ATOM 6138 C C . HIS B 1 334 ? 174.165 190.283 58.937 1.00 33.60 361 HIS B C 1
ATOM 6139 O O . HIS B 1 334 ? 173.358 190.073 59.851 1.00 30.74 361 HIS B O 1
ATOM 6146 N N . LEU B 1 335 ? 175.406 190.713 59.141 1.00 30.85 362 LEU B N 1
ATOM 6147 C CA . LEU B 1 335 ? 175.911 190.971 60.477 1.00 30.56 362 LEU B CA 1
ATOM 6148 C C . LEU B 1 335 ? 175.091 192.076 61.142 1.00 29.52 362 LEU B C 1
ATOM 6149 O O . LEU B 1 335 ? 174.747 193.072 60.513 1.00 29.04 362 LEU B O 1
ATOM 6154 N N . ASP B 1 336 ? 174.749 191.857 62.409 1.00 29.66 363 ASP B N 1
ATOM 6155 C CA . ASP B 1 336 ? 173.874 192.763 63.152 1.00 28.36 363 ASP B CA 1
ATOM 6156 C C . ASP B 1 336 ? 174.619 193.740 64.042 1.00 27.33 363 ASP B C 1
ATOM 6157 O O . ASP B 1 336 ? 174.024 194.696 64.504 1.00 27.65 363 ASP B O 1
ATOM 6162 N N . GLY B 1 337 ? 175.908 193.507 64.279 1.00 27.74 364 GLY B N 1
ATOM 6163 C CA . GLY B 1 337 ? 176.722 194.416 65.073 1.00 28.05 364 GLY B CA 1
ATOM 6164 C C . GLY B 1 337 ? 177.493 195.359 64.180 1.00 29.07 364 GLY B C 1
ATOM 6165 O O . GLY B 1 337 ? 177.242 195.436 62.977 1.00 28.45 364 GLY B O 1
ATOM 6166 N N . THR B 1 338 ? 178.462 196.056 64.763 1.00 27.36 365 THR B N 1
ATOM 6167 C CA . THR B 1 338 ? 179.287 196.994 64.016 1.00 27.28 365 THR B CA 1
ATOM 6168 C C . THR B 1 338 ? 180.749 196.848 64.427 1.00 26.67 365 THR B C 1
ATOM 6169 O O . THR B 1 338 ? 181.054 196.398 65.536 1.00 26.54 365 THR B O 1
ATOM 6173 N N . ASN B 1 339 ? 181.653 197.193 63.524 1.00 27.13 366 ASN B N 1
ATOM 6174 C CA . ASN B 1 339 ? 183.070 197.293 63.868 1.00 25.73 366 ASN B CA 1
ATOM 6175 C C . ASN B 1 339 ? 183.187 198.483 64.793 1.00 26.16 366 ASN B C 1
ATOM 6176 O O . ASN B 1 339 ? 183.138 199.619 64.343 1.00 25.57 366 ASN B O 1
ATOM 6181 N N . MET B 1 340 ? 183.317 198.221 66.091 1.00 26.50 367 MET B N 1
ATOM 6182 C CA . MET B 1 340 ? 183.275 199.295 67.079 1.00 27.61 367 MET B CA 1
ATOM 6183 C C . MET B 1 340 ? 184.596 200.047 67.242 1.00 30.82 367 MET B C 1
ATOM 6184 O O . MET B 1 340 ? 184.623 201.106 67.885 1.00 33.71 367 MET B O 1
ATOM 6189 N N . TRP B 1 341 ? 185.673 199.525 66.653 1.00 31.01 368 TRP B N 1
ATOM 6190 C CA . TRP B 1 341 ? 187.008 200.070 66.873 1.00 32.04 368 TRP B CA 1
ATOM 6191 C C . TRP B 1 341 ? 187.169 201.575 66.541 1.00 33.69 368 TRP B C 1
ATOM 6192 O O . TRP B 1 341 ? 187.691 202.310 67.377 1.00 33.30 368 TRP B O 1
ATOM 6203 N N . PRO B 1 342 ? 186.712 202.040 65.348 1.00 32.11 369 PRO B N 1
ATOM 6204 C CA . PRO B 1 342 ? 186.886 203.475 65.036 1.00 32.72 369 PRO B CA 1
ATOM 6205 C C . PRO B 1 342 ? 186.216 204.423 66.027 1.00 33.86 369 PRO B C 1
ATOM 6206 O O . PRO B 1 342 ? 186.819 205.429 66.402 1.00 38.91 369 PRO B O 1
ATOM 6210 N N . ALA B 1 343 ? 184.997 204.102 66.454 1.00 32.77 370 ALA B N 1
ATOM 6211 C CA . ALA B 1 343 ? 184.320 204.885 67.481 1.00 32.91 370 ALA B CA 1
ATOM 6212 C C . ALA B 1 343 ? 184.987 204.711 68.855 1.00 34.33 370 ALA B C 1
ATOM 6213 O O . ALA B 1 343 ? 185.155 205.691 69.598 1.00 35.50 370 ALA B O 1
ATOM 6215 N N . PHE B 1 344 ? 185.372 203.478 69.180 1.00 33.31 371 PHE B N 1
ATOM 6216 C CA . PHE B 1 344 ? 186.066 203.168 70.441 1.00 34.25 371 PHE B CA 1
ATOM 6217 C C . PHE B 1 344 ? 187.335 204.000 70.619 1.00 36.91 371 PHE B C 1
ATOM 6218 O O . PHE B 1 344 ? 187.538 204.606 71.666 1.00 39.94 371 PHE B O 1
ATOM 6226 N N . ILE B 1 345 ? 188.163 204.044 69.579 1.00 38.46 372 ILE B N 1
ATOM 6227 C CA . ILE B 1 345 ? 189.407 204.823 69.578 1.00 38.91 372 ILE B CA 1
ATOM 6228 C C . ILE B 1 345 ? 189.165 206.331 69.754 1.00 37.74 372 ILE B C 1
ATOM 6229 O O . ILE B 1 345 ? 190.011 207.006 70.308 1.00 37.12 372 ILE B O 1
ATOM 6234 N N . LYS B 1 346 ? 188.021 206.843 69.305 1.00 38.45 373 LYS B N 1
ATOM 6235 C CA . LYS B 1 346 ? 187.674 208.267 69.450 1.00 40.19 373 LYS B CA 1
ATOM 6236 C C . LYS B 1 346 ? 186.840 208.558 70.703 1.00 39.56 373 LYS B C 1
ATOM 6237 O O . LYS B 1 346 ? 186.370 209.679 70.886 1.00 37.90 373 LYS B O 1
ATOM 6243 N N . ASN B 1 347 ? 186.680 207.558 71.572 1.00 38.51 374 ASN B N 1
ATOM 6244 C CA . ASN B 1 347 ? 185.795 207.634 72.733 1.00 39.30 374 ASN B CA 1
ATOM 6245 C C . ASN B 1 347 ? 184.381 208.157 72.410 1.00 37.78 374 ASN B C 1
ATOM 6246 O O . ASN B 1 347 ? 183.807 208.950 73.155 1.00 39.93 374 ASN B O 1
ATOM 6251 N N . GLU B 1 348 ? 183.837 207.677 71.293 1.00 36.60 375 GLU B N 1
ATOM 6252 C CA . GLU B 1 348 ? 182.485 208.007 70.833 1.00 35.00 375 GLU B CA 1
ATOM 6253 C C . GLU B 1 348 ? 181.613 206.747 70.871 1.00 34.39 375 GLU B C 1
ATOM 6254 O O . GLU B 1 348 ? 182.131 205.623 70.918 1.00 29.96 375 GLU B O 1
ATOM 6260 N N . ASN B 1 349 ? 180.297 206.942 70.838 1.00 30.07 376 ASN B N 1
ATOM 6261 C CA . ASN B 1 349 ? 179.339 205.840 70.884 1.00 28.75 376 ASN B CA 1
ATOM 6262 C C . ASN B 1 349 ? 179.304 205.079 69.555 1.00 29.26 376 ASN B C 1
ATOM 6263 O O . ASN B 1 349 ? 178.776 205.592 68.574 1.00 28.57 376 ASN B O 1
ATOM 6268 N N . PRO B 1 350 ? 179.823 203.823 69.531 1.00 30.22 377 PRO B N 1
ATOM 6269 C CA . PRO B 1 350 ? 179.755 203.036 68.285 1.00 28.89 377 PRO B CA 1
ATOM 6270 C C . PRO B 1 350 ? 178.335 202.721 67.810 1.00 27.87 377 PRO B C 1
ATOM 6271 O O . PRO B 1 350 ? 178.170 202.343 66.652 1.00 29.21 377 PRO B O 1
ATOM 6275 N N . HIS B 1 351 ? 177.342 202.846 68.695 1.00 27.35 378 HIS B N 1
ATOM 6276 C CA . HIS B 1 351 ? 175.926 202.722 68.343 1.00 27.73 378 HIS B CA 1
ATOM 6277 C C . HIS B 1 351 ? 175.165 204.038 68.524 1.00 28.47 378 HIS B C 1
ATOM 6278 O O . HIS B 1 351 ? 174.012 204.043 68.991 1.00 25.20 378 HIS B O 1
ATOM 6285 N N . LYS B 1 352 ? 175.794 205.146 68.125 1.00 28.57 379 LYS B N 1
ATOM 6286 C CA . LYS B 1 352 ? 175.145 206.452 68.183 1.00 30.77 379 LYS B CA 1
ATOM 6287 C C . LYS B 1 352 ? 173.840 206.437 67.380 1.00 29.61 379 LYS B C 1
ATOM 6288 O O . LYS B 1 352 ? 173.830 206.076 66.201 1.00 30.15 379 LYS B O 1
ATOM 6294 N N . ASP B 1 353 ? 172.752 206.791 68.058 1.00 30.56 380 ASP B N 1
ATOM 6295 C CA . ASP B 1 353 ? 171.414 206.873 67.480 1.00 30.29 380 ASP B CA 1
ATOM 6296 C C . ASP B 1 353 ? 170.907 205.556 66.874 1.00 30.23 380 ASP B C 1
ATOM 6297 O O . ASP B 1 353 ? 170.067 205.580 65.978 1.00 31.29 380 ASP B O 1
ATOM 6302 N N . GLU B 1 354 ? 171.397 204.420 67.384 1.00 32.10 381 GLU B N 1
ATOM 6303 C CA . GLU B 1 354 ? 171.031 203.090 66.877 1.00 31.34 381 GLU B CA 1
ATOM 6304 C C . GLU B 1 354 ? 170.726 202.169 68.060 1.00 32.20 381 GLU B C 1
ATOM 6305 O O . GLU B 1 354 ? 171.454 202.186 69.056 1.00 32.66 381 GLU B O 1
ATOM 6311 N N . PRO B 1 355 ? 169.662 201.355 67.954 1.00 28.51 382 PRO B N 1
ATOM 6312 C CA . PRO B 1 355 ? 169.257 200.544 69.087 1.00 28.96 382 PRO B CA 1
ATOM 6313 C C . PRO B 1 355 ? 170.058 199.246 69.257 1.00 27.75 382 PRO B C 1
ATOM 6314 O O . PRO B 1 355 ? 170.579 198.699 68.294 1.00 26.37 382 PRO B O 1
ATOM 6318 N N . ILE B 1 356 ? 170.143 198.782 70.501 1.00 27.16 383 ILE B N 1
ATOM 6319 C CA . ILE B 1 356 ? 170.606 197.434 70.831 1.00 27.71 383 ILE B CA 1
ATOM 6320 C C . ILE B 1 356 ? 169.390 196.763 71.461 1.00 27.06 383 ILE B C 1
ATOM 6321 O O . ILE B 1 356 ? 168.735 197.357 72.313 1.00 26.70 383 ILE B O 1
ATOM 6326 N N . TYR B 1 357 ? 169.104 195.534 71.034 1.00 26.94 384 TYR B N 1
ATOM 6327 C CA . TYR B 1 357 ? 167.878 194.834 71.404 1.00 27.72 384 TYR B CA 1
ATOM 6328 C C . TYR B 1 357 ? 168.124 193.623 72.307 1.00 27.30 384 TYR B C 1
ATOM 6329 O O . TYR B 1 357 ? 169.184 192.979 72.252 1.00 27.44 384 TYR B O 1
ATOM 6338 N N . ALA B 1 358 ? 167.130 193.343 73.142 1.00 25.12 385 ALA B N 1
ATOM 6339 C CA . ALA B 1 358 ? 166.954 192.036 73.746 1.00 25.02 385 ALA B CA 1
ATOM 6340 C C . ALA B 1 358 ? 165.486 191.642 73.566 1.00 25.07 385 ALA B C 1
ATOM 6341 O O . ALA B 1 358 ? 164.595 192.479 73.674 1.00 24.60 385 ALA B O 1
ATOM 6343 N N . LEU B 1 359 ? 165.245 190.371 73.264 1.00 24.18 386 LEU B N 1
ATOM 6344 C CA . LEU B 1 359 ? 163.897 189.857 73.092 1.00 24.27 386 LEU B CA 1
ATOM 6345 C C . LEU B 1 359 ? 163.925 188.422 73.550 1.00 23.50 386 LEU B C 1
ATOM 6346 O O . LEU B 1 359 ? 164.525 187.579 72.901 1.00 25.53 386 LEU B O 1
ATOM 6351 N N . ARG B 1 360 ? 163.291 188.167 74.687 1.00 24.09 387 ARG B N 1
ATOM 6352 C CA . ARG B 1 360 ? 163.333 186.871 75.350 1.00 24.16 387 ARG B CA 1
ATOM 6353 C C . ARG B 1 360 ? 161.914 186.348 75.457 1.00 24.51 387 ARG B C 1
ATOM 6354 O O . ARG B 1 360 ? 161.045 187.021 75.996 1.00 23.07 387 ARG B O 1
ATOM 6362 N N . HIS B 1 361 ? 161.698 185.136 74.957 1.00 26.23 388 HIS B N 1
ATOM 6363 C CA . HIS B 1 361 ? 160.371 184.578 74.857 1.00 26.61 388 HIS B CA 1
ATOM 6364 C C . HIS B 1 361 ? 159.991 183.899 76.152 1.00 27.72 388 HIS B C 1
ATOM 6365 O O . HIS B 1 361 ? 160.832 183.273 76.817 1.00 26.23 388 HIS B O 1
ATOM 6372 N N . ARG B 1 362 ? 158.719 184.067 76.509 1.00 25.85 389 ARG B N 1
ATOM 6373 C CA . ARG B 1 362 ? 158.127 183.407 77.653 1.00 27.11 389 ARG B CA 1
ATOM 6374 C C . ARG B 1 362 ? 156.859 182.684 77.201 1.00 27.32 389 ARG B C 1
ATOM 6375 O O . ARG B 1 362 ? 156.595 182.574 75.991 1.00 25.43 389 ARG B O 1
ATOM 6383 N N . LYS B 1 363 ? 156.100 182.168 78.158 1.00 28.13 390 LYS B N 1
ATOM 6384 C CA . LYS B 1 363 ? 154.909 181.394 77.853 1.00 32.64 390 LYS B CA 1
ATOM 6385 C C . LYS B 1 363 ? 153.782 182.307 77.408 1.00 30.15 390 LYS B C 1
ATOM 6386 O O . LYS B 1 363 ? 153.140 182.948 78.227 1.00 30.65 390 LYS B O 1
ATOM 6392 N N . GLY B 1 364 ? 153.572 182.380 76.090 1.00 28.00 391 GLY B N 1
ATOM 6393 C CA . GLY B 1 364 ? 152.478 183.146 75.521 1.00 26.73 391 GLY B CA 1
ATOM 6394 C C . GLY B 1 364 ? 152.728 184.638 75.422 1.00 26.41 391 GLY B C 1
ATOM 6395 O O . GLY B 1 364 ? 151.817 185.390 75.112 1.00 26.15 391 GLY B O 1
ATOM 6396 N N . TYR B 1 365 ? 153.956 185.071 75.684 1.00 24.63 392 TYR B N 1
ATOM 6397 C CA . TYR B 1 365 ? 154.323 186.476 75.516 1.00 25.58 392 TYR B CA 1
ATOM 6398 C C . TYR B 1 365 ? 155.838 186.575 75.499 1.00 26.21 392 TYR B C 1
ATOM 6399 O O . TYR B 1 365 ? 156.539 185.591 75.720 1.00 23.85 392 TYR B O 1
ATOM 6408 N N . SER B 1 366 ? 156.334 187.761 75.232 1.00 25.40 393 SER B N 1
ATOM 6409 C CA . SER B 1 366 ? 157.746 188.010 75.108 1.00 26.05 393 SER B CA 1
ATOM 6410 C C . SER B 1 366 ? 158.109 189.235 75.945 1.00 27.50 393 SER B C 1
ATOM 6411 O O . SER B 1 366 ? 157.343 190.185 76.039 1.00 26.55 393 SER B O 1
ATOM 6414 N N . ASP B 1 367 ? 159.270 189.175 76.584 1.00 27.70 394 ASP B N 1
ATOM 6415 C CA . ASP B 1 367 ? 159.875 190.323 77.230 1.00 28.25 394 ASP B CA 1
ATOM 6416 C C . ASP B 1 367 ? 160.872 190.927 76.258 1.00 28.79 394 ASP B C 1
ATOM 6417 O O . ASP B 1 367 ? 161.496 190.201 75.491 1.00 29.94 394 ASP B O 1
ATOM 6422 N N . ALA B 1 368 ? 161.025 192.251 76.301 1.00 28.12 395 ALA B N 1
ATOM 6423 C CA . ALA B 1 368 ? 161.893 192.960 75.374 1.00 28.13 395 ALA B CA 1
ATOM 6424 C C . ALA B 1 368 ? 162.640 194.116 76.021 1.00 27.92 395 ALA B C 1
ATOM 6425 O O . ALA B 1 368 ? 162.273 194.611 77.087 1.00 26.30 395 ALA B O 1
ATOM 6427 N N . ALA B 1 369 ? 163.707 194.529 75.348 1.00 28.60 396 ALA B N 1
ATOM 6428 C CA . ALA B 1 369 ? 164.526 195.637 75.792 1.00 29.05 396 ALA B CA 1
ATOM 6429 C C . ALA B 1 369 ? 165.096 196.365 74.579 1.00 28.83 396 ALA B C 1
ATOM 6430 O O . ALA B 1 369 ? 165.415 195.736 73.561 1.00 28.39 396 ALA B O 1
ATOM 6432 N N . ILE B 1 370 ? 165.218 197.684 74.707 1.00 27.03 397 ILE B N 1
ATOM 6433 C CA . ILE B 1 370 ? 165.839 198.522 73.702 1.00 26.79 397 ILE B CA 1
ATOM 6434 C C . ILE B 1 370 ? 166.760 199.497 74.413 1.00 27.71 397 ILE B C 1
ATOM 6435 O O . ILE B 1 370 ? 166.304 200.254 75.262 1.00 29.19 397 ILE B O 1
ATOM 6440 N N . ARG B 1 371 ? 168.046 199.471 74.063 1.00 27.63 398 ARG B N 1
ATOM 6441 C CA . ARG B 1 371 ? 169.007 200.448 74.535 1.00 26.84 398 ARG B CA 1
ATOM 6442 C C . ARG B 1 371 ? 169.442 201.314 73.367 1.00 28.04 398 ARG B C 1
ATOM 6443 O O . ARG B 1 371 ? 169.950 200.797 72.376 1.00 28.46 398 ARG B O 1
ATOM 6451 N N . MET B 1 372 ? 169.246 202.628 73.484 1.00 28.08 399 MET B N 1
ATOM 6452 C CA . MET B 1 372 ? 169.731 203.589 72.487 1.00 27.81 399 MET B CA 1
ATOM 6453 C C . MET B 1 372 ? 170.119 204.893 73.152 1.00 26.46 399 MET B C 1
ATOM 6454 O O . MET B 1 372 ? 169.279 205.531 73.788 1.00 23.64 399 MET B O 1
ATOM 6459 N N . ASN B 1 373 ? 171.384 205.291 72.966 1.00 25.40 400 ASN B N 1
ATOM 6460 C CA . ASN B 1 373 ? 171.959 206.480 73.609 1.00 27.50 400 ASN B CA 1
ATOM 6461 C C . ASN B 1 373 ? 171.689 206.429 75.124 1.00 28.00 400 ASN B C 1
ATOM 6462 O O . ASN B 1 373 ? 172.003 205.420 75.748 1.00 27.98 400 ASN B O 1
ATOM 6467 N N . GLN B 1 374 ? 171.062 207.455 75.708 1.00 28.73 401 GLN B N 1
ATOM 6468 C CA . GLN B 1 374 ? 170.775 207.435 77.147 1.00 28.58 401 GLN B CA 1
ATOM 6469 C C . GLN B 1 374 ? 169.553 206.589 77.544 1.00 28.86 401 GLN B C 1
ATOM 6470 O O . GLN B 1 374 ? 169.304 206.428 78.746 1.00 27.72 401 GLN B O 1
ATOM 6476 N N . TRP B 1 375 ? 168.802 206.069 76.562 1.00 25.24 402 TRP B N 1
ATOM 6477 C CA . TRP B 1 375 ? 167.489 205.493 76.842 1.00 27.24 402 TRP B CA 1
ATOM 6478 C C . TRP B 1 375 ? 167.473 203.966 76.893 1.00 28.19 402 TRP B C 1
ATOM 6479 O O . TRP B 1 375 ? 168.128 203.302 76.099 1.00 25.68 402 TRP B O 1
ATOM 6490 N N . LYS B 1 376 ? 166.704 203.446 77.845 1.00 28.53 403 LYS B N 1
ATOM 6491 C CA . LYS B 1 376 ? 166.422 202.028 77.978 1.00 29.56 403 LYS B CA 1
ATOM 6492 C C . LYS B 1 376 ? 164.903 201.902 77.980 1.00 29.46 403 LYS B C 1
ATOM 6493 O O . LYS B 1 376 ? 164.250 202.353 78.923 1.00 30.17 403 LYS B O 1
ATOM 6499 N N . ALA B 1 377 ? 164.357 201.339 76.902 1.00 28.07 404 ALA B N 1
ATOM 6500 C CA . ALA B 1 377 ? 162.960 200.938 76.866 1.00 28.82 404 ALA B CA 1
ATOM 6501 C C . ALA B 1 377 ? 162.870 199.495 77.349 1.00 28.54 404 ALA B C 1
ATOM 6502 O O . ALA B 1 377 ? 163.752 198.674 77.054 1.00 28.29 404 ALA B O 1
ATOM 6504 N N . LEU B 1 378 ? 161.806 199.203 78.088 1.00 27.89 405 LEU B N 1
ATOM 6505 C CA . LEU B 1 378 ? 161.645 197.935 78.782 1.00 28.28 405 LEU B CA 1
ATOM 6506 C C . LEU B 1 378 ? 160.225 197.424 78.646 1.00 27.43 405 LEU B C 1
ATOM 6507 O O . LEU B 1 378 ? 159.273 198.124 78.998 1.00 26.70 405 LEU B O 1
ATOM 6512 N N . LYS B 1 379 ? 160.105 196.191 78.153 1.00 28.81 406 LYS B N 1
ATOM 6513 C CA . LYS B 1 379 ? 158.840 195.463 78.127 1.00 29.96 406 LYS B CA 1
ATOM 6514 C C . LYS B 1 379 ? 159.034 194.200 78.953 1.00 29.83 406 LYS B C 1
ATOM 6515 O O . LYS B 1 379 ? 159.807 193.302 78.581 1.00 29.94 406 LYS B O 1
ATOM 6521 N N . VAL B 1 380 ? 158.334 194.129 80.074 1.00 30.88 407 VAL B N 1
ATOM 6522 C CA . VAL B 1 380 ? 158.518 193.036 81.010 1.00 33.40 407 VAL B CA 1
ATOM 6523 C C . VAL B 1 380 ? 157.202 192.650 81.692 1.00 36.00 407 VAL B C 1
ATOM 6524 O O . VAL B 1 380 ? 156.358 193.509 81.979 1.00 33.30 407 VAL B O 1
ATOM 6528 N N . ASN B 1 381 ? 157.033 191.350 81.902 1.00 37.86 408 ASN B N 1
ATOM 6529 C CA . ASN B 1 381 ? 155.959 190.810 82.734 1.00 43.86 408 ASN B CA 1
ATOM 6530 C C . ASN B 1 381 ? 154.547 191.240 82.305 1.00 42.84 408 ASN B C 1
ATOM 6531 O O . ASN B 1 381 ? 153.638 191.340 83.127 1.00 38.76 408 ASN B O 1
ATOM 6536 N N . GLN B 1 382 ? 154.364 191.489 81.009 1.00 43.89 409 GLN B N 1
ATOM 6537 C CA . GLN B 1 382 ? 153.084 191.986 80.480 1.00 47.66 409 GLN B CA 1
ATOM 6538 C C . GLN B 1 382 ? 152.632 193.344 81.072 1.00 46.00 409 GLN B C 1
ATOM 6539 O O . GLN B 1 382 ? 151.444 193.646 81.097 1.00 44.75 409 GLN B O 1
ATOM 6545 N N . GLN B 1 383 ? 153.590 194.147 81.540 1.00 41.90 410 GLN B N 1
ATOM 6546 C CA . GLN B 1 383 ? 153.362 195.544 81.922 1.00 40.68 410 GLN B CA 1
ATOM 6547 C C . GLN B 1 383 ? 153.394 196.357 80.627 1.00 38.28 410 GLN B C 1
ATOM 6548 O O . GLN B 1 383 ? 153.987 195.929 79.634 1.00 34.55 410 GLN B O 1
ATOM 6554 N N . PRO B 1 384 ? 152.811 197.569 80.657 1.00 38.46 411 PRO B N 1
ATOM 6555 C CA . PRO B 1 384 ? 153.081 198.492 79.554 1.00 34.99 411 PRO B CA 1
ATOM 6556 C C . PRO B 1 384 ? 154.571 198.810 79.411 1.00 31.53 411 PRO B C 1
ATOM 6557 O O . PRO B 1 384 ? 155.325 198.712 80.367 1.00 28.87 411 PRO B O 1
ATOM 6561 N N . TRP B 1 385 ? 154.988 199.180 78.208 1.00 30.44 412 TRP B N 1
ATOM 6562 C CA . TRP B 1 385 ? 156.358 199.624 77.973 1.00 30.61 412 TRP B CA 1
ATOM 6563 C C . TRP B 1 385 ? 156.742 200.725 78.959 1.00 31.68 412 TRP B C 1
ATOM 6564 O O . TRP B 1 385 ? 155.939 201.605 79.258 1.00 28.94 412 TRP B O 1
ATOM 6575 N N . GLN B 1 386 ? 157.970 200.641 79.465 1.00 32.46 413 GLN B N 1
ATOM 6576 C CA . GLN B 1 386 ? 158.532 201.640 80.354 1.00 33.02 413 GLN B CA 1
ATOM 6577 C C . GLN B 1 386 ? 159.773 202.220 79.685 1.00 33.17 413 GLN B C 1
ATOM 6578 O O . GLN B 1 386 ? 160.333 201.612 78.768 1.00 32.29 413 GLN B O 1
ATOM 6584 N N . LEU B 1 387 ? 160.187 203.400 80.142 1.00 34.24 414 LEU B N 1
ATOM 6585 C CA . LEU B 1 387 ? 161.380 204.074 79.632 1.00 36.02 414 LEU B CA 1
ATOM 6586 C C . LEU B 1 387 ? 162.194 204.624 80.795 1.00 35.29 414 LEU B C 1
ATOM 6587 O O . LEU B 1 387 ? 161.641 205.261 81.688 1.00 38.80 414 LEU B O 1
ATOM 6592 N N . PHE B 1 388 ? 163.503 204.392 80.766 1.00 34.45 415 PHE B N 1
ATOM 6593 C CA . PHE B 1 388 ? 164.417 204.896 81.791 1.00 34.66 415 PHE B CA 1
ATOM 6594 C C . PHE B 1 388 ? 165.562 205.640 81.150 1.00 34.33 415 PHE B C 1
ATOM 6595 O O . PHE B 1 388 ? 166.024 205.246 80.083 1.00 35.40 415 PHE B O 1
ATOM 6603 N N . ASN B 1 389 ? 165.999 206.728 81.791 1.00 32.21 416 ASN B N 1
ATOM 6604 C CA . ASN B 1 389 ? 167.250 207.363 81.432 1.00 31.76 416 ASN B CA 1
ATOM 6605 C C . ASN B 1 389 ? 168.311 206.543 82.140 1.00 30.48 416 ASN B C 1
ATOM 6606 O O . ASN B 1 389 ? 168.626 206.766 83.320 1.00 29.84 416 ASN B O 1
ATOM 6611 N N . ILE B 1 390 ? 168.845 205.569 81.414 1.00 30.05 417 ILE B N 1
ATOM 6612 C CA . ILE B 1 390 ? 169.665 204.532 82.022 1.00 29.44 417 ILE B CA 1
ATOM 6613 C C . ILE B 1 390 ? 171.019 205.071 82.468 1.00 28.55 417 ILE B C 1
ATOM 6614 O O . ILE B 1 390 ? 171.655 204.472 83.332 1.00 29.28 417 ILE B O 1
ATOM 6619 N N . GLU B 1 391 ? 171.442 206.195 81.898 1.00 29.58 418 GLU B N 1
ATOM 6620 C CA . GLU B 1 391 ? 172.654 206.879 82.349 1.00 30.81 418 GLU B CA 1
ATOM 6621 C C . GLU B 1 391 ? 172.568 207.442 83.770 1.00 29.79 418 GLU B C 1
ATOM 6622 O O . GLU B 1 391 ? 173.601 207.491 84.438 1.00 25.61 418 GLU B O 1
ATOM 6628 N N . ASN B 1 392 ? 171.378 207.852 84.240 1.00 29.61 419 ASN B N 1
ATOM 6629 C CA . ASN B 1 392 ? 171.275 208.346 85.633 1.00 32.36 419 ASN B CA 1
ATOM 6630 C C . ASN B 1 392 ? 170.444 207.454 86.545 1.00 32.08 419 ASN B C 1
ATOM 6631 O O . ASN B 1 392 ? 170.353 207.704 87.751 1.00 30.84 419 ASN B O 1
ATOM 6636 N N . ASP B 1 393 ? 169.867 206.396 85.972 1.00 32.44 420 ASP B N 1
ATOM 6637 C CA . ASP B 1 393 ? 168.915 205.517 86.655 1.00 30.98 420 ASP B CA 1
ATOM 6638 C C . ASP B 1 393 ? 169.212 204.073 86.213 1.00 30.60 420 ASP B C 1
ATOM 6639 O O . ASP B 1 393 ? 168.380 203.382 85.633 1.00 30.54 420 ASP B O 1
ATOM 6644 N N . ILE B 1 394 ? 170.421 203.640 86.498 1.00 29.94 421 ILE B N 1
ATOM 6645 C CA . ILE B 1 394 ? 170.921 202.337 86.069 1.00 29.86 421 ILE B CA 1
ATOM 6646 C C . ILE B 1 394 ? 170.087 201.172 86.619 1.00 28.65 421 ILE B C 1
ATOM 6647 O O . ILE B 1 394 ? 169.929 200.166 85.935 1.00 27.72 421 ILE B O 1
ATOM 6652 N N . SER B 1 395 ? 169.532 201.340 87.822 1.00 27.17 422 SER B N 1
ATOM 6653 C CA . SER B 1 395 ? 168.695 200.339 88.465 1.00 27.65 422 SER B CA 1
ATOM 6654 C C . SER B 1 395 ? 167.235 200.307 87.979 1.00 27.85 422 SER B C 1
ATOM 6655 O O . SER B 1 395 ? 166.434 199.524 88.498 1.00 28.65 422 SER B O 1
ATOM 6658 N N . GLU B 1 396 ? 166.887 201.156 87.009 1.00 29.18 423 GLU B N 1
ATOM 6659 C CA . GLU B 1 396 ? 165.574 201.147 86.348 1.00 30.23 423 GLU B CA 1
ATOM 6660 C C . GLU B 1 396 ? 164.435 201.372 87.340 1.00 31.37 423 GLU B C 1
ATOM 6661 O O . GLU B 1 396 ? 163.454 200.625 87.361 1.00 30.58 423 GLU B O 1
ATOM 6667 N N . LYS B 1 397 ? 164.590 202.412 88.161 1.00 34.13 424 LYS B N 1
ATOM 6668 C CA . LYS B 1 397 ? 163.616 202.767 89.199 1.00 36.48 424 LYS B CA 1
ATOM 6669 C C . LYS B 1 397 ? 162.575 203.808 88.769 1.00 36.20 424 LYS B C 1
ATOM 6670 O O . LYS B 1 397 ? 161.519 203.877 89.366 1.00 36.47 424 LYS B O 1
ATOM 6676 N N . HIS B 1 398 ? 162.877 204.613 87.752 1.00 36.98 425 HIS B N 1
ATOM 6677 C CA . HIS B 1 398 ? 162.107 205.827 87.473 1.00 36.75 425 HIS B CA 1
ATOM 6678 C C . HIS B 1 398 ? 161.657 205.832 86.010 1.00 36.47 425 HIS B C 1
ATOM 6679 O O . HIS B 1 398 ? 162.348 206.326 85.120 1.00 35.70 425 HIS B O 1
ATOM 6686 N N . ASP B 1 399 ? 160.488 205.234 85.797 1.00 38.19 426 ASP B N 1
ATOM 6687 C CA . ASP B 1 399 ? 159.822 205.178 84.501 1.00 37.39 426 ASP B CA 1
ATOM 6688 C C . ASP B 1 399 ? 159.433 206.583 84.069 1.00 38.09 426 ASP B C 1
ATOM 6689 O O . ASP B 1 399 ? 158.587 207.194 84.698 1.00 35.14 426 ASP B O 1
ATOM 6694 N N . VAL B 1 400 ? 160.043 207.075 82.991 1.00 38.98 427 VAL B N 1
ATOM 6695 C CA . VAL B 1 400 ? 159.723 208.407 82.450 1.00 40.14 427 VAL B CA 1
ATOM 6696 C C . VAL B 1 400 ? 159.005 208.331 81.093 1.00 38.74 427 VAL B C 1
ATOM 6697 O O . VAL B 1 400 ? 159.047 209.288 80.300 1.00 38.54 427 VAL B O 1
ATOM 6701 N N . SER B 1 401 ? 158.336 207.208 80.832 1.00 38.57 428 SER B N 1
ATOM 6702 C CA . SER B 1 401 ? 157.565 207.039 79.596 1.00 37.72 428 SER B CA 1
ATOM 6703 C C . SER B 1 401 ? 156.458 208.090 79.436 1.00 39.53 428 SER B C 1
ATOM 6704 O O . SER B 1 401 ? 156.218 208.543 78.318 1.00 40.07 428 SER B O 1
ATOM 6707 N N . LYS B 1 402 ? 155.814 208.487 80.539 1.00 38.54 429 LYS B N 1
ATOM 6708 C CA . LYS B 1 402 ? 154.731 209.483 80.504 1.00 39.55 429 LYS B CA 1
ATOM 6709 C C . LYS B 1 402 ? 155.159 210.815 79.884 1.00 39.17 429 LYS B C 1
ATOM 6710 O O . LYS B 1 402 ? 154.361 211.449 79.202 1.00 39.62 429 LYS B O 1
ATOM 6712 N N . SER B 1 403 ? 156.415 211.209 80.092 1.00 39.23 430 SER B N 1
ATOM 6713 C CA . SER B 1 403 ? 156.951 212.467 79.561 1.00 41.40 430 SER B CA 1
ATOM 6714 C C . SER B 1 403 ? 157.779 212.331 78.274 1.00 40.38 430 SER B C 1
ATOM 6715 O O . SER B 1 403 ? 158.309 213.326 77.787 1.00 39.19 430 SER B O 1
ATOM 6718 N N . ASN B 1 404 ? 157.907 211.124 77.721 1.00 38.18 431 ASN B N 1
ATOM 6719 C CA . ASN B 1 404 ? 158.582 210.938 76.429 1.00 35.87 431 ASN B CA 1
ATOM 6720 C C . ASN B 1 404 ? 157.789 209.965 75.539 1.00 34.42 431 ASN B C 1
ATOM 6721 O O . ASN B 1 404 ? 158.373 209.049 74.941 1.00 32.29 431 ASN B O 1
ATOM 6726 N N . LYS B 1 405 ? 156.473 210.174 75.453 1.00 33.10 432 LYS B N 1
ATOM 6727 C 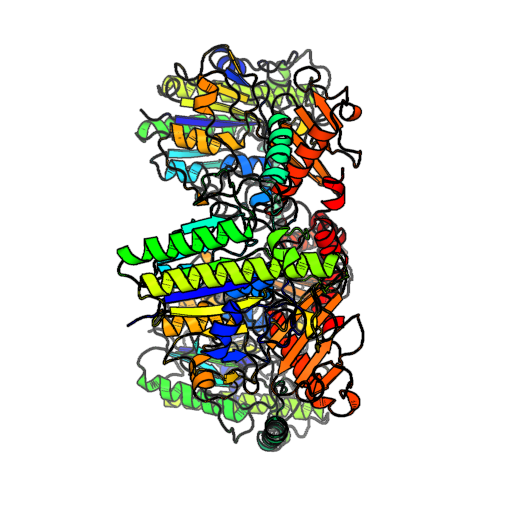CA . LYS B 1 405 ? 155.553 209.263 74.750 1.00 33.20 432 LYS B CA 1
ATOM 6728 C C . LYS B 1 405 ? 155.957 208.984 73.303 1.00 34.15 432 LYS B C 1
ATOM 6729 O O . LYS B 1 405 ? 156.032 207.823 72.884 1.00 34.53 432 LYS B O 1
ATOM 6732 N N . ALA B 1 406 ? 156.213 210.053 72.555 1.00 32.77 433 ALA B N 1
ATOM 6733 C CA . ALA B 1 406 ? 156.557 209.939 71.138 1.00 32.70 433 ALA B CA 1
ATOM 6734 C C . ALA B 1 406 ? 157.870 209.195 70.931 1.00 31.18 433 ALA B C 1
ATOM 6735 O O . ALA B 1 406 ? 157.949 208.353 70.052 1.00 29.98 433 ALA B O 1
ATOM 6737 N N . LEU B 1 407 ? 158.884 209.487 71.747 1.00 31.63 434 LEU B N 1
ATOM 6738 C CA . LEU B 1 407 ? 160.179 208.784 71.674 1.00 33.10 434 LEU B CA 1
ATOM 6739 C C . LEU B 1 407 ? 160.013 207.281 71.936 1.00 33.96 434 LEU B C 1
ATOM 6740 O O . LEU B 1 407 ? 160.549 206.472 71.191 1.00 35.90 434 LEU B O 1
ATOM 6745 N N . LEU B 1 408 ? 159.293 206.930 73.002 1.00 33.44 435 LEU B N 1
ATOM 6746 C CA . LEU B 1 408 ? 159.094 205.536 73.373 1.00 33.29 435 LEU B CA 1
ATOM 6747 C C . LEU B 1 408 ? 158.366 204.767 72.277 1.00 31.24 435 LEU B C 1
ATOM 6748 O O . LEU B 1 408 ? 158.825 203.711 71.847 1.00 31.87 435 LEU B O 1
ATOM 6753 N N . THR B 1 409 ? 157.234 205.310 71.833 1.00 32.10 436 THR B N 1
ATOM 6754 C CA . THR B 1 409 ? 156.458 204.714 70.738 1.00 32.37 436 THR B CA 1
ATOM 6755 C C . THR B 1 409 ? 157.328 204.495 69.504 1.00 30.46 436 THR B C 1
ATOM 6756 O O . THR B 1 409 ? 157.282 203.436 68.891 1.00 30.48 436 THR B O 1
ATOM 6760 N N . ASP B 1 410 ? 158.122 205.497 69.166 1.00 28.66 437 ASP B N 1
ATOM 6761 C CA . ASP B 1 410 ? 159.055 205.415 68.045 1.00 29.73 437 ASP B CA 1
ATOM 6762 C C . ASP B 1 410 ? 160.073 204.273 68.184 1.00 29.99 437 ASP B C 1
ATOM 6763 O O . ASP B 1 410 ? 160.343 203.543 67.218 1.00 28.03 437 ASP B O 1
ATOM 6768 N N . MET B 1 411 ? 160.644 204.130 69.375 1.00 31.53 438 MET B N 1
ATOM 6769 C CA . MET B 1 411 ? 161.609 203.050 69.632 1.00 30.07 438 MET B CA 1
ATOM 6770 C C . MET B 1 411 ? 160.954 201.671 69.463 1.00 30.19 438 MET B C 1
ATOM 6771 O O . MET B 1 411 ? 161.530 200.789 68.823 1.00 29.74 438 MET B O 1
ATOM 6776 N N . VAL B 1 412 ? 159.753 201.517 70.022 1.00 29.81 439 VAL B N 1
ATOM 6777 C CA . VAL B 1 412 ? 159.011 200.264 69.977 1.00 28.83 439 VAL B CA 1
ATOM 6778 C C . VAL B 1 412 ? 158.644 199.907 68.541 1.00 29.31 439 VAL B C 1
ATOM 6779 O O . VAL B 1 412 ? 158.814 198.759 68.122 1.00 27.81 439 VAL B O 1
ATOM 6783 N N . ARG B 1 413 ? 158.131 200.882 67.797 1.00 29.36 440 ARG B N 1
ATOM 6784 C CA . ARG B 1 413 ? 157.799 200.673 66.371 1.00 29.67 440 ARG B CA 1
ATOM 6785 C C . ARG B 1 413 ? 159.000 200.294 65.512 1.00 27.99 440 ARG B C 1
ATOM 6786 O O . ARG B 1 413 ? 158.872 199.516 64.567 1.00 27.70 440 ARG B O 1
ATOM 6794 N N . GLU B 1 414 ? 160.163 200.853 65.830 1.00 26.37 441 GLU B N 1
ATOM 6795 C CA . GLU B 1 414 ? 161.400 200.436 65.169 1.00 25.76 441 GLU B CA 1
ATOM 6796 C C . GLU B 1 414 ? 161.773 199.002 65.522 1.00 25.38 441 GLU B C 1
ATOM 6797 O O . GLU B 1 414 ? 162.265 198.275 64.665 1.00 26.44 441 GLU B O 1
ATOM 6803 N N . MET B 1 415 ? 161.533 198.591 66.768 1.00 23.33 442 MET B N 1
ATOM 6804 C CA . MET B 1 415 ? 161.741 197.188 67.139 1.00 24.60 442 MET B CA 1
ATOM 6805 C C . MET B 1 415 ? 160.771 196.282 66.399 1.00 23.59 442 MET B C 1
ATOM 6806 O O . MET B 1 415 ? 161.183 195.255 65.875 1.00 25.98 442 MET B O 1
ATOM 6811 N N . GLU B 1 416 ? 159.493 196.670 66.369 1.00 23.74 443 GLU B N 1
ATOM 6812 C CA . GLU B 1 416 ? 158.482 195.975 65.582 1.00 24.29 443 GLU B CA 1
ATOM 6813 C C . GLU B 1 416 ? 158.932 195.806 64.123 1.00 24.16 443 GLU B C 1
ATOM 6814 O O . GLU B 1 416 ? 158.877 194.701 63.582 1.00 23.66 443 GLU B O 1
ATOM 6820 N N . LYS B 1 417 ? 159.393 196.884 63.506 1.00 24.03 444 LYS B N 1
ATOM 6821 C CA . LYS B 1 417 ? 159.958 196.815 62.149 1.00 26.61 444 LYS B CA 1
ATOM 6822 C C . LYS B 1 417 ? 161.104 195.792 62.029 1.00 27.15 444 LYS B C 1
ATOM 6823 O O . LYS B 1 417 ? 161.162 195.033 61.063 1.00 29.13 444 LYS B O 1
ATOM 6829 N N . TRP B 1 418 ? 162.009 195.809 63.003 1.00 25.87 445 TRP B N 1
ATOM 6830 C CA . TRP B 1 418 ? 163.147 194.874 63.069 1.00 27.03 445 TRP B CA 1
ATOM 6831 C C . TRP B 1 418 ? 162.711 193.401 63.225 1.00 27.71 445 TRP B C 1
ATOM 6832 O O . TRP B 1 418 ? 163.400 192.494 62.758 1.00 27.13 445 TRP B O 1
ATOM 6843 N N . SER B 1 419 ? 161.564 193.178 63.867 1.00 26.31 446 SER B N 1
ATOM 6844 C CA . SER B 1 419 ? 161.093 191.827 64.198 1.00 25.88 446 SER B CA 1
ATOM 6845 C C . SER B 1 419 ? 160.674 190.962 63.009 1.00 27.38 446 SER B C 1
ATOM 6846 O O . SER B 1 419 ? 160.689 189.741 63.121 1.00 27.57 446 SER B O 1
ATOM 6849 N N . TRP B 1 420 ? 160.309 191.571 61.879 1.00 27.03 447 TRP B N 1
ATOM 6850 C CA . TRP B 1 420 ? 159.761 190.810 60.741 1.00 25.90 447 TRP B CA 1
ATOM 6851 C C . TRP B 1 420 ? 160.693 189.773 60.106 1.00 25.88 447 TRP B C 1
ATOM 6852 O O . TRP B 1 420 ? 160.209 188.759 59.629 1.00 26.73 447 TRP B O 1
ATOM 6863 N N . ASP B 1 421 ? 162.009 189.996 60.100 1.00 27.85 448 ASP B N 1
ATOM 6864 C CA . ASP B 1 421 ? 162.936 188.959 59.593 1.00 30.99 448 ASP B CA 1
ATOM 6865 C C . ASP B 1 421 ? 163.469 188.003 60.675 1.00 29.68 448 ASP B C 1
ATOM 6866 O O . ASP B 1 421 ? 164.407 187.238 60.421 1.00 29.48 448 ASP B O 1
ATOM 6871 N N . ASN B 1 422 ? 162.883 188.046 61.878 1.00 30.92 449 ASN B N 1
ATOM 6872 C CA . ASN B 1 422 ? 163.132 187.020 62.889 1.00 30.86 449 ASN B CA 1
ATOM 6873 C C . ASN B 1 422 ? 162.527 185.718 62.365 1.00 31.87 449 ASN B C 1
ATOM 6874 O O . ASN B 1 422 ? 161.377 185.723 61.929 1.00 32.85 449 ASN B O 1
ATOM 6879 N N . GLN B 1 423 ? 163.294 184.632 62.389 1.00 32.90 450 GLN B N 1
ATOM 6880 C CA . GLN B 1 423 ? 162.805 183.321 61.943 1.00 33.63 450 GLN B CA 1
ATOM 6881 C C . GLN B 1 423 ? 162.024 182.643 63.054 1.00 32.45 450 GLN B C 1
ATOM 6882 O O . GLN B 1 423 ? 162.251 182.929 64.238 1.00 33.03 450 GLN B O 1
ATOM 6888 N N . GLN B 1 424 ? 161.111 181.746 62.683 1.00 31.83 451 GLN B N 1
ATOM 6889 C CA . GLN B 1 424 ? 160.474 180.864 63.664 1.00 31.01 451 GLN B CA 1
ATOM 6890 C C . GLN B 1 424 ? 161.595 180.051 64.352 1.00 26.44 451 GLN B C 1
ATOM 6891 O O . GLN B 1 424 ? 162.571 179.688 63.703 1.00 24.71 451 GLN B O 1
ATOM 6897 N N . PRO B 1 425 ? 161.491 179.817 65.677 1.00 24.51 452 PRO B N 1
ATOM 6898 C CA . PRO B 1 425 ? 162.524 179.023 66.340 1.00 25.14 452 PRO B CA 1
ATOM 6899 C C . PRO B 1 425 ? 162.709 177.660 65.680 1.00 24.32 452 PRO B C 1
ATOM 6900 O O . PRO B 1 425 ? 161.723 176.987 65.390 1.00 21.62 452 PRO B O 1
ATOM 6904 N N . SER B 1 426 ? 163.962 177.271 65.447 1.00 23.01 453 SER B N 1
ATOM 6905 C CA . SER B 1 426 ? 164.249 175.952 64.880 1.00 22.65 453 SER B CA 1
ATOM 6906 C C . SER B 1 426 ? 164.227 174.851 65.944 1.00 21.09 453 SER B C 1
ATOM 6907 O O . SER B 1 426 ? 164.303 173.694 65.617 1.00 20.14 453 SER B O 1
ATOM 6910 N N . TRP B 1 427 ? 164.171 175.224 67.218 1.00 20.67 454 TRP B N 1
ATOM 6911 C CA . TRP B 1 427 ? 164.068 174.266 68.321 1.00 21.41 454 TRP B CA 1
ATOM 6912 C C . TRP B 1 427 ? 163.699 175.039 69.570 1.00 20.66 454 TRP B C 1
ATOM 6913 O O . TRP B 1 427 ? 163.677 176.268 69.570 1.00 24.00 454 TRP B O 1
ATOM 6924 N N . PHE B 1 428 ? 163.428 174.310 70.629 1.00 20.86 455 PHE B N 1
ATOM 6925 C CA . PHE B 1 428 ? 1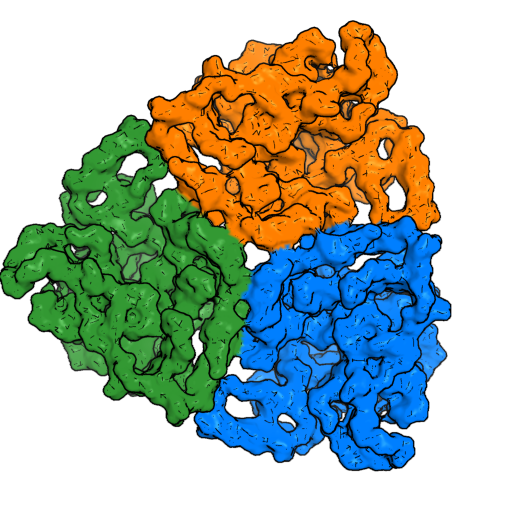63.144 174.851 71.950 1.00 21.70 455 PHE B CA 1
ATOM 6926 C C . PHE B 1 428 ? 163.960 174.037 72.932 1.00 22.87 455 PHE B C 1
ATOM 6927 O O . PHE B 1 428 ? 164.523 172.998 72.547 1.00 24.19 455 PHE B O 1
ATOM 6935 N N . HIS B 1 429 ? 164.068 174.500 74.177 1.00 24.35 456 HIS B N 1
ATOM 6936 C CA . HIS B 1 429 ? 164.882 173.772 75.163 1.00 24.89 456 HIS B CA 1
ATOM 6937 C C . HIS B 1 429 ? 164.134 172.596 75.797 1.00 25.80 456 HIS B C 1
ATOM 6938 O O . HIS B 1 429 ? 164.765 171.727 76.376 1.00 25.15 456 HIS B O 1
ATOM 6945 N N . GLU B 1 430 ? 162.805 172.597 75.702 1.00 25.26 457 GLU B N 1
ATOM 6946 C CA . GLU B 1 430 ? 161.971 171.487 76.139 1.00 27.17 457 GLU B CA 1
ATOM 6947 C C . GLU B 1 430 ? 160.868 171.298 75.121 1.00 24.54 457 GLU B C 1
ATOM 6948 O O . GLU B 1 430 ? 160.438 172.253 74.491 1.00 23.09 457 GLU B O 1
ATOM 6954 N N . THR B 1 431 ? 160.407 170.065 74.985 1.00 22.12 458 THR B N 1
ATOM 6955 C CA . THR B 1 431 ? 159.323 169.707 74.074 1.00 22.67 458 THR B CA 1
ATOM 6956 C C . THR B 1 431 ? 158.048 170.493 74.341 1.00 22.13 458 THR B C 1
ATOM 6957 O O . THR B 1 431 ? 157.396 170.964 73.394 1.00 22.23 458 THR B O 1
ATOM 6961 N N . THR B 1 432 ? 157.694 170.639 75.627 1.00 22.68 459 THR B N 1
ATOM 6962 C CA . THR B 1 432 ? 156.475 171.353 76.019 1.00 25.40 459 THR B CA 1
ATOM 6963 C C . THR B 1 432 ? 156.521 172.837 75.638 1.00 26.07 459 THR B C 1
ATOM 6964 O O . THR B 1 432 ? 155.496 173.426 75.310 1.00 26.08 459 THR B O 1
ATOM 6968 N N . GLU B 1 433 ? 157.707 173.431 75.688 1.00 25.51 460 GLU B N 1
ATOM 6969 C CA . GLU B 1 433 ? 157.910 174.824 75.289 1.00 25.54 460 GLU B CA 1
ATOM 6970 C C . GLU B 1 433 ? 157.538 175.020 73.821 1.00 25.30 460 GLU B C 1
ATOM 6971 O O . GLU B 1 433 ? 156.864 175.983 73.487 1.00 24.52 460 GLU B O 1
ATOM 6977 N N . GLY B 1 434 ? 157.963 174.099 72.961 1.00 26.10 461 GLY B N 1
ATOM 6978 C CA . GLY B 1 434 ? 157.586 174.110 71.542 1.00 25.97 461 GLY B CA 1
ATOM 6979 C C . GLY B 1 434 ? 156.090 173.911 71.331 1.00 27.26 461 GLY B C 1
ATOM 6980 O O . GLY B 1 434 ? 155.486 174.563 70.478 1.00 25.60 461 GLY B O 1
ATOM 6981 N N . VAL B 1 435 ? 155.480 173.029 72.115 1.00 27.49 462 VAL B N 1
ATOM 6982 C CA . VAL B 1 435 ? 154.038 172.821 72.024 1.00 27.60 462 VAL B CA 1
ATOM 6983 C C . VAL B 1 435 ? 153.284 174.088 72.445 1.00 29.18 462 VAL B C 1
ATOM 6984 O O . VAL B 1 435 ? 152.319 174.476 71.784 1.00 29.60 462 VAL B O 1
ATOM 6988 N N . ASN B 1 436 ? 153.737 174.734 73.518 1.00 30.00 463 ASN B N 1
ATOM 6989 C CA . ASN B 1 436 ? 153.110 175.962 73.984 1.00 29.63 463 ASN B CA 1
ATOM 6990 C C . ASN B 1 436 ? 153.281 177.097 72.971 1.00 29.10 463 ASN B C 1
ATOM 6991 O O . ASN B 1 436 ? 152.359 177.884 72.753 1.00 30.97 463 ASN B O 1
ATOM 6996 N N . TRP B 1 437 ? 154.451 177.161 72.346 1.00 28.90 464 TRP B N 1
ATOM 6997 C CA . TRP B 1 437 ? 154.725 178.143 71.296 1.00 28.36 464 TRP B CA 1
ATOM 6998 C C . TRP B 1 437 ? 153.659 178.053 70.199 1.00 28.29 464 TRP B C 1
ATOM 6999 O O . TRP B 1 437 ? 153.023 179.059 69.840 1.00 26.05 464 TRP B O 1
ATOM 7010 N N . ARG B 1 438 ? 153.443 176.840 69.711 1.00 25.70 465 ARG B N 1
ATOM 7011 C CA . ARG B 1 438 ? 152.443 176.586 68.683 1.00 25.96 465 ARG B CA 1
ATOM 7012 C C . ARG B 1 438 ? 151.025 176.836 69.172 1.00 25.95 465 ARG B C 1
ATOM 7013 O O . ARG B 1 438 ? 150.269 177.545 68.502 1.00 26.73 465 ARG B O 1
ATOM 7021 N N . LEU B 1 439 ? 150.674 176.288 70.344 1.00 25.32 466 LEU B N 1
ATOM 7022 C CA . LEU B 1 439 ? 149.361 176.518 70.953 1.00 25.26 466 LEU B CA 1
ATOM 7023 C C . LEU B 1 439 ? 149.039 178.001 71.125 1.00 22.94 466 LEU B C 1
ATOM 7024 O O . LEU B 1 439 ? 147.903 178.410 70.906 1.00 21.79 466 LEU B O 1
ATOM 7029 N N . ASP B 1 440 ? 150.034 178.795 71.505 1.00 21.34 467 ASP B N 1
ATOM 7030 C CA . ASP B 1 440 ? 149.842 180.234 71.772 1.00 22.07 467 ASP B CA 1
ATOM 7031 C C . ASP B 1 440 ? 150.022 181.141 70.555 1.00 20.98 467 ASP B C 1
ATOM 7032 O O . ASP B 1 440 ? 150.005 182.350 70.707 1.00 19.70 467 ASP B O 1
ATOM 7037 N N . ALA B 1 441 ? 150.147 180.564 69.356 1.00 22.33 468 ALA B N 1
ATOM 7038 C CA . ALA B 1 441 ? 150.290 181.341 68.108 1.00 23.02 468 ALA B CA 1
ATOM 7039 C C . ALA B 1 441 ? 151.482 182.308 68.149 1.00 25.22 468 ALA B C 1
ATOM 7040 O O . ALA B 1 441 ? 151.427 183.421 67.620 1.00 27.48 468 ALA B O 1
ATOM 7042 N N . MET B 1 442 ? 152.565 181.877 68.789 1.00 24.34 469 MET B N 1
ATOM 7043 C CA . MET B 1 442 ? 153.705 182.743 69.012 1.00 24.85 469 MET B CA 1
ATOM 7044 C C . MET B 1 442 ? 154.439 182.992 67.692 1.00 24.98 469 MET B C 1
ATOM 7045 O O . MET B 1 442 ? 154.433 182.128 66.811 1.00 24.13 469 MET B O 1
ATOM 7050 N N . PRO B 1 443 ? 155.056 184.159 67.534 1.00 25.77 470 PRO B N 1
ATOM 7051 C CA . PRO B 1 443 ? 155.160 185.185 68.569 1.00 26.01 470 PRO B CA 1
ATOM 7052 C C . PRO B 1 443 ? 153.922 186.069 68.669 1.00 25.76 470 PRO B C 1
ATOM 7053 O O . PRO B 1 443 ? 153.352 186.444 67.647 1.00 23.68 470 PRO B O 1
ATOM 7057 N N . ARG B 1 444 ? 153.527 186.386 69.901 1.00 25.44 471 ARG B N 1
ATOM 7058 C CA . ARG B 1 444 ? 152.428 187.304 70.169 1.00 26.17 471 ARG B CA 1
ATOM 7059 C C . ARG B 1 444 ? 152.929 188.741 70.168 1.00 24.03 471 ARG B C 1
ATOM 7060 O O . ARG B 1 444 ? 152.880 189.451 71.180 1.00 22.51 471 ARG B O 1
ATOM 7068 N N . PHE B 1 445 ? 153.392 189.182 69.008 1.00 23.33 472 PHE B N 1
ATOM 7069 C CA . PHE B 1 445 ? 153.978 190.508 68.890 1.00 23.91 472 PHE B CA 1
ATOM 7070 C C . PHE B 1 445 ? 152.925 191.617 68.916 1.00 25.02 472 PHE B C 1
ATOM 7071 O O . PHE B 1 445 ? 153.277 192.781 69.068 1.00 23.42 472 PHE B O 1
ATOM 7079 N N . ASP B 1 446 ? 151.647 191.258 68.754 1.00 24.95 473 ASP B N 1
ATOM 7080 C CA . ASP B 1 446 ? 150.552 192.173 69.039 1.00 25.98 473 ASP B CA 1
ATOM 7081 C C . ASP B 1 446 ? 150.595 192.654 70.497 1.00 28.72 473 ASP B C 1
ATOM 7082 O O . ASP B 1 446 ? 150.303 193.813 70.761 1.00 31.48 473 ASP B O 1
ATOM 7087 N N . LYS B 1 447 ? 150.965 191.782 71.429 1.00 27.80 474 LYS B N 1
ATOM 7088 C CA . LYS B 1 447 ? 151.168 192.198 72.816 1.00 28.42 474 LYS B CA 1
ATOM 7089 C C . LYS B 1 447 ? 152.512 192.911 72.987 1.00 27.32 474 LYS B C 1
ATOM 7090 O O . LYS B 1 447 ? 152.585 193.970 73.596 1.00 26.80 474 LYS B O 1
ATOM 7096 N N . THR B 1 448 ? 153.568 192.311 72.451 1.00 26.36 475 THR B N 1
ATOM 7097 C CA . THR B 1 448 ? 154.936 192.792 72.661 1.00 26.50 475 THR B CA 1
ATOM 7098 C C . THR B 1 448 ? 155.163 194.232 72.172 1.00 28.00 475 THR B C 1
ATOM 7099 O O . THR B 1 448 ? 155.829 195.011 72.846 1.00 29.22 475 THR B O 1
ATOM 7103 N N . PHE B 1 449 ? 154.610 194.575 71.010 1.00 30.07 476 PHE B N 1
ATOM 7104 C CA . PHE B 1 449 ? 154.859 195.891 70.393 1.00 31.50 476 PHE B CA 1
ATOM 7105 C C . PHE B 1 449 ? 153.652 196.827 70.439 1.00 32.61 476 PHE B C 1
ATOM 7106 O O . PHE B 1 449 ? 153.605 197.818 69.712 1.00 32.88 476 PHE B O 1
ATOM 7114 N N . LYS B 1 450 ? 152.703 196.525 71.322 1.00 34.56 477 LYS B N 1
ATOM 7115 C CA . LYS B 1 450 ? 151.567 197.387 71.581 1.00 36.57 477 LYS B CA 1
ATOM 7116 C C . LYS B 1 450 ? 152.013 198.664 72.284 1.00 35.89 477 LYS B C 1
ATOM 7117 O O . LYS B 1 450 ? 152.774 198.613 73.250 1.00 38.69 477 LYS B O 1
ATOM 7123 N N . THR B 1 451 ? 151.545 199.802 71.777 1.00 37.07 478 THR B N 1
ATOM 7124 C CA . THR B 1 451 ? 151.790 201.106 72.381 1.00 36.51 478 THR B CA 1
ATOM 7125 C C . THR B 1 451 ? 150.447 201.785 72.599 1.00 35.89 478 THR B C 1
ATOM 7126 O O . THR B 1 451 ? 150.282 202.527 73.557 1.00 37.86 478 THR B O 1
ATOM 7130 N N . GLN C 1 1 ? 166.694 194.665 16.131 1.00 55.16 28 GLN C N 1
ATOM 7131 C CA . GLN C 1 1 ? 165.589 193.667 16.190 1.00 55.06 28 GLN C CA 1
ATOM 7132 C C . GLN C 1 1 ? 164.782 193.799 17.493 1.00 54.48 28 GLN C C 1
ATOM 7133 O O . GLN C 1 1 ? 163.616 194.186 17.449 1.00 52.37 28 GLN C O 1
ATOM 7135 N N . LYS C 1 2 ? 165.402 193.495 18.640 1.00 50.82 29 LYS C N 1
ATOM 7136 C CA . LYS C 1 2 ? 164.643 193.276 19.892 1.00 49.24 29 LYS C CA 1
ATOM 7137 C C . LYS C 1 2 ? 163.959 194.555 20.408 1.00 46.85 29 LYS C C 1
ATOM 7138 O O . LYS C 1 2 ? 164.588 195.609 20.478 1.00 43.68 29 LYS C O 1
ATOM 7144 N N . PRO C 1 3 ? 162.660 194.463 20.760 1.00 45.12 30 PRO C N 1
ATOM 7145 C CA . PRO C 1 3 ? 161.892 195.656 21.118 1.00 44.01 30 PRO C CA 1
ATOM 7146 C C . PRO C 1 3 ? 162.176 196.203 22.504 1.00 45.10 30 PRO C C 1
ATOM 7147 O O . PRO C 1 3 ? 162.548 195.453 23.411 1.00 45.18 30 PRO C O 1
ATOM 7151 N N . ASN C 1 4 ? 161.977 197.508 22.663 1.00 43.04 31 ASN C N 1
ATOM 7152 C CA . ASN C 1 4 ? 161.927 198.101 23.993 1.00 41.59 31 ASN C CA 1
ATOM 7153 C C . ASN C 1 4 ? 160.573 197.708 24.587 1.00 39.45 31 ASN C C 1
ATOM 7154 O O . ASN C 1 4 ? 159.629 197.437 23.854 1.00 36.63 31 ASN C O 1
ATOM 7159 N N . ILE C 1 5 ? 160.490 197.655 25.911 1.00 38.72 32 ILE C N 1
ATOM 7160 C CA . ILE C 1 5 ? 159.257 197.266 26.586 1.00 36.73 32 ILE C CA 1
ATOM 7161 C C . ILE C 1 5 ? 158.960 198.274 27.699 1.00 35.84 32 ILE C C 1
ATOM 7162 O O . ILE C 1 5 ? 159.830 198.584 28.500 1.00 34.36 32 ILE C O 1
ATOM 7167 N N . ILE C 1 6 ? 157.734 198.790 27.735 1.00 34.61 33 ILE C N 1
ATOM 7168 C CA . ILE C 1 6 ? 157.288 199.674 28.801 1.00 36.30 33 ILE C CA 1
ATOM 7169 C C . ILE C 1 6 ? 156.067 199.045 29.449 1.00 37.49 33 ILE C C 1
ATOM 7170 O O . ILE C 1 6 ? 155.065 198.791 28.781 1.00 37.78 33 ILE C O 1
ATOM 7175 N N . LEU C 1 7 ? 156.172 198.789 30.750 1.00 36.25 34 LEU C N 1
ATOM 7176 C CA . LEU C 1 7 ? 155.046 198.339 31.558 1.00 36.12 34 LEU C CA 1
ATOM 7177 C C . LEU C 1 7 ? 154.618 199.501 32.428 1.00 34.90 34 LEU C C 1
ATOM 7178 O O . LEU C 1 7 ? 155.345 199.889 33.345 1.00 34.92 34 LEU C O 1
ATOM 7183 N N . ILE C 1 8 ? 153.461 200.072 32.104 1.00 35.82 35 ILE C N 1
ATOM 7184 C CA . ILE C 1 8 ? 152.851 201.151 32.870 1.00 37.73 35 ILE C CA 1
ATOM 7185 C C . ILE C 1 8 ? 151.749 200.546 33.737 1.00 35.23 35 ILE C C 1
ATOM 7186 O O . ILE C 1 8 ? 150.844 199.898 33.224 1.00 33.12 35 ILE C O 1
ATOM 7191 N N . VAL C 1 9 ? 151.838 200.771 35.048 1.00 35.96 36 VAL C N 1
ATOM 7192 C CA . VAL C 1 9 ? 150.870 200.246 36.000 1.00 34.24 36 VAL C CA 1
ATOM 7193 C C . VAL C 1 9 ? 150.346 201.384 36.854 1.00 33.24 36 VAL C C 1
ATOM 7194 O O . VAL C 1 9 ? 151.108 202.037 37.584 1.00 31.63 36 VAL C O 1
ATOM 7198 N N . ALA C 1 10 ? 149.044 201.624 36.738 1.00 32.33 37 ALA C N 1
ATOM 7199 C CA . ALA C 1 10 ? 148.338 202.522 37.629 1.00 33.67 37 ALA C CA 1
ATOM 7200 C C . ALA C 1 10 ? 147.955 201.727 38.867 1.00 33.49 37 ALA C C 1
ATOM 7201 O O . ALA C 1 10 ? 147.915 200.497 38.835 1.00 34.96 37 ALA C O 1
ATOM 7203 N N . ASP C 1 11 ? 147.685 202.442 39.944 1.00 31.63 38 ASP C N 1
ATOM 7204 C CA . ASP C 1 11 ? 147.494 201.862 41.257 1.00 31.50 38 ASP C CA 1
ATOM 7205 C C . ASP C 1 11 ? 146.043 202.134 41.672 1.00 31.13 38 ASP C C 1
ATOM 7206 O O . ASP C 1 11 ? 145.670 203.295 41.830 1.00 31.78 38 ASP C O 1
ATOM 7211 N N . ASP C 1 12 ? 145.249 201.071 41.833 1.00 28.91 39 ASP C N 1
ATOM 7212 C CA . ASP C 1 12 ? 143.799 201.152 42.136 1.00 31.57 39 ASP C CA 1
ATOM 7213 C C . ASP C 1 12 ? 142.978 201.842 41.039 1.00 31.50 39 ASP C C 1
ATOM 7214 O O . ASP C 1 12 ? 142.016 202.552 41.345 1.00 34.60 39 ASP C O 1
ATOM 7219 N N . LEU C 1 13 ? 143.351 201.646 39.774 1.00 31.98 40 LEU C N 1
ATOM 7220 C CA . LEU C 1 13 ? 142.603 202.232 38.663 1.00 31.26 40 LEU C CA 1
ATOM 7221 C C . LEU C 1 13 ? 141.363 201.389 38.417 1.00 32.72 40 LEU C C 1
ATOM 7222 O O . LEU C 1 13 ? 141.459 200.176 38.155 1.00 34.77 40 LEU C O 1
ATOM 7227 N N . GLY C 1 14 ? 140.205 202.034 38.504 1.00 31.28 41 GLY C N 1
ATOM 7228 C CA . GLY C 1 14 ? 138.936 201.359 38.305 1.00 32.43 41 GLY C CA 1
ATOM 7229 C C . GLY C 1 14 ? 138.737 200.881 36.881 1.00 33.56 41 GLY C C 1
ATOM 7230 O O . GLY C 1 14 ? 139.316 201.428 35.938 1.00 31.75 41 GLY C O 1
ATOM 7231 N N . TYR C 1 15 ? 137.925 199.836 36.745 1.00 35.27 42 TYR C N 1
ATOM 7232 C CA . TYR C 1 15 ? 137.739 199.165 35.462 1.00 39.73 42 TYR C CA 1
ATOM 7233 C C . TYR C 1 15 ? 137.184 200.081 34.370 1.00 41.74 42 TYR C C 1
ATOM 7234 O O . TYR C 1 15 ? 137.569 199.956 33.214 1.00 42.65 42 TYR C O 1
ATOM 7243 N N . ALA C 1 16 ? 136.294 200.992 34.749 1.00 42.92 43 ALA C N 1
ATOM 7244 C CA . ALA C 1 16 ? 135.635 201.886 33.805 1.00 44.16 43 ALA C CA 1
ATOM 7245 C C . ALA C 1 16 ? 136.222 203.292 33.809 1.00 43.99 43 ALA C C 1
ATOM 7246 O O . ALA C 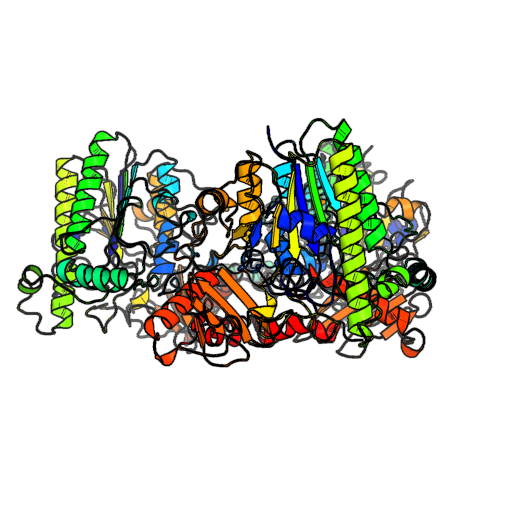1 16 ? 135.553 204.214 33.375 1.00 49.03 43 ALA C O 1
ATOM 7248 N N . ASP C 1 17 ? 137.451 203.468 34.281 1.00 44.18 44 ASP C N 1
ATOM 7249 C CA . ASP C 1 17 ? 137.999 204.803 34.542 1.00 43.09 44 ASP C CA 1
ATOM 7250 C C . ASP C 1 17 ? 139.041 205.250 33.531 1.00 41.99 44 ASP C C 1
ATOM 7251 O O . ASP C 1 17 ? 139.750 206.229 33.757 1.00 40.83 44 ASP C O 1
ATOM 7256 N N . VAL C 1 18 ? 139.114 204.531 32.418 1.00 42.49 45 VAL C N 1
ATOM 7257 C CA . VAL C 1 18 ? 139.824 204.978 31.227 1.00 43.31 45 VAL C CA 1
ATOM 7258 C C . VAL C 1 18 ? 138.831 204.868 30.072 1.00 44.11 45 VAL C C 1
ATOM 7259 O O . VAL C 1 18 ? 137.922 204.029 30.098 1.00 42.33 45 VAL C O 1
ATOM 7263 N N . GLY C 1 19 ? 138.992 205.734 29.073 1.00 47.64 46 GLY C N 1
ATOM 7264 C CA . GLY C 1 19 ? 138.034 205.827 27.967 1.00 45.85 46 GLY C CA 1
ATOM 7265 C C . GLY C 1 19 ? 137.940 204.570 27.126 1.00 44.39 46 GLY C C 1
ATOM 7266 O O . GLY C 1 19 ? 136.841 204.151 26.752 1.00 45.00 46 GLY C O 1
ATOM 7267 N N . PHE C 1 20 ? 139.079 203.940 26.855 1.00 45.03 47 PHE C N 1
ATOM 7268 C CA . PHE C 1 20 ? 139.092 202.702 26.060 1.00 44.34 47 PHE C CA 1
ATOM 7269 C C . PHE C 1 20 ? 138.385 201.529 26.739 1.00 43.85 47 PHE C C 1
ATOM 7270 O O . PHE C 1 20 ? 138.006 200.580 26.071 1.00 43.14 47 PHE C O 1
ATOM 7278 N N . ASN C 1 21 ? 138.223 201.582 28.060 1.00 43.91 48 ASN C N 1
ATOM 7279 C CA . ASN C 1 21 ? 137.508 200.545 28.775 1.00 42.88 48 ASN C CA 1
ATOM 7280 C C . ASN C 1 21 ? 136.146 201.002 29.297 1.00 42.90 48 ASN C C 1
ATOM 7281 O O . ASN C 1 21 ? 135.630 200.435 30.267 1.00 40.25 48 ASN C O 1
ATOM 7286 N N . GLY C 1 22 ? 135.576 202.026 28.657 1.00 44.36 49 GLY C N 1
ATOM 7287 C CA . GLY C 1 22 ? 134.172 202.393 28.849 1.00 44.23 49 GLY C CA 1
ATOM 7288 C C . GLY C 1 22 ? 133.865 203.640 29.654 1.00 44.51 49 GLY C C 1
ATOM 7289 O O . GLY C 1 22 ? 132.694 203.912 29.911 1.00 45.77 49 GLY C O 1
ATOM 7290 N N . SER C 1 23 ? 134.873 204.412 30.052 1.00 45.01 50 SER C N 1
ATOM 7291 C CA . SER C 1 23 ? 134.593 205.627 30.817 1.00 46.96 50 SER C CA 1
ATOM 7292 C C . SER C 1 23 ? 133.729 206.586 30.025 1.00 48.00 50 SER C C 1
ATOM 7293 O O . SER C 1 23 ? 134.031 206.883 28.869 1.00 46.43 50 SER C O 1
ATOM 7296 N N . LYS C 1 24 ? 132.658 207.056 30.659 1.00 49.34 51 LYS C N 1
ATOM 7297 C CA . LYS C 1 24 ? 131.801 208.091 30.088 1.00 50.90 51 LYS C CA 1
ATOM 7298 C C . LYS C 1 24 ? 132.099 209.464 30.678 1.00 50.78 51 LYS C C 1
ATOM 7299 O O . LYS C 1 24 ? 131.690 210.462 30.095 1.00 49.59 51 LYS C O 1
ATOM 7303 N N . ASP C 1 25 ? 132.793 209.527 31.820 1.00 50.09 52 ASP C N 1
ATOM 7304 C CA . ASP C 1 25 ? 133.031 210.807 32.526 1.00 49.21 52 ASP C CA 1
ATOM 7305 C C . ASP C 1 25 ? 134.510 211.201 32.612 1.00 48.85 52 ASP C C 1
ATOM 7306 O O . ASP C 1 25 ? 134.850 212.364 32.415 1.00 47.57 52 ASP C O 1
ATOM 7311 N N . ILE C 1 26 ? 135.388 210.245 32.908 1.00 47.34 53 ILE C N 1
ATOM 7312 C CA . ILE C 1 26 ? 136.824 210.505 32.892 1.00 45.83 53 ILE C CA 1
ATOM 7313 C C . ILE C 1 26 ? 137.277 210.428 31.443 1.00 43.85 53 ILE C C 1
ATOM 7314 O O . ILE C 1 26 ? 136.826 209.559 30.698 1.00 42.94 53 ILE C O 1
ATOM 7319 N N . ILE C 1 27 ? 138.182 211.326 31.065 1.00 44.56 54 ILE C N 1
ATOM 7320 C CA . ILE C 1 27 ? 138.648 211.432 29.685 1.00 48.59 54 ILE C CA 1
ATOM 7321 C C . ILE C 1 27 ? 140.150 211.221 29.688 1.00 48.89 54 ILE C C 1
ATOM 7322 O O . ILE C 1 27 ? 140.874 211.924 30.387 1.00 48.21 54 ILE C O 1
ATOM 7327 N N . THR C 1 28 ? 140.593 210.248 28.895 1.00 49.31 55 THR C N 1
ATOM 7328 C CA . THR C 1 28 ? 141.979 209.804 28.857 1.00 48.73 55 THR C CA 1
ATOM 7329 C C . THR C 1 28 ? 142.444 209.714 27.402 1.00 49.19 55 THR C C 1
ATOM 7330 O O . THR C 1 28 ? 142.646 208.613 26.885 1.00 48.01 55 THR C O 1
ATOM 7334 N N . PRO C 1 29 ? 142.610 210.872 26.731 1.00 49.90 56 PRO C N 1
ATOM 7335 C CA . PRO C 1 29 ? 142.893 210.860 25.288 1.00 47.73 56 PRO C CA 1
ATOM 7336 C C . PRO C 1 29 ? 144.176 210.136 24.872 1.00 46.98 56 PRO C C 1
ATOM 7337 O O . PRO C 1 29 ? 144.151 209.370 23.912 1.00 47.39 56 PRO C O 1
ATOM 7341 N N . ASN C 1 30 ? 145.275 210.377 25.585 1.00 46.54 57 ASN C N 1
ATOM 7342 C CA . ASN C 1 30 ? 146.569 209.780 25.237 1.00 45.05 57 ASN C CA 1
ATOM 7343 C C . ASN C 1 30 ? 146.633 208.276 25.501 1.00 47.43 57 ASN C C 1
ATOM 7344 O O . ASN C 1 30 ? 147.228 207.529 24.723 1.00 47.98 57 ASN C O 1
ATOM 7349 N N . ILE C 1 31 ? 146.043 207.838 26.606 1.00 46.64 58 ILE C N 1
ATOM 7350 C CA . ILE C 1 31 ? 145.942 206.418 26.883 1.00 48.11 58 ILE C CA 1
ATOM 7351 C C . ILE C 1 31 ? 145.043 205.780 25.810 1.00 49.45 58 ILE C C 1
ATOM 7352 O O . ILE C 1 31 ? 145.387 204.734 25.264 1.00 48.74 58 ILE C O 1
ATOM 7357 N N . ASP C 1 32 ? 143.927 206.437 25.484 1.00 50.89 59 ASP C N 1
ATOM 7358 C CA . ASP C 1 32 ? 143.023 205.955 24.425 1.00 50.66 59 ASP C CA 1
ATOM 7359 C C . ASP C 1 32 ? 143.650 205.901 23.024 1.00 50.79 59 ASP C C 1
ATOM 7360 O O . ASP C 1 32 ? 143.259 205.043 22.226 1.00 47.08 59 ASP C O 1
ATOM 7365 N N . ASP C 1 33 ? 144.593 206.802 22.722 1.00 50.74 60 ASP C N 1
ATOM 7366 C CA . ASP C 1 33 ? 145.384 206.722 21.473 1.00 52.20 60 ASP C CA 1
ATOM 7367 C C . ASP C 1 33 ? 146.151 205.420 21.362 1.00 52.19 60 ASP C C 1
ATOM 7368 O O . ASP C 1 33 ? 146.206 204.817 20.285 1.00 50.48 60 ASP C O 1
ATOM 7373 N N . LEU C 1 34 ? 146.783 205.020 22.465 1.00 48.70 61 LEU C N 1
ATOM 7374 C CA . LEU C 1 34 ? 147.495 203.746 22.513 1.00 49.44 61 LEU C CA 1
ATOM 7375 C C . LEU C 1 34 ? 146.542 202.562 22.328 1.00 46.95 61 LEU C C 1
ATOM 7376 O O . LEU C 1 34 ? 146.877 201.600 21.645 1.00 45.55 61 LEU C O 1
ATOM 7381 N N . ALA C 1 35 ? 145.351 202.650 22.912 1.00 48.67 62 ALA C N 1
ATOM 7382 C CA . ALA C 1 35 ? 144.317 201.633 22.702 1.00 49.05 62 ALA C CA 1
ATOM 7383 C C . ALA C 1 35 ? 143.817 201.622 21.256 1.00 49.03 62 ALA C C 1
ATOM 7384 O O . ALA C 1 35 ? 143.709 200.550 20.653 1.00 49.08 62 ALA C O 1
ATOM 7386 N N . LYS C 1 36 ? 143.537 202.806 20.703 1.00 50.62 63 LYS C N 1
ATOM 7387 C CA . LYS C 1 36 ? 142.995 202.931 19.341 1.00 48.22 63 LYS C CA 1
ATOM 7388 C C . LYS C 1 36 ? 143.975 202.394 18.295 1.00 46.45 63 LYS C C 1
ATOM 7389 O O . LYS C 1 36 ? 143.558 201.711 17.373 1.00 43.51 63 LYS C O 1
ATOM 7391 N N . SER C 1 37 ? 145.271 202.665 18.454 1.00 46.93 64 SER C N 1
ATOM 7392 C CA . SER C 1 37 ? 146.283 202.109 17.545 1.00 49.01 64 SER C CA 1
ATOM 7393 C C . SER C 1 37 ? 146.927 200.801 18.056 1.00 49.62 64 SER C C 1
ATOM 7394 O O . SER C 1 37 ? 147.966 200.389 17.552 1.00 49.05 64 SER C O 1
ATOM 7397 N N . GLY C 1 38 ? 146.295 200.142 19.027 1.00 50.96 65 GLY C N 1
ATOM 7398 C CA . GLY C 1 38 ? 146.791 198.880 19.581 1.00 48.93 65 GLY C CA 1
ATOM 7399 C C . GLY C 1 38 ? 145.628 197.964 19.892 1.00 49.26 65 GLY C C 1
ATOM 7400 O O . GLY C 1 38 ? 144.561 198.078 19.279 1.00 49.47 65 GLY C O 1
ATOM 7401 N N . THR C 1 39 ? 145.832 197.048 20.837 1.00 47.22 66 THR C N 1
ATOM 7402 C CA . THR C 1 39 ? 144.803 196.094 21.235 1.00 45.05 66 THR C CA 1
ATOM 7403 C C . THR C 1 39 ? 144.548 196.235 22.730 1.00 44.07 66 THR C C 1
ATOM 7404 O O . THR C 1 39 ? 145.486 196.188 23.524 1.00 44.03 66 THR C O 1
ATOM 7408 N N . SER C 1 40 ? 143.283 196.422 23.101 1.00 40.54 67 SER C N 1
ATOM 7409 C CA . SER C 1 40 ? 142.887 196.379 24.499 1.00 41.18 67 SER C CA 1
ATOM 7410 C C . SER C 1 40 ? 142.406 194.964 24.822 1.00 41.67 67 SER C C 1
ATOM 7411 O O . SER C 1 40 ? 142.144 194.166 23.916 1.00 38.92 67 SER C O 1
ATOM 7414 N N . PHE C 1 41 ? 142.295 194.665 26.116 1.00 41.70 68 PHE C N 1
ATOM 7415 C CA . PHE C 1 41 ? 141.954 193.321 26.594 1.00 39.06 68 PHE C CA 1
ATOM 7416 C C . PHE C 1 41 ? 140.739 193.376 27.486 1.00 36.90 68 PHE C C 1
ATOM 7417 O O . PHE C 1 41 ? 140.775 194.007 28.538 1.00 39.31 68 PHE C O 1
ATOM 7425 N N . SER C 1 42 ? 139.664 192.709 27.083 1.00 37.37 69 SER C N 1
ATOM 7426 C CA . SER C 1 42 ? 138.426 192.744 27.856 1.00 38.92 69 SER C CA 1
ATOM 7427 C C . SER C 1 42 ? 138.415 191.757 29.018 1.00 39.80 69 SER C C 1
ATOM 7428 O O . SER C 1 42 ? 137.572 191.886 29.905 1.00 39.69 69 SER C O 1
ATOM 7431 N N . ASP C 1 43 ? 139.335 190.783 29.005 1.00 40.24 70 ASP C N 1
ATOM 7432 C CA . ASP C 1 43 ? 139.396 189.735 30.017 1.00 41.29 70 ASP C CA 1
ATOM 7433 C C . ASP C 1 43 ? 140.819 189.616 30.599 1.00 40.93 70 ASP C C 1
ATOM 7434 O O . ASP C 1 43 ? 141.417 188.527 30.614 1.00 38.96 70 ASP C O 1
ATOM 7439 N N . ALA C 1 44 ? 141.351 190.745 31.069 1.00 38.79 71 ALA C N 1
ATOM 7440 C CA . ALA C 1 44 ? 142.707 190.809 31.645 1.00 39.00 71 ALA C CA 1
ATOM 7441 C C . ALA C 1 44 ? 142.632 190.723 33.163 1.00 36.78 71 ALA C C 1
ATOM 7442 O O . ALA C 1 44 ? 141.867 191.463 33.774 1.00 37.81 71 ALA C O 1
ATOM 7444 N N . TYR C 1 45 ? 143.457 189.857 33.751 1.00 36.54 72 TYR C N 1
ATOM 7445 C CA . TYR C 1 45 ? 143.427 189.557 35.190 1.00 35.57 72 TYR C CA 1
ATOM 7446 C C . TYR C 1 45 ? 144.791 189.724 35.859 1.00 35.20 72 TYR C C 1
ATOM 7447 O O . TYR C 1 45 ? 145.798 189.239 35.353 1.00 35.19 72 TYR C O 1
ATOM 7456 N N . VAL C 1 46 ? 144.803 190.383 37.015 1.00 36.22 73 VAL C N 1
ATOM 7457 C CA . VAL C 1 46 ? 145.990 190.406 37.878 1.00 35.30 73 VAL C CA 1
ATOM 7458 C C . VAL C 1 46 ? 145.927 189.199 38.830 1.00 32.94 73 VAL C C 1
ATOM 7459 O O . VAL C 1 46 ? 144.859 188.619 39.059 1.00 29.20 73 VAL C O 1
ATOM 7463 N N . ALA C 1 47 ? 147.077 188.843 39.381 1.00 30.35 74 ALA C N 1
ATOM 7464 C CA . ALA C 1 47 ? 147.232 187.599 40.130 1.00 30.41 74 ALA C CA 1
ATOM 7465 C C . ALA C 1 47 ? 146.726 187.711 41.560 1.00 29.88 74 ALA C C 1
ATOM 7466 O O . ALA C 1 47 ? 146.616 186.697 42.251 1.00 28.39 74 ALA C O 1
ATOM 7468 N N . HIS C 1 48 ? 146.454 188.934 42.010 1.00 28.50 75 HIS C N 1
ATOM 7469 C CA . HIS C 1 48 ? 145.906 189.148 43.336 1.00 29.30 75 HIS C CA 1
ATOM 7470 C C . HIS C 1 48 ? 145.087 190.432 43.312 1.00 30.80 75 HIS C C 1
ATOM 7471 O O . HIS C 1 48 ? 145.410 191.347 42.556 1.00 32.44 75 HIS C O 1
ATOM 7478 N N . PRO C 1 49 ? 144.017 190.506 44.130 1.00 30.96 76 PRO C N 1
ATOM 7479 C CA . PRO C 1 49 ? 143.183 191.712 44.074 1.00 31.01 76 PRO C CA 1
ATOM 7480 C C . PRO C 1 49 ? 143.667 192.924 44.902 1.00 31.16 76 PRO C C 1
ATOM 7481 O O . PRO C 1 49 ? 142.866 193.830 45.163 1.00 31.40 76 PRO C O 1
ATOM 7485 N N . PHE C 1 50 ? 144.936 192.952 45.311 1.00 28.51 77 PHE C N 1
ATOM 7486 C CA . PHE C 1 50 ? 145.538 194.168 45.837 1.00 29.29 77 PHE C CA 1
ATOM 7487 C C . PHE C 1 50 ? 147.052 194.226 45.593 1.00 29.58 77 PHE C C 1
ATOM 7488 O O . PHE C 1 50 ? 147.661 193.236 45.201 1.00 28.18 77 PHE C O 1
ATOM 7496 N N . SER C 1 51 ? 147.632 195.400 45.842 1.00 30.64 78 SER C N 1
ATOM 7497 C CA . SER C 1 51 ? 148.945 195.825 45.306 1.00 30.54 78 SER C CA 1
ATOM 7498 C C . SER C 1 51 ? 150.144 194.902 45.430 1.00 28.37 78 SER C C 1
ATOM 7499 O O . SER C 1 51 ? 150.720 194.493 44.409 1.00 28.65 78 SER C O 1
ATOM 7502 N N . GLY C 1 52 ? 150.565 194.653 46.674 1.00 27.17 79 GLY C N 1
ATOM 7503 C CA . GLY C 1 52 ? 151.860 194.010 46.934 1.00 28.24 79 GLY C CA 1
ATOM 7504 C C . GLY C 1 52 ? 152.009 192.660 46.249 1.00 26.16 79 GLY C C 1
ATOM 7505 O O . GLY C 1 52 ? 152.986 192.424 45.539 1.00 25.22 79 GLY C O 1
ATOM 7506 N N . PRO C 1 53 ? 151.041 191.763 46.470 1.00 27.15 80 PRO C N 1
ATOM 7507 C CA . PRO C 1 53 ? 151.101 190.442 45.830 1.00 28.23 80 PRO C CA 1
ATOM 7508 C C . PRO C 1 53 ? 150.901 190.504 44.307 1.00 28.86 80 PRO C C 1
ATOM 7509 O O . PRO C 1 53 ? 151.500 189.706 43.590 1.00 27.92 80 PRO C O 1
ATOM 7513 N N . SER C 1 54 ? 150.096 191.456 43.826 1.00 30.08 81 SER C N 1
ATOM 7514 C CA . SER C 1 54 ? 149.912 191.660 42.380 1.00 29.72 81 SER C CA 1
ATOM 7515 C C . SER C 1 54 ? 151.220 192.058 41.733 1.00 28.21 81 SER C C 1
ATOM 7516 O O . SER C 1 54 ? 151.607 191.492 40.714 1.00 29.34 81 SER C O 1
ATOM 7519 N N . ARG C 1 55 ? 151.905 193.021 42.340 1.00 30.62 82 ARG C N 1
ATOM 7520 C CA . ARG C 1 55 ? 153.200 193.482 41.828 1.00 31.28 82 ARG C CA 1
ATOM 7521 C C . ARG C 1 55 ? 154.273 192.401 41.906 1.00 29.23 82 ARG C C 1
ATOM 7522 O O . ARG C 1 55 ? 155.038 192.219 40.964 1.00 29.94 82 ARG C O 1
ATOM 7530 N N . ALA C 1 56 ? 154.330 191.691 43.026 1.00 28.39 83 ALA C N 1
ATOM 7531 C CA . ALA C 1 56 ? 155.205 190.513 43.156 1.00 28.52 83 ALA C CA 1
ATOM 7532 C C . ALA C 1 56 ? 155.013 189.530 41.996 1.00 26.55 83 ALA C C 1
ATOM 7533 O O . ALA C 1 56 ? 155.985 188.980 41.474 1.00 26.43 83 ALA C O 1
ATOM 7535 N N . ALA C 1 57 ? 153.762 189.336 41.596 1.00 25.86 84 ALA C N 1
ATOM 7536 C CA . ALA C 1 57 ? 153.421 188.435 40.506 1.00 25.38 84 ALA C CA 1
ATOM 7537 C C . ALA C 1 57 ? 153.834 188.972 39.142 1.00 25.08 84 ALA C C 1
ATOM 7538 O O . ALA C 1 57 ? 154.320 188.222 38.308 1.00 22.73 84 ALA C O 1
ATOM 7540 N N . LEU C 1 58 ? 153.629 190.268 38.912 1.00 27.18 85 LEU C N 1
ATOM 7541 C CA . LEU C 1 58 ? 154.083 190.897 37.673 1.00 27.05 85 LEU C CA 1
ATOM 7542 C C . LEU C 1 58 ? 155.567 190.682 37.478 1.00 26.81 85 LEU C C 1
ATOM 7543 O O . LEU C 1 58 ? 156.001 190.281 36.402 1.00 26.44 85 LEU C O 1
ATOM 7548 N N . MET C 1 59 ? 156.339 190.951 38.525 1.00 27.16 86 MET C N 1
ATOM 7549 C CA . MET C 1 59 ? 157.810 190.918 38.452 1.00 27.37 86 MET C CA 1
ATOM 7550 C C . MET C 1 59 ? 158.395 189.502 38.408 1.00 28.13 86 MET C C 1
ATOM 7551 O O . MET C 1 59 ? 159.360 189.274 37.691 1.00 30.28 86 MET C O 1
ATOM 7556 N N . THR C 1 60 ? 157.826 188.567 39.162 1.00 29.19 87 THR C N 1
ATOM 7557 C CA . THR C 1 60 ? 158.357 187.197 39.248 1.00 29.37 87 THR C CA 1
ATOM 7558 C C . THR C 1 60 ? 157.731 186.221 38.261 1.00 28.92 87 THR C C 1
ATOM 7559 O O . THR C 1 60 ? 158.319 185.177 37.986 1.00 29.62 87 THR C O 1
ATOM 7563 N N . GLY C 1 61 ? 156.546 186.546 37.744 1.00 29.15 88 GLY C N 1
ATOM 7564 C CA . GLY C 1 61 ? 155.795 185.623 36.898 1.00 29.93 88 GLY C CA 1
ATOM 7565 C C . GLY C 1 61 ? 155.232 184.432 37.671 1.00 31.02 88 GLY C C 1
ATOM 7566 O O . GLY C 1 61 ? 154.912 183.404 37.086 1.00 27.42 88 GLY C O 1
ATOM 7567 N N . ARG C 1 62 ? 155.072 184.608 38.967 1.00 33.40 89 ARG C N 1
ATOM 7568 C CA . ARG C 1 62 ? 154.545 183.581 39.837 1.00 32.89 89 ARG C CA 1
ATOM 7569 C C . ARG C 1 62 ? 153.406 184.057 40.683 1.00 31.72 89 ARG C C 1
ATOM 7570 O O . ARG C 1 62 ? 153.399 185.178 41.137 1.00 31.27 89 ARG C O 1
ATOM 7578 N N . TYR C 1 63 ? 152.417 183.217 40.877 1.00 31.36 90 TYR C N 1
ATOM 7579 C CA . TYR C 1 63 ? 151.392 183.538 41.863 1.00 31.96 90 TYR C CA 1
ATOM 7580 C C . TYR C 1 63 ? 152.106 183.864 43.180 1.00 32.37 90 TYR C C 1
ATOM 7581 O O . TYR C 1 63 ? 153.056 183.173 43.561 1.00 33.04 90 TYR C O 1
ATOM 7590 N N . PRO C 1 64 ? 151.678 184.930 43.863 1.00 31.45 91 PRO C N 1
ATOM 7591 C CA . PRO C 1 64 ? 152.386 185.364 45.067 1.00 31.24 91 PRO C CA 1
ATOM 7592 C C . PRO C 1 64 ? 152.338 184.338 46.212 1.00 30.62 91 PRO C C 1
ATOM 7593 O O . PRO C 1 64 ? 153.206 184.338 47.076 1.00 29.90 91 PRO C O 1
ATOM 7597 N N . HIS C 1 65 ? 151.356 183.454 46.159 1.00 30.54 92 HIS C N 1
ATOM 7598 C CA . HIS C 1 65 ? 151.173 182.392 47.147 1.00 31.85 92 HIS C CA 1
ATOM 7599 C C . HIS C 1 65 ? 152.314 181.378 47.095 1.00 28.61 92 HIS C C 1
ATOM 7600 O O . HIS C 1 65 ? 152.696 180.822 48.125 1.00 26.42 92 HIS C O 1
ATOM 7607 N N . LYS C 1 66 ? 152.872 181.175 45.908 1.00 29.07 93 LYS C N 1
ATOM 7608 C CA . LYS C 1 66 ? 153.982 180.241 45.722 1.00 30.59 93 LYS C CA 1
ATOM 7609 C C . LYS C 1 66 ? 155.281 180.748 46.332 1.00 29.72 93 LYS C C 1
ATOM 7610 O O . LYS C 1 66 ? 156.183 179.954 46.570 1.00 28.58 93 LYS C O 1
ATOM 7616 N N . ILE C 1 67 ? 155.381 182.057 46.569 1.00 31.33 94 ILE C N 1
ATOM 7617 C CA . ILE C 1 67 ? 156.626 182.670 47.036 1.00 31.71 94 ILE C CA 1
ATOM 7618 C C . ILE C 1 67 ? 156.448 183.434 48.352 1.00 30.20 94 ILE C C 1
ATOM 7619 O O . ILE C 1 67 ? 157.243 184.310 48.672 1.00 30.15 94 ILE C O 1
ATOM 7624 N N . GLY C 1 68 ? 155.415 183.074 49.112 1.00 28.41 95 GLY C N 1
ATOM 7625 C CA . GLY C 1 68 ? 155.202 183.629 50.444 1.00 28.17 95 GLY C CA 1
ATOM 7626 C C . GLY C 1 68 ? 154.817 185.101 50.490 1.00 28.58 95 GLY C C 1
ATOM 7627 O O . GLY C 1 68 ? 154.886 185.714 51.553 1.00 28.04 95 GLY C O 1
ATOM 7628 N N . SER C 1 69 ? 154.380 185.658 49.356 1.00 28.81 96 SER C N 1
ATOM 7629 C CA . SER C 1 69 ? 154.093 187.090 49.232 1.00 27.93 96 SER C CA 1
ATOM 7630 C C . SER C 1 69 ? 152.591 187.384 49.050 1.00 27.75 96 SER C C 1
ATOM 7631 O O . SER C 1 69 ? 152.234 188.303 48.329 1.00 30.77 96 SER C O 1
ATOM 7634 N N . GLN C 1 70 ? 151.733 186.626 49.746 1.00 27.58 97 GLN C N 1
ATOM 7635 C CA . GLN C 1 70 ? 150.266 186.761 49.665 1.00 27.62 97 GLN C CA 1
ATOM 7636 C C . GLN C 1 70 ? 149.706 188.007 50.328 1.00 25.95 97 GLN C C 1
ATOM 7637 O O . GLN C 1 70 ? 148.511 188.268 50.184 1.00 26.15 97 GLN C O 1
ATOM 7643 N N . PHE C 1 71 ? 150.511 188.701 51.124 1.00 24.49 98 PHE C N 1
ATOM 7644 C CA . PHE C 1 71 ? 150.065 189.899 51.824 1.00 24.95 98 PHE C CA 1
ATOM 7645 C C . PHE C 1 71 ? 150.927 191.067 51.435 1.00 24.45 98 PHE C C 1
ATOM 7646 O O . PHE C 1 71 ? 152.054 190.886 50.993 1.00 27.27 98 PHE C O 1
ATOM 7654 N N . ASN C 1 72 ? 150.389 192.265 51.620 1.00 26.42 99 ASN C N 1
ATOM 7655 C CA . ASN C 1 72 ? 151.175 193.491 51.556 1.00 26.48 99 ASN C CA 1
ATOM 7656 C C . ASN C 1 72 ? 152.209 193.467 52.662 1.00 28.62 99 ASN C C 1
ATOM 7657 O O . ASN C 1 72 ? 151.970 192.896 53.729 1.00 30.35 99 ASN C O 1
ATOM 7662 N N . LEU C 1 73 ? 153.347 194.101 52.405 1.00 30.50 100 LEU C N 1
ATOM 7663 C CA . LEU C 1 73 ? 154.405 194.237 53.398 1.00 32.48 100 LEU C CA 1
ATOM 7664 C C . LEU C 1 73 ? 153.936 195.073 54.597 1.00 33.62 100 LEU C C 1
ATOM 7665 O O . LEU C 1 73 ? 153.013 195.878 54.467 1.00 35.18 100 LEU C O 1
ATOM 7670 N N . PRO C 1 74 ? 154.557 194.864 55.766 1.00 32.32 101 PRO C N 1
ATOM 7671 C CA . PRO C 1 74 ? 154.191 195.598 56.972 1.00 32.38 101 PRO C CA 1
ATOM 7672 C C . PRO C 1 74 ? 154.130 197.110 56.741 1.00 31.10 101 PRO C C 1
ATOM 7673 O O . PRO C 1 74 ? 155.088 197.686 56.256 1.00 30.68 101 PRO C O 1
ATOM 7677 N N . THR C 1 75 ? 153.015 197.731 57.090 1.00 31.86 102 THR C N 1
ATOM 7678 C CA . THR C 1 75 ? 152.770 199.133 56.726 1.00 33.20 102 THR C CA 1
ATOM 7679 C C . THR C 1 75 ? 153.740 200.123 57.385 1.00 33.83 102 THR C C 1
ATOM 7680 O O . THR C 1 75 ? 153.991 201.187 56.820 1.00 34.70 102 THR C O 1
ATOM 7684 N N . ARG C 1 76 ? 154.303 199.768 58.543 1.00 34.79 103 ARG C N 1
ATOM 7685 C CA . ARG C 1 76 ? 155.293 200.617 59.225 1.00 34.38 103 ARG C CA 1
ATOM 7686 C C . ARG C 1 76 ? 156.751 200.264 58.939 1.00 33.24 103 ARG C C 1
ATOM 7687 O O . ARG C 1 76 ? 157.662 200.770 59.602 1.00 34.79 103 ARG C O 1
ATOM 7695 N N . GLY C 1 77 ? 156.980 199.394 57.959 1.00 33.76 104 GLY C N 1
ATOM 7696 C CA . GLY C 1 77 ? 158.327 199.048 57.533 1.00 34.16 104 GLY C CA 1
ATOM 7697 C C . GLY C 1 77 ? 158.756 197.696 58.050 1.00 34.02 104 GLY C C 1
ATOM 7698 O O . GLY C 1 77 ? 158.221 197.182 59.053 1.00 34.99 104 GLY C O 1
ATOM 7699 N N . SER C 1 78 ? 159.736 197.125 57.369 1.00 31.40 105 SER C N 1
ATOM 7700 C CA . SER C 1 78 ? 160.234 195.795 57.706 1.00 33.18 105 SER C CA 1
ATOM 7701 C C . SER C 1 78 ? 161.533 195.564 56.988 1.00 32.80 105 SER C C 1
ATOM 7702 O O . SER C 1 78 ? 161.879 196.339 56.102 1.00 33.75 105 SER C O 1
ATOM 7705 N N . ASN C 1 79 ? 162.231 194.492 57.341 1.00 32.88 106 ASN C N 1
ATOM 7706 C CA . ASN C 1 79 ? 163.414 194.065 56.588 1.00 34.33 106 ASN C CA 1
ATOM 7707 C C . ASN C 1 79 ? 163.119 192.807 55.797 1.00 33.07 106 ASN C C 1
ATOM 7708 O O . ASN C 1 79 ? 163.997 191.949 55.653 1.00 30.84 106 ASN C O 1
ATOM 7713 N N . VAL C 1 80 ? 161.891 192.692 55.285 1.00 29.67 107 VAL C N 1
ATOM 7714 C CA . VAL C 1 80 ? 161.523 191.556 54.442 1.00 28.76 107 VAL C CA 1
ATOM 7715 C C . VAL C 1 80 ? 161.048 192.076 53.090 1.00 29.11 107 VAL C C 1
ATOM 7716 O O . VAL C 1 80 ? 160.810 193.278 52.917 1.00 28.47 107 VAL C O 1
ATOM 7720 N N . GLY C 1 81 ? 160.958 191.167 52.131 1.00 26.54 108 GLY C N 1
ATOM 7721 C CA . GLY C 1 81 ? 160.527 191.509 50.790 1.00 25.63 108 GLY C CA 1
ATOM 7722 C C . GLY C 1 81 ? 160.371 190.274 49.939 1.00 26.43 108 GLY C C 1
ATOM 7723 O O . GLY C 1 81 ? 160.613 189.147 50.403 1.00 25.01 108 GLY C O 1
ATOM 7724 N N . VAL C 1 82 ? 160.017 190.501 48.676 1.00 26.80 109 VAL C N 1
ATOM 7725 C CA . VAL C 1 82 ? 159.777 189.432 47.721 1.00 26.72 109 VAL C CA 1
ATOM 7726 C C . VAL C 1 82 ? 161.060 188.637 47.575 1.00 26.91 109 VAL C C 1
ATOM 7727 O O . VAL C 1 82 ? 162.122 189.242 47.400 1.00 25.65 109 VAL C O 1
ATOM 7731 N N . PRO C 1 83 ? 160.985 187.291 47.656 1.00 26.90 110 PRO C N 1
ATOM 7732 C CA . PRO C 1 83 ? 162.225 186.508 47.750 1.00 26.52 110 PRO C CA 1
ATOM 7733 C C . PRO C 1 83 ? 163.239 186.762 46.640 1.00 27.60 110 PRO C C 1
ATOM 7734 O O . PRO C 1 83 ? 162.877 186.820 45.469 1.00 29.08 110 PRO C O 1
ATOM 7738 N N . THR C 1 84 ? 164.505 186.916 47.032 1.00 29.52 111 THR C N 1
ATOM 7739 C CA . THR C 1 84 ? 165.594 187.271 46.115 1.00 30.43 111 THR C CA 1
ATOM 7740 C C . THR C 1 84 ? 165.954 186.172 45.128 1.00 33.87 111 THR C C 1
ATOM 7741 O O . THR C 1 84 ? 166.581 186.443 44.111 1.00 36.30 111 THR C O 1
ATOM 7745 N N . ASP C 1 85 ? 165.568 184.933 45.427 1.00 36.36 112 ASP C N 1
ATOM 7746 C CA . ASP C 1 85 ? 165.808 183.818 44.518 1.00 37.24 112 ASP C CA 1
ATOM 7747 C C . ASP C 1 85 ? 164.712 183.652 43.437 1.00 37.16 112 ASP C C 1
ATOM 7748 O O . ASP C 1 85 ? 164.851 182.784 42.579 1.00 39.61 112 ASP C O 1
ATOM 7753 N N . ALA C 1 86 ? 163.640 184.461 43.472 1.00 35.45 113 ALA C N 1
ATOM 7754 C CA . ALA C 1 86 ? 162.696 184.534 42.341 1.00 35.18 113 ALA C CA 1
ATOM 7755 C C . ALA C 1 86 ? 163.123 185.679 41.422 1.00 35.68 113 ALA C C 1
ATOM 7756 O O . ALA C 1 86 ? 162.867 186.845 41.720 1.00 35.30 113 ALA C O 1
ATOM 7758 N N . LYS C 1 87 ? 163.770 185.336 40.310 1.00 35.89 114 LYS C N 1
ATOM 7759 C CA . LYS C 1 87 ? 164.348 186.334 39.420 1.00 36.98 114 LYS C CA 1
ATOM 7760 C C . LYS C 1 87 ? 163.278 187.242 38.818 1.00 34.68 114 LYS C C 1
ATOM 7761 O O . LYS C 1 87 ? 162.302 186.757 38.242 1.00 35.49 114 LYS C O 1
ATOM 7767 N N . PHE C 1 88 ? 163.469 188.553 38.981 1.00 35.47 115 PHE C N 1
ATOM 7768 C CA . PHE C 1 88 ? 162.549 189.559 38.431 1.00 33.45 115 PHE C CA 1
ATOM 7769 C C . PHE C 1 88 ? 162.727 189.636 36.919 1.00 33.77 115 PHE C C 1
ATOM 7770 O O . PHE C 1 88 ? 163.834 189.456 36.418 1.00 31.84 115 PHE C O 1
ATOM 7778 N N . ILE C 1 89 ? 161.631 189.882 36.206 1.00 34.67 116 ILE C N 1
ATOM 7779 C CA . ILE C 1 89 ? 161.672 190.087 34.757 1.00 35.95 116 ILE C CA 1
ATOM 7780 C C . ILE C 1 89 ? 162.688 191.170 34.363 1.00 36.43 116 ILE C C 1
ATOM 7781 O O . ILE C 1 89 ? 163.339 191.056 33.331 1.00 37.00 116 ILE C O 1
ATOM 7786 N N . SER C 1 90 ? 162.817 192.210 35.181 1.00 36.14 117 SER C N 1
ATOM 7787 C CA . SER C 1 90 ? 163.818 193.239 34.955 1.00 36.27 117 SER C CA 1
ATOM 7788 C C . SER C 1 90 ? 165.244 192.695 34.994 1.00 37.99 117 SER C C 1
ATOM 7789 O O . SER C 1 90 ? 166.071 193.063 34.166 1.00 36.75 117 SER C O 1
ATOM 7792 N N . LYS C 1 91 ? 165.525 191.828 35.964 1.00 38.59 118 LYS C N 1
ATOM 7793 C CA . LYS C 1 91 ? 166.839 191.187 36.089 1.00 37.18 118 LYS C CA 1
ATOM 7794 C C . LYS C 1 91 ? 167.126 190.321 34.869 1.00 35.45 118 LYS C C 1
ATOM 7795 O O . LYS C 1 91 ? 168.231 190.380 34.330 1.00 32.10 118 LYS C O 1
ATOM 7801 N N . LEU C 1 92 ? 166.134 189.537 34.443 1.00 34.80 119 LEU C N 1
ATOM 7802 C CA . LEU C 1 92 ? 166.272 188.670 33.267 1.00 36.60 119 LEU C CA 1
ATOM 7803 C C . LEU C 1 92 ? 166.574 189.487 32.010 1.00 36.35 119 LEU C C 1
ATOM 7804 O O . LEU C 1 92 ? 167.496 189.164 31.268 1.00 37.83 119 LEU C O 1
ATOM 7809 N N . LEU C 1 93 ? 165.801 190.546 31.793 1.00 34.66 120 LEU C N 1
ATOM 7810 C CA . LEU C 1 93 ? 166.020 191.432 30.652 1.00 33.40 120 LEU C CA 1
ATOM 7811 C C . LEU C 1 93 ? 167.376 192.133 30.748 1.00 33.34 120 LEU C C 1
ATOM 7812 O O . LEU C 1 93 ? 168.080 192.233 29.744 1.00 32.87 120 LEU C O 1
ATOM 7817 N N . ASN C 1 94 ? 167.750 192.589 31.946 1.00 34.13 121 ASN C N 1
ATOM 7818 C CA . ASN C 1 94 ? 169.070 193.209 32.176 1.00 35.53 121 ASN C CA 1
ATOM 7819 C C . ASN C 1 94 ? 170.207 192.252 31.832 1.00 36.34 121 ASN C C 1
ATOM 7820 O O . ASN C 1 94 ? 171.193 192.645 31.215 1.00 39.18 121 ASN C O 1
ATOM 7825 N N . GLU C 1 95 ? 170.056 190.992 32.230 1.00 38.05 122 GLU C N 1
ATOM 7826 C CA . GLU C 1 95 ? 171.001 189.937 31.860 1.00 38.62 122 GLU C CA 1
ATOM 7827 C C . GLU C 1 95 ? 171.038 189.671 30.357 1.00 38.16 122 GLU C C 1
ATOM 7828 O O . GLU C 1 95 ? 172.040 189.177 29.859 1.00 38.75 122 GLU C O 1
ATOM 7834 N N . ASN C 1 96 ? 169.952 189.978 29.647 1.00 38.18 123 ASN C N 1
ATOM 7835 C CA . ASN C 1 96 ? 169.931 189.885 28.186 1.00 42.03 123 ASN C CA 1
ATOM 7836 C C . ASN C 1 96 ? 170.047 191.240 27.494 1.00 45.18 123 ASN C C 1
ATOM 7837 O O . ASN C 1 96 ? 169.363 191.497 26.512 1.00 43.86 123 ASN C O 1
ATOM 7842 N N . ASN C 1 97 ? 170.933 192.092 28.014 1.00 47.74 124 ASN C N 1
ATOM 7843 C CA . ASN C 1 97 ? 171.352 193.321 27.348 1.00 51.29 124 ASN C CA 1
ATOM 7844 C C . ASN C 1 97 ? 170.314 194.455 27.366 1.00 49.84 124 ASN C C 1
ATOM 7845 O O . ASN C 1 97 ? 170.435 195.376 26.566 1.00 54.94 124 ASN C O 1
ATOM 7850 N N . TYR C 1 98 ? 169.314 194.422 28.256 1.00 45.75 125 TYR C N 1
ATOM 7851 C CA . TYR C 1 98 ? 168.382 195.564 28.373 1.00 42.27 125 TYR C CA 1
ATOM 7852 C C . TYR C 1 98 ? 168.870 196.621 29.378 1.00 40.82 125 TYR C C 1
ATOM 7853 O O . TYR C 1 98 ? 169.362 196.296 30.457 1.00 41.98 125 TYR C O 1
ATOM 7862 N N . PHE C 1 99 ? 168.739 197.886 28.991 1.00 37.57 126 PHE C N 1
ATOM 7863 C CA . PHE C 1 99 ? 168.841 199.017 29.905 1.00 37.10 126 PHE C CA 1
ATOM 7864 C C . PHE C 1 99 ? 167.509 199.093 30.647 1.00 35.84 126 PHE C C 1
ATOM 7865 O O . PHE C 1 99 ? 166.468 199.212 30.025 1.00 32.33 126 PHE C O 1
ATOM 7873 N N . THR C 1 100 ? 167.549 199.016 31.976 1.00 33.89 127 THR C N 1
ATOM 7874 C CA . THR C 1 100 ? 166.351 198.814 32.780 1.00 32.84 127 THR C CA 1
ATOM 7875 C C . THR C 1 100 ? 166.080 199.977 33.718 1.00 33.18 127 THR C C 1
ATOM 7876 O O . THR C 1 100 ? 167.001 200.516 34.345 1.00 30.29 127 THR C O 1
ATOM 7880 N N . GLY C 1 101 ? 164.803 200.336 33.825 1.00 32.63 128 GLY C N 1
ATOM 7881 C CA . GLY C 1 101 ? 164.368 201.441 34.666 1.00 33.41 128 GLY C CA 1
ATOM 7882 C C . GLY C 1 101 ? 163.076 201.145 35.392 1.00 33.73 128 GLY C C 1
ATOM 7883 O O . GLY C 1 101 ? 162.166 200.548 34.823 1.00 36.36 128 GLY C O 1
ATOM 7884 N N . ALA C 1 102 ? 163.008 201.555 36.658 1.00 33.95 129 ALA C N 1
ATOM 7885 C CA . ALA C 1 102 ? 161.794 201.466 37.452 1.00 32.83 129 ALA C CA 1
ATOM 7886 C C . ALA C 1 102 ? 161.473 202.844 37.992 1.00 31.89 129 ALA C C 1
ATOM 7887 O O . ALA C 1 102 ? 162.371 203.554 38.441 1.00 31.84 129 ALA C O 1
ATOM 7889 N N . LEU C 1 103 ? 160.195 203.214 37.965 1.00 30.38 130 LEU C N 1
ATOM 7890 C CA . LEU C 1 103 ? 159.777 204.523 38.426 1.00 31.92 130 LEU C CA 1
ATOM 7891 C C . LEU C 1 103 ? 158.569 204.425 39.320 1.00 32.85 130 LEU C C 1
ATOM 7892 O O . LEU C 1 103 ? 157.642 203.663 39.046 1.00 29.91 130 LEU C O 1
ATOM 7897 N N . GLY C 1 104 ? 158.590 205.230 40.378 1.00 33.40 131 GLY C N 1
ATOM 7898 C CA . GLY C 1 104 ? 157.452 205.388 41.250 1.00 33.61 131 GLY C CA 1
ATOM 7899 C C . GLY C 1 104 ? 157.403 204.317 42.311 1.00 32.16 131 GLY C C 1
ATOM 7900 O O . GLY C 1 104 ? 158.391 204.092 43.012 1.00 31.77 131 GLY C O 1
ATOM 7901 N N . LYS C 1 105 ? 156.255 203.660 42.419 1.00 29.91 132 LYS C N 1
ATOM 7902 C CA . LYS C 1 105 ? 155.943 202.792 43.553 1.00 31.52 132 LYS C CA 1
ATOM 7903 C C . LYS C 1 105 ? 156.635 201.446 43.407 1.00 31.19 132 LYS C C 1
ATOM 7904 O O . LYS C 1 105 ? 156.669 200.865 42.306 1.00 28.83 132 LYS C O 1
ATOM 7910 N N . TRP C 1 106 ? 157.192 200.963 44.516 1.00 30.51 133 TRP C N 1
ATOM 7911 C CA . TRP C 1 106 ? 157.857 199.663 44.563 1.00 30.63 133 TRP C CA 1
ATOM 7912 C C . TRP C 1 106 ? 156.981 198.652 45.293 1.00 27.71 133 TRP C C 1
ATOM 7913 O O . TRP C 1 106 ? 156.399 197.773 44.650 1.00 27.65 133 TRP C O 1
ATOM 7924 N N . HIS C 1 107 ? 156.877 198.779 46.623 1.00 26.91 134 HIS C N 1
ATOM 7925 C CA . HIS C 1 107 ? 156.050 197.893 47.466 1.00 25.30 134 HIS C CA 1
ATOM 7926 C C . HIS C 1 107 ? 156.450 196.406 47.404 1.00 25.65 134 HIS C C 1
ATOM 7927 O O . HIS C 1 107 ? 155.600 195.519 47.568 1.00 28.20 134 HIS C O 1
ATOM 7934 N N . MET C 1 108 ? 157.737 196.133 47.167 1.00 27.49 135 MET C N 1
ATOM 7935 C CA . MET C 1 108 ? 158.268 194.747 47.111 1.00 28.93 135 MET C CA 1
ATOM 7936 C C . MET C 1 108 ? 159.520 194.508 47.977 1.00 29.41 135 MET C C 1
ATOM 7937 O O . MET C 1 108 ? 160.168 193.470 47.845 1.00 27.58 135 MET C O 1
ATOM 7942 N N . GLY C 1 109 ? 159.823 195.450 48.880 1.00 31.90 136 GLY C N 1
ATOM 7943 C CA . GLY C 1 109 ? 160.905 195.319 49.863 1.00 34.04 136 GLY C CA 1
ATOM 7944 C C . GLY C 1 109 ? 161.841 196.492 49.768 1.00 33.05 136 GLY C C 1
ATOM 7945 O O . GLY C 1 109 ? 162.212 196.873 48.661 1.00 32.13 136 GLY C O 1
ATOM 7946 N N . ASP C 1 110 ? 162.238 197.064 50.905 1.00 34.62 137 ASP C N 1
ATOM 7947 C CA . ASP C 1 110 ? 163.130 198.247 50.890 1.00 37.75 137 ASP C CA 1
ATOM 7948 C C . ASP C 1 110 ? 164.508 198.038 51.536 1.00 38.11 137 ASP C C 1
ATOM 7949 O O . ASP C 1 110 ? 165.213 199.005 51.808 1.00 42.31 137 ASP C O 1
ATOM 7954 N N . THR C 1 111 ? 164.901 196.784 51.729 1.00 35.11 138 THR C N 1
ATOM 7955 C CA . THR C 1 111 ? 166.234 196.455 52.232 1.00 35.11 138 THR C CA 1
ATOM 7956 C C . THR C 1 111 ? 167.209 196.538 51.066 1.00 35.39 138 THR C C 1
ATOM 7957 O O . THR C 1 111 ? 166.763 196.583 49.918 1.00 36.55 138 THR C O 1
ATOM 7961 N N . PRO C 1 112 ? 168.529 196.514 51.335 1.00 33.74 139 PRO C N 1
ATOM 7962 C CA . PRO C 1 112 ? 169.480 196.578 50.215 1.00 34.28 139 PRO C CA 1
ATOM 7963 C C . PRO C 1 112 ? 169.279 195.497 49.147 1.00 35.15 139 PRO C C 1
ATOM 7964 O O . PRO C 1 112 ? 169.276 195.810 47.961 1.00 37.10 139 PRO C O 1
ATOM 7968 N N . GLN C 1 113 ? 169.085 194.255 49.575 1.00 34.81 140 GLN C N 1
ATOM 7969 C CA . GLN C 1 113 ? 168.889 193.112 48.662 1.00 35.66 140 GLN C CA 1
ATOM 7970 C C . GLN C 1 113 ? 167.533 193.123 47.911 1.00 34.94 140 GLN C C 1
ATOM 7971 O O . GLN C 1 113 ? 167.414 192.553 46.819 1.00 35.96 140 GLN C O 1
ATOM 7977 N N . HIS C 1 114 ? 166.525 193.779 48.484 1.00 32.16 141 HIS C N 1
ATOM 7978 C CA . HIS C 1 114 ? 165.186 193.878 47.867 1.00 32.04 141 HIS C CA 1
ATOM 7979 C C . HIS C 1 114 ? 164.980 195.160 47.037 1.00 32.97 141 HIS C C 1
ATOM 7980 O O . HIS C 1 114 ? 163.939 195.327 46.391 1.00 29.34 141 HIS C O 1
ATOM 7987 N N . HIS C 1 115 ? 165.983 196.043 47.050 1.00 32.82 142 HIS C N 1
ATOM 7988 C CA . HIS C 1 115 ? 165.918 197.354 46.394 1.00 33.02 142 HIS C CA 1
ATOM 7989 C C . HIS C 1 115 ? 165.875 197.181 44.879 1.00 33.32 142 HIS C C 1
ATOM 7990 O O . HIS C 1 115 ? 166.507 196.266 44.355 1.00 31.97 142 HIS C O 1
ATOM 7997 N N . PRO C 1 116 ? 165.132 198.058 44.167 1.00 33.41 143 PRO C N 1
ATOM 7998 C CA . PRO C 1 116 ? 165.081 198.000 42.699 1.00 32.92 143 PRO C CA 1
ATOM 7999 C C . PRO C 1 116 ? 166.441 197.788 42.013 1.00 33.61 143 PRO C C 1
ATOM 8000 O O . PRO C 1 116 ? 166.536 196.977 41.091 1.00 35.43 143 PRO C O 1
ATOM 8004 N N . ASN C 1 117 ? 167.471 198.499 42.471 1.00 33.59 144 ASN C N 1
ATOM 8005 C CA . ASN C 1 117 ? 168.830 198.375 41.913 1.00 32.81 144 ASN C CA 1
ATOM 8006 C C . ASN C 1 117 ? 169.461 196.987 42.079 1.00 32.48 144 ASN C C 1
ATOM 8007 O O . ASN C 1 117 ? 170.350 196.637 41.315 1.00 33.58 144 ASN C O 1
ATOM 8012 N N . LYS C 1 118 ? 169.018 196.214 43.070 1.00 33.35 145 LYS C N 1
ATOM 8013 C CA . LYS C 1 118 ? 169.434 194.823 43.206 1.00 31.69 145 LYS C CA 1
ATOM 8014 C C . LYS C 1 118 ? 168.473 193.815 42.586 1.00 31.67 145 LYS C C 1
ATOM 8015 O O . LYS C 1 118 ? 168.797 192.621 42.555 1.00 29.80 145 LYS C O 1
ATOM 8021 N N . ARG C 1 119 ? 167.297 194.268 42.120 1.00 30.85 146 ARG C N 1
ATOM 8022 C CA . ARG C 1 119 ? 166.360 193.411 41.372 1.00 30.14 146 ARG C CA 1
ATOM 8023 C C . ARG C 1 119 ? 166.360 193.700 39.861 1.00 29.92 146 ARG C C 1
ATOM 8024 O O . ARG C 1 119 ? 165.340 193.497 39.180 1.00 27.70 146 ARG C O 1
ATOM 8032 N N . GLY C 1 120 ? 167.495 194.159 39.340 1.00 27.63 147 GLY C N 1
ATOM 8033 C CA . GLY C 1 120 ? 167.700 194.235 37.897 1.00 30.20 147 GLY C CA 1
ATOM 8034 C C . GLY C 1 120 ? 167.369 195.537 37.208 1.00 30.71 147 GLY C C 1
ATOM 8035 O O . GLY C 1 120 ? 167.373 195.578 35.986 1.00 31.51 147 GLY C O 1
ATOM 8036 N N . PHE C 1 121 ? 167.076 196.590 37.975 1.00 30.91 148 PHE C N 1
ATOM 8037 C CA . PHE C 1 121 ? 166.842 197.928 37.417 1.00 31.64 148 PHE C CA 1
ATOM 8038 C C . PHE C 1 121 ? 168.096 198.786 37.549 1.00 32.55 148 PHE C C 1
ATOM 8039 O O . PHE C 1 121 ? 168.547 199.066 38.653 1.00 32.81 148 PHE C O 1
ATOM 8047 N N . ASP C 1 122 ? 168.652 199.206 36.418 1.00 36.14 149 ASP C N 1
ATOM 8048 C CA . ASP C 1 122 ? 169.799 200.120 36.410 1.00 38.02 149 ASP C CA 1
ATOM 8049 C C . ASP C 1 122 ? 169.409 201.453 37.033 1.00 39.32 149 ASP C C 1
ATOM 8050 O O . ASP C 1 122 ? 170.153 201.998 37.832 1.00 43.01 149 ASP C O 1
ATOM 8055 N N . GLU C 1 123 ? 168.227 201.945 36.664 1.00 40.99 150 GLU C N 1
ATOM 8056 C CA . GLU C 1 123 ? 167.689 203.203 37.163 1.00 39.29 150 GLU C CA 1
ATOM 8057 C C . GLU C 1 123 ? 166.459 202.961 38.019 1.00 37.63 150 GLU C C 1
ATOM 8058 O O . GLU C 1 123 ? 165.574 202.202 37.648 1.00 36.54 150 GLU C O 1
ATOM 8064 N N . TYR C 1 124 ? 166.405 203.626 39.167 1.00 37.96 151 TYR C N 1
ATOM 8065 C CA . TYR C 1 124 ? 165.185 203.706 39.961 1.00 36.24 151 TYR C CA 1
ATOM 8066 C C . TYR C 1 124 ? 164.979 205.132 40.424 1.00 36.23 151 TYR C C 1
ATOM 8067 O O . TYR C 1 124 ? 165.896 205.734 40.968 1.00 34.97 151 TYR C O 1
ATOM 8076 N N . TYR C 1 125 ? 163.773 205.658 40.211 1.00 35.41 152 TYR C N 1
ATOM 8077 C CA . TYR C 1 125 ? 163.392 206.945 40.763 1.00 33.69 152 TYR C CA 1
ATOM 8078 C C . TYR C 1 125 ? 161.991 206.804 41.323 1.00 32.46 152 TYR C C 1
ATOM 8079 O O . TYR C 1 125 ? 161.036 206.623 40.564 1.00 30.22 152 TYR C O 1
ATOM 8088 N N . GLY C 1 126 ? 161.861 206.897 42.648 1.00 31.07 153 GLY C N 1
ATOM 8089 C CA . GLY C 1 126 ? 160.554 206.743 43.268 1.00 31.12 153 GLY C CA 1
ATOM 8090 C C . GLY C 1 126 ? 160.549 206.619 44.775 1.00 31.48 153 GLY C C 1
ATOM 8091 O O . GLY C 1 126 ? 161.440 207.127 45.465 1.00 31.54 153 GLY C O 1
ATOM 8092 N N . PHE C 1 127 ? 159.520 205.942 45.273 1.00 32.15 154 PHE C N 1
ATOM 8093 C CA . PHE C 1 127 ? 159.318 205.724 46.701 1.00 31.83 154 PHE C CA 1
ATOM 8094 C C . PHE C 1 127 ? 159.054 204.238 46.863 1.00 32.90 154 PHE C C 1
ATOM 8095 O O . PHE C 1 127 ? 158.370 203.623 46.029 1.00 32.96 154 PHE C O 1
ATOM 8103 N N . LEU C 1 128 ? 159.612 203.672 47.925 1.00 34.34 155 LEU C N 1
ATOM 8104 C CA . LEU C 1 128 ? 159.740 202.217 48.059 1.00 32.93 155 LEU C CA 1
ATOM 8105 C C . LEU C 1 128 ? 158.511 201.538 48.670 1.00 32.42 155 LEU C C 1
ATOM 8106 O O . LEU C 1 128 ? 158.334 200.332 48.512 1.00 35.48 155 LEU C O 1
ATOM 8111 N N . GLY C 1 129 ? 157.664 202.309 49.342 1.00 30.55 156 GLY C N 1
ATOM 8112 C CA . GLY C 1 129 ? 156.510 201.787 50.050 1.00 29.36 156 GLY C CA 1
ATOM 8113 C C . GLY C 1 129 ? 155.239 201.590 49.252 1.00 29.69 156 GLY C C 1
ATOM 8114 O O . GLY C 1 129 ? 155.268 201.458 48.028 1.00 29.49 156 GLY C O 1
ATOM 8115 N N . GLY C 1 130 ? 154.120 201.580 49.968 1.00 29.03 157 GLY C N 1
ATOM 8116 C CA . GLY C 1 130 ? 152.802 201.266 49.408 1.00 30.52 157 GLY C CA 1
ATOM 8117 C C . GLY C 1 130 ? 152.074 202.412 48.749 1.00 31.76 157 GLY C C 1
ATOM 8118 O O . GLY C 1 130 ? 151.006 202.208 48.148 1.00 34.31 157 GLY C O 1
ATOM 8119 N N . GLY C 1 131 ? 152.637 203.614 48.881 1.00 31.72 158 GLY C N 1
ATOM 8120 C CA . GLY C 1 131 ? 152.094 204.806 48.266 1.00 33.18 158 GLY C CA 1
ATOM 8121 C C . GLY C 1 131 ? 152.838 206.045 48.724 1.00 34.75 158 GLY C C 1
ATOM 8122 O O . GLY C 1 131 ? 153.935 205.960 49.320 1.00 33.84 158 GLY C O 1
ATOM 8123 N N . HIS C 1 132 ? 152.255 207.204 48.431 1.00 35.19 159 HIS C N 1
ATOM 8124 C CA . HIS C 1 132 ? 152.882 208.470 48.771 1.00 36.92 159 HIS C CA 1
ATOM 8125 C C . HIS C 1 132 ? 151.897 209.622 48.690 1.00 38.72 159 HIS C C 1
ATOM 8126 O O . HIS C 1 132 ? 150.952 209.593 47.886 1.00 40.52 159 HIS C O 1
ATOM 8133 N N . ASN C 1 133 ? 152.114 210.633 49.532 1.00 40.91 160 ASN C N 1
ATOM 8134 C CA . ASN C 1 133 ? 151.408 211.913 49.387 1.00 42.11 160 ASN C CA 1
ATOM 8135 C C . ASN C 1 133 ? 151.907 212.570 48.091 1.00 42.32 160 ASN C C 1
ATOM 8136 O O . ASN C 1 133 ? 153.069 212.386 47.697 1.00 41.39 160 ASN C O 1
ATOM 8141 N N . TYR C 1 134 ? 151.024 213.303 47.422 1.00 42.11 161 TYR C N 1
ATOM 8142 C CA . TYR C 1 134 ? 151.274 213.750 46.044 1.00 44.33 161 TYR C CA 1
ATOM 8143 C C . TYR C 1 134 ? 151.952 215.117 45.894 1.00 44.22 161 TYR C C 1
ATOM 8144 O O . TYR C 1 134 ? 152.552 215.369 44.851 1.00 45.71 161 TYR C O 1
ATOM 8153 N N . PHE C 1 135 ? 151.849 215.988 46.903 1.00 44.15 162 PHE C N 1
ATOM 8154 C CA . PHE C 1 135 ? 152.389 217.366 46.817 1.00 43.11 162 PHE C CA 1
ATOM 8155 C C . PHE C 1 135 ? 153.612 217.554 47.715 1.00 39.59 162 PHE C C 1
ATOM 8156 O O . PHE C 1 135 ? 153.475 217.520 48.931 1.00 40.16 162 PHE C O 1
ATOM 8164 N N . PRO C 1 136 ? 154.806 217.746 47.132 1.00 38.84 163 PRO C N 1
ATOM 8165 C CA . PRO C 1 136 ? 155.992 218.015 47.947 1.00 42.16 163 PRO C CA 1
ATOM 8166 C C . PRO C 1 136 ? 155.796 219.131 48.974 1.00 46.22 163 PRO C C 1
ATOM 8167 O O . PRO C 1 136 ? 156.132 218.946 50.143 1.00 48.58 163 PRO C O 1
ATOM 8171 N N . ASP C 1 137 ? 155.236 220.256 48.541 1.00 48.56 164 ASP C N 1
ATOM 8172 C CA . ASP C 1 137 ? 154.820 221.354 49.436 1.00 49.70 164 ASP C CA 1
ATOM 8173 C C . ASP C 1 137 ? 154.072 220.920 50.720 1.00 49.62 164 ASP C C 1
ATOM 8174 O O . ASP C 1 137 ? 154.184 221.586 51.740 1.00 45.70 164 ASP C O 1
ATOM 8179 N N . GLN C 1 138 ? 153.306 219.827 50.644 1.00 51.31 165 GLN C N 1
ATOM 8180 C CA . GLN C 1 138 ? 152.589 219.264 51.800 1.00 50.30 165 GLN C CA 1
ATOM 8181 C C . GLN C 1 138 ? 153.482 218.327 52.645 1.00 49.63 165 GLN C C 1
ATOM 8182 O O . GLN C 1 138 ? 153.669 218.552 53.849 1.00 49.55 165 GLN C O 1
ATOM 8185 N N . TYR C 1 139 ? 154.052 217.300 52.011 1.00 47.79 166 TYR C N 1
ATOM 8186 C CA . TYR C 1 139 ? 154.766 216.246 52.749 1.00 44.56 166 TYR C CA 1
ATOM 8187 C C . TYR C 1 139 ? 156.179 216.604 53.248 1.00 44.87 166 TYR C C 1
ATOM 8188 O O . TYR C 1 139 ? 156.574 216.137 54.314 1.00 45.43 166 TYR C O 1
ATOM 8197 N N . GLN C 1 140 ? 156.926 217.421 52.503 1.00 43.93 167 GLN C N 1
ATOM 8198 C CA . GLN C 1 140 ? 158.318 217.754 52.879 1.00 44.27 167 GLN C CA 1
ATOM 8199 C C . GLN C 1 140 ? 158.462 218.492 54.222 1.00 45.77 167 GLN C C 1
ATOM 8200 O O . GLN C 1 140 ? 159.363 218.166 54.987 1.00 40.01 167 GLN C O 1
ATOM 8206 N N . PRO C 1 141 ? 157.589 219.478 54.515 1.00 50.15 168 PRO C N 1
ATOM 8207 C CA . PRO C 1 141 ? 157.591 220.088 55.859 1.00 50.78 168 PRO C CA 1
ATOM 8208 C C . PRO C 1 141 ? 157.274 219.111 56.995 1.00 49.94 168 PRO C C 1
ATOM 8209 O O . PRO C 1 141 ? 157.897 219.200 58.058 1.00 47.62 168 PRO C O 1
ATOM 8213 N N . GLN C 1 142 ? 156.325 218.197 56.773 1.00 48.32 169 GLN C N 1
ATOM 8214 C CA . GLN C 1 142 ? 155.981 217.182 57.782 1.00 46.24 169 GLN C CA 1
ATOM 8215 C C . GLN C 1 142 ? 157.173 216.253 58.073 1.00 45.58 169 GLN C C 1
ATOM 8216 O O . GLN C 1 142 ? 157.481 215.965 59.243 1.00 43.61 169 GLN C O 1
ATOM 8222 N N . TYR C 1 143 ? 157.845 215.801 57.015 1.00 42.47 170 TYR C N 1
ATOM 8223 C CA . TYR C 1 143 ? 159.047 214.981 57.161 1.00 41.84 170 TYR C CA 1
ATOM 8224 C C . TYR C 1 143 ? 160.185 215.728 57.870 1.00 42.14 170 TYR C C 1
ATOM 8225 O O . TYR C 1 143 ? 160.879 215.133 58.696 1.00 40.80 170 TYR C O 1
ATOM 8234 N N . LYS C 1 144 ? 160.381 217.011 57.545 1.00 41.44 171 LYS C N 1
ATOM 8235 C CA . LYS C 1 144 ? 161.398 217.834 58.217 1.00 41.44 171 LYS C CA 1
ATOM 8236 C C . LYS C 1 144 ? 161.115 217.891 59.714 1.00 41.40 171 LYS C C 1
ATOM 8237 O O . LYS C 1 144 ? 162.000 217.609 60.514 1.00 42.37 171 LYS C O 1
ATOM 8239 N N . LYS C 1 145 ? 159.877 218.218 60.079 1.00 41.31 172 LYS C N 1
ATOM 8240 C CA . LYS C 1 145 ? 159.478 218.349 61.491 1.00 43.14 172 LYS C CA 1
ATOM 8241 C C . LYS C 1 145 ? 159.778 217.045 62.262 1.00 43.79 172 LYS C C 1
ATOM 8242 O O . LYS C 1 145 ? 160.423 217.062 63.316 1.00 44.05 172 LYS C O 1
ATOM 8245 N N . GLN C 1 146 ? 159.351 215.919 61.703 1.00 43.18 173 GLN C N 1
ATOM 8246 C CA . GLN C 1 146 ? 159.534 214.624 62.360 1.00 41.99 173 GLN C CA 1
ATOM 8247 C C . GLN C 1 146 ? 160.997 214.201 62.430 1.00 41.94 173 GLN C C 1
ATOM 8248 O O . GLN C 1 146 ? 161.442 213.725 63.469 1.00 42.24 173 GLN C O 1
ATOM 8254 N N . LYS C 1 147 ? 161.744 214.393 61.347 1.00 40.76 174 LYS C N 1
ATOM 8255 C CA . LYS C 1 147 ? 163.165 214.031 61.337 1.00 42.67 174 LYS C CA 1
ATOM 8256 C C . LYS C 1 147 ? 163.969 214.866 62.350 1.00 40.56 174 LYS C C 1
ATOM 8257 O O . LYS C 1 147 ? 164.788 214.317 63.072 1.00 43.22 174 LYS C O 1
ATOM 8263 N N . ALA C 1 148 ? 163.714 216.174 62.419 1.00 40.97 175 ALA C N 1
ATOM 8264 C CA . ALA C 1 148 ? 164.370 217.066 63.399 1.00 38.97 175 ALA C CA 1
ATOM 8265 C C . ALA C 1 148 ? 164.018 216.721 64.852 1.00 39.02 175 ALA C C 1
ATOM 8266 O O . ALA C 1 148 ? 164.822 216.921 65.749 1.00 38.73 175 ALA C O 1
ATOM 8268 N N . GLN C 1 149 ? 162.815 216.201 65.071 1.00 39.85 176 GLN C N 1
ATOM 8269 C CA . GLN C 1 149 ? 162.400 215.666 66.376 1.00 41.47 176 GLN C CA 1
ATOM 8270 C C . GLN C 1 149 ? 163.118 214.340 66.762 1.00 41.30 176 GLN C C 1
ATOM 8271 O O . GLN C 1 149 ? 163.006 213.884 67.898 1.00 42.48 176 GLN C O 1
ATOM 8277 N N . GLY C 1 150 ? 163.831 213.731 65.816 1.00 40.14 177 GLY C N 1
ATOM 8278 C CA . GLY C 1 150 ? 164.643 212.533 66.058 1.00 39.93 177 GLY C CA 1
ATOM 8279 C C . GLY C 1 150 ? 163.918 211.222 65.787 1.00 39.86 177 GLY C C 1
ATOM 8280 O O . GLY C 1 150 ? 164.439 210.157 66.111 1.00 38.73 177 GLY C O 1
ATOM 8281 N N . LEU C 1 151 ? 162.734 211.293 65.177 1.00 40.28 178 LEU C N 1
ATOM 8282 C CA . LEU C 1 151 ? 161.929 210.112 64.908 1.00 39.67 178 LEU C CA 1
ATOM 8283 C C . LEU C 1 151 ? 162.553 209.298 63.784 1.00 38.98 178 LEU C C 1
ATOM 8284 O O . LEU C 1 151 ? 163.039 209.854 62.797 1.00 37.59 178 LEU C O 1
ATOM 8289 N N . LYS C 1 152 ? 162.573 207.980 63.964 1.00 38.92 179 LYS C N 1
ATOM 8290 C CA . LYS C 1 152 ? 163.100 207.050 62.956 1.00 37.64 179 LYS C CA 1
ATOM 8291 C C . LYS C 1 152 ? 161.996 206.301 62.204 1.00 35.84 179 LYS C C 1
ATOM 8292 O O . LYS C 1 152 ? 162.151 206.019 61.023 1.00 32.66 179 LYS C O 1
ATOM 8298 N N . ASN C 1 153 ? 160.894 205.979 62.877 1.00 34.00 180 ASN C N 1
ATOM 8299 C CA . ASN C 1 153 ? 159.760 205.353 62.211 1.00 33.67 180 ASN C CA 1
ATOM 8300 C C . ASN C 1 153 ? 158.842 206.441 61.683 1.00 33.69 180 ASN C C 1
ATOM 8301 O O . ASN C 1 153 ? 157.894 206.836 62.343 1.00 31.96 180 ASN C O 1
ATOM 8306 N N . ILE C 1 154 ? 159.162 206.929 60.490 1.00 34.74 181 ILE C N 1
ATOM 8307 C CA . ILE C 1 154 ? 158.388 207.979 59.839 1.00 34.59 181 ILE C CA 1
ATOM 8308 C C . ILE C 1 154 ? 157.540 207.349 58.745 1.00 35.26 181 ILE C C 1
ATOM 8309 O O . ILE C 1 154 ? 158.033 206.560 57.948 1.00 33.93 181 ILE C O 1
ATOM 8314 N N . PHE C 1 155 ? 156.262 207.711 58.710 1.00 34.07 182 PHE C N 1
ATOM 8315 C CA . PHE C 1 155 ? 155.320 207.135 57.764 1.00 35.86 182 PHE C CA 1
ATOM 8316 C C . PHE C 1 155 ? 155.834 207.283 56.326 1.00 35.72 182 PHE C C 1
ATOM 8317 O O . PHE C 1 155 ? 156.169 208.385 55.886 1.00 34.66 182 PHE C O 1
ATOM 8325 N N . GLU C 1 156 ? 155.902 206.163 55.617 1.00 33.27 183 GLU C N 1
ATOM 8326 C CA . GLU C 1 156 ? 156.537 206.095 54.302 1.00 34.00 183 GLU C CA 1
ATOM 8327 C C . GLU C 1 156 ? 155.895 206.979 53.215 1.00 34.55 183 GLU C C 1
ATOM 8328 O O . GLU C 1 156 ? 156.535 207.230 52.198 1.00 33.88 183 GLU C O 1
ATOM 8334 N N . TYR C 1 157 ? 154.664 207.447 53.429 1.00 34.32 184 TYR C N 1
ATOM 8335 C CA . TYR C 1 157 ? 153.998 208.359 52.487 1.00 35.62 184 TYR C CA 1
ATOM 8336 C C . TYR C 1 157 ? 154.573 209.783 52.454 1.00 36.39 184 TYR C C 1
ATOM 8337 O O . TYR C 1 157 ? 154.274 210.529 51.518 1.00 38.90 184 TYR C O 1
ATOM 8346 N N . ILE C 1 158 ? 155.355 210.170 53.465 1.00 36.60 185 ILE C N 1
ATOM 8347 C CA . ILE C 1 158 ? 155.951 211.510 53.509 1.00 35.22 185 ILE C CA 1
ATOM 8348 C C . ILE C 1 158 ? 157.469 211.525 53.362 1.00 35.16 185 ILE C C 1
ATOM 8349 O O . ILE C 1 158 ? 158.076 212.596 53.325 1.00 36.53 185 ILE C O 1
ATOM 8354 N N . THR C 1 159 ? 158.086 210.356 53.273 1.00 33.81 186 THR C N 1
ATOM 8355 C CA . THR C 1 159 ? 159.535 210.285 53.211 1.00 34.10 186 THR C CA 1
ATOM 8356 C C . THR C 1 159 ? 160.003 210.753 51.843 1.00 34.15 186 THR C C 1
ATOM 8357 O O . THR C 1 159 ? 159.238 210.681 50.876 1.00 35.35 186 THR C O 1
ATOM 8361 N N . PRO C 1 160 ? 161.256 211.236 51.755 1.00 36.03 187 PRO C N 1
ATOM 8362 C CA . PRO C 1 160 ? 161.713 211.745 50.465 1.00 35.29 187 PRO C CA 1
ATOM 8363 C C . PRO C 1 160 ? 161.777 210.661 49.392 1.00 35.25 187 PRO C C 1
ATOM 8364 O O . PRO C 1 160 ? 162.047 209.510 49.702 1.00 34.78 187 PRO C O 1
ATOM 8368 N N . LEU C 1 161 ? 161.545 211.043 48.139 1.00 34.59 188 LEU C N 1
ATOM 8369 C CA . LEU C 1 161 ? 161.808 210.150 47.023 1.00 33.88 188 LEU C CA 1
ATOM 8370 C C . LEU C 1 161 ? 163.313 209.949 46.897 1.00 37.36 188 LEU C C 1
ATOM 8371 O O . LEU C 1 161 ? 164.113 210.674 47.510 1.00 38.94 188 LEU C O 1
ATOM 8376 N N . GLU C 1 162 ? 163.705 208.935 46.132 1.00 37.10 189 GLU C N 1
ATOM 8377 C CA . GLU C 1 162 ? 165.115 208.659 45.929 1.00 37.40 189 GLU C CA 1
ATOM 8378 C C . GLU C 1 162 ? 165.391 208.382 44.471 1.00 38.30 189 GLU C C 1
ATOM 8379 O O . GLU C 1 162 ? 164.477 208.003 43.724 1.00 37.92 189 GLU C O 1
ATOM 8385 N N . HIS C 1 163 ? 166.655 208.575 44.096 1.00 38.50 190 HIS C N 1
ATOM 8386 C CA . HIS C 1 163 ? 167.162 208.204 42.789 1.00 40.38 190 HIS C CA 1
ATOM 8387 C C . HIS C 1 163 ? 168.354 207.292 43.023 1.00 39.86 190 HIS C C 1
ATOM 8388 O O . HIS C 1 163 ? 169.402 207.740 43.488 1.00 39.52 190 HIS C O 1
ATOM 8395 N N . ASN C 1 164 ? 168.177 206.005 42.731 1.00 38.91 191 ASN C N 1
ATOM 8396 C CA . ASN C 1 164 ? 169.210 204.991 42.945 1.00 37.49 191 ASN C CA 1
ATOM 8397 C C . ASN C 1 164 ? 169.813 205.035 44.356 1.00 36.24 191 ASN C C 1
ATOM 8398 O O . ASN C 1 164 ? 171.023 205.116 44.525 1.00 36.81 191 ASN C O 1
ATOM 8403 N N . GLY C 1 165 ? 168.956 205.010 45.370 1.00 39.59 192 GLY C N 1
ATOM 8404 C CA . GLY C 1 165 ? 169.405 205.019 46.760 1.00 39.26 192 GLY C CA 1
ATOM 8405 C C . GLY C 1 165 ? 169.748 206.380 47.351 1.00 40.93 192 GLY C C 1
ATOM 8406 O O . GLY C 1 165 ? 169.845 206.483 48.574 1.00 43.27 192 GLY C O 1
ATOM 8407 N N . LYS C 1 166 ? 169.947 207.420 46.526 1.00 40.63 193 LYS C N 1
ATOM 8408 C CA . LYS C 1 166 ? 170.230 208.773 47.027 1.00 40.48 193 LYS C CA 1
ATOM 8409 C C . LYS C 1 166 ? 168.927 209.576 47.106 1.00 40.51 193 LYS C C 1
ATOM 8410 O O . LYS C 1 166 ? 168.165 209.628 46.144 1.00 40.83 193 LYS C O 1
ATOM 8412 N N . GLU C 1 167 ? 168.678 210.204 48.251 1.00 43.32 194 GLU C N 1
ATOM 8413 C CA . GLU C 1 167 ? 167.457 210.981 48.454 1.00 45.32 194 GLU C CA 1
ATOM 8414 C C . GLU C 1 167 ? 167.462 212.241 47.599 1.00 44.49 194 GLU C C 1
ATOM 8415 O O . GLU C 1 167 ? 168.513 212.833 47.365 1.00 43.88 194 GLU C O 1
ATOM 8421 N N . VAL C 1 168 ? 166.286 212.620 47.118 1.00 43.50 195 VAL C N 1
ATOM 8422 C CA . VAL C 1 168 ? 166.107 213.835 46.336 1.00 45.17 195 VAL C CA 1
ATOM 8423 C C . VAL C 1 168 ? 165.053 214.714 46.996 1.00 44.27 195 VAL C C 1
ATOM 8424 O O . VAL C 1 168 ? 164.380 214.303 47.946 1.00 44.47 195 VAL C O 1
ATOM 8428 N N . LYS C 1 169 ? 164.937 215.928 46.477 1.00 45.86 196 LYS C N 1
ATOM 8429 C CA . LYS C 1 169 ? 163.965 216.907 46.922 1.00 46.84 196 LYS C CA 1
ATOM 8430 C C . LYS C 1 169 ? 163.055 217.174 45.737 1.00 46.00 196 LYS C C 1
ATOM 8431 O O . LYS C 1 169 ? 163.366 217.988 44.876 1.00 47.36 196 LYS C O 1
ATOM 8437 N N . GLU C 1 170 ? 161.942 216.453 45.680 1.00 44.75 197 GLU C N 1
ATOM 8438 C CA . GLU C 1 170 ? 161.011 216.575 44.568 1.00 45.95 197 GLU C CA 1
ATOM 8439 C C . GLU C 1 170 ? 160.302 217.929 44.638 1.00 44.50 197 GLU C C 1
ATOM 8440 O O . GLU C 1 170 ? 159.999 218.413 45.731 1.00 44.09 197 GLU C O 1
ATOM 8446 N N . THR C 1 171 ? 160.100 218.557 43.476 1.00 44.29 198 THR C N 1
ATOM 8447 C CA . THR C 1 171 ? 159.398 219.837 43.381 1.00 44.76 198 THR C CA 1
ATOM 8448 C C . THR C 1 171 ? 158.011 219.745 42.724 1.00 43.29 198 THR C C 1
ATOM 8449 O O . THR C 1 171 ? 157.210 220.658 42.890 1.00 42.00 198 THR C O 1
ATOM 8453 N N . GLN C 1 172 ? 157.725 218.678 41.976 1.00 42.68 199 GLN C N 1
ATOM 8454 C CA . GLN C 1 172 ? 156.449 218.557 41.266 1.00 41.44 199 GLN C CA 1
ATOM 8455 C C . GLN C 1 172 ? 155.484 217.564 41.905 1.00 41.00 199 GLN C C 1
ATOM 8456 O O . GLN C 1 172 ? 155.904 216.611 42.576 1.00 43.28 199 GLN C O 1
ATOM 8462 N N . TYR C 1 173 ? 154.190 217.798 41.664 1.00 36.75 200 TYR C N 1
ATOM 8463 C CA . TYR C 1 173 ? 153.122 216.823 41.888 1.00 35.89 200 TYR C CA 1
ATOM 8464 C C . TYR C 1 173 ? 153.622 215.453 41.429 1.00 36.01 200 TYR C C 1
ATOM 8465 O O . TYR C 1 173 ? 154.133 215.327 40.319 1.00 36.08 200 TYR C O 1
ATOM 8474 N N . ILE C 1 174 ? 153.491 214.441 42.281 1.00 35.35 201 ILE C N 1
ATOM 8475 C CA . ILE C 1 174 ? 154.221 213.168 42.082 1.00 32.68 201 ILE C CA 1
ATOM 8476 C C . ILE C 1 174 ? 153.990 212.522 40.715 1.00 30.66 201 ILE C C 1
ATOM 8477 O O . ILE C 1 174 ? 154.935 212.045 40.087 1.00 31.94 201 ILE C O 1
ATOM 8482 N N . THR C 1 175 ? 152.750 212.526 40.255 1.00 30.23 202 THR C N 1
ATOM 8483 C CA . THR C 1 175 ? 152.408 211.965 38.945 1.00 29.44 202 THR C CA 1
ATOM 8484 C C . THR C 1 175 ? 153.160 212.664 37.802 1.00 30.28 202 THR C C 1
ATOM 8485 O O . THR C 1 175 ? 153.639 212.000 36.885 1.00 30.04 202 THR C O 1
ATOM 8489 N N . ASP C 1 176 ? 153.278 213.993 37.879 1.00 32.53 203 ASP C N 1
ATOM 8490 C CA . ASP C 1 176 ? 154.061 214.771 36.909 1.00 34.76 203 ASP C CA 1
ATOM 8491 C C . ASP C 1 176 ? 155.559 214.465 37.034 1.00 35.42 203 ASP C C 1
ATOM 8492 O O . ASP C 1 176 ? 156.248 214.316 36.034 1.00 35.20 203 ASP C O 1
ATOM 8497 N N . ALA C 1 177 ? 156.051 214.340 38.266 1.00 35.87 204 ALA C N 1
ATOM 8498 C CA . ALA C 1 177 ? 157.449 213.967 38.503 1.00 37.17 204 ALA C CA 1
ATOM 8499 C C . ALA C 1 177 ? 157.820 212.603 37.908 1.00 37.83 204 ALA C C 1
ATOM 8500 O O . ALA C 1 177 ? 158.878 212.459 37.293 1.00 36.52 204 ALA C O 1
ATOM 8502 N N . LEU C 1 178 ? 156.952 211.614 38.087 1.00 39.00 205 LEU C N 1
ATOM 8503 C CA . LEU C 1 178 ? 157.222 210.275 37.549 1.00 40.18 205 LEU C CA 1
ATOM 8504 C C . LEU C 1 178 ? 157.199 210.283 36.023 1.00 38.30 205 LEU C C 1
ATOM 8505 O O . LEU C 1 178 ? 158.030 209.640 35.384 1.00 39.23 205 LEU C O 1
ATOM 8510 N N . SER C 1 179 ? 156.253 211.027 35.456 1.00 38.18 206 SER C N 1
ATOM 8511 C CA . SER C 1 179 ? 156.175 211.221 34.011 1.00 36.69 206 SER C CA 1
ATOM 8512 C C . SER C 1 179 ? 157.440 211.900 33.474 1.00 40.17 206 SER C C 1
ATOM 8513 O O . SER C 1 179 ? 157.979 211.481 32.450 1.00 40.66 206 SER C O 1
ATOM 8516 N N . ARG C 1 180 ? 157.944 212.898 34.186 1.00 40.37 207 ARG C N 1
ATOM 8517 C CA . ARG C 1 180 ? 159.156 213.586 33.777 1.00 42.02 207 ARG C CA 1
ATOM 8518 C C . ARG C 1 180 ? 160.354 212.656 33.772 1.00 44.18 207 ARG C C 1
ATOM 8519 O O . ARG C 1 180 ? 161.192 212.711 32.888 1.00 44.22 207 ARG C O 1
ATOM 8527 N N . GLU C 1 181 ? 160.444 211.815 34.785 1.00 44.63 208 GLU C N 1
ATOM 8528 C CA . GLU C 1 181 ? 161.548 210.865 34.862 1.00 42.75 208 GLU C CA 1
ATOM 8529 C C . GLU C 1 181 ? 161.402 209.717 33.875 1.00 40.10 208 GLU C C 1
ATOM 8530 O O . GLU C 1 181 ? 162.404 209.107 33.513 1.00 40.09 208 GLU C O 1
ATOM 8536 N N . ALA C 1 182 ? 160.174 209.423 33.447 1.00 39.06 209 ALA C N 1
ATOM 8537 C CA . ALA C 1 182 ? 159.963 208.491 32.334 1.00 39.72 209 ALA C CA 1
ATOM 8538 C C . ALA C 1 182 ? 160.565 209.063 31.051 1.00 39.33 209 ALA C C 1
ATOM 8539 O O . ALA C 1 182 ? 161.254 208.348 30.318 1.00 39.29 209 ALA C O 1
ATOM 8541 N N . VAL C 1 183 ? 160.340 210.356 30.809 1.00 37.77 210 VAL C N 1
ATOM 8542 C CA . VAL C 1 183 ? 160.959 211.037 29.677 1.00 37.90 210 VAL C CA 1
ATOM 8543 C C . VAL C 1 183 ? 162.479 210.993 29.828 1.00 38.90 210 VAL C C 1
ATOM 8544 O O . VAL C 1 183 ? 163.188 210.630 28.890 1.00 40.10 210 VAL C O 1
ATOM 8548 N N . ASN C 1 184 ? 162.983 211.319 31.016 1.00 38.99 211 ASN C N 1
ATOM 8549 C CA . ASN C 1 184 ? 164.430 211.303 31.252 1.00 38.76 211 ASN C CA 1
ATOM 8550 C C . ASN C 1 184 ? 165.032 209.929 31.044 1.00 41.37 211 ASN C C 1
ATOM 8551 O O . ASN C 1 184 ? 166.149 209.813 30.518 1.00 43.40 211 ASN C O 1
ATOM 8556 N N . PHE C 1 185 ? 164.295 208.890 31.451 1.00 40.28 212 PHE C N 1
ATOM 8557 C CA . PHE C 1 185 ? 164.768 207.528 31.299 1.00 37.69 212 PHE C CA 1
ATOM 8558 C C . PHE C 1 185 ? 164.915 207.146 29.831 1.00 38.63 212 PHE C C 1
ATOM 8559 O O . PHE C 1 185 ? 165.934 206.575 29.456 1.00 36.72 212 PHE C O 1
ATOM 8567 N N . VAL C 1 186 ? 163.893 207.423 29.024 1.00 40.56 213 VAL C N 1
ATOM 8568 C CA . VAL C 1 186 ? 163.937 207.074 27.590 1.00 43.75 213 VAL C CA 1
ATOM 8569 C C . VAL C 1 186 ? 164.915 207.949 26.790 1.00 43.66 213 VAL C C 1
ATOM 8570 O O . VAL C 1 186 ? 165.513 207.473 25.818 1.00 46.74 213 VAL C O 1
ATOM 8574 N N . ASP C 1 187 ? 165.092 209.202 27.210 1.00 44.28 214 ASP C N 1
ATOM 8575 C CA . ASP C 1 187 ? 166.153 210.055 26.649 1.00 46.13 214 ASP C CA 1
ATOM 8576 C C . ASP C 1 187 ? 167.557 209.508 26.974 1.00 49.57 214 ASP C C 1
ATOM 8577 O O . ASP C 1 187 ? 168.426 209.510 26.106 1.00 51.24 214 ASP C O 1
ATOM 8582 N N . LYS C 1 188 ? 167.778 209.032 28.202 1.00 49.61 215 LYS C N 1
ATOM 8583 C CA . LYS C 1 188 ? 169.040 208.350 28.542 1.00 50.21 215 LYS C CA 1
ATOM 8584 C C . LYS C 1 188 ? 169.233 207.097 27.676 1.00 49.80 215 LYS C C 1
ATOM 8585 O O . LYS C 1 188 ? 170.349 206.812 27.237 1.00 53.06 215 LYS C O 1
ATOM 8588 N N . ALA C 1 189 ? 168.145 206.369 27.429 1.00 48.76 216 ALA C N 1
ATOM 8589 C CA . ALA C 1 189 ? 168.176 205.128 26.635 1.00 50.20 216 ALA C CA 1
ATOM 8590 C C . ALA C 1 189 ? 168.654 205.313 25.189 1.00 50.99 216 ALA C C 1
ATOM 8591 O O . ALA C 1 189 ? 169.228 204.392 24.620 1.00 51.02 216 ALA C O 1
ATOM 8593 N N . VAL C 1 190 ? 168.416 206.489 24.609 1.00 55.32 217 VAL C N 1
ATOM 8594 C CA . VAL C 1 190 ? 168.868 206.810 23.238 1.00 58.39 217 VAL C CA 1
ATOM 8595 C C . VAL C 1 190 ? 170.356 206.503 23.039 1.00 61.83 217 VAL C C 1
ATOM 8596 O O . VAL C 1 190 ? 170.733 205.852 22.067 1.00 64.89 217 VAL C O 1
ATOM 8600 N N . ASN C 1 191 ? 171.182 206.961 23.971 1.00 65.15 218 ASN C N 1
ATOM 8601 C CA . ASN C 1 191 ? 172.635 206.793 23.876 1.00 66.72 218 ASN C CA 1
ATOM 8602 C C . ASN C 1 191 ? 173.096 205.346 24.070 1.00 67.43 218 ASN C C 1
ATOM 8603 O O . ASN C 1 191 ? 174.133 204.958 23.539 1.00 71.46 218 ASN C O 1
ATOM 8608 N N . LYS C 1 192 ? 172.331 204.559 24.827 1.00 65.42 219 LYS C N 1
ATOM 8609 C CA . LYS C 1 192 ? 172.758 203.224 25.254 1.00 61.69 219 LYS C CA 1
ATOM 8610 C C . LYS C 1 192 ? 173.015 202.227 24.109 1.00 60.27 219 LYS C C 1
ATOM 8611 O O . LYS C 1 192 ? 173.906 201.387 24.219 1.00 63.71 219 LYS C O 1
ATOM 8616 N N . LYS C 1 193 ? 172.253 202.299 23.022 1.00 57.26 220 LYS C N 1
ATOM 8617 C CA . LYS C 1 193 ? 172.432 201.355 21.915 1.00 55.69 220 LYS C CA 1
ATOM 8618 C C . LYS C 1 193 ? 172.039 199.889 22.197 1.00 56.70 220 LYS C C 1
ATOM 8619 O O . LYS C 1 193 ? 172.314 199.019 21.377 1.00 58.37 220 LYS C O 1
ATOM 8620 N N . HIS C 1 194 ? 171.422 199.622 23.352 1.00 55.09 221 HIS C N 1
ATOM 8621 C CA . HIS C 1 194 ? 170.723 198.364 23.624 1.00 52.18 221 HIS C CA 1
ATOM 8622 C C . HIS C 1 194 ? 169.240 198.713 23.735 1.00 47.05 221 HIS C C 1
ATOM 8623 O O . HIS C 1 194 ? 168.902 199.877 23.902 1.00 47.27 221 HIS C O 1
ATOM 8630 N N . PRO C 1 195 ? 168.348 197.715 23.677 1.00 43.01 222 PRO C N 1
ATOM 8631 C CA . PRO C 1 195 ? 166.939 198.021 23.979 1.00 43.38 222 PRO C CA 1
ATOM 8632 C C . PRO C 1 195 ? 166.707 198.316 25.475 1.00 42.37 222 PRO C C 1
ATOM 8633 O O . PRO C 1 195 ? 167.590 198.047 26.295 1.00 42.89 222 PRO C O 1
ATOM 8637 N N . PHE C 1 196 ? 165.537 198.851 25.825 1.00 39.70 223 PHE C N 1
ATOM 8638 C CA . PHE C 1 196 ? 165.243 199.224 27.208 1.00 39.17 223 PHE C CA 1
ATOM 8639 C C . PHE C 1 196 ? 163.939 198.639 27.744 1.00 37.42 223 PHE C C 1
ATOM 8640 O O . PHE C 1 196 ? 163.012 198.362 26.982 1.00 39.21 223 PHE C O 1
ATOM 8648 N N . PHE C 1 197 ? 163.900 198.438 29.062 1.00 36.58 224 PHE C N 1
ATOM 8649 C CA . PHE C 1 197 ? 162.692 198.037 29.773 1.00 35.18 224 PHE C CA 1
ATOM 8650 C C . PHE C 1 197 ? 162.395 199.114 30.801 1.00 34.45 224 PHE C C 1
ATOM 8651 O O . PHE C 1 197 ? 163.254 199.427 31.623 1.00 30.86 224 PHE C O 1
ATOM 8659 N N . LEU C 1 198 ? 161.196 199.687 30.739 1.00 34.05 225 LEU C N 1
ATOM 8660 C CA . LEU C 1 198 ? 160.757 200.660 31.737 1.00 35.96 225 LEU C CA 1
ATOM 8661 C C . LEU C 1 198 ? 159.553 200.122 32.478 1.00 35.07 225 LEU C C 1
ATOM 8662 O O . LEU C 1 198 ? 158.554 199.780 31.851 1.00 37.12 225 LEU C O 1
ATOM 8667 N N . TYR C 1 199 ? 159.663 200.061 33.806 1.00 33.87 226 TYR C N 1
ATOM 8668 C CA . TYR C 1 199 ? 158.543 199.750 34.697 1.00 33.77 226 TYR C CA 1
ATOM 8669 C C . TYR C 1 199 ? 158.085 201.072 35.332 1.00 33.51 226 TYR C C 1
ATOM 8670 O O . TYR C 1 199 ? 158.796 201.652 36.160 1.00 34.42 226 TYR C O 1
ATOM 8679 N N . LEU C 1 200 ? 156.915 201.555 34.909 1.00 33.98 227 LEU C N 1
ATOM 8680 C CA . LEU C 1 200 ? 156.394 202.856 35.338 1.00 32.55 227 LEU C CA 1
ATOM 8681 C C . LEU C 1 200 ? 155.230 202.617 36.280 1.00 33.00 227 LEU C C 1
ATOM 8682 O O . LEU C 1 200 ? 154.137 202.286 35.846 1.00 31.75 227 LEU C O 1
ATOM 8687 N N . ALA C 1 201 ? 155.481 202.780 37.579 1.00 34.61 228 ALA C N 1
ATOM 8688 C CA . ALA C 1 201 ? 154.521 202.421 38.611 1.00 35.83 228 ALA C CA 1
ATOM 8689 C C . ALA C 1 201 ? 153.951 203.669 39.273 1.00 35.87 228 ALA C C 1
ATOM 8690 O O . ALA C 1 201 ? 154.403 204.081 40.344 1.00 34.26 228 ALA C O 1
ATOM 8692 N N . TYR C 1 202 ? 152.955 204.256 38.619 1.00 36.09 229 TYR C N 1
ATOM 8693 C CA . TYR C 1 202 ? 152.221 205.399 39.171 1.00 37.28 229 TYR C CA 1
ATOM 8694 C C . TYR C 1 202 ? 151.487 204.996 40.429 1.00 35.85 229 TYR C C 1
ATOM 8695 O O . TYR C 1 202 ? 150.889 203.929 40.456 1.00 36.15 229 TYR C O 1
ATOM 8704 N N . ASN C 1 203 ? 151.519 205.847 41.452 1.00 35.04 230 ASN C N 1
ATOM 8705 C CA . ASN C 1 203 ? 150.625 205.655 42.598 1.00 35.71 230 ASN C CA 1
ATOM 8706 C C . ASN C 1 203 ? 149.209 206.163 42.323 1.00 34.52 230 ASN C C 1
ATOM 8707 O O . ASN C 1 203 ? 148.292 205.775 43.023 1.00 33.83 230 ASN C O 1
ATOM 8712 N N . ALA C 1 204 ? 149.004 206.993 41.305 1.00 35.57 231 ALA C N 1
ATOM 8713 C CA . ALA C 1 204 ? 147.649 207.456 40.993 1.00 34.61 231 ALA C CA 1
ATOM 8714 C C . ALA C 1 204 ? 146.854 206.310 40.357 1.00 32.92 231 ALA C C 1
ATOM 8715 O O . ALA C 1 204 ? 147.447 205.509 39.633 1.00 33.73 231 ALA C O 1
ATOM 8717 N N . PRO C 1 205 ? 145.544 206.191 40.619 1.00 31.43 232 PRO C N 1
ATOM 8718 C CA . PRO C 1 205 ? 144.753 207.090 41.465 1.00 32.74 232 PRO C CA 1
ATOM 8719 C C . PRO C 1 205 ? 144.517 206.573 42.894 1.00 32.02 232 PRO C C 1
ATOM 8720 O O . PRO C 1 205 ? 143.442 206.781 43.460 1.00 34.28 232 PRO C O 1
ATOM 8724 N N . HIS C 1 206 ? 145.519 205.921 43.473 1.00 32.74 233 HIS C N 1
ATOM 8725 C CA . HIS C 1 206 ? 145.461 205.413 44.858 1.00 33.15 233 HIS C CA 1
ATOM 8726 C C . HIS C 1 206 ? 145.413 206.591 45.831 1.00 33.49 233 HIS C C 1
ATOM 8727 O O . HIS C 1 206 ? 145.982 207.649 45.560 1.00 34.28 233 HIS C O 1
ATOM 8734 N N . THR C 1 207 ? 144.761 206.371 46.975 1.00 35.77 234 THR C N 1
ATOM 8735 C CA . THR C 1 207 ? 144.714 207.345 48.059 1.00 34.63 234 THR C CA 1
ATOM 8736 C C . THR C 1 207 ? 146.119 207.773 48.526 1.00 34.11 234 THR C C 1
ATOM 8737 O O . THR C 1 207 ? 147.081 207.036 48.328 1.00 33.89 234 THR C O 1
ATOM 8741 N N . PRO C 1 208 ? 146.272 208.950 49.138 1.00 33.17 235 PRO C N 1
ATOM 8742 C CA . PRO C 1 208 ? 145.201 209.930 49.362 1.00 33.74 235 PRO C CA 1
ATOM 8743 C C . PRO C 1 208 ? 144.723 210.583 48.063 1.00 35.42 235 PRO C C 1
ATOM 8744 O O . PRO C 1 208 ? 145.509 210.741 47.125 1.00 33.84 235 PRO C O 1
ATOM 8748 N N . LEU C 1 209 ? 143.429 210.907 48.004 1.00 34.58 236 LEU C N 1
ATOM 8749 C CA . LEU C 1 209 ? 142.851 211.567 46.848 1.00 36.56 236 LEU C CA 1
ATOM 8750 C C . LEU C 1 209 ? 143.310 213.024 46.824 1.00 38.50 236 LEU C C 1
ATOM 8751 O O . LEU C 1 209 ? 142.790 213.862 47.556 1.00 40.45 236 LEU C O 1
ATOM 8756 N N . GLN C 1 210 ? 144.313 213.293 45.996 1.00 40.04 237 GLN C N 1
ATOM 8757 C CA . GLN C 1 210 ? 144.931 214.603 45.893 1.00 40.25 237 GLN C CA 1
ATOM 8758 C C . GLN C 1 210 ? 145.209 214.886 44.415 1.00 43.11 237 GLN C C 1
ATOM 8759 O O . GLN C 1 210 ? 145.956 214.142 43.766 1.00 45.01 237 GLN C O 1
ATOM 8765 N N . ALA C 1 211 ? 144.596 215.949 43.896 1.00 44.55 238 ALA C N 1
ATOM 8766 C CA . ALA C 1 211 ? 144.688 216.303 42.476 1.00 44.36 238 ALA C CA 1
ATOM 8767 C C . ALA C 1 211 ? 145.080 217.762 42.299 1.00 46.53 238 ALA C C 1
ATOM 8768 O O . ALA C 1 211 ? 144.854 218.590 43.175 1.00 42.90 238 ALA C O 1
ATOM 8770 N N . LYS C 1 212 ? 145.668 218.062 41.147 1.00 49.23 239 LYS C N 1
ATOM 8771 C CA . LYS C 1 212 ? 145.945 219.443 40.766 1.00 50.25 239 LYS C CA 1
ATOM 8772 C C . LYS C 1 212 ? 144.630 220.116 40.389 1.00 50.22 239 LYS C C 1
ATOM 8773 O O . LYS C 1 212 ? 143.751 219.484 39.792 1.00 44.98 239 LYS C O 1
ATOM 8779 N N . ASP C 1 213 ? 144.487 221.391 40.738 1.00 50.34 240 ASP C N 1
ATOM 8780 C CA . ASP C 1 213 ? 143.284 222.152 40.364 1.00 52.17 240 ASP C CA 1
ATOM 8781 C C . ASP C 1 213 ? 143.080 222.187 38.844 1.00 48.77 240 ASP C C 1
ATOM 8782 O O . ASP C 1 213 ? 141.949 222.086 38.365 1.00 47.35 240 ASP C O 1
ATOM 8787 N N . GLU C 1 214 ? 144.189 222.288 38.107 1.00 50.01 241 GLU C N 1
ATOM 8788 C CA . GLU C 1 214 ? 144.166 222.357 36.638 1.00 51.95 241 GLU C CA 1
ATOM 8789 C C . GLU C 1 214 ? 143.598 221.087 36.005 1.00 47.57 241 GLU C C 1
ATOM 8790 O O . GLU C 1 214 ? 142.988 221.135 34.942 1.00 43.73 241 GLU C O 1
ATOM 8796 N N . ASP C 1 215 ? 143.814 219.949 36.664 1.00 45.77 242 ASP C N 1
ATOM 8797 C CA . ASP C 1 215 ? 143.254 218.678 36.217 1.00 43.91 242 ASP C CA 1
ATOM 8798 C C . ASP C 1 215 ? 141.785 218.552 36.596 1.00 43.11 242 ASP C C 1
ATOM 8799 O O . ASP C 1 215 ? 140.961 218.163 35.774 1.00 40.80 242 ASP C O 1
ATOM 8804 N N . MET C 1 216 ? 141.451 218.884 37.840 1.00 43.55 243 MET C N 1
ATOM 8805 C CA . MET C 1 216 ? 140.054 218.849 38.295 1.00 43.97 243 MET C CA 1
ATOM 8806 C C . MET C 1 216 ? 139.181 219.817 37.493 1.00 45.54 243 MET C C 1
ATOM 8807 O O . MET C 1 216 ? 138.011 219.526 37.236 1.00 42.55 243 MET C O 1
ATOM 8812 N N . ALA C 1 217 ? 139.769 220.942 37.079 1.00 50.06 244 ALA C N 1
ATOM 8813 C CA . ALA C 1 217 ? 139.091 221.935 36.224 1.00 52.84 244 ALA C CA 1
ATOM 8814 C C . ALA C 1 217 ? 138.575 221.379 34.894 1.00 54.87 244 ALA C C 1
ATOM 8815 O O . ALA C 1 217 ? 137.659 221.948 34.307 1.00 59.46 244 ALA C O 1
ATOM 8817 N N . MET C 1 218 ? 139.167 220.283 34.423 1.00 54.34 245 MET C N 1
ATOM 8818 C CA . MET C 1 218 ? 138.753 219.614 33.197 1.00 53.71 245 MET C CA 1
ATOM 8819 C C . MET C 1 218 ? 137.474 218.776 33.349 1.00 54.97 245 MET C C 1
ATOM 8820 O O . MET C 1 218 ? 136.975 218.263 32.355 1.00 55.81 245 MET C O 1
ATOM 8825 N N . PHE C 1 219 ? 136.946 218.638 34.569 1.00 56.67 246 PHE C N 1
ATOM 8826 C CA . PHE C 1 219 ? 135.749 217.840 34.808 1.00 57.38 246 PHE C CA 1
ATOM 8827 C C . PHE C 1 219 ? 134.691 218.641 35.560 1.00 58.96 246 PHE C C 1
ATOM 8828 O O . PHE C 1 219 ? 134.287 218.267 36.665 1.00 59.33 246 PHE C O 1
ATOM 8836 N N . PRO C 1 220 ? 134.222 219.749 34.944 1.00 59.71 247 PRO C N 1
ATOM 8837 C CA . PRO C 1 220 ? 133.241 220.612 35.595 1.00 57.85 247 PRO C CA 1
ATOM 8838 C C . PRO C 1 220 ? 131.888 219.948 35.829 1.00 58.50 247 PRO C C 1
ATOM 8839 O O . PRO C 1 220 ? 131.171 220.371 36.733 1.00 61.36 247 PRO C O 1
ATOM 8843 N N . ASN C 1 221 ? 131.542 218.927 35.045 1.00 58.53 248 ASN C N 1
ATOM 8844 C CA . ASN C 1 221 ? 130.260 218.221 35.224 1.00 58.83 248 ASN C CA 1
ATOM 8845 C C . ASN C 1 221 ? 130.313 217.017 36.178 1.00 60.12 248 ASN C C 1
ATOM 8846 O O . ASN C 1 221 ? 129.305 216.334 36.349 1.00 56.46 248 ASN C O 1
ATOM 8851 N N . ILE C 1 222 ? 131.471 216.756 36.786 1.00 60.59 249 ILE C N 1
ATOM 8852 C CA . ILE C 1 222 ? 131.574 215.763 37.862 1.00 58.78 249 ILE C CA 1
ATOM 8853 C C . ILE C 1 222 ? 131.354 216.514 39.182 1.00 54.60 249 ILE C C 1
ATOM 8854 O O . ILE C 1 222 ? 132.250 217.207 39.667 1.00 56.21 249 ILE C O 1
ATOM 8859 N N . LYS C 1 223 ? 130.158 216.383 39.746 1.00 51.49 250 LYS C N 1
ATOM 8860 C CA . LYS C 1 223 ? 129.775 217.112 40.955 1.00 50.14 250 LYS C CA 1
ATOM 8861 C C . LYS C 1 223 ? 130.261 216.457 42.253 1.00 52.50 250 LYS C C 1
ATOM 8862 O O . LYS C 1 223 ? 130.498 217.148 43.236 1.00 50.61 250 LYS C O 1
ATOM 8863 N N . ASN C 1 224 ? 130.400 215.130 42.271 1.00 53.89 251 ASN C N 1
ATOM 8864 C CA . ASN C 1 224 ? 130.895 214.420 43.461 1.00 50.13 251 ASN C CA 1
ATOM 8865 C C . ASN C 1 224 ? 132.371 214.774 43.705 1.00 49.30 251 ASN C C 1
ATOM 8866 O O . ASN C 1 224 ? 133.197 214.612 42.804 1.00 50.75 251 ASN C O 1
ATOM 8871 N N . LYS C 1 225 ? 132.684 215.243 44.915 1.00 47.69 252 LYS C N 1
ATOM 8872 C CA . LYS C 1 225 ? 134.019 215.758 45.248 1.00 48.33 252 LYS C CA 1
ATOM 8873 C C . LYS C 1 225 ? 135.123 214.720 45.026 1.00 48.29 252 LYS C C 1
ATOM 8874 O O . LYS C 1 225 ? 136.128 214.997 44.365 1.00 43.13 252 LYS C O 1
ATOM 8876 N N . ASP C 1 226 ? 134.914 213.525 45.561 1.00 48.81 253 ASP C N 1
ATOM 8877 C CA . ASP C 1 226 ? 135.890 212.440 45.429 1.00 48.33 253 ASP C CA 1
ATOM 8878 C C . ASP C 1 226 ? 136.079 211.993 43.985 1.00 47.76 253 ASP C C 1
ATOM 8879 O O . ASP C 1 226 ? 137.209 211.743 43.562 1.00 50.83 253 ASP C O 1
ATOM 8884 N N . ARG C 1 227 ? 134.979 211.886 43.242 1.00 47.61 254 ARG C N 1
ATOM 8885 C CA . ARG C 1 227 ? 135.026 211.456 41.848 1.00 46.50 254 ARG C CA 1
ATOM 8886 C C . ARG C 1 227 ? 135.746 212.485 40.985 1.00 45.53 254 ARG C C 1
ATOM 8887 O O . ARG C 1 227 ? 136.468 212.105 40.064 1.00 45.90 254 ARG C O 1
ATOM 8895 N N . LYS C 1 228 ? 135.565 213.776 41.290 1.00 45.61 255 LYS C N 1
ATOM 8896 C CA . LYS C 1 228 ? 136.254 214.852 40.558 1.00 45.18 255 LYS C CA 1
ATOM 8897 C C . LYS C 1 228 ? 137.744 214.832 40.866 1.00 44.33 255 LYS C C 1
ATOM 8898 O O . LYS C 1 228 ? 138.576 214.962 39.961 1.00 44.35 255 LYS C O 1
ATOM 8904 N N . THR C 1 229 ? 138.078 214.692 42.147 1.00 41.01 256 THR C N 1
ATOM 8905 C CA . THR C 1 229 ? 139.478 214.568 42.543 1.00 41.33 256 THR C CA 1
ATOM 8906 C C . THR C 1 229 ? 140.136 213.369 41.846 1.00 38.58 256 THR C C 1
ATOM 8907 O O . THR C 1 229 ? 141.202 213.499 41.261 1.00 39.29 256 THR C O 1
ATOM 8911 N N . TYR C 1 230 ? 139.460 212.226 41.894 1.00 38.62 257 TYR C N 1
ATOM 8912 C CA . TYR C 1 230 ? 139.920 210.977 41.275 1.00 39.01 257 TYR C CA 1
ATOM 8913 C C . TYR C 1 230 ? 140.094 211.134 39.760 1.00 41.52 257 TYR C C 1
ATOM 8914 O O . TYR C 1 230 ? 141.110 210.704 39.190 1.00 40.60 257 TYR C O 1
ATOM 8923 N N . ALA C 1 231 ? 139.109 211.764 39.116 1.00 40.27 258 ALA C N 1
ATOM 8924 C CA . ALA C 1 231 ? 139.166 212.044 37.682 1.00 40.77 258 ALA C CA 1
ATOM 8925 C C . ALA C 1 231 ? 140.396 212.872 37.353 1.00 40.07 258 ALA C C 1
ATOM 8926 O O . ALA C 1 231 ? 141.112 212.566 36.400 1.00 38.76 258 ALA C O 1
ATOM 8928 N N . GLY C 1 232 ? 140.644 213.907 38.151 1.00 39.17 259 GLY C N 1
ATOM 8929 C CA . GLY C 1 232 ? 141.842 214.730 37.996 1.00 40.34 259 GLY C CA 1
ATOM 8930 C C . GLY C 1 232 ? 143.143 213.963 38.142 1.00 41.10 259 GLY C C 1
ATOM 8931 O O . GLY C 1 232 ? 144.113 214.234 37.427 1.00 43.86 259 GLY C O 1
ATOM 8932 N N . MET C 1 233 ? 143.160 213.009 39.074 1.00 41.74 260 MET C N 1
ATOM 8933 C CA . MET C 1 233 ? 144.327 212.139 39.286 1.00 39.38 260 MET C CA 1
ATOM 8934 C C . MET C 1 233 ? 144.607 211.241 38.086 1.00 35.73 260 MET C C 1
ATOM 8935 O O . MET C 1 233 ? 145.760 211.069 37.700 1.00 36.51 260 MET C O 1
ATOM 8940 N N . VAL C 1 234 ? 143.551 210.687 37.505 1.00 35.52 261 VAL C N 1
ATOM 8941 C CA . VAL C 1 234 ? 143.665 209.836 36.321 1.00 39.84 261 VAL C CA 1
ATOM 8942 C C . VAL C 1 234 ? 144.089 210.676 35.120 1.00 41.02 261 VAL C C 1
ATOM 8943 O O . VAL C 1 234 ? 144.917 210.239 34.315 1.00 40.02 261 VAL C O 1
ATOM 8947 N N . TYR C 1 235 ? 143.535 211.884 35.012 1.00 46.00 262 TYR C N 1
ATOM 8948 C CA . TYR C 1 235 ? 143.902 212.787 33.923 1.00 44.74 262 TYR C CA 1
ATOM 8949 C C . TYR C 1 235 ? 145.398 213.129 33.946 1.00 42.40 262 TYR C C 1
ATOM 8950 O O . TYR C 1 235 ? 146.029 213.194 32.887 1.00 39.73 262 TYR C O 1
ATOM 8959 N N . ALA C 1 236 ? 145.954 213.331 35.148 1.00 40.22 263 ALA C N 1
ATOM 8960 C CA . ALA C 1 236 ? 147.404 213.535 35.311 1.00 39.68 263 ALA C CA 1
ATOM 8961 C C . ALA C 1 236 ? 148.222 212.346 34.786 1.00 38.40 263 ALA C C 1
ATOM 8962 O O . ALA C 1 236 ? 149.265 212.540 34.158 1.00 40.62 263 ALA C O 1
ATOM 8964 N N . VAL C 1 237 ? 147.741 211.123 35.027 1.00 36.19 264 VAL C N 1
ATOM 8965 C CA . VAL C 1 237 ? 148.375 209.937 34.433 1.00 34.80 264 VAL C CA 1
ATOM 8966 C C . VAL C 1 237 ? 148.299 209.988 32.900 1.00 35.04 264 VAL C C 1
ATOM 8967 O O . VAL C 1 237 ? 149.283 209.699 32.226 1.00 34.51 264 VAL C O 1
ATOM 8971 N N . ASP C 1 238 ? 147.147 210.377 32.355 1.00 38.68 265 ASP C N 1
ATOM 8972 C CA . ASP C 1 238 ? 147.013 210.508 30.901 1.00 40.75 265 ASP C CA 1
ATOM 8973 C C . ASP C 1 238 ? 147.977 211.532 30.287 1.00 39.74 265 ASP C C 1
ATOM 8974 O O . ASP C 1 238 ? 148.614 211.234 29.274 1.00 41.47 265 ASP C O 1
ATOM 8979 N N . ARG C 1 239 ? 148.077 212.717 30.898 1.00 37.96 266 ARG C N 1
ATOM 8980 C CA . ARG C 1 239 ? 149.062 213.728 30.495 1.00 38.37 266 ARG C CA 1
ATOM 8981 C C . ARG C 1 239 ? 150.478 213.144 30.491 1.00 40.49 266 ARG C C 1
ATOM 8982 O O . ARG C 1 239 ? 151.252 213.331 29.537 1.00 36.88 266 ARG C O 1
ATOM 8990 N N . GLY C 1 240 ? 150.794 212.436 31.574 1.00 41.29 267 GLY C N 1
ATOM 8991 C CA . GLY C 1 240 ? 152.068 211.758 31.722 1.00 40.75 267 GLY C CA 1
ATOM 8992 C C . GLY C 1 240 ? 152.383 210.797 30.599 1.00 39.80 267 GLY C C 1
ATOM 8993 O O . GLY C 1 240 ? 153.469 210.842 30.018 1.00 36.25 267 GLY C O 1
ATOM 8994 N N . VAL C 1 241 ? 151.412 209.945 30.291 1.00 41.39 268 VAL C N 1
ATOM 8995 C CA . VAL C 1 241 ? 151.538 208.984 29.193 1.00 44.38 268 VAL C CA 1
ATOM 8996 C C . VAL C 1 241 ? 151.774 209.739 27.875 1.00 45.16 268 VAL C C 1
ATOM 8997 O O . VAL C 1 241 ? 152.629 209.350 27.079 1.00 45.04 268 VAL C O 1
ATOM 9001 N N . GLY C 1 242 ? 151.020 210.818 27.667 1.00 46.34 269 GLY C N 1
ATOM 9002 C CA . GLY C 1 242 ? 151.195 211.686 26.502 1.00 44.16 269 GLY C CA 1
ATOM 9003 C C . GLY C 1 242 ? 152.581 212.261 26.400 1.00 43.43 269 GLY C C 1
ATOM 9004 O O . GLY C 1 242 ? 153.174 212.247 25.326 1.00 44.13 269 GLY C O 1
ATOM 9005 N N . LYS C 1 243 ? 153.107 212.750 27.521 1.00 44.01 270 LYS C N 1
ATOM 9006 C CA . LYS C 1 243 ? 154.473 213.290 27.582 1.00 43.78 270 LYS C CA 1
ATOM 9007 C C . LYS C 1 243 ? 155.510 212.211 27.246 1.00 44.65 270 LYS C C 1
ATOM 9008 O O . LYS C 1 243 ? 156.491 212.480 26.545 1.00 43.48 270 LYS C O 1
ATOM 9011 N N . LEU C 1 244 ? 155.280 210.992 27.737 1.00 42.15 271 LEU C N 1
ATOM 9012 C CA . LEU C 1 244 ? 156.163 209.857 27.445 1.00 41.89 271 LEU C CA 1
ATOM 9013 C C . LEU C 1 244 ? 156.126 209.446 25.967 1.00 41.03 271 LEU C C 1
ATOM 9014 O O . LEU C 1 244 ? 157.169 209.167 25.383 1.00 42.62 271 LEU C O 1
ATOM 9019 N N . VAL C 1 245 ? 154.932 209.379 25.387 1.00 44.37 272 VAL C N 1
ATOM 9020 C CA . VAL C 1 245 ? 154.770 209.003 23.974 1.00 46.68 272 VAL C CA 1
ATOM 9021 C C . VAL C 1 245 ? 155.470 210.035 23.073 1.00 48.16 272 VAL C C 1
ATOM 9022 O O . VAL C 1 245 ? 156.153 209.672 22.109 1.00 50.11 272 VAL C O 1
ATOM 9026 N N . GLU C 1 246 ? 155.290 211.306 23.419 1.00 49.23 273 GLU C N 1
ATOM 9027 C CA . GLU C 1 246 ? 155.979 212.441 22.792 1.00 49.15 273 GLU C CA 1
ATOM 9028 C C . GLU C 1 246 ? 157.480 212.181 22.719 1.00 49.19 273 GLU C C 1
ATOM 9029 O O . GLU C 1 246 ? 158.079 212.245 21.644 1.00 47.72 273 GLU C O 1
ATOM 9035 N N . ALA C 1 247 ? 158.076 211.863 23.869 1.00 45.49 274 ALA C N 1
ATOM 9036 C CA . ALA C 1 247 ? 159.511 211.596 23.953 1.00 46.61 274 ALA C CA 1
ATOM 9037 C C . ALA C 1 247 ? 159.918 210.362 23.140 1.00 48.15 274 ALA C C 1
ATOM 9038 O O . ALA C 1 247 ? 160.952 210.382 22.471 1.00 48.02 274 ALA C O 1
ATOM 9040 N N . LEU C 1 248 ? 159.109 209.306 23.186 1.00 45.79 275 LEU C N 1
ATOM 9041 C CA . LEU C 1 248 ? 159.377 208.106 22.387 1.00 48.18 275 LEU C CA 1
ATOM 9042 C C . LEU C 1 248 ? 159.413 208.416 20.884 1.00 46.67 275 LEU C C 1
ATOM 9043 O O . LEU C 1 248 ? 160.281 207.910 20.163 1.00 47.09 275 LEU C O 1
ATOM 9048 N N . LYS C 1 249 ? 158.477 209.247 20.429 1.00 45.86 276 LYS C N 1
ATOM 9049 C CA . LYS C 1 249 ? 158.431 209.678 19.024 1.00 46.40 276 LYS C CA 1
ATOM 9050 C C . LYS C 1 249 ? 159.630 210.541 18.647 1.00 47.01 276 LYS C C 1
ATOM 9051 O O . LYS C 1 249 ? 160.246 210.307 17.612 1.00 48.65 276 LYS C O 1
ATOM 9057 N N . LYS C 1 250 ? 159.969 211.512 19.493 1.00 46.80 277 LYS C N 1
ATOM 9058 C CA . LYS C 1 250 ? 161.172 212.315 19.301 1.00 46.20 277 LYS C CA 1
ATOM 9059 C C . LYS C 1 250 ? 162.422 211.456 19.136 1.00 49.25 277 LYS C C 1
ATOM 9060 O O . LYS C 1 250 ? 163.251 211.721 18.271 1.00 52.42 277 LYS C O 1
ATOM 9066 N N . ASN C 1 251 ? 162.537 210.418 19.959 1.00 50.12 278 ASN C N 1
ATOM 9067 C CA . ASN C 1 251 ? 163.717 209.552 19.984 1.00 47.28 278 ASN C CA 1
ATOM 9068 C C . ASN C 1 251 ? 163.660 208.394 18.986 1.00 45.23 278 ASN C C 1
ATOM 9069 O O . ASN C 1 251 ? 164.577 207.575 18.946 1.00 44.46 278 ASN C O 1
ATOM 9074 N N . ASN C 1 252 ? 162.597 208.308 18.192 1.00 44.27 279 ASN C N 1
ATOM 9075 C CA . ASN C 1 252 ? 162.382 207.180 17.278 1.00 48.27 279 ASN C CA 1
ATOM 9076 C C . ASN C 1 252 ? 162.327 205.810 17.965 1.00 46.91 279 ASN C C 1
ATOM 9077 O O . ASN C 1 252 ? 162.726 204.798 17.394 1.00 46.55 279 ASN C O 1
ATOM 9082 N N . GLN C 1 253 ? 161.792 205.800 19.182 1.00 47.44 280 GLN C N 1
ATOM 9083 C CA . GLN C 1 253 ? 161.624 204.583 19.972 1.00 45.23 280 GLN C CA 1
ATOM 9084 C C . GLN C 1 253 ? 160.202 204.028 19.859 1.00 44.64 280 GLN C C 1
ATOM 9085 O O . GLN C 1 253 ? 159.995 202.830 20.046 1.00 45.80 280 GLN C O 1
ATOM 9091 N N . TYR C 1 254 ? 159.244 204.897 19.539 1.00 40.78 281 TYR C N 1
ATOM 9092 C CA . TYR C 1 254 ? 157.806 204.588 19.583 1.00 39.85 281 TYR C CA 1
ATOM 9093 C C . TYR C 1 254 ? 157.414 203.349 18.794 1.00 43.19 281 TYR C C 1
ATOM 9094 O O . TYR C 1 254 ? 156.692 202.478 19.313 1.00 45.20 281 TYR C O 1
ATOM 9103 N N . ASP C 1 255 ? 157.903 203.269 17.555 1.00 42.38 282 ASP C N 1
ATOM 9104 C CA . ASP C 1 255 ? 157.532 202.177 16.655 1.00 44.12 282 ASP C CA 1
ATOM 9105 C C . ASP C 1 255 ? 158.087 200.815 17.070 1.00 43.40 282 ASP C C 1
ATOM 9106 O O . ASP C 1 255 ? 157.446 199.811 16.773 1.00 43.95 282 ASP C O 1
ATOM 9111 N N . ASN C 1 256 ? 159.247 200.780 17.733 1.00 43.42 283 ASN C N 1
ATOM 9112 C CA . ASN C 1 256 ? 159.806 199.504 18.201 1.00 43.98 283 ASN C CA 1
ATOM 9113 C C . ASN C 1 256 ? 159.770 199.311 19.737 1.00 44.36 283 ASN C C 1
ATOM 9114 O O . ASN C 1 256 ? 160.654 198.672 20.321 1.00 40.43 283 ASN C O 1
ATOM 9119 N N . THR C 1 257 ? 158.724 199.844 20.365 1.00 43.45 284 THR C N 1
ATOM 9120 C CA . THR C 1 257 ? 158.489 199.673 21.795 1.00 41.28 284 THR C CA 1
ATOM 9121 C C . THR C 1 257 ? 157.136 199.008 22.005 1.00 40.72 284 THR C C 1
ATOM 9122 O O . THR C 1 257 ? 156.152 199.398 21.381 1.00 36.98 284 THR C O 1
ATOM 9126 N N . LEU C 1 258 ? 157.104 197.981 22.857 1.00 42.98 285 LEU C N 1
ATOM 9127 C CA . LEU C 1 258 ? 155.851 197.380 23.322 1.00 42.62 285 LEU C CA 1
ATOM 9128 C C . LEU C 1 258 ? 155.448 198.128 24.583 1.00 42.72 285 LEU C C 1
ATOM 9129 O O . LEU C 1 258 ? 156.168 198.102 25.578 1.00 41.28 285 LEU C O 1
ATOM 9134 N N . ILE C 1 259 ? 154.320 198.823 24.524 1.00 43.78 286 ILE C N 1
ATOM 9135 C CA . ILE C 1 259 ? 153.794 199.534 25.681 1.00 44.91 286 ILE C CA 1
ATOM 9136 C C . ILE C 1 259 ? 152.617 198.740 26.212 1.00 44.63 286 ILE C C 1
ATOM 9137 O O . ILE C 1 259 ? 151.694 198.438 25.464 1.00 43.87 286 ILE C O 1
ATOM 9142 N N . VAL C 1 260 ? 152.689 198.375 27.493 1.00 41.94 287 VAL C N 1
ATOM 9143 C CA . VAL C 1 260 ? 151.581 197.758 28.209 1.00 38.63 287 VAL C CA 1
ATOM 9144 C C . VAL C 1 260 ? 151.090 198.773 29.238 1.00 36.96 287 VAL C C 1
ATOM 9145 O O . VAL C 1 260 ? 151.891 199.338 29.976 1.00 33.18 287 VAL C O 1
ATOM 9149 N N . PHE C 1 261 ? 149.777 199.004 29.272 1.00 37.42 288 PHE C N 1
ATOM 9150 C CA . PHE C 1 261 ? 149.140 199.842 30.288 1.00 38.01 288 PHE C CA 1
ATOM 9151 C C . PHE C 1 261 ? 148.099 199.004 31.009 1.00 39.15 288 PHE C C 1
ATOM 9152 O O . PHE C 1 261 ? 147.299 198.338 30.367 1.00 40.33 288 PHE C O 1
ATOM 9160 N N . MET C 1 262 ? 148.104 199.050 32.338 1.00 38.08 289 MET C N 1
ATOM 9161 C CA . MET C 1 262 ? 147.176 198.271 33.147 1.00 37.13 289 MET C CA 1
ATOM 9162 C C . MET C 1 262 ? 147.056 198.847 34.560 1.00 36.43 289 MET C C 1
ATOM 9163 O O . MET C 1 262 ? 147.754 199.799 34.912 1.00 36.66 289 MET C O 1
ATOM 9168 N N . SER C 1 263 ? 146.170 198.254 35.352 1.00 36.45 290 SER C N 1
ATOM 9169 C CA . SER C 1 263 ? 146.070 198.536 36.786 1.00 37.23 290 SER C CA 1
ATOM 9170 C C . SER C 1 263 ? 146.650 197.372 37.579 1.00 36.88 290 SER C C 1
ATOM 9171 O O . SER C 1 263 ? 146.702 196.242 37.090 1.00 32.54 290 SER C O 1
ATOM 9174 N N . ASP C 1 264 ? 147.077 197.648 38.807 1.00 37.18 291 ASP C N 1
ATOM 9175 C CA . ASP C 1 264 ? 147.589 196.577 39.668 1.00 37.31 291 ASP C CA 1
ATOM 9176 C C . ASP C 1 264 ? 146.454 195.775 40.288 1.00 35.76 291 ASP C C 1
ATOM 9177 O O . ASP C 1 264 ? 146.646 194.625 40.652 1.00 38.88 291 ASP C O 1
ATOM 9182 N N . ASN C 1 265 ? 145.288 196.410 40.423 1.00 34.64 292 ASN C N 1
ATOM 9183 C CA . ASN C 1 265 ? 144.076 195.751 40.901 1.00 33.62 292 ASN C CA 1
ATOM 9184 C C . ASN C 1 265 ? 142.857 196.614 40.607 1.00 33.92 292 ASN C C 1
ATOM 9185 O O . ASN C 1 265 ? 142.981 197.698 40.038 1.00 35.75 292 ASN C O 1
ATOM 9190 N N . GLY C 1 266 ? 141.684 196.120 40.986 1.00 34.71 293 GLY C N 1
ATOM 9191 C CA . GLY C 1 266 ? 140.439 196.841 40.793 1.00 35.61 293 GLY C CA 1
ATOM 9192 C C . GLY C 1 266 ? 140.326 198.125 41.590 1.00 36.93 293 GLY C C 1
ATOM 9193 O O . GLY C 1 266 ? 141.047 198.341 42.575 1.00 36.30 293 GLY C O 1
ATOM 9194 N N . GLY C 1 267 ? 139.398 198.973 41.157 1.00 38.04 294 GLY C N 1
ATOM 9195 C CA . GLY C 1 267 ? 139.160 200.263 41.788 1.00 37.94 294 GLY C CA 1
ATOM 9196 C C . GLY C 1 267 ? 138.508 200.140 43.153 1.00 37.71 294 GLY C C 1
ATOM 9197 O O . GLY C 1 267 ? 137.740 199.204 43.409 1.00 37.17 294 GLY C O 1
ATOM 9198 N N . LYS C 1 268 ? 138.829 201.087 44.032 1.00 38.77 295 LYS C N 1
ATOM 9199 C CA . LYS C 1 268 ? 138.208 201.169 45.342 1.00 38.50 295 LYS C CA 1
ATOM 9200 C C . LYS C 1 268 ? 137.025 202.121 45.243 1.00 39.85 295 LYS C C 1
ATOM 9201 O O . LYS C 1 268 ? 137.204 203.340 45.105 1.00 42.01 295 LYS C O 1
ATOM 9207 N N . LEU C 1 269 ? 135.821 201.556 45.319 1.00 41.46 296 LEU C N 1
ATOM 9208 C CA . LEU C 1 269 ? 134.591 202.286 45.034 1.00 42.42 296 LEU C CA 1
ATOM 9209 C C . LEU C 1 269 ? 134.362 203.425 46.024 1.00 42.23 296 LEU C C 1
ATOM 9210 O O . LEU C 1 269 ? 133.890 204.486 45.642 1.00 45.24 296 LEU C O 1
ATOM 9215 N N . SER C 1 270 ? 134.732 203.216 47.284 1.00 40.60 297 SER C N 1
ATOM 9216 C CA . SER C 1 270 ? 134.611 204.255 48.303 1.00 39.11 297 SER C CA 1
ATOM 9217 C C . SER C 1 270 ? 135.650 205.385 48.156 1.00 36.49 297 SER C C 1
ATOM 9218 O O . SER C 1 270 ? 135.583 206.363 48.881 1.00 36.96 297 SER C O 1
ATOM 9221 N N . LYS C 1 271 ? 136.621 205.237 47.257 1.00 37.67 298 LYS C N 1
ATOM 9222 C CA . LYS C 1 271 ? 137.620 206.278 47.007 1.00 37.87 298 LYS C CA 1
ATOM 9223 C C . LYS C 1 271 ? 137.688 206.693 45.542 1.00 36.98 298 LYS C C 1
ATOM 9224 O O . LYS C 1 271 ? 138.784 206.878 44.973 1.00 35.18 298 LYS C O 1
ATOM 9230 N N . GLY C 1 272 ? 136.507 206.850 44.943 1.00 36.82 299 GLY C N 1
ATOM 9231 C CA . GLY C 1 272 ? 136.358 207.552 43.673 1.00 36.81 299 GLY C CA 1
ATOM 9232 C C . GLY C 1 272 ? 136.301 206.702 42.432 1.00 38.11 299 GLY C C 1
ATOM 9233 O O . GLY C 1 272 ? 136.022 207.217 41.353 1.00 36.65 299 GLY C O 1
ATOM 9234 N N . ALA C 1 273 ? 136.554 205.403 42.561 1.00 39.19 300 ALA C N 1
ATOM 9235 C CA . ALA C 1 273 ? 136.631 204.540 41.392 1.00 39.05 300 ALA C CA 1
ATOM 9236 C C . ALA C 1 273 ? 135.259 204.074 40.918 1.00 38.41 300 ALA C C 1
ATOM 9237 O O . ALA C 1 273 ? 134.268 204.165 41.632 1.00 39.27 300 ALA C O 1
ATOM 9239 N N . ASN C 1 274 ? 135.242 203.576 39.687 1.00 39.39 301 ASN C N 1
ATOM 9240 C CA . ASN C 1 274 ? 134.077 202.960 39.057 1.00 40.34 301 ASN C CA 1
ATOM 9241 C C . ASN C 1 274 ? 134.597 201.720 38.339 1.00 37.70 301 ASN C C 1
ATOM 9242 O O . ASN C 1 274 ? 135.503 201.828 37.506 1.00 37.44 301 ASN C O 1
ATOM 9247 N N . ASN C 1 275 ? 134.046 200.552 38.685 1.00 38.22 302 ASN C N 1
ATOM 9248 C CA . ASN C 1 275 ? 134.432 199.284 38.055 1.00 38.63 302 ASN C CA 1
ATOM 9249 C C . ASN C 1 275 ? 133.358 198.722 37.114 1.00 39.27 302 ASN C C 1
ATOM 9250 O O . ASN C 1 275 ? 133.389 197.538 36.784 1.00 38.63 302 ASN C O 1
ATOM 9255 N N . PHE C 1 276 ? 132.438 199.566 36.643 1.00 41.13 303 PHE C N 1
ATOM 9256 C CA . PHE C 1 276 ? 131.367 199.139 35.721 1.00 41.60 303 PHE C CA 1
ATOM 9257 C C . PHE C 1 276 ? 131.942 198.366 34.520 1.00 40.06 303 PHE C C 1
ATOM 9258 O O . PHE C 1 276 ? 132.956 198.791 33.974 1.00 39.97 303 PHE C O 1
ATOM 9266 N N . PRO C 1 277 ? 131.355 197.237 34.103 1.00 41.12 304 PRO C N 1
ATOM 9267 C CA . PRO C 1 277 ? 130.140 196.608 34.662 1.00 42.42 304 PRO C CA 1
ATOM 9268 C C . PRO C 1 277 ? 130.414 195.511 35.716 1.00 42.23 304 PRO C C 1
ATOM 9269 O O . PRO C 1 277 ? 129.557 194.655 35.965 1.00 42.41 304 PRO C O 1
ATOM 9273 N N . LEU C 1 278 ? 131.592 195.535 36.329 1.00 43.14 305 LEU C N 1
ATOM 9274 C CA . LEU C 1 278 ? 132.006 194.453 37.215 1.00 41.65 305 LEU C CA 1
ATOM 9275 C C . LEU C 1 278 ? 131.450 194.667 38.608 1.00 41.24 305 LEU C C 1
ATOM 9276 O O . LEU C 1 278 ? 131.223 195.801 39.029 1.00 43.30 305 LEU C O 1
ATOM 9281 N N . LYS C 1 279 ? 131.251 193.566 39.321 1.00 42.10 306 LYS C N 1
ATOM 9282 C CA . LYS C 1 279 ? 130.783 193.608 40.697 1.00 42.40 306 LYS C CA 1
ATOM 9283 C C . LYS C 1 279 ? 131.938 193.859 41.665 1.00 41.39 306 LYS C C 1
ATOM 9284 O O . LYS C 1 279 ? 133.053 193.354 41.466 1.00 40.91 306 LYS C O 1
ATOM 9290 N N . ALA C 1 280 ? 131.639 194.640 42.708 1.00 42.61 307 ALA C N 1
ATOM 9291 C CA . ALA C 1 280 ? 132.564 194.955 43.805 1.00 41.47 307 ALA C CA 1
ATOM 9292 C C . ALA C 1 280 ? 133.811 195.709 43.324 1.00 39.31 307 ALA C C 1
ATOM 9293 O O . ALA C 1 280 ? 133.734 196.467 42.366 1.00 42.72 307 ALA C O 1
ATOM 9295 N N . GLY C 1 281 ? 134.947 195.530 43.995 1.00 38.22 308 GLY C N 1
ATOM 9296 C CA . GLY C 1 281 ? 136.162 196.257 43.655 1.00 38.06 308 GLY C CA 1
ATOM 9297 C C . GLY C 1 281 ? 137.381 195.744 44.383 1.00 37.29 308 GLY C C 1
ATOM 9298 O O . GLY C 1 281 ? 137.450 194.571 44.735 1.00 38.19 308 GLY C O 1
ATOM 9299 N N . LYS C 1 282 ? 138.325 196.646 44.623 1.00 37.98 309 LYS C N 1
ATOM 9300 C CA . LYS C 1 282 ? 139.623 196.341 45.230 1.00 38.57 309 LYS C CA 1
ATOM 9301 C C . LYS C 1 282 ? 139.529 195.296 46.334 1.00 37.51 309 LYS C C 1
ATOM 9302 O O . LYS C 1 282 ? 138.689 195.397 47.224 1.00 33.71 309 LYS C O 1
ATOM 9308 N N . GLY C 1 283 ? 140.397 194.289 46.248 1.00 38.22 310 GLY C N 1
ATOM 9309 C CA . GLY C 1 283 ? 140.482 193.258 47.271 1.00 36.34 310 GLY C CA 1
ATOM 9310 C C . GLY C 1 283 ? 139.520 192.108 47.105 1.00 35.81 310 GLY C C 1
ATOM 9311 O O . GLY C 1 283 ? 139.662 191.117 47.803 1.00 36.66 310 GLY C O 1
ATOM 9312 N N . SER C 1 284 ? 138.551 192.219 46.194 1.00 34.41 311 SER C N 1
ATOM 9313 C CA . SER C 1 284 ? 137.528 191.193 46.025 1.00 33.70 311 SER C CA 1
ATOM 9314 C C . SER C 1 284 ? 137.962 190.114 45.052 1.00 32.04 311 SER C C 1
ATOM 9315 O O . SER C 1 284 ? 138.775 190.361 44.173 1.00 32.06 311 SER C O 1
ATOM 9318 N N . THR C 1 285 ? 137.409 188.917 45.217 1.00 31.66 312 THR C N 1
ATOM 9319 C CA . THR C 1 285 ? 137.535 187.862 44.213 1.00 32.70 312 THR C CA 1
ATOM 9320 C C . THR C 1 285 ? 136.339 187.837 43.254 1.00 33.78 312 THR C C 1
ATOM 9321 O O . THR C 1 285 ? 136.293 187.006 42.334 1.00 32.11 312 THR C O 1
ATOM 9325 N N . GLN C 1 286 ? 135.388 188.757 43.449 1.00 35.95 313 GLN C N 1
ATOM 9326 C CA . GLN C 1 286 ? 134.446 189.135 42.383 1.00 34.90 313 GLN C CA 1
ATOM 9327 C C . GLN C 1 286 ? 135.316 189.742 41.276 1.00 34.89 313 GLN C C 1
ATOM 9328 O O . GLN C 1 286 ? 136.453 190.145 41.547 1.00 33.76 313 GLN C O 1
ATOM 9334 N N . GLU C 1 287 ? 134.803 189.825 40.046 1.00 35.19 314 GLU C N 1
ATOM 9335 C CA . GLU C 1 287 ? 135.601 190.334 38.916 1.00 37.10 314 GLU C CA 1
ATOM 9336 C C . GLU C 1 287 ? 136.177 191.715 39.192 1.00 35.36 314 GLU C C 1
ATOM 9337 O O . GLU C 1 287 ? 137.286 192.000 38.768 1.00 34.27 314 GLU C O 1
ATOM 9343 N N . GLY C 1 288 ? 135.439 192.555 39.914 1.00 35.04 315 GLY C N 1
ATOM 9344 C CA . GLY C 1 288 ? 135.886 193.911 40.198 1.00 35.37 315 GLY C CA 1
ATOM 9345 C C . GLY C 1 288 ? 137.198 194.058 40.945 1.00 35.35 315 GLY C C 1
ATOM 9346 O O . GLY C 1 288 ? 137.799 195.128 40.901 1.00 34.05 315 GLY C O 1
ATOM 9347 N N . GLY C 1 289 ? 137.640 193.007 41.635 1.00 33.24 316 GLY C N 1
ATOM 9348 C CA . GLY C 1 289 ? 138.873 193.077 42.406 1.00 32.06 316 GLY C CA 1
ATOM 9349 C C . GLY C 1 289 ? 140.131 192.803 41.624 1.00 31.26 316 GLY C C 1
ATOM 9350 O O . GLY C 1 289 ? 141.177 193.396 41.912 1.00 33.02 316 GLY C O 1
ATOM 9351 N N . PHE C 1 290 ? 140.051 191.902 40.649 1.00 31.09 317 PHE C N 1
ATOM 9352 C CA . PHE C 1 290 ? 141.260 191.463 39.946 1.00 31.04 317 PHE C CA 1
ATOM 9353 C C . PHE C 1 290 ? 141.187 191.431 38.421 1.00 31.16 317 PHE C C 1
ATOM 9354 O O . PHE C 1 290 ? 142.172 191.069 37.775 1.00 31.78 317 PHE C O 1
ATOM 9362 N N . ARG C 1 291 ? 140.052 191.836 37.850 1.00 31.75 318 ARG C N 1
ATOM 9363 C CA . ARG C 1 291 ? 139.938 192.067 36.412 1.00 32.46 318 ARG C CA 1
ATOM 9364 C C . ARG C 1 291 ? 140.177 193.558 36.170 1.00 32.33 318 ARG C C 1
ATOM 9365 O O . ARG C 1 291 ? 139.511 194.406 36.785 1.00 34.07 318 ARG C O 1
ATOM 9373 N N . VAL C 1 292 ? 141.126 193.867 35.285 1.00 29.51 319 VAL C N 1
ATOM 9374 C CA . VAL C 1 292 ? 141.640 195.219 35.143 1.00 28.21 319 VAL C CA 1
ATOM 9375 C C . VAL C 1 292 ? 141.704 195.659 33.680 1.00 29.22 319 VAL C C 1
ATOM 9376 O O . VAL C 1 292 ? 141.745 194.815 32.777 1.00 28.31 319 VAL C O 1
ATOM 9380 N N . PRO C 1 293 ? 141.719 196.982 33.440 1.00 29.74 320 PRO C N 1
ATOM 9381 C CA . PRO C 1 293 ? 141.988 197.435 32.079 1.00 31.60 320 PRO C CA 1
ATOM 9382 C C . PRO C 1 293 ? 143.395 197.035 31.661 1.00 33.33 320 PRO C C 1
ATOM 9383 O O . PRO C 1 293 ? 144.304 197.011 32.498 1.00 32.93 320 PRO C O 1
ATOM 9387 N N . MET C 1 294 ? 143.557 196.688 30.392 1.00 34.61 321 MET C N 1
ATOM 9388 C CA . MET C 1 294 ? 144.879 196.451 29.853 1.00 37.78 321 MET C CA 1
ATOM 9389 C C . MET C 1 294 ? 144.895 196.716 28.353 1.00 37.20 321 MET C C 1
ATOM 9390 O O . MET C 1 294 ? 143.941 196.358 27.648 1.00 35.27 321 MET C O 1
ATOM 9395 N N . LEU C 1 295 ? 145.976 197.347 27.888 1.00 35.50 322 LEU C N 1
ATOM 9396 C CA . LEU C 1 295 ? 146.235 197.510 26.464 1.00 36.75 322 LEU C CA 1
ATOM 9397 C C . LEU C 1 295 ? 147.680 197.157 26.148 1.00 36.77 322 LEU C C 1
ATOM 9398 O O . LEU C 1 295 ? 148.556 197.343 26.987 1.00 34.18 322 LEU C O 1
ATOM 9403 N N . PHE C 1 296 ? 147.891 196.628 24.941 1.00 37.38 323 PHE C N 1
ATOM 9404 C CA . PHE C 1 296 ? 149.209 196.464 24.324 1.00 40.08 323 PHE C CA 1
ATOM 9405 C C . PHE C 1 296 ? 149.294 197.443 23.149 1.00 40.75 323 PHE C C 1
ATOM 9406 O O . PHE C 1 296 ? 148.335 197.594 22.386 1.00 40.10 323 PHE C O 1
ATOM 9414 N N . HIS C 1 297 ? 150.445 198.084 22.983 1.00 41.21 324 HIS C N 1
ATOM 9415 C CA . HIS C 1 297 ? 150.698 198.913 21.807 1.00 41.77 324 HIS C CA 1
ATOM 9416 C C . HIS C 1 297 ? 152.103 198.676 21.275 1.00 42.26 324 HIS C C 1
ATOM 9417 O O . HIS C 1 297 ? 153.084 198.894 21.994 1.00 37.33 324 HIS C O 1
ATOM 9424 N N . TRP C 1 298 ? 152.179 198.263 20.007 1.00 41.64 325 TRP C N 1
ATOM 9425 C CA . TRP C 1 298 ? 153.437 197.960 19.330 1.00 41.73 325 TRP C CA 1
ATOM 9426 C C . TRP C 1 298 ? 153.128 197.881 17.818 1.00 43.41 325 TRP C C 1
ATOM 9427 O O . TRP C 1 298 ? 152.663 196.846 17.334 1.00 42.97 325 TRP C O 1
ATOM 9438 N N . PRO C 1 299 ? 153.330 198.997 17.081 1.00 44.58 326 PRO C N 1
ATOM 9439 C CA . PRO C 1 299 ? 152.912 199.085 15.670 1.00 43.90 326 PRO C CA 1
ATOM 9440 C C . PRO C 1 299 ? 153.474 197.986 14.779 1.00 42.81 326 PRO C C 1
ATOM 9441 O O . PRO C 1 299 ? 154.657 197.646 14.883 1.00 44.72 326 PRO C O 1
ATOM 9445 N N . LYS C 1 300 ? 152.606 197.433 13.937 1.00 44.62 327 LYS C N 1
ATOM 9446 C CA . LYS C 1 300 ? 152.920 196.322 13.023 1.00 46.14 327 LYS C CA 1
ATOM 9447 C C . LYS C 1 300 ? 152.968 194.943 13.702 1.00 48.48 327 LYS C C 1
ATOM 9448 O O . LYS C 1 300 ? 152.912 193.936 12.996 1.00 46.34 327 LYS C O 1
ATOM 9450 N N . HIS C 1 301 ? 153.034 194.889 15.042 1.00 47.69 328 HIS C N 1
ATOM 9451 C CA . HIS C 1 301 ? 153.110 193.627 15.791 1.00 47.25 328 HIS C CA 1
ATOM 9452 C C . HIS C 1 301 ? 151.822 193.357 16.552 1.00 48.01 328 HIS C C 1
ATOM 9453 O O . HIS C 1 301 ? 151.238 192.281 16.419 1.00 47.54 328 HIS C O 1
ATOM 9460 N N . VAL C 1 302 ? 151.395 194.333 17.354 1.00 45.55 329 VAL C N 1
ATOM 9461 C CA . VAL C 1 302 ? 150.083 194.311 17.997 1.00 45.65 329 VAL C CA 1
ATOM 9462 C C . VAL C 1 302 ? 149.117 194.901 16.986 1.00 45.62 329 VAL C C 1
ATOM 9463 O O . VAL C 1 302 ? 149.337 196.027 16.554 1.00 49.55 329 VAL C O 1
ATOM 9467 N N . PRO C 1 303 ? 148.060 194.159 16.601 1.00 45.08 330 PRO C N 1
ATOM 9468 C CA . PRO C 1 303 ? 147.048 194.718 15.697 1.00 47.70 330 PRO C CA 1
ATOM 9469 C C . PRO C 1 303 ? 146.401 196.000 16.227 1.00 47.67 330 PRO C C 1
ATOM 9470 O O . PRO C 1 303 ? 146.119 196.097 17.424 1.00 47.46 330 PRO C O 1
ATOM 9474 N N . ALA C 1 304 ? 146.166 196.962 15.335 1.00 47.43 331 ALA C N 1
ATOM 9475 C CA . ALA C 1 304 ? 145.599 198.264 15.705 1.00 46.90 331 ALA C CA 1
ATOM 9476 C C . ALA C 1 304 ? 144.067 198.248 15.707 1.00 47.19 331 ALA C C 1
ATOM 9477 O O . ALA C 1 304 ? 143.445 197.668 14.827 1.00 50.02 331 ALA C O 1
ATOM 9479 N N . GLY C 1 305 ? 143.470 198.898 16.700 1.00 45.21 332 GLY C N 1
ATOM 9480 C CA . GLY C 1 305 ? 142.020 199.053 16.781 1.00 46.08 332 GLY C CA 1
ATOM 9481 C C . GLY C 1 305 ? 141.247 197.807 17.148 1.00 47.35 332 GLY C C 1
ATOM 9482 O O . GLY C 1 305 ? 140.067 197.699 16.827 1.00 47.46 332 GLY C O 1
ATOM 9483 N N . LYS C 1 306 ? 141.891 196.875 17.847 1.00 49.24 333 LYS C N 1
ATOM 9484 C CA . LYS C 1 306 ? 141.270 195.589 18.180 1.00 49.21 333 LYS C CA 1
ATOM 9485 C C . LYS C 1 306 ? 141.018 195.458 19.677 1.00 49.11 333 LYS C C 1
ATOM 9486 O O . LYS C 1 306 ? 141.624 196.157 20.489 1.00 44.76 333 LYS C O 1
ATOM 9492 N N . ARG C 1 307 ? 140.102 194.555 20.016 1.00 49.10 334 ARG C N 1
ATOM 9493 C CA . ARG C 1 307 ? 139.847 194.165 21.393 1.00 48.59 334 ARG C CA 1
ATOM 9494 C C . ARG C 1 307 ? 139.952 192.649 21.511 1.00 48.91 334 ARG C C 1
ATOM 9495 O O . ARG C 1 307 ? 139.178 191.918 20.900 1.00 50.66 334 ARG C O 1
ATOM 9503 N N . PHE C 1 308 ? 140.941 192.193 22.277 1.00 48.67 335 PHE C N 1
ATOM 9504 C CA . PHE C 1 308 ? 141.183 190.775 22.510 1.00 46.00 335 PHE C CA 1
ATOM 9505 C C . PHE C 1 308 ? 140.248 190.306 23.618 1.00 45.01 335 PHE C C 1
ATOM 9506 O O . PHE C 1 308 ? 140.238 190.885 24.713 1.00 44.44 335 PHE C O 1
ATOM 9514 N N . SER C 1 309 ? 139.470 189.263 23.337 1.00 45.07 336 SER C N 1
ATOM 9515 C CA . SER C 1 309 ? 138.373 188.862 24.221 1.00 48.31 336 SER C CA 1
ATOM 9516 C C . SER C 1 309 ? 138.633 187.600 25.053 1.00 45.84 336 SER C C 1
ATOM 9517 O O . SER C 1 309 ? 137.741 187.136 25.761 1.00 46.94 336 SER C O 1
ATOM 9520 N N . HIS C 1 310 ? 139.836 187.039 24.981 1.00 43.91 337 HIS C N 1
ATOM 9521 C CA . HIS C 1 310 ? 140.147 185.830 25.746 1.00 42.69 337 HIS C CA 1
ATOM 9522 C C . HIS C 1 310 ? 140.938 186.173 27.010 1.00 40.99 337 HIS C C 1
ATOM 9523 O O . HIS C 1 310 ? 141.636 187.196 27.040 1.00 36.74 337 HIS C O 1
ATOM 9530 N N . PRO C 1 311 ? 140.840 185.317 28.052 1.00 40.80 338 PRO C N 1
ATOM 9531 C CA . PRO C 1 311 ? 141.575 185.538 29.300 1.00 40.92 338 PRO C CA 1
ATOM 9532 C C . PRO C 1 311 ? 143.077 185.693 29.106 1.00 39.66 338 PRO C C 1
ATOM 9533 O O . PRO C 1 311 ? 143.690 184.928 28.356 1.00 39.58 338 PRO C O 1
ATOM 9537 N N . VAL C 1 312 ? 143.629 186.718 29.744 1.00 39.96 339 VAL C N 1
ATOM 9538 C CA . VAL C 1 312 ? 145.065 186.932 29.824 1.00 41.74 339 VAL C CA 1
ATOM 9539 C C . VAL C 1 312 ? 145.392 187.238 31.277 1.00 40.79 339 VAL C C 1
ATOM 9540 O O . VAL C 1 312 ? 144.619 187.901 31.960 1.00 36.83 339 VAL C O 1
ATOM 9544 N N . SER C 1 313 ? 146.535 186.739 31.741 1.00 38.44 340 SER C N 1
ATOM 9545 C CA . SER C 1 313 ? 146.977 186.964 33.116 1.00 36.37 340 SER C CA 1
ATOM 9546 C C . SER C 1 313 ? 148.170 187.900 33.130 1.00 33.99 340 SER C C 1
ATOM 9547 O O . SER C 1 313 ? 149.021 187.842 32.246 1.00 34.45 340 SER C O 1
ATOM 9550 N N . ALA C 1 314 ? 148.240 188.737 34.163 1.00 30.91 341 ALA C N 1
ATOM 9551 C CA . ALA C 1 314 ? 149.454 189.472 34.482 1.00 30.91 341 ALA C CA 1
ATOM 9552 C C . ALA C 1 314 ? 150.689 188.552 34.593 1.00 29.37 341 ALA C C 1
ATOM 9553 O O . ALA C 1 314 ? 151.806 188.967 34.286 1.00 27.33 341 ALA C O 1
ATOM 9555 N N . LEU C 1 315 ? 150.475 187.299 35.005 1.00 28.97 342 LEU C N 1
ATOM 9556 C CA . LEU C 1 315 ? 151.535 186.281 35.021 1.00 28.23 342 LEU C CA 1
ATOM 9557 C C . LEU C 1 315 ? 152.132 185.997 33.650 1.00 28.88 342 LEU C C 1
ATOM 9558 O O . LEU C 1 315 ? 153.285 185.588 33.557 1.00 30.70 342 LEU C O 1
ATOM 9563 N N . ASP C 1 316 ? 151.356 186.209 32.596 1.00 29.02 343 ASP C N 1
ATOM 9564 C CA . ASP C 1 316 ? 151.828 185.988 31.232 1.00 29.88 343 ASP C CA 1
ATOM 9565 C C . ASP C 1 316 ? 152.895 186.980 30.779 1.00 30.87 343 ASP C C 1
ATOM 9566 O O . ASP C 1 316 ? 153.702 186.654 29.903 1.00 28.97 343 ASP C O 1
ATOM 9571 N N . LEU C 1 317 ? 152.919 188.176 31.371 1.00 30.20 344 LEU C N 1
ATOM 9572 C CA . LEU C 1 317 ? 153.845 189.207 30.916 1.00 31.59 344 LEU C CA 1
ATOM 9573 C C . LEU C 1 317 ? 155.311 188.784 31.044 1.00 32.67 344 LEU C C 1
ATOM 9574 O O . LEU C 1 317 ? 156.104 189.043 30.141 1.00 30.60 344 LEU C O 1
ATOM 9579 N N . TYR C 1 318 ? 155.661 188.090 32.125 1.00 33.62 345 TYR C N 1
ATOM 9580 C CA . TYR C 1 318 ? 157.045 187.633 32.313 1.00 35.30 345 TYR C CA 1
ATOM 9581 C C . TYR C 1 318 ? 157.548 186.757 31.139 1.00 35.17 345 TYR C C 1
ATOM 9582 O O . TYR C 1 318 ? 158.527 187.125 30.496 1.00 32.80 345 TYR C O 1
ATOM 9591 N N . PRO C 1 319 ? 156.896 185.608 30.861 1.00 35.14 346 PRO C N 1
ATOM 9592 C CA . PRO C 1 319 ? 157.370 184.784 29.729 1.00 35.42 346 PRO C CA 1
ATOM 9593 C C . PRO C 1 319 ? 157.130 185.396 28.338 1.00 35.41 346 PRO C C 1
ATOM 9594 O O . PRO C 1 319 ? 157.873 185.101 27.400 1.00 35.61 346 PRO C O 1
ATOM 9598 N N . THR C 1 320 ? 156.102 186.227 28.206 1.00 36.15 347 THR C N 1
ATOM 9599 C CA . THR C 1 320 ? 155.829 186.906 26.945 1.00 36.39 347 THR C CA 1
ATOM 9600 C C . THR C 1 320 ? 156.922 187.926 26.633 1.00 38.90 347 THR C C 1
ATOM 9601 O O . THR C 1 320 ? 157.490 187.905 25.543 1.00 37.52 347 THR C O 1
ATOM 9605 N N . PHE C 1 321 ? 157.212 188.804 27.594 1.00 39.37 348 PHE C N 1
ATOM 9606 C CA . PHE C 1 321 ? 158.322 189.754 27.468 1.00 39.37 348 PHE C CA 1
ATOM 9607 C C . PHE C 1 321 ? 159.639 189.022 27.209 1.00 40.03 348 PHE C C 1
ATOM 9608 O O . PHE C 1 321 ? 160.426 189.413 26.337 1.00 41.57 348 PHE C O 1
ATOM 9616 N N . ALA C 1 322 ? 159.866 187.957 27.972 1.00 39.60 349 ALA C N 1
ATOM 9617 C CA . ALA C 1 322 ? 161.074 187.154 27.849 1.00 39.41 349 ALA C CA 1
ATOM 9618 C C . ALA C 1 322 ? 161.248 186.624 26.426 1.00 39.28 349 ALA C C 1
ATOM 9619 O O . ALA C 1 322 ? 162.320 186.785 25.838 1.00 40.54 349 ALA C O 1
ATOM 9621 N N . ALA C 1 323 ? 160.192 186.024 25.877 1.00 38.29 350 ALA C N 1
ATOM 9622 C CA . ALA C 1 323 ? 160.229 185.471 24.517 1.00 39.17 350 ALA C CA 1
ATOM 9623 C C . ALA C 1 323 ? 160.461 186.569 23.482 1.00 40.17 350 ALA C C 1
ATOM 9624 O O . ALA C 1 323 ? 161.299 186.407 22.610 1.00 43.44 350 ALA C O 1
ATOM 9626 N N . LEU C 1 324 ? 159.747 187.689 23.604 1.00 38.86 351 LEU C N 1
ATOM 9627 C CA . LEU C 1 324 ? 159.928 188.829 22.696 1.00 37.15 351 LEU C CA 1
ATOM 9628 C C . LEU C 1 324 ? 161.332 189.433 22.751 1.00 36.52 351 LEU C C 1
ATOM 9629 O O . LEU C 1 324 ? 161.833 189.938 21.740 1.00 33.78 351 LEU C O 1
ATOM 9634 N N . ALA C 1 325 ? 161.962 189.374 23.922 1.00 38.05 352 ALA C N 1
ATOM 9635 C CA . ALA C 1 325 ? 163.328 189.870 24.106 1.00 37.97 352 ALA C CA 1
ATOM 9636 C C . ALA C 1 325 ? 164.423 188.878 23.708 1.00 38.29 352 ALA C C 1
ATOM 9637 O O . ALA C 1 325 ? 165.601 189.238 23.691 1.00 39.48 352 ALA C O 1
ATOM 9639 N N . GLY C 1 326 ? 164.051 187.636 23.401 1.00 40.12 353 GLY C N 1
ATOM 9640 C CA . GLY C 1 326 ? 165.023 186.572 23.184 1.00 41.54 353 GLY C CA 1
ATOM 9641 C C . GLY C 1 326 ? 165.751 186.160 24.449 1.00 42.50 353 GLY C C 1
ATOM 9642 O O . GLY C 1 326 ? 166.868 185.661 24.373 1.00 44.63 353 GLY C O 1
ATOM 9643 N N . ALA C 1 327 ? 165.114 186.353 25.607 1.00 42.84 354 ALA C N 1
ATOM 9644 C CA . ALA C 1 327 ? 165.683 185.957 26.887 1.00 43.99 354 ALA C CA 1
ATOM 9645 C C . ALA C 1 327 ? 165.152 184.582 27.254 1.00 44.76 354 ALA C C 1
ATOM 9646 O O . ALA C 1 327 ? 163.935 184.363 27.233 1.00 46.20 354 ALA C O 1
ATOM 9648 N N . LYS C 1 328 ? 166.060 183.659 27.572 1.00 44.35 355 LYS C N 1
ATOM 9649 C CA . LYS C 1 328 ? 165.687 182.289 27.897 1.00 43.96 355 LYS C CA 1
ATOM 9650 C C . LYS C 1 328 ? 165.161 182.221 29.333 1.00 44.47 355 LYS C C 1
ATOM 9651 O O . LYS C 1 328 ? 165.709 182.845 30.245 1.00 41.12 355 LYS C O 1
ATOM 9654 N N . VAL C 1 329 ? 164.074 181.476 29.495 1.00 45.73 356 VAL C N 1
ATOM 9655 C CA . VAL C 1 329 ? 163.504 181.137 30.790 1.00 47.57 356 VAL C CA 1
ATOM 9656 C C . VAL C 1 329 ? 163.947 179.710 31.140 1.00 50.02 356 VAL C C 1
ATOM 9657 O O . VAL C 1 329 ? 164.117 178.884 30.244 1.00 52.76 356 VAL C O 1
ATOM 9661 N N . GLU C 1 330 ? 164.127 179.430 32.434 1.00 52.09 357 GLU C N 1
ATOM 9662 C CA . GLU C 1 330 ? 164.464 178.079 32.925 1.00 50.60 357 GLU C CA 1
ATOM 9663 C C . GLU C 1 330 ? 163.241 177.410 33.601 1.00 50.56 357 GLU C C 1
ATOM 9664 O O . GLU C 1 330 ? 162.465 178.078 34.305 1.00 45.43 357 GLU C O 1
ATOM 9668 N N . GLU C 1 331 ? 163.076 176.099 33.381 1.00 50.10 358 GLU C N 1
ATOM 9669 C CA . GLU C 1 331 ? 161.972 175.295 33.972 1.00 48.80 358 GLU C CA 1
ATOM 9670 C C . GLU C 1 331 ? 161.897 175.423 35.509 1.00 49.21 358 GLU C C 1
ATOM 9671 O O . GLU C 1 331 ? 160.803 175.475 36.094 1.00 48.59 358 GLU C O 1
ATOM 9674 N N . ASN C 1 332 ? 163.060 175.509 36.149 1.00 45.89 359 ASN C N 1
ATOM 9675 C CA . ASN C 1 332 ? 163.144 175.634 37.605 1.00 46.02 359 ASN C CA 1
ATOM 9676 C C . ASN C 1 332 ? 162.768 177.018 38.177 1.00 45.14 359 ASN C C 1
ATOM 9677 O O . ASN C 1 332 ? 162.801 177.191 39.398 1.00 43.88 359 ASN C O 1
ATOM 9682 N N . GLN C 1 333 ? 162.442 177.999 37.326 1.00 41.50 360 GLN C N 1
ATOM 9683 C CA . GLN C 1 333 ? 161.843 179.263 37.788 1.00 40.48 360 GLN C CA 1
ATOM 9684 C C . GLN C 1 333 ? 160.361 179.099 38.156 1.00 39.43 360 GLN C C 1
ATOM 9685 O O . GLN C 1 333 ? 159.797 179.976 38.813 1.00 36.03 360 GLN C O 1
ATOM 9691 N N . HIS C 1 334 ? 159.733 178.003 37.716 1.00 36.35 361 HIS C N 1
ATOM 9692 C CA . HIS C 1 334 ? 158.340 177.673 38.064 1.00 37.50 361 HIS C CA 1
ATOM 9693 C C . HIS C 1 334 ? 157.359 178.783 37.716 1.00 34.46 361 HIS C C 1
ATOM 9694 O O . HIS C 1 334 ? 156.467 179.119 38.499 1.00 33.18 361 HIS C O 1
ATOM 9701 N N . LEU C 1 335 ? 157.520 179.329 36.513 1.00 33.00 362 LEU C N 1
ATOM 9702 C CA . LEU C 1 335 ? 156.647 180.383 36.032 1.00 32.75 362 LEU C CA 1
ATOM 9703 C C . LEU C 1 335 ? 155.212 179.857 35.942 1.00 31.35 362 LEU C C 1
ATOM 9704 O O . LEU C 1 335 ? 154.976 178.727 35.504 1.00 29.74 362 LEU C O 1
ATOM 9709 N N . ASP C 1 336 ? 154.267 180.668 36.400 1.00 29.71 363 ASP C N 1
ATOM 9710 C CA . ASP C 1 336 ? 152.862 180.266 36.483 1.00 30.12 363 ASP C CA 1
ATOM 9711 C C . ASP C 1 336 ? 152.018 180.766 35.325 1.00 30.82 363 ASP C C 1
ATOM 9712 O O . ASP C 1 336 ? 150.898 180.308 35.149 1.00 32.90 363 ASP C O 1
ATOM 9717 N N . GLY C 1 337 ? 152.533 181.709 34.544 1.00 34.32 364 GLY C N 1
ATOM 9718 C CA . GLY C 1 337 ? 151.822 182.213 33.366 1.00 36.17 364 GLY C CA 1
ATOM 9719 C C . GLY C 1 337 ? 152.299 181.512 32.120 1.00 36.36 364 GLY C C 1
ATOM 9720 O O . GLY C 1 337 ? 153.009 180.523 32.194 1.00 39.72 364 GLY C O 1
ATOM 9721 N N . THR C 1 338 ? 151.934 182.052 30.967 1.00 39.28 365 THR C N 1
ATOM 9722 C CA . THR C 1 338 ? 152.327 181.477 29.685 1.00 37.76 365 THR C CA 1
ATOM 9723 C C . THR C 1 338 ? 152.744 182.584 28.724 1.00 36.29 365 THR C C 1
ATOM 9724 O O . THR C 1 338 ? 152.325 183.732 28.858 1.00 33.13 365 THR C O 1
ATOM 9728 N N . ASN C 1 339 ? 153.610 182.244 27.775 1.00 37.62 366 ASN C N 1
ATOM 9729 C CA . ASN C 1 339 ? 153.928 183.150 26.680 1.00 36.81 366 ASN C CA 1
ATOM 9730 C C . ASN C 1 339 ? 152.665 183.239 25.845 1.00 35.25 366 ASN C C 1
ATOM 9731 O O . ASN C 1 339 ? 152.354 182.321 25.098 1.00 33.56 366 ASN C O 1
ATOM 9736 N N . MET C 1 340 ? 151.934 184.343 25.993 1.00 34.12 367 MET C N 1
ATOM 9737 C CA . MET C 1 340 ? 150.620 184.462 25.359 1.00 36.18 367 MET C CA 1
ATOM 9738 C C . MET C 1 340 ? 150.679 184.869 23.884 1.00 35.64 367 MET C C 1
ATOM 9739 O O . MET C 1 340 ? 149.663 184.798 23.192 1.00 36.31 367 MET C O 1
ATOM 9744 N N . TRP C 1 341 ? 151.853 185.264 23.407 1.00 36.96 368 TRP C N 1
ATOM 9745 C CA . TRP C 1 341 ? 151.992 185.823 22.062 1.00 39.95 368 TRP C CA 1
ATOM 9746 C C . TRP C 1 341 ? 151.486 184.915 20.919 1.00 40.55 368 TRP C C 1
ATOM 9747 O O . TRP C 1 341 ? 150.713 185.390 20.084 1.00 40.28 368 TRP C O 1
ATOM 9758 N N . PRO C 1 342 ? 151.889 183.616 20.881 1.00 41.14 369 PRO C N 1
ATOM 9759 C CA . PRO C 1 342 ? 151.412 182.750 19.791 1.00 39.60 369 PRO C CA 1
ATOM 9760 C C . PRO C 1 342 ? 149.891 182.624 19.700 1.00 41.31 369 PRO C C 1
ATOM 9761 O O . PRO C 1 342 ? 149.343 182.674 18.599 1.00 44.39 369 PRO C O 1
ATOM 9765 N N . ALA C 1 343 ? 149.222 182.470 20.840 1.00 38.60 370 ALA C N 1
ATOM 9766 C CA . ALA C 1 343 ? 147.769 182.435 20.873 1.00 40.28 370 ALA C CA 1
ATOM 9767 C C . ALA C 1 343 ? 147.166 183.817 20.563 1.00 40.82 370 ALA C C 1
ATOM 9768 O O . ALA C 1 343 ? 146.177 183.913 19.818 1.00 42.93 370 ALA C O 1
ATOM 9770 N N . PHE C 1 344 ? 147.770 184.869 21.115 1.00 39.56 371 PHE C N 1
ATOM 9771 C CA . PHE C 1 344 ? 147.342 186.249 20.869 1.00 39.98 371 PHE C CA 1
ATOM 9772 C C . PHE C 1 344 ? 147.316 186.590 19.374 1.00 41.18 371 PHE C C 1
ATOM 9773 O O . PHE C 1 344 ? 146.323 187.108 18.871 1.00 41.15 371 PHE C O 1
ATOM 9781 N N . ILE C 1 345 ? 148.400 186.265 18.680 1.00 43.78 372 ILE C N 1
ATOM 9782 C CA . ILE C 1 345 ? 148.521 186.492 17.233 1.00 47.59 372 ILE C CA 1
ATOM 9783 C C . ILE C 1 345 ? 147.471 185.729 16.415 1.00 48.65 372 ILE C C 1
ATOM 9784 O O . ILE C 1 345 ? 147.075 186.205 15.363 1.00 49.38 372 ILE C O 1
ATOM 9789 N N . LYS C 1 346 ? 147.019 184.570 16.901 1.00 49.50 373 LYS C N 1
ATOM 9790 C CA . LYS C 1 346 ? 145.998 183.769 16.216 1.00 49.19 373 LYS C CA 1
ATOM 9791 C C . LYS C 1 346 ? 144.576 184.061 16.706 1.00 49.90 373 LYS C C 1
ATOM 9792 O O . LYS C 1 346 ? 143.633 183.375 16.316 1.00 49.29 373 LYS C O 1
ATOM 9798 N N . ASN C 1 347 ? 144.419 185.096 17.531 1.00 50.10 374 ASN C N 1
ATOM 9799 C CA . ASN C 1 347 ? 143.158 185.414 18.194 1.00 50.02 374 ASN C CA 1
ATOM 9800 C C . ASN C 1 347 ? 142.487 184.206 18.885 1.00 47.20 374 ASN C C 1
ATOM 9801 O O . ASN C 1 347 ? 141.272 184.029 18.822 1.00 44.03 374 ASN C O 1
ATOM 9806 N N . GLU C 1 348 ? 143.314 183.400 19.554 1.00 44.77 375 GLU C N 1
ATOM 9807 C CA . GLU C 1 348 ? 142.877 182.226 20.311 1.00 45.50 375 GLU C CA 1
ATOM 9808 C C . GLU C 1 348 ? 143.146 182.443 21.803 1.00 41.43 375 GLU C C 1
ATOM 9809 O O . GLU C 1 348 ? 143.937 183.302 22.177 1.00 41.17 375 GLU C O 1
ATOM 9815 N N . ASN C 1 349 ? 142.487 181.651 22.642 1.00 40.98 376 ASN C N 1
ATOM 9816 C CA . ASN C 1 349 ? 142.626 181.751 24.100 1.00 39.00 376 ASN C CA 1
ATOM 9817 C C . ASN C 1 349 ? 143.982 181.201 24.568 1.00 36.86 376 ASN C C 1
ATOM 9818 O O . ASN C 1 349 ? 144.180 179.988 24.558 1.00 35.34 376 ASN C O 1
ATOM 9823 N N . PRO C 1 350 ? 144.905 182.087 25.018 1.00 35.93 377 PRO C N 1
ATOM 9824 C CA . PRO C 1 350 ? 146.198 181.588 25.522 1.00 36.49 377 PRO C CA 1
ATOM 9825 C C . PRO C 1 350 ? 146.092 180.698 26.769 1.00 36.75 377 PRO C C 1
ATOM 9826 O O . PRO C 1 350 ? 147.055 180.006 27.081 1.00 37.66 377 PRO C O 1
ATOM 9830 N N . HIS C 1 351 ? 144.955 180.740 27.465 1.00 36.56 378 HIS C N 1
ATOM 9831 C CA . HIS C 1 351 ? 144.655 179.834 28.580 1.00 37.64 378 HIS C CA 1
ATOM 9832 C C . HIS C 1 351 ? 143.481 178.906 28.274 1.00 38.98 378 HIS C C 1
ATOM 9833 O O . HIS C 1 351 ? 142.634 178.644 29.145 1.00 37.26 378 HIS C O 1
ATOM 9840 N N . LYS C 1 352 ? 143.445 178.386 27.046 1.00 40.41 379 LYS C N 1
ATOM 9841 C CA . LYS C 1 352 ? 142.411 177.430 26.649 1.00 42.17 379 LYS C CA 1
ATOM 9842 C C . LYS C 1 352 ? 142.430 176.218 27.584 1.00 40.76 379 LYS C C 1
ATOM 9843 O O . LYS C 1 352 ? 143.468 175.580 27.767 1.00 38.34 379 LYS C O 1
ATOM 9849 N N . ASP C 1 353 ? 141.278 175.945 28.183 1.00 40.24 380 ASP C N 1
ATOM 9850 C CA . ASP C 1 353 ? 141.071 174.818 29.093 1.00 44.34 380 ASP C CA 1
ATOM 9851 C C . ASP C 1 353 ? 141.995 174.820 30.322 1.00 42.17 380 ASP C C 1
ATOM 9852 O O . ASP C 1 353 ? 142.267 173.761 30.879 1.00 42.56 380 ASP C O 1
ATOM 9857 N N . GLU C 1 354 ? 142.448 176.003 30.746 1.00 40.28 381 GLU C N 1
ATOM 9858 C CA . GLU C 1 354 ? 143.372 176.149 31.880 1.00 39.26 381 GLU C CA 1
ATOM 9859 C C . GLU C 1 354 ? 142.889 177.280 32.786 1.00 38.53 381 GLU C C 1
ATOM 9860 O O . GLU C 1 354 ? 142.473 178.330 32.290 1.00 34.53 381 GLU C O 1
ATOM 9866 N N . PRO C 1 355 ? 142.956 177.082 34.114 1.00 36.01 382 PRO C N 1
ATOM 9867 C CA . PRO C 1 355 ? 142.396 178.081 35.021 1.00 33.90 382 PRO C CA 1
ATOM 9868 C C . PRO C 1 355 ? 143.311 179.274 35.307 1.00 33.31 382 PRO C C 1
ATOM 9869 O O . PRO C 1 355 ? 144.528 179.163 35.230 1.00 33.70 382 PRO C O 1
ATOM 9873 N N . ILE C 1 356 ? 142.701 180.409 35.618 1.00 31.54 383 ILE C N 1
ATOM 9874 C CA . ILE C 1 356 ? 143.389 181.571 36.192 1.00 30.28 383 ILE C CA 1
ATOM 9875 C C . ILE C 1 356 ? 142.777 181.733 37.576 1.00 29.80 383 ILE C C 1
ATOM 9876 O O . ILE C 1 356 ? 141.548 181.689 37.716 1.00 26.47 383 ILE C O 1
ATOM 9881 N N . TYR C 1 357 ? 143.632 181.914 38.583 1.00 27.21 384 TYR C N 1
ATOM 9882 C CA . TYR C 1 357 ? 143.207 181.914 39.988 1.00 26.89 384 TYR C CA 1
ATOM 9883 C C . TYR C 1 357 ? 143.314 183.280 40.660 1.00 28.16 384 TYR C C 1
ATOM 9884 O O . TYR C 1 357 ? 144.172 184.101 40.314 1.00 25.13 384 TYR C O 1
ATOM 9893 N N . ALA C 1 358 ? 142.413 183.506 41.613 1.00 27.50 385 ALA C N 1
ATOM 9894 C CA . ALA C 1 358 ? 142.615 184.487 42.665 1.00 29.62 385 ALA C CA 1
ATOM 9895 C C . ALA C 1 358 ? 142.337 183.804 44.009 1.00 28.02 385 ALA C C 1
ATOM 9896 O O . ALA C 1 358 ? 141.423 183.005 44.117 1.00 26.52 385 ALA C O 1
ATOM 9898 N N . LEU C 1 359 ? 143.146 184.121 45.012 1.00 29.47 386 LEU C N 1
ATOM 9899 C CA . LEU C 1 359 ? 142.962 183.592 46.358 1.00 29.80 386 LEU C CA 1
ATOM 9900 C C . LEU C 1 359 ? 143.419 184.665 47.311 1.00 28.96 386 LEU C C 1
ATOM 9901 O O . LEU C 1 359 ? 144.600 184.960 47.379 1.00 29.80 386 LEU C O 1
ATOM 9906 N N . ARG C 1 360 ? 142.467 185.261 48.015 1.00 30.81 387 ARG C N 1
ATOM 9907 C CA . ARG C 1 360 ? 142.714 186.413 48.866 1.00 30.59 387 ARG C CA 1
ATOM 9908 C C . ARG C 1 360 ? 142.308 186.053 50.280 1.00 30.15 387 ARG C C 1
ATOM 9909 O O . ARG C 1 360 ? 141.166 185.644 50.515 1.00 30.11 387 ARG C O 1
ATOM 9917 N N . HIS C 1 361 ? 143.241 186.232 51.213 1.00 29.05 388 HIS C N 1
ATOM 9918 C CA . HIS C 1 361 ? 143.032 185.789 52.580 1.00 28.40 388 HIS C CA 1
ATOM 9919 C C . HIS C 1 361 ? 142.311 186.842 53.373 1.00 28.98 388 HIS C C 1
ATOM 9920 O O . HIS C 1 361 ? 142.549 188.050 53.191 1.00 29.62 388 HIS C O 1
ATOM 9927 N N . ARG C 1 362 ? 141.406 186.374 54.221 1.00 29.23 389 ARG C N 1
ATOM 9928 C CA . ARG C 1 362 ? 140.687 187.212 55.163 1.00 31.60 389 ARG C CA 1
ATOM 9929 C C . ARG C 1 362 ? 140.879 186.637 56.566 1.00 32.80 389 ARG C C 1
ATOM 9930 O O . ARG C 1 362 ? 141.684 185.713 56.771 1.00 36.01 389 ARG C O 1
ATOM 9938 N N . LYS C 1 363 ? 140.172 187.209 57.529 1.00 33.87 390 LYS C N 1
ATOM 9939 C CA . LYS C 1 363 ? 140.289 186.792 58.916 1.00 34.40 390 LYS C CA 1
ATOM 9940 C C . LYS C 1 363 ? 139.602 185.443 59.131 1.00 33.82 390 LYS C C 1
ATOM 9941 O O . LYS C 1 363 ? 138.378 185.368 59.221 1.00 33.70 390 LYS C O 1
ATOM 9947 N N . GLY C 1 364 ? 140.402 184.383 59.183 1.00 33.09 391 GLY C N 1
ATOM 9948 C CA . GLY C 1 364 ? 139.908 183.044 59.473 1.00 30.78 391 GLY C CA 1
ATOM 9949 C C . GLY C 1 364 ? 139.277 182.329 58.289 1.00 30.81 391 GLY C C 1
ATOM 9950 O O . GLY C 1 364 ? 138.682 181.265 58.456 1.00 30.89 391 GLY C O 1
ATOM 9951 N N . TYR C 1 365 ? 139.399 182.900 57.093 1.00 30.51 392 TYR C N 1
ATOM 9952 C CA . TYR C 1 365 ? 138.910 182.242 55.883 1.00 29.51 392 TYR C CA 1
ATOM 9953 C C . TYR C 1 365 ? 139.520 182.921 54.672 1.00 29.01 392 TYR C C 1
ATOM 9954 O O . TYR C 1 365 ? 140.193 183.946 54.797 1.00 30.63 392 TYR C O 1
ATOM 9963 N N . SER C 1 366 ? 139.280 182.340 53.507 1.00 27.88 393 SER C N 1
ATOM 9964 C CA . SER C 1 366 ? 139.834 182.837 52.270 1.00 27.55 393 SER C CA 1
ATOM 9965 C C . SER C 1 366 ? 138.734 182.981 51.232 1.00 28.21 393 SER C C 1
ATOM 9966 O O . SER C 1 366 ? 137.824 182.165 51.179 1.00 29.22 393 SER C O 1
ATOM 9969 N N . ASP C 1 367 ? 138.808 184.048 50.445 1.00 29.37 394 ASP C N 1
ATOM 9970 C CA . ASP C 1 367 ? 137.979 184.200 49.252 1.00 29.94 394 ASP C CA 1
ATOM 9971 C C . ASP C 1 367 ? 138.781 183.720 48.060 1.00 28.73 394 ASP C C 1
ATOM 9972 O O . ASP C 1 367 ? 140.000 183.879 48.034 1.00 29.47 394 ASP C O 1
ATOM 9977 N N . ALA C 1 368 ? 138.102 183.140 47.076 1.00 30.09 395 ALA C N 1
ATOM 9978 C CA . ALA C 1 368 ? 138.769 182.571 45.898 1.00 31.70 395 ALA C CA 1
ATOM 9979 C C . ALA C 1 368 ? 138.004 182.802 44.602 1.00 30.75 395 ALA C C 1
ATOM 9980 O O . ALA C 1 368 ? 136.807 183.092 44.599 1.00 29.12 395 ALA C O 1
ATOM 9982 N N . ALA C 1 369 ? 138.723 182.659 43.503 1.00 30.70 396 ALA C N 1
ATOM 9983 C CA . ALA C 1 369 ? 138.152 182.809 42.170 1.00 33.02 396 ALA C CA 1
ATOM 9984 C C . ALA C 1 369 ? 138.875 181.910 41.191 1.00 31.46 396 ALA C C 1
ATOM 9985 O O . ALA C 1 369 ? 140.086 181.693 41.318 1.00 30.87 396 ALA C O 1
ATOM 9987 N N . ILE C 1 370 ? 138.123 181.382 40.231 1.00 31.93 397 ILE C N 1
ATOM 9988 C CA . ILE C 1 370 ? 138.670 180.571 39.155 1.00 31.27 397 ILE C CA 1
ATOM 9989 C C . ILE C 1 370 ? 138.028 181.031 37.858 1.00 32.73 397 ILE C C 1
ATOM 9990 O O . ILE C 1 370 ? 136.804 180.993 37.734 1.00 34.31 397 ILE C O 1
ATOM 9995 N N . ARG C 1 371 ? 138.850 181.452 36.904 1.00 33.52 398 ARG C N 1
ATOM 9996 C CA . ARG C 1 371 ? 138.400 181.766 35.560 1.00 34.87 398 ARG C CA 1
ATOM 9997 C C . ARG C 1 371 ? 138.961 180.731 34.601 1.00 36.33 398 ARG C C 1
ATOM 9998 O O . ARG C 1 371 ? 140.176 180.564 34.524 1.00 37.53 398 ARG C O 1
ATOM 10006 N N . MET C 1 372 ? 138.085 180.042 33.875 1.00 39.74 399 MET C N 1
ATOM 10007 C CA . MET C 1 372 ? 138.499 179.103 32.822 1.00 43.00 399 MET C CA 1
ATOM 10008 C C . MET C 1 372 ? 137.490 179.093 31.692 1.00 39.97 399 MET C C 1
ATOM 10009 O O . MET C 1 372 ? 136.325 178.780 31.923 1.00 38.11 399 MET C O 1
ATOM 10014 N N . ASN C 1 373 ? 137.963 179.395 30.479 1.00 41.34 400 ASN C N 1
ATOM 10015 C CA . ASN C 1 373 ? 137.107 179.525 29.287 1.00 39.46 400 ASN C CA 1
ATOM 10016 C C . ASN C 1 373 ? 135.929 180.465 29.599 1.00 40.18 400 ASN C C 1
ATOM 10017 O O . ASN C 1 373 ? 136.163 181.577 30.075 1.00 47.20 400 ASN C O 1
ATOM 10022 N N . GLN C 1 374 ? 134.682 180.031 29.409 1.00 38.64 401 GLN C N 1
ATOM 10023 C CA . GLN C 1 374 ? 133.533 180.886 29.704 1.00 40.06 401 GLN C CA 1
ATOM 10024 C C . GLN C 1 374 ? 133.164 180.955 31.194 1.00 41.11 401 GLN C C 1
ATOM 10025 O O . GLN C 1 374 ? 132.267 181.719 31.556 1.00 43.14 401 GLN C O 1
ATOM 10031 N N . TRP C 1 375 ? 133.821 180.170 32.049 1.00 39.78 402 TRP C N 1
ATOM 10032 C CA . TRP C 1 375 ? 133.358 179.978 33.435 1.00 39.60 402 TRP C CA 1
ATOM 10033 C C . TRP C 1 375 ? 134.128 180.789 34.470 1.00 36.68 402 TRP C C 1
ATOM 10034 O O . TRP C 1 375 ? 135.349 180.930 34.381 1.00 33.94 402 TRP C O 1
ATOM 10045 N N . LYS C 1 376 ? 133.386 181.307 35.444 1.00 37.20 403 LYS C N 1
ATOM 10046 C CA . LYS C 1 376 ? 133.934 181.994 36.602 1.00 37.03 403 LYS C CA 1
ATOM 10047 C C . LYS C 1 376 ? 133.353 181.298 37.820 1.00 35.77 403 LYS C C 1
ATOM 10048 O O . LYS C 1 376 ? 132.145 181.387 38.061 1.00 33.90 403 LYS C O 1
ATOM 10054 N N . ALA C 1 377 ? 134.197 180.578 38.548 1.00 34.57 404 ALA C N 1
ATOM 10055 C CA . ALA C 1 377 ? 133.836 180.049 39.863 1.00 34.57 404 ALA C CA 1
ATOM 10056 C C . ALA C 1 377 ? 134.224 181.080 40.909 1.00 34.10 404 ALA C C 1
ATOM 10057 O O . ALA C 1 377 ? 135.262 181.738 40.785 1.00 36.22 404 ALA C O 1
ATOM 10059 N N . LEU C 1 378 ? 133.388 181.207 41.933 1.00 34.77 405 LEU C N 1
ATOM 10060 C CA . LEU C 1 378 ? 133.511 182.253 42.938 1.00 34.72 405 LEU C CA 1
ATOM 10061 C C . LEU C 1 378 ? 133.275 181.700 44.334 1.00 34.74 405 LEU C C 1
ATOM 10062 O O . LEU C 1 378 ? 132.225 181.111 44.605 1.00 33.71 405 LEU C O 1
ATOM 10067 N N . LYS C 1 379 ? 134.248 181.927 45.216 1.00 34.29 406 LYS C N 1
ATOM 10068 C CA . LYS C 1 379 ? 134.116 181.641 46.642 1.00 35.49 406 LYS C CA 1
ATOM 10069 C C . LYS C 1 379 ? 134.282 182.958 47.386 1.00 34.71 406 LYS C C 1
ATOM 10070 O O . LYS C 1 379 ? 135.365 183.559 47.384 1.00 31.99 406 LYS C O 1
ATOM 10076 N N . VAL C 1 380 ? 133.207 183.402 48.022 1.00 35.26 407 VAL C N 1
ATOM 10077 C CA . VAL C 1 380 ? 133.187 184.703 48.657 1.00 36.91 407 VAL C CA 1
ATOM 10078 C C . VAL C 1 380 ? 132.328 184.706 49.926 1.00 37.55 407 VAL C C 1
ATOM 10079 O O . VAL C 1 380 ? 131.308 184.010 50.008 1.00 36.74 407 VAL C O 1
ATOM 10083 N N . ASN C 1 381 ? 132.790 185.450 50.926 1.00 38.24 408 ASN C N 1
ATOM 10084 C CA . ASN C 1 381 ? 132.028 185.718 52.142 1.00 40.85 408 ASN C CA 1
ATOM 10085 C C . ASN C 1 381 ? 131.560 184.454 52.887 1.00 41.53 408 ASN C C 1
ATOM 10086 O O . ASN C 1 381 ? 130.531 184.456 53.556 1.00 42.65 408 ASN C O 1
ATOM 10091 N N . GLN C 1 382 ? 132.324 183.371 52.771 1.00 42.47 409 GLN C N 1
ATOM 10092 C CA . GLN C 1 382 ? 131.955 182.072 53.357 1.00 43.59 409 GLN C CA 1
ATOM 10093 C C . GLN C 1 382 ? 130.619 181.498 52.845 1.00 42.52 409 GLN C C 1
ATOM 10094 O O . GLN C 1 382 ? 129.967 180.722 53.540 1.00 40.76 409 GLN C O 1
ATOM 10100 N N . GLN C 1 383 ? 130.228 181.889 51.634 1.00 45.71 410 GLN C N 1
ATOM 10101 C CA . GLN C 1 383 ? 129.058 181.326 50.948 1.00 46.96 410 GLN C CA 1
ATOM 10102 C C . GLN C 1 383 ? 129.532 180.068 50.265 1.00 43.97 410 GLN C C 1
ATOM 10103 O O . GLN C 1 383 ? 130.728 179.925 50.009 1.00 37.93 410 GLN C O 1
ATOM 10109 N N . PRO C 1 384 ? 128.601 179.160 49.915 1.00 42.85 411 PRO C N 1
ATOM 10110 C CA . PRO C 1 384 ? 128.987 178.074 49.015 1.00 42.54 411 PRO C CA 1
ATOM 10111 C C . PRO C 1 384 ? 129.522 178.597 47.679 1.00 40.03 411 PRO C C 1
ATOM 10112 O O . PRO C 1 384 ? 129.185 179.715 47.253 1.00 40.19 411 PRO C O 1
ATOM 10116 N N . TRP C 1 385 ? 130.360 177.792 47.033 1.00 39.60 412 TRP C N 1
ATOM 10117 C CA . TRP C 1 385 ? 130.887 178.138 45.716 1.00 38.09 412 TRP C CA 1
ATOM 10118 C C . TRP C 1 385 ? 129.746 178.467 44.764 1.00 37.87 412 TRP C C 1
ATOM 10119 O O . TRP C 1 385 ? 128.706 177.816 44.783 1.00 37.37 412 TRP C O 1
ATOM 10130 N N . GLN C 1 386 ? 129.958 179.487 43.943 1.00 40.01 413 GLN C N 1
ATOM 10131 C CA . GLN C 1 386 ? 129.025 179.876 42.894 1.00 40.86 413 GLN C CA 1
ATOM 10132 C C . GLN C 1 386 ? 129.730 179.732 41.549 1.00 40.40 413 GLN C C 1
ATOM 10133 O O . GLN C 1 386 ? 130.963 179.684 41.487 1.00 40.35 413 GLN C O 1
ATOM 10139 N N . LEU C 1 387 ? 128.943 179.642 40.481 1.00 41.01 414 LEU C N 1
ATOM 10140 C CA . LEU C 1 387 ? 129.460 179.549 39.115 1.00 40.81 414 LEU C CA 1
ATOM 10141 C C . LEU C 1 387 ? 128.677 180.486 38.208 1.00 41.17 414 LEU C C 1
ATOM 10142 O O . LEU C 1 387 ? 127.450 180.505 38.253 1.00 44.17 414 LEU C O 1
ATOM 10147 N N . PHE C 1 388 ? 129.387 181.243 37.374 1.00 40.45 415 PHE C N 1
ATOM 10148 C CA . PHE C 1 388 ? 128.767 182.140 36.399 1.00 40.64 415 PHE C CA 1
ATOM 10149 C C . PHE C 1 388 ? 129.317 181.853 35.022 1.00 42.92 415 PHE C C 1
ATOM 10150 O O . PHE C 1 388 ? 130.505 181.549 34.879 1.00 42.83 415 PHE C O 1
ATOM 10158 N N . ASN C 1 389 ? 128.460 181.951 34.006 1.00 45.03 416 ASN C N 1
ATOM 10159 C CA . ASN C 1 389 ? 128.928 182.018 32.631 1.00 47.27 416 ASN C CA 1
ATOM 10160 C C . ASN C 1 389 ? 129.319 183.470 32.430 1.00 49.12 416 ASN C C 1
ATOM 10161 O O . ASN C 1 389 ? 128.484 184.320 32.120 1.00 48.25 416 ASN C O 1
ATOM 10166 N N . ILE C 1 390 ? 130.601 183.749 32.639 1.00 48.16 417 ILE C N 1
ATOM 10167 C CA . ILE C 1 390 ? 131.077 185.123 32.725 1.00 48.09 417 ILE C CA 1
ATOM 10168 C C . ILE C 1 390 ? 131.031 185.833 31.370 1.00 48.88 417 ILE C C 1
ATOM 10169 O O . ILE C 1 390 ? 131.005 187.054 31.318 1.00 47.84 417 ILE C O 1
ATOM 10174 N N . GLU C 1 391 ? 131.010 185.065 30.287 1.00 51.41 418 GLU C N 1
ATOM 10175 C CA . GLU C 1 391 ? 130.813 185.627 28.949 1.00 52.74 418 GLU C CA 1
ATOM 10176 C C . GLU C 1 391 ? 129.433 186.239 28.713 1.00 50.98 418 GLU C C 1
ATOM 10177 O O . GLU C 1 391 ? 129.326 187.156 27.934 1.00 53.66 418 GLU C O 1
ATOM 10183 N N . ASN C 1 392 ? 128.394 185.757 29.377 1.00 49.60 419 ASN C N 1
ATOM 10184 C CA . ASN C 1 392 ? 127.026 186.293 29.195 1.00 50.12 419 ASN C CA 1
ATOM 10185 C C . ASN C 1 392 ? 126.525 187.049 30.454 1.00 49.67 419 ASN C C 1
ATOM 10186 O O . ASN C 1 392 ? 125.465 187.677 30.415 1.00 52.14 419 ASN C O 1
ATOM 10191 N N . ASP C 1 393 ? 127.293 186.968 31.551 1.00 49.97 420 ASP C N 1
ATOM 10192 C CA . ASP C 1 393 ? 126.877 187.428 32.860 1.00 45.26 420 ASP C CA 1
ATOM 10193 C C . ASP C 1 393 ? 128.108 188.034 33.551 1.00 45.01 420 ASP C C 1
ATOM 10194 O O . ASP C 1 393 ? 128.555 187.573 34.614 1.00 43.84 420 ASP C O 1
ATOM 10199 N N . ILE C 1 394 ? 128.653 189.074 32.929 1.00 43.43 421 ILE C N 1
ATOM 10200 C CA . ILE C 1 394 ? 129.889 189.699 33.395 1.00 41.61 421 ILE C CA 1
ATOM 10201 C C . ILE C 1 394 ? 129.775 190.260 34.823 1.00 43.56 421 ILE C C 1
ATOM 10202 O O . ILE C 1 394 ? 130.751 190.234 35.579 1.00 41.90 421 ILE C O 1
ATOM 10207 N N . SER C 1 395 ? 128.581 190.728 35.188 1.00 43.94 422 SER C N 1
ATOM 10208 C CA . SER C 1 395 ? 128.308 191.276 36.515 1.00 46.41 422 SER C CA 1
ATOM 10209 C C . SER C 1 395 ? 128.043 190.226 37.606 1.00 46.35 422 SER C C 1
ATOM 10210 O O . SER C 1 395 ? 127.749 190.591 38.743 1.00 48.67 422 SER C O 1
ATOM 10213 N N . GLU C 1 396 ? 128.128 188.938 37.259 1.00 45.97 423 GLU C N 1
ATOM 10214 C CA . GLU C 1 396 ? 128.042 187.827 38.223 1.00 43.59 423 GLU C CA 1
ATOM 10215 C C . GLU C 1 396 ? 126.712 187.831 38.979 1.00 44.34 423 GLU C C 1
ATOM 10216 O O . GLU C 1 396 ? 126.681 187.743 40.208 1.00 43.17 423 GLU C O 1
ATOM 10222 N N . LYS C 1 397 ? 125.622 187.942 38.216 1.00 44.75 424 LYS C N 1
ATOM 10223 C CA . LYS C 1 397 ? 124.262 188.001 38.760 1.00 45.19 424 LYS C CA 1
ATOM 10224 C C . LYS C 1 397 ? 123.549 186.643 38.835 1.00 46.92 424 LYS C C 1
ATOM 10225 O O . LYS C 1 397 ? 122.612 186.497 39.610 1.00 49.26 424 LYS C O 1
ATOM 10228 N N . HIS C 1 398 ? 123.978 185.664 38.041 1.00 47.03 425 HIS C N 1
ATOM 10229 C CA . HIS C 1 398 ? 123.195 184.456 37.819 1.00 50.23 425 HIS C CA 1
ATOM 10230 C C . HIS C 1 398 ? 124.035 183.214 38.079 1.00 46.70 425 HIS C C 1
ATOM 10231 O O . HIS C 1 398 ? 124.702 182.689 37.187 1.00 45.93 425 HIS C O 1
ATOM 10238 N N . ASP C 1 399 ? 124.015 182.792 39.337 1.00 44.29 426 ASP C N 1
ATOM 10239 C CA . ASP C 1 399 ? 124.688 181.582 39.804 1.00 44.48 426 ASP C CA 1
ATOM 10240 C C . ASP C 1 399 ? 124.066 180.360 39.139 1.00 43.34 426 ASP C C 1
ATOM 10241 O O . ASP C 1 399 ? 122.911 180.052 39.396 1.00 45.80 426 ASP C O 1
ATOM 10246 N N . VAL C 1 400 ? 124.836 179.671 38.301 1.00 43.57 427 VAL C N 1
ATOM 10247 C CA . VAL C 1 400 ? 124.367 178.454 37.624 1.00 45.13 427 VAL C CA 1
ATOM 10248 C C . VAL C 1 400 ? 125.066 177.188 38.141 1.00 44.34 427 VAL C C 1
ATOM 10249 O O . VAL C 1 400 ? 125.118 176.176 37.435 1.00 41.27 427 VAL C O 1
ATOM 10253 N N . SER C 1 401 ? 125.573 177.240 39.375 1.00 44.31 428 SER C N 1
ATOM 10254 C CA . SER C 1 401 ? 126.219 176.084 39.992 1.00 43.10 428 SER C CA 1
ATOM 10255 C C . SER C 1 401 ? 125.305 174.865 40.104 1.00 43.20 428 SER C C 1
ATOM 10256 O O . SER C 1 401 ? 125.770 173.742 39.901 1.00 40.97 428 SER C O 1
ATOM 10259 N N . LYS C 1 402 ? 124.016 175.086 40.393 1.00 43.96 429 LYS C N 1
ATOM 10260 C CA . LYS C 1 402 ? 123.047 173.984 40.552 1.00 43.35 429 LYS C CA 1
ATOM 10261 C C . LYS C 1 402 ? 122.945 173.106 39.308 1.00 43.99 429 LYS C C 1
ATOM 10262 O O . LYS C 1 402 ? 122.772 171.889 39.434 1.00 44.34 429 LYS C O 1
ATOM 10264 N N . SER C 1 403 ? 123.089 173.707 38.123 1.00 45.93 430 SER C N 1
ATOM 10265 C CA . SER C 1 403 ? 123.002 172.978 36.854 1.00 45.78 430 SER C CA 1
ATOM 10266 C C . SER C 1 403 ? 124.353 172.598 36.222 1.00 48.33 430 SER C C 1
ATOM 10267 O O . SER C 1 403 ? 124.373 172.031 35.137 1.00 48.84 430 SER C O 1
ATOM 10270 N N . ASN C 1 404 ? 125.473 172.897 36.881 1.00 49.19 431 ASN C N 1
ATOM 10271 C CA . ASN C 1 404 ? 126.790 172.441 36.407 1.00 49.69 431 ASN C CA 1
ATOM 10272 C C . ASN C 1 404 ? 127.634 171.906 37.581 1.00 49.81 431 ASN C C 1
ATOM 10273 O O . ASN C 1 404 ? 128.817 172.253 37.723 1.00 47.89 431 ASN C O 1
ATOM 10278 N N . LYS C 1 405 ? 127.011 171.060 38.415 1.00 49.69 432 LYS C N 1
ATOM 10279 C CA . LYS C 1 405 ? 127.619 170.541 39.647 1.00 50.76 432 LYS C CA 1
ATOM 10280 C C . LYS C 1 405 ? 128.987 169.898 39.439 1.00 47.91 432 LYS C C 1
ATOM 10281 O O . LYS C 1 405 ? 129.943 170.224 40.143 1.00 48.91 432 LYS C O 1
ATOM 10287 N N . ALA C 1 406 ? 129.052 168.982 38.478 1.00 46.37 433 ALA C N 1
ATOM 10288 C CA . ALA C 1 406 ? 130.276 168.235 38.200 1.00 46.60 433 ALA C CA 1
ATOM 10289 C C . ALA C 1 406 ? 131.415 169.151 37.752 1.00 46.33 433 ALA C C 1
ATOM 10290 O O . ALA C 1 406 ? 132.536 169.003 38.220 1.00 44.55 433 ALA C O 1
ATOM 10292 N N . LEU C 1 407 ? 131.116 170.100 36.863 1.00 45.02 434 LEU C N 1
ATOM 10293 C CA . LEU C 1 407 ? 132.112 171.072 36.402 1.00 44.41 434 LEU C CA 1
ATOM 10294 C C . LEU C 1 407 ? 132.648 171.928 37.543 1.00 42.00 434 LEU C C 1
ATOM 10295 O O . LEU C 1 407 ? 133.851 172.100 37.653 1.00 45.10 434 LEU C O 1
ATOM 10300 N N . LEU C 1 408 ? 131.757 172.465 38.368 1.00 38.35 435 LEU C N 1
ATOM 10301 C CA . LEU C 1 408 ? 132.145 173.320 39.485 1.00 37.96 435 LEU C CA 1
ATOM 10302 C C . LEU C 1 408 ? 133.039 172.573 40.471 1.00 38.12 435 LEU C C 1
ATOM 10303 O O . LEU C 1 408 ? 134.132 173.055 40.815 1.00 37.17 435 LEU C O 1
ATOM 10308 N N . THR C 1 409 ? 132.574 171.400 40.908 1.00 36.67 436 THR C N 1
ATOM 10309 C CA . THR C 1 409 ? 133.348 170.549 41.815 1.00 37.50 436 THR C CA 1
ATOM 10310 C C . THR C 1 409 ? 134.741 170.269 41.257 1.00 36.04 436 THR C C 1
ATOM 10311 O O . THR C 1 409 ? 135.734 170.368 41.978 1.00 35.95 436 THR C O 1
ATOM 10315 N N . ASP C 1 410 ? 134.789 169.939 39.967 1.00 34.70 437 ASP C N 1
ATOM 10316 C CA . ASP C 1 410 ? 136.045 169.678 39.278 1.00 34.71 437 ASP C CA 1
ATOM 10317 C C . ASP C 1 410 ? 137.001 170.874 39.300 1.00 33.31 437 ASP C C 1
ATOM 10318 O O . ASP C 1 410 ? 138.208 170.709 39.533 1.00 33.98 437 ASP C O 1
ATOM 10323 N N . MET C 1 411 ? 136.471 172.072 39.042 1.00 32.15 438 MET C N 1
ATOM 10324 C CA . MET C 1 411 ? 137.291 173.284 39.061 1.00 31.34 438 MET C CA 1
ATOM 10325 C C . MET C 1 411 ? 137.874 173.533 40.458 1.00 28.61 438 MET C C 1
ATOM 10326 O O . MET C 1 411 ? 139.060 173.829 40.586 1.00 27.50 438 MET C O 1
ATOM 10331 N N . VAL C 1 412 ? 137.033 173.389 41.481 1.00 27.21 439 VAL C N 1
ATOM 10332 C CA . VAL C 1 412 ? 137.430 173.624 42.870 1.00 28.40 439 VAL C CA 1
ATOM 10333 C C . VAL C 1 412 ? 138.503 172.625 43.300 1.00 29.84 439 VAL C C 1
ATOM 10334 O O . VAL C 1 412 ? 139.506 173.015 43.909 1.00 29.07 439 VAL C O 1
ATOM 10338 N N . ARG C 1 413 ? 138.284 171.343 42.984 1.00 30.04 440 ARG C N 1
ATOM 10339 C CA . ARG C 1 413 ? 139.280 170.306 43.285 1.00 29.86 440 ARG C CA 1
ATOM 10340 C C . ARG C 1 413 ? 140.629 170.512 42.597 1.00 29.65 440 ARG C C 1
ATOM 10341 O O . ARG C 1 413 ? 141.675 170.195 43.161 1.00 28.42 440 ARG C O 1
ATOM 10349 N N . GLU C 1 414 ? 140.599 171.035 41.378 1.00 30.30 441 GLU C N 1
ATOM 10350 C CA . GLU C 1 414 ? 141.834 171.420 40.696 1.00 31.15 441 GLU C CA 1
ATOM 10351 C C . GLU C 1 414 ? 142.515 172.604 41.395 1.00 30.62 441 GLU C C 1
ATOM 10352 O O . GLU C 1 414 ? 143.740 172.652 41.457 1.00 29.10 441 GLU C O 1
ATOM 10358 N N . MET C 1 415 ? 141.737 173.546 41.921 1.00 30.09 442 MET C N 1
ATOM 10359 C CA . MET C 1 415 ? 142.323 174.625 42.721 1.00 31.81 442 MET C CA 1
ATOM 10360 C C . MET C 1 415 ? 142.936 174.075 44.017 1.00 31.31 442 MET C C 1
ATOM 10361 O O . MET C 1 415 ? 144.048 174.447 44.376 1.00 31.03 442 MET C O 1
ATOM 10366 N N . GLU C 1 416 ? 142.200 173.200 44.695 1.00 30.79 443 GLU C N 1
ATOM 10367 C CA . GLU C 1 416 ? 142.710 172.495 45.874 1.00 33.18 443 GLU C CA 1
ATOM 10368 C C . GLU C 1 416 ? 144.051 171.795 45.560 1.00 32.91 443 GLU C C 1
ATOM 10369 O O . GLU C 1 416 ? 145.017 171.947 46.300 1.00 32.82 443 GLU C O 1
ATOM 10375 N N . LYS C 1 417 ? 144.105 171.065 44.448 1.00 32.75 444 LYS C N 1
ATOM 10376 C CA . LYS C 1 417 ? 145.357 170.459 43.979 1.00 32.42 444 LYS C CA 1
ATOM 10377 C C . LYS C 1 417 ? 146.492 171.484 43.814 1.00 32.46 444 LYS C C 1
ATOM 10378 O O . LYS C 1 417 ? 147.632 171.238 44.220 1.00 30.80 444 LYS C O 1
ATOM 10384 N N . TRP C 1 418 ? 146.170 172.616 43.195 1.00 31.60 445 TRP C N 1
ATOM 10385 C CA . TRP C 1 418 ? 147.116 173.731 43.003 1.00 29.68 445 TRP C CA 1
ATOM 10386 C C . TRP C 1 418 ? 147.615 174.354 44.321 1.00 27.07 445 TRP C C 1
ATOM 10387 O O . TRP C 1 418 ? 148.750 174.837 44.389 1.00 26.11 445 TRP C O 1
ATOM 10398 N N . SER C 1 419 ? 146.780 174.317 45.353 1.00 27.19 446 SER C N 1
ATOM 10399 C CA . SER C 1 419 ? 147.077 174.984 46.632 1.00 28.26 446 SER C CA 1
ATOM 10400 C C . SER C 1 419 ? 148.221 174.389 47.443 1.00 27.30 446 SER C C 1
ATOM 10401 O O . SER C 1 419 ? 148.808 175.102 48.252 1.00 28.21 446 SER C O 1
ATOM 10404 N N . TRP C 1 420 ? 148.548 173.110 47.242 1.00 25.52 447 TRP C N 1
ATOM 10405 C CA . TRP C 1 420 ? 149.547 172.435 48.095 1.00 23.87 447 TRP C CA 1
ATOM 10406 C C . TRP C 1 420 ? 150.969 173.006 48.067 1.00 23.30 447 TRP C C 1
ATOM 10407 O O . TRP C 1 420 ? 151.652 172.948 49.076 1.00 21.13 447 TRP C O 1
ATOM 10418 N N . ASP C 1 421 ? 151.424 173.560 46.940 1.00 23.73 448 ASP C N 1
ATOM 10419 C CA . ASP C 1 421 ? 152.754 174.215 46.924 1.00 25.99 448 ASP C CA 1
ATOM 10420 C C . ASP C 1 421 ? 152.710 175.731 47.230 1.00 27.52 448 ASP C C 1
ATOM 10421 O O . ASP C 1 421 ? 153.712 176.410 47.051 1.00 26.25 448 ASP C O 1
ATOM 10426 N N . ASN C 1 422 ? 151.565 176.235 47.692 1.00 28.26 449 ASN C N 1
ATOM 10427 C CA . ASN C 1 422 ? 151.493 177.584 48.261 1.00 30.99 449 ASN C CA 1
ATOM 10428 C C . ASN C 1 422 ? 152.285 177.576 49.563 1.00 32.40 449 ASN C C 1
ATOM 10429 O O . ASN C 1 422 ? 152.086 176.690 50.381 1.00 33.14 449 ASN C O 1
ATOM 10434 N N . GLN C 1 423 ? 153.185 178.539 49.736 1.00 34.58 450 GLN C N 1
ATOM 10435 C CA . GLN C 1 423 ? 153.990 178.650 50.960 1.00 34.50 450 GLN C CA 1
ATOM 10436 C C . GLN C 1 423 ? 153.207 179.385 52.040 1.00 32.63 450 GLN C C 1
ATOM 10437 O O . GLN C 1 423 ? 152.303 180.167 51.745 1.00 31.04 450 GLN C O 1
ATOM 10443 N N . GLN C 1 424 ? 153.561 179.130 53.299 1.00 29.99 451 GLN C N 1
ATOM 10444 C CA . GLN C 1 424 ? 153.068 179.945 54.403 1.00 29.51 451 GLN C CA 1
ATOM 10445 C C . GLN C 1 424 ? 153.511 181.408 54.148 1.00 28.29 451 GLN C C 1
ATOM 10446 O O . GLN C 1 424 ? 154.610 181.626 53.637 1.00 27.15 451 GLN C O 1
ATOM 10452 N N . PRO C 1 425 ? 152.661 182.395 54.460 1.00 27.22 452 PRO C N 1
ATOM 10453 C CA . PRO C 1 425 ? 153.076 183.789 54.264 1.00 26.12 452 PRO C CA 1
ATOM 10454 C C . PRO C 1 425 ? 154.374 184.114 55.000 1.00 26.02 452 PRO C C 1
ATOM 10455 O O . PRO C 1 425 ? 154.512 183.769 56.158 1.00 25.60 452 PRO C O 1
ATOM 10459 N N . SER C 1 426 ? 155.308 184.766 54.320 1.00 24.38 453 SER C N 1
ATOM 10460 C CA . SER C 1 426 ? 156.563 185.190 54.942 1.00 25.48 453 SER C CA 1
ATOM 10461 C C . SER C 1 426 ? 156.402 186.493 55.738 1.00 24.88 453 SER C C 1
ATOM 10462 O O . SER C 1 426 ? 157.313 186.886 56.427 1.00 23.94 453 SER C O 1
ATOM 10465 N N . TRP C 1 427 ? 155.267 187.166 55.604 1.00 24.98 454 TRP C N 1
ATOM 10466 C CA . TRP C 1 427 ? 154.963 188.367 56.383 1.00 25.61 454 TRP C CA 1
ATOM 10467 C C . TRP C 1 427 ? 153.482 188.673 56.215 1.00 25.53 454 TRP C C 1
ATOM 10468 O O . TRP C 1 427 ? 152.797 188.034 55.413 1.00 25.21 454 TRP C O 1
ATOM 10479 N N . PHE C 1 428 ? 153.016 189.651 56.973 1.00 25.15 455 PHE C N 1
ATOM 10480 C CA . PHE C 1 428 ? 151.657 190.157 56.892 1.00 26.29 455 PHE C CA 1
ATOM 10481 C C . PHE C 1 428 ? 151.774 191.680 56.893 1.00 25.50 455 PHE C C 1
ATOM 10482 O O . PHE C 1 428 ? 152.869 192.214 57.139 1.00 22.66 455 PHE C O 1
ATOM 10490 N N . HIS C 1 429 ? 150.684 192.382 56.600 1.00 25.24 456 HIS C N 1
ATOM 10491 C CA . HIS C 1 429 ? 150.745 193.851 56.538 1.00 27.41 456 HIS C CA 1
ATOM 10492 C C . HIS C 1 429 ? 150.619 194.506 57.904 1.00 27.85 456 HIS C C 1
ATOM 10493 O O . HIS C 1 429 ? 150.966 195.672 58.059 1.00 28.80 456 HIS C O 1
ATOM 10500 N N . GLU C 1 430 ? 150.103 193.768 58.885 1.00 31.27 457 GLU C N 1
ATOM 10501 C CA . GLU C 1 430 ? 150.067 194.217 60.287 1.00 32.58 457 GLU C CA 1
ATOM 10502 C C . GLU C 1 430 ? 150.421 193.024 61.154 1.00 32.04 457 GLU C C 1
ATOM 10503 O O . GLU C 1 430 ? 150.136 191.874 60.785 1.00 30.22 457 GLU C O 1
ATOM 10509 N N . THR C 1 431 ? 151.009 193.305 62.308 1.00 32.63 458 THR C N 1
ATOM 10510 C CA . THR C 1 431 ? 151.366 192.273 63.291 1.00 32.71 458 THR C CA 1
ATOM 10511 C C . THR C 1 431 ? 150.171 191.429 63.721 1.00 32.20 458 THR C C 1
ATOM 10512 O O . THR C 1 431 ? 150.278 190.210 63.819 1.00 36.50 458 THR C O 1
ATOM 10516 N N . THR C 1 432 ? 149.044 192.079 63.975 1.00 33.18 459 THR C N 1
ATOM 10517 C CA . THR C 1 432 ? 147.815 191.390 64.424 1.00 33.80 459 THR C CA 1
ATOM 10518 C C . THR C 1 432 ? 147.268 190.418 63.381 1.00 31.14 459 THR C C 1
ATOM 10519 O O . THR C 1 432 ? 146.732 189.363 63.736 1.00 31.94 459 THR C O 1
ATOM 10523 N N . GLU C 1 433 ? 147.424 190.767 62.102 1.00 28.94 460 GLU C N 1
ATOM 10524 C CA . GLU C 1 433 ? 147.023 189.898 60.998 1.00 27.02 460 GLU C CA 1
ATOM 10525 C C . GLU C 1 433 ? 147.774 188.569 61.053 1.00 26.75 460 GLU C C 1
ATOM 10526 O O . GLU C 1 433 ? 147.178 187.510 60.902 1.00 26.77 460 GLU C O 1
ATOM 10532 N N . GLY C 1 434 ? 149.085 188.638 61.285 1.00 27.44 461 GLY C N 1
ATOM 10533 C CA . GLY C 1 434 ? 149.906 187.450 61.473 1.00 25.97 461 GLY C CA 1
ATOM 10534 C C . GLY C 1 434 ? 149.544 186.646 62.696 1.00 26.38 461 GLY C C 1
ATOM 10535 O O . GLY C 1 434 ? 149.535 185.417 62.651 1.00 27.31 461 GLY C O 1
ATOM 10536 N N . VAL C 1 435 ? 149.226 187.324 63.790 1.00 26.46 462 VAL C N 1
ATOM 10537 C CA . VAL C 1 435 ? 148.793 186.622 65.003 1.00 27.33 462 VAL C CA 1
ATOM 10538 C C . VAL C 1 435 ? 147.465 185.903 64.759 1.00 27.40 462 VAL C C 1
ATOM 10539 O O . VAL C 1 435 ? 147.302 184.757 65.171 1.00 27.09 462 VAL C O 1
ATOM 10543 N N . ASN C 1 436 ? 146.538 186.562 64.077 1.00 29.15 463 ASN C N 1
ATOM 10544 C CA . ASN C 1 436 ? 145.244 185.947 63.761 1.00 30.21 463 ASN C CA 1
ATOM 10545 C C . ASN C 1 436 ? 145.406 184.763 62.806 1.00 30.87 463 ASN C C 1
ATOM 10546 O O . ASN C 1 436 ? 144.727 183.746 62.962 1.00 30.13 463 ASN C O 1
ATOM 10551 N N . TRP C 1 437 ? 146.321 184.890 61.843 1.00 28.71 464 TRP C N 1
ATOM 10552 C CA . TRP C 1 437 ? 146.627 183.799 60.914 1.00 29.21 464 TRP C CA 1
ATOM 10553 C C . TRP C 1 437 ? 147.006 182.536 61.703 1.00 29.44 464 TRP C C 1
ATOM 10554 O O . TRP C 1 437 ? 146.436 181.453 61.489 1.00 27.43 464 TRP C O 1
ATOM 10565 N N . ARG C 1 438 ? 147.945 182.699 62.632 1.00 29.89 465 ARG C N 1
ATOM 10566 C CA . ARG C 1 438 ? 148.396 181.601 63.478 1.00 28.93 465 ARG C CA 1
ATOM 10567 C C . ARG C 1 438 ? 147.298 181.094 64.406 1.00 27.74 465 ARG C C 1
ATOM 10568 O O . ARG C 1 438 ? 147.059 179.898 64.473 1.00 28.97 465 ARG C O 1
ATOM 10576 N N . LEU C 1 439 ? 146.627 182.003 65.103 1.00 30.16 466 LEU C N 1
ATOM 10577 C CA . LEU C 1 439 ? 145.486 181.650 65.974 1.00 30.31 466 LEU C CA 1
ATOM 10578 C C . LEU C 1 439 ? 144.392 180.873 65.244 1.00 29.71 466 LEU C C 1
ATOM 10579 O O . LEU C 1 439 ? 143.837 179.948 65.807 1.00 29.26 466 LEU C O 1
ATOM 10584 N N . ASP C 1 440 ? 144.110 181.237 63.995 1.00 29.37 467 ASP C N 1
ATOM 10585 C CA . ASP C 1 440 ? 143.046 180.595 63.209 1.00 28.87 467 ASP C CA 1
ATOM 10586 C C . ASP C 1 440 ? 143.496 179.363 62.403 1.00 27.93 467 ASP C C 1
ATOM 10587 O O . ASP C 1 440 ? 142.704 178.831 61.616 1.00 27.43 467 ASP C O 1
ATOM 10592 N N . ALA C 1 441 ? 144.729 178.899 62.615 1.00 26.13 468 ALA C N 1
ATOM 10593 C CA . ALA C 1 441 ? 145.268 177.708 61.942 1.00 26.17 468 ALA C CA 1
ATOM 10594 C C . ALA C 1 441 ? 145.214 177.822 60.409 1.00 26.68 468 ALA C C 1
ATOM 10595 O O . ALA C 1 441 ? 144.958 176.849 59.695 1.00 27.07 468 ALA C O 1
ATOM 10597 N N . MET C 1 442 ? 145.453 179.024 59.913 1.00 26.31 469 MET C N 1
ATOM 10598 C CA . MET C 1 442 ? 145.311 179.305 58.499 1.00 25.93 469 MET C CA 1
ATOM 10599 C C . MET C 1 442 ? 146.432 178.639 57.712 1.00 26.62 469 MET C C 1
ATOM 10600 O O . MET C 1 442 ? 147.533 178.466 58.237 1.00 29.39 469 MET C O 1
ATOM 10605 N N . PRO C 1 443 ? 146.178 178.249 56.469 1.00 26.86 470 PRO C N 1
ATOM 10606 C CA . PRO C 1 443 ? 144.926 178.491 55.760 1.00 26.48 470 PRO C CA 1
ATOM 10607 C C . PRO C 1 443 ? 143.839 177.482 56.117 1.00 26.89 470 PRO C C 1
ATOM 10608 O O . PRO C 1 443 ? 144.125 176.284 56.246 1.00 27.90 470 PRO C O 1
ATOM 10612 N N . ARG C 1 444 ? 142.608 177.970 56.251 1.00 25.75 471 ARG C N 1
ATOM 10613 C CA . ARG C 1 444 ? 141.439 177.123 56.452 1.00 27.42 471 ARG C CA 1
ATOM 10614 C C . ARG C 1 444 ? 140.904 176.644 55.102 1.00 27.94 471 ARG C C 1
ATOM 10615 O O . ARG C 1 444 ? 139.770 176.939 54.711 1.00 26.60 471 ARG C O 1
ATOM 10623 N N . PHE C 1 445 ? 141.714 175.850 54.414 1.00 28.92 472 PHE C N 1
ATOM 10624 C CA . PHE C 1 445 ? 141.345 175.362 53.086 1.00 29.35 472 PHE C CA 1
ATOM 10625 C C . PHE C 1 445 ? 140.266 174.276 53.131 1.00 28.70 472 PHE C C 1
ATOM 10626 O O . PHE C 1 445 ? 139.692 173.942 52.099 1.00 28.22 472 PHE C O 1
ATOM 10634 N N . ASP C 1 446 ? 140.016 173.711 54.310 1.00 29.64 473 ASP C N 1
ATOM 10635 C CA . ASP C 1 446 ? 138.843 172.871 54.527 1.00 30.57 473 ASP C CA 1
ATOM 10636 C C . ASP C 1 446 ? 137.553 173.642 54.237 1.00 33.12 473 ASP C C 1
ATOM 10637 O O . ASP C 1 446 ? 136.613 173.074 53.690 1.00 35.22 473 ASP C O 1
ATOM 10642 N N . LYS C 1 447 ? 137.508 174.931 54.581 1.00 36.40 474 LYS C N 1
ATOM 10643 C CA . LYS C 1 447 ? 136.372 175.773 54.207 1.00 37.21 474 LYS C CA 1
ATOM 10644 C C . LYS C 1 447 ? 136.458 176.189 52.741 1.00 35.67 474 LYS C C 1
ATOM 10645 O O . LYS C 1 447 ? 135.483 176.074 52.009 1.00 36.71 474 LYS C O 1
ATOM 10651 N N . THR C 1 448 ? 137.626 176.665 52.329 1.00 33.89 475 THR C N 1
ATOM 10652 C CA . THR C 1 448 ? 137.810 177.237 50.995 1.00 34.41 475 THR C CA 1
ATOM 10653 C C . THR C 1 448 ? 137.494 176.267 49.855 1.00 34.69 475 THR C C 1
ATOM 10654 O O . THR C 1 448 ? 136.882 176.665 48.866 1.00 35.76 475 THR C O 1
ATOM 10658 N N . PHE C 1 449 ? 137.905 175.006 49.990 1.00 36.80 476 PHE C N 1
ATOM 10659 C CA . PHE C 1 449 ? 137.740 174.017 48.905 1.00 35.45 476 PHE C CA 1
ATOM 10660 C C . PHE C 1 449 ? 136.671 172.968 49.167 1.00 35.11 476 PHE C C 1
ATOM 10661 O O . PHE C 1 449 ? 136.641 171.928 48.502 1.00 35.56 476 PHE C O 1
ATOM 10669 N N . LYS C 1 450 ? 135.786 173.251 50.116 1.00 36.53 477 LYS C N 1
ATOM 10670 C CA . LYS C 1 450 ? 134.633 172.399 50.396 1.00 39.46 477 LYS C CA 1
ATOM 10671 C C . LYS C 1 450 ? 133.637 172.450 49.220 1.00 36.79 477 LYS C C 1
ATOM 10672 O O . LYS C 1 450 ? 133.308 173.541 48.735 1.00 33.44 477 LYS C O 1
ATOM 10678 N N . THR C 1 451 ? 133.183 171.284 48.782 1.00 35.93 478 THR C N 1
ATOM 10679 C CA . THR C 1 451 ? 132.159 171.178 47.742 1.00 37.50 478 THR C CA 1
ATOM 10680 C C . THR C 1 451 ? 130.989 170.343 48.261 1.00 37.41 478 THR C C 1
ATOM 10681 O O . THR C 1 451 ? 129.849 170.594 47.892 1.00 43.77 478 THR C O 1
#

Solvent-accessible surface area: 47842 Å² total

Secondary structure (DSSP, 8-state):
-PPEEEEEEESS--TTSSGGGT-SSS--HHHHHHHHTSEEETTEE-SSSSHHHHHHHHHHSS-GGGGT--SPPPTT--S--S-TTS--HHHHHHHTT-EEEEEEE--S--STTTSGGGTT-SEEEEE-SS---S-HHHHHHHHHHHHHTT-SS--TTSSPPEETTEE----S-HHHHHHHHHHHHHHHHHHH-S-EEEEEE--TTSSS----HHHHTT-TT--SHHHHHHHHHHHHHHHHHHHHHHHHHHTT-GGGEEEEEEESS---GGGT---TTSSS-TT-SSHHHHB--EEEE-TTTSPTTEEE-S-EEGGGHHHHHHHHHTPPP-GGG---S---HHHHHTT--TTTT--EEEEEEETTEEEEEEEETTEEEEE-TTPPPEEEETTT-TT-----GGG-HHHHHHHHHHHHHHHTTPPPPS--SSHHHHHHHHHTTS--HHHHT--/-PPEEEEEEESS--TTSSGGGT-SSS--HHHHHHHHTSEEETTEE-SSSSHHHHHHHHHHSS-GGGGT--SPPPTT--S--S-TTS--HHHHHHHTT-EEEEEEE--S--STTTSGGGTT-SEEEEE-SS---S-HHHHHHHHHHHHHTT-SS--TTSSPPEETTEE----S-HHHHHHHHHHHHHHHHHHH-S-EEEEEE--TTSSS----HHHHTT-TT--SHHHHHHHHHHHHHHHHHHHHHHHHHHTT-GGGEEEEEEESS---GGGT---TTSSS-TT-SSHHHHB--EEEE-TTTSPTTEEE-S-EEGGGHHHHHHHHHTPPP-GGG---S---HHHHHTT--TTTT--EEEEEEETTEEEEEEEETTEEEEE-TTPPPEEEETTT-TT-----GGG-HHHHHHHHHHHHHHHTTPPPPS--SSHHHHHHHHHTTS--HHHHT--/-PPEEEEEEESS--TTSSGGGT-SSS--HHHHHHHHTSEEETTEE-SSSSHHHHHHHHHHSS-GGGGT--SPPPTT--S--S-TTS--HHHHHHHTT-EEEEEEE--S--STTTSGGGTT-SEEEEE-SS---S-HHHHHHHHHHHHHTT-SS--TTSSPPEETTEE----S-HHHHHHHHHHHHHHHHHHH-S-EEEEEE--TTSSS----HHHHTT-TT--SHHHHHHHHHHHHHHHHHHHHHHHHHHTT-GGGEEEEEEESS---GGGT---TTSSS-TT-SSHHHHB--EEEE-TTTSPTTEEE-S-EEGGGHHHHHHHHHTPPP-GGG---S---HHHHHTT--TTTT--EEEEEEETTEEEEEEEETTEEEEE-TTPPPEEEETTT-TT-----GGG-HHHHHHHHHHHHHHHTTPPPPS--SSHHHHHHHHHTTS--HHHHT--

B-factor: mean 33.56, std 8.86, range [5.3, 106.18]

Foldseek 3Di:
DFFFEEEAAEAQAAQCQEVLSPPPFQYQPQVVVLCQFFAKEQFEWFLALHFQQSLLCLFLLDRSLLQQRQAQFAQQADQDFGDLVRQTLLQLLLVLQAQEEEEEEASGGDHPCRDPVNNNHVKYKYFYHDEADFALVPQVVVVVVCVVVVDDRDRSRRDAIAIPPHGDRDHHGRLVVLLVVLLVSVVVVLPSPTHYYYYRYHHPPPDPLAADPVLLVVRPVPPDPQQSSNSRRVNSNSVSSVSNCVSCVVSVNNQRYKYKYKYSWAHQVVRNHDRPPWPDARRFLGCRRIGMIMIIGHPPQGHGRYYQHAHAYSSLCSVLSCVSRVRDDDVVSVRPHHNCRVCNVVSHHSQAQHWRKYWHDDQLEIWMWIDHDQWIWTRPPLDPIFIDSCVVCVHRPDGPCVVVVVVNLVRLVVVVVVSPSRDNNPHHRHPVSVVSCVVSVPPPVVSVSPD/DFFFEEEAAEAQAAQCLEVLSPPPFQYQPQVVVLCQFFAKEQFEWFLALHFQQSLLCLFLLDRSLLQQRQAQFAQLADQDFGDLVRQTLLQLLLVLQAQEEEEEEASGGDHPCRDPVNRNHVKYKYFYHDEADFALVPQVVVVVVCVVVVDDRDRSRRDAIDIPPHGDRDHHGRLVVLLVVLLVSVVVVLPSPTHYYYYRYHHPPPDPLAADPVQLVVRPVPPDPQQSSNSRRVNSNSVSSVSNCVSCVVSVNNQRYKYKYKYSWAHQVVRNHDRPPWPDARRFLGCRRIGMIMIIGHPPQGHGRYYQHAHAYSSLCSVLSCVSRVRDDDVVSVRDHHNCRVCNVVSHHSQAQHWRKYWHDDQLEIWMWIDHDQWIWTRPPLDPIFIDSCVVCVHRPDGPCVVVVVVNLVRLVVVVVVSPSRDNNPHHRHPVSVVSCVVSVPPPVVSVSPD/DFFFEEEAAEAQAAQCQEVLSPPPFFYQPQVVVLCQFFAKAQFEWFLALHFQQSLLCLFLLDRSLLQQRQAQFAQQADQDFGDLVRQTLLQLLLVLQAQEEEEEEARGGDHPCRDPVNNNHVKYKYFHHDEADFALVPQVVVVVVCVVVVDDRDRSRRDAIAIPPHGDRDHHGRLVVLLVVLLVSVVVVLPSPTHYYYYRYHHPPPDPLAADPVLLVVRPVPPDPQQSSNSRRVNSNSVSSVSNCVSCVVSVNNQRYKYKYKYSWAHQVVRNHDRPPWPDARRFLGCRRIGMIMIIGHPPQGHGRYYQHAHAYSSLCSVLSCVSRVRDDDVVSVRDHHNCRVCNVVSHHSQAQHWRKYWHDDQLEIWMWIDHDQKIWTRPPLDPIFIDSCVVCVHRPDGPCVVVVVVNLVRLVVVVVVSPSRDNNPHHRHPVSVVSCVVSVPPPVVSVSPD